Protein 2VSO (pdb70)

Nearest PDB structures (foldseek):
  2vsx-assembly1_E  TM=1.003E+00  e=1.632E-29  Saccharomyces cerevisiae
  2vsx-assembly3_F  TM=9.986E-01  e=3.187E-28  Saccharomyces cerevisiae
  6zmw-assembly1_g  TM=9.032E-01  e=1.345E-10  Homo sapiens
  4iul-assembly3_B  TM=8.311E-01  e=1.842E-09  Homo sapiens
  6ylh-assembly1_t  TM=2.673E-01  e=1.119E+00  Saccharomyces cerevisiae

Organism: Saccharomyces cerevisiae (strain ATCC 204508 / S288c) (NCBI:txid559292)

Solvent-accessible surface area: 54974 Å² total; per-residue (Å²): 120,13,76,63,94,27,140,118,53,27,142,110,1,50,75,2,147,18,78,106,72,0,13,53,3,0,22,76,91,53,55,95,134,10,43,44,0,8,31,59,0,0,24,0,0,32,92,37,80,16,0,0,1,17,0,67,80,86,34,26,14,32,4,1,0,0,0,0,0,5,39,66,19,61,57,93,44,123,0,0,0,0,0,0,0,0,5,48,94,50,28,0,66,107,0,29,132,23,0,90,34,0,6,163,83,33,104,20,92,4,60,21,7,63,73,12,159,42,0,3,0,0,0,0,8,0,2,5,0,18,29,17,16,60,42,154,103,5,120,23,83,86,4,60,0,0,0,1,3,31,2,18,87,0,15,79,20,0,2,68,64,25,1,41,61,0,25,101,58,8,35,138,113,21,13,6,0,0,0,0,29,73,13,61,113,55,0,59,71,2,4,117,136,39,17,186,135,13,9,68,2,44,13,159,176,126,144,69,60,24,163,37,26,114,10,6,50,6,60,6,91,79,78,140,99,5,40,84,4,0,34,20,0,3,37,11,19,68,4,50,16,0,10,0,1,0,45,75,66,164,43,0,28,72,0,5,55,88,0,82,124,53,66,5,8,9,16,17,1,3,34,74,6,28,107,60,11,43,71,26,13,29,138,44,4,107,67,11,37,6,8,3,5,0,0,1,13,126,18,3,139,68,26,81,67,61,172,20,47,9,13,0,0,6,11,16,8,82,60,90,76,17,0,38,51,0,5,7,67,115,21,42,0,5,0,1,1,3,85,152,23,50,44,45,10,128,94,2,27,142,99,37,104,25,132,10,82,47,2,24,70,78,12,59,104,104,119,12,77,64,94,28,140,117,54,28,140,107,1,47,74,1,149,18,78,109,72,0,13,59,3,0,24,74,93,51,55,93,137,9,41,43,0,8,32,57,0,0,24,0,0,33,92,38,80,16,0,0,1,18,0,67,81,87,34,26,14,31,5,0,0,0,0,0,0,5,38,63,19,62,56,93,46,121,0,0,0,0,0,0,0,0,5,46,95,51,29,0,66,109,0,29,130,23,0,91,33,0,6,165,84,32,103,22,93,4,60,21,6,64,73,14,160,42,0,4,0,0,0,0,9,0,2,4,0,15,28,17,15,58,41,155,103,5,118,23,83,86,5,60,0,0,0,2,3,31,3,18,87,0,14,79,21,0,1,69,63,24,1,42,58,0,25,101,59,8,37,137,115,22,11,7,0,0,0,0,27,73,13,62,112,55,1,58,74,2,3,118,138,41,18,184,136,13,10,69,2,44,14,158,174,125,144,69,57,24,163,37,27,112,10,6,49,7,60,6,91,80,78,139,99,5,41,85,5,0,35,15,0,4,35,13,20,69,5,51,17,0,10,0,1,0,45,76,68,165,42,0,30,71,1,6,55,88,0,86,124,53,66,7,10,9,16,18,0,4,34,75,8,28,107,60,11,44,72,28,14,30,138,43,3,105,68,13,42,7,8,3,4,0,0,1,14,127,16,3,139,68,25,81,64,61,172,19,48,10,13,0,0,6,11,15,8,82,59,89,77,17,0,38,51,0,5,6,66,117,20,41,0,5,0,1,1,3,85,151,22,49,44,43,11,126,92,2,27,142,100,39,104,24,133,9,82,55,2,20,75,78,12,62,104,106,162,108,22,109,44,116,179,118,144,19,79,167,85,75,4,72,76,80,0,51,13,16,3,4,26,0,1,125,45,37,22,87,30,0,0,49,66,0,18,63,13,0,37,23,0,51,190,43,94,60,0,88,10,0,75,29,0,2,60,21,0,0,82,15,0,11,44,7,42,125,20,0,42,24,0,0,88,0,0,19,33,0,14,167,84,5,39,90,114,0,75,20,82,120,143,67,0,54,150,5,0,56,82,14,0,25,49,55,0,50,42,19,21,107,152,32,26,94,12,149,63,125,151,76,99,78,77,63,73,50,47,33,41,14,94,122,9,19,4,3,1,80,0,1,0,18,0,5,116,66,113,14,13,84,4,130,2,0,37,53,0,0,166,67,3,26,124,14,3,89,75,78,26,32,72,103,1,0,38,13,0,8,73,6,0,84,38,1,0,104,62,0,36,117,49,109,71,2,40,122,26,0,81,64,0,8,42,31,1,38,84,9,35,134,105,41,209,34,33,19,44,0,64,13,60,0,67,61,3,54,75,48,43,121,94,121,108,34,115,127,98,24,116,40,119,81,147,107,143,19,80,167,85,74,4,71,76,80,0,49,14,17,4,5,24,0,2,130,47,41,23,89,32,0,0,49,64,0,18,63,13,0,38,14,0,52,174,41,92,59,0,91,11,0,74,28,0,1,60,21,0,0,83,14,0,12,38,5,40,127,18,0,41,24,0,0,88,0,0,18,33,0,14,168,86,5,39,90,115,0,77,19,82,120,143,66,0,55,148,5,0,56,80,14,0,25,48,54,0,49,41,20,22,110,151,31,26,95,13,149,62,128,131,98,79,100,64,72,50,48,32,40,15,95,121,9,18,4,4,1,81,0,1,0,17,0,5,116,67,111,15,13,84,4,129,2,0,48,54,0,0,166,66,3,26,124,12,3,89,74,76,26,31,73,102,1,0,37,12,0,8,73,6,0,83,38,1,0,105,62,0,36,118,48,127,23,41,144,30,0,81,66,0,8,43,31,0,39,93,10,37,145,74,42,208,34,30,18,44,0,66,16,61,0,67,60,3,52,74,56,42,121,94,144,112,60

CATH classification: 3.40.50.300 (+1 more: 3.40.50.300)

Secondary structure (DSSP, 8-state):
-PPP--------GGGTT--HHHHHHHHTTT--S--HHHHHHHHHHHTT--EEEE--TTSSHHHHHHHHHHHH--TT--S--EEEE-SSHHHHHHHHHHHHHHTTTS---EEEE---SS-SEEEE-HHHHHHHHHTT-S--TT--EEEEETHHHHHHTT-HHHHHHHHHHS-TT-EEEEEES---HHHHHHHHHH-SSPEEEE-PPPPP-SSSSEEEEEEEESGGGHHHHHHHHHHHS--S-EEEE-SSHHHHHHHHHHHHHTT--EEEE-TTS-HHHHHHHHHHHHTTS-SEEEE-STTSSS----S--EEEESS--SSGGGHHHHS----EEEEEEEGGGHHHHHHHHHHTT---EE--S--S--/-PPP--------GGGTT--HHHHHHHHTTT--S--HHHHHHHHHHHTT--EEEE--TTSSHHHHHHHHHHHH--TT--S--EEEE-SSHHHHHHHHHHHHHHTTTS---EEEE---SS-SEEEE-HHHHHHHHHTT-S--TT--EEEEETHHHHHHTT-HHHHHHHHHHS-TT-EEEEEES---HHHHHHHHHH-SSPEEEE-PPPPP-SSSSEEEEEEEESGGGHHHHHHHHHHHS--S-EEEE-SSHHHHHHHHHHHHHTT--EEEE-TTS-HHHHHHHHHHHHTTS-SEEEE-STTSSS----S--EEEESS--SSGGGHHHHS----EEEEEEEGGGHHHHHHHHHHTT---EEPPS--S--/-----------HHHHHHHHHHHHHS--STTHHHHHHHHHHHHHGGGG-SB-HHHHHHHHHHHHHHHH-GGGHHHHHHHHHHHHHHS-TT--B----THHHHHHHHHHHHHHHHHH---SS----TTHHHHHHHHHHHHHHHHHHHHHHHTTSS-HHHHHHHHHHHHHHHHS---HHHHHHHHHHHHHHHHHHTS---HHHHHHHHHHHHHHHHTTS---HHHHHHHHHHHHHHHTSTT-/------------HHHHHHHHHHHHHS--STTHHHHHHHHHHHHHGGGG-SB-HHHHHHHHHHHHHHHH-GGGHHHHHHHHHHHHHHS-TT--B----THHHHHHHHHHHHHHHHHH---SS----THHHHHHHHHHHHHHHHHHHHHHHTTSS-HHHHHHHHHHHHHHHHS---HHHHHHHHHHHHHHHHHHTS---HHHHHHHHHHHHHHHTSS---HHHHHHHHHHHHHHHTS--

B-factor: mean 67.29, std 26.86, range [16.99, 410.44]

Radius of gyration: 37.69 Å; Cα contacts (8 Å, |Δi|>4): 1996; chains: 4; bounding box: 72×95×113 Å

Foldseek 3Di:
DDDFDDDFFAWFPVPQPADPLLVCLCVVVPDGTQFDCLRGQLNCLLVQFAAEEQDDPPRCPLVSVLRSLVRNFDLVDQFAAEEEEDADQVVQVVSQVSSCSSNVRPPAAEEEFCVHQRHHYYTYYLVRVLVCVVVVVYDQANHQEYEYEALVSNVVNPRLVSVVSVLVSHPLNRHHYYYHNDDDPSNVVCVVPRHDPHRYHYDDDDDWDQVQEAAAEAALQDLVRLVVVVVVVVVQADFQAEEEEDADLVVQVVVCVVVVVVVAFEAEDEDVDDPVVVVVSLVCVVVRPGRYYYYYQVPLAVDDPPPGQEYEHSDQDPDLVRVRSRRTDHHYYYYYAHPVCVVVVVCNCPVNVDDHYHDDSPDNPD/DDDFDAPFFAWFPVPQPADPLLVCLCVVVPDGTQFDCLRGQLNCLLVQFAAEEQDDPPRCPLVSVLRSLVRNFDLVDQFAAEEEEDADQVVQVVSQVSSCSSNVRPPAAEEEFVVHQRHHYYTYYLVRVLVCVVVVVYDQANHQEYEYEALVSNVVSPRVVSVVSVLVSHPLNRHHYYYHNDDDPSNVVCVVPRHDPHRYYYDDDDDWDQVQEAAAEAALQDLVRLLVVVVVVVVQADFQAEEEEDADLVVQVVSQVVVVVVVAFEAEDEDVDDPVVVVVSLVCVVVRPGRYYYYHQVPLQVDDPPPGQEYEHSDQDPDLVRVRSRRTDHHYYYYYAHPVCVVVVVCNCVVNVDDHYHDDSPDNPD/DDDDDDVDDDDPVRLLVVLVVLLVPPDPVCPVVSLVVLLVQQQNQLPDAASVRVLSSLLVLLQSQLQPLVCLLSSLVSLVCNLQPHDQSGDHPVQGRNRVSLVSNVVNLCVLVVVDADQDADVPDCRVVRVSRVSSNLSSLSSVLSNVLVVSHACVVVLVSLVNLLVCLQVQGDLSSLVSVLSSCLSCVLVQCDHDVRVVSVVVVLVSLVCCLVDPDDDPVSNVSSVVSNCCCPPVVVD/DDDDDDLPDDDDPVRLLVVLVVLLVPPDPVCPVVSLVVLLSQQQNQLPDAASVRVLSSLLNLLQSQLQPLVCLLSSLVSLVCNLQPHDQSGDHPVQGRNRNSLVSNVVNLCVLVVVDADQDADVDCRVVRVSRVSSNLSSLSSVLSNVLVVSHACVVVCVSLVNLLVCLQVQGDLSSLVSVLSSCVSCVLVQCDHPHVVSVVVVLVSLVCCLVPPDDDPVSNVSSVVSNCVCPPVVD

Sequence (1208 aa):
QIQTNYDKVVYKFDDMELDENLLRGVFGYGFEEPSAIQQRAIMPIIEGHDVLAQAQSGTGKTGTFSIAALQRIDTSVKAPQALMLAPTRELALQIQKVVMALAFHMDIKVHACIGLRDAQIVVGTPGRVFDNIQRRRFRTDKIKMFILDEADEMLSSGFKEQIYQIFTLLPPTTQVVLLSATMPNDVLEVTTKFMRNPVRILVKKDELTLEGIKQFYVNVEEEEYKYECLTDLYDSISVTQAVIFCNTRRKVEELTTKLRNDKFTVSAIYSDLPQQERDTIMKEFRSGSSRILISTDLLARGIDVQQVSLVINYDLPANKENYIHRIGRKGVAINFVTNEDVGAMRELEKFYSTQIEELPSDIATLQIQTNYDKVVYKFDDMELDENLLRGVFGYGFEEPSAIQQRAIMPIIEGHDVLAQAQSGTGKTGTFSIAALQRIDTSVKAPQALMLAPTRELALQIQKVVMALAFHMDIKVHACIGLRDAQIVVGTPGRVFDNIQRRRFRTDKIKMFILDEADEMLSSGFKEQIYQIFTLLPPTTQVVLLSATMPNDVLEVTTKFMRNPVRILVKKDELTLEGIKQFYVNVEEEEYKYECLTDLYDSISVTQAVIFCNTRRKVEELTTKLRNDKFTVSAIYSDLPQQERDTIMKEFRSGSSRILISTDLLARGIDVQQVSLVINYDLPANKENYIHRIGRKGVAINFVTNEDVGAMRELEKFYSTQIEELPSDIATLNRWVPKTELLDKDEVERKMKSLLNKLTLEMFDAISSEILAIANISVWETNGETLKAVIEQIFLKACDEPHWSSMYAQLCGKVVKELNPDITDETKTGPKLVLHYLVARCHAEFDKGWTDKLPMSEEYYAAASAKRRGLGLVRFIGFLYRLNLLTGKMMFECFRRLMKDLTDSPSEETLESVVELLNTVGEQFETDSEGSQLLDSLFGILDNIIQTAKISSRIKFKLIDIKELRHDKNWNNRWVPKKTELLDKDEVERKMKSLLNKLTLEMFDAISSEILAIANISVWETNGETLKAVIEQIFLKACDEPHWSSMYAQLCGKVVKELNPDITDETKTGPKLVLHYLVARCHAEFDKGWTDKLPSEEYYAAASAKRRGLGLVRFIGFLYRLNLLTGKMMFECFRRLMKDLTDSPSEETLESVVELLNTVGEQFETDSGSQLLDSLFGILDNIIQTAKISSRIKFKLIDIKELRHDKNW

GO terms:
  GO:0008186 ATP-dependent activity, acting on RNA (F, IDA)
  GO:0003724 RNA helicase activity (F, IDA)
  GO:0003743 translation initiation factor activity (F, IDA)
  GO:1901195 positive regulation of formation of translation preinitiation complex (P, IDA)
  GO:0006413 translational initiation (P, IDA)
  GO:0005737 cytoplasm (C, HDA)
  GO:0005886 plasma membrane (C, HDA)
  GO:0010494 cytoplasmic stress granule (C, HDA)
  GO:0003724 RNA helicase activity (F, IMP)
  GO:0003743 translation initiation factor activity (F, IMP)
  GO:0016281 eukaryotic translation initiation factor 4F complex (C, IMP)
  GO:0006413 translational initiation (P, IMP)
  GO:0016887 ATP hydrolysis activity (F, EXP)
  GO:0005515 protein binding (F, IPI)

Structure (mmCIF, N/CA/C/O backbone):
data_2VSO
#
_entry.id   2VSO
#
_cell.length_a   69.260
_cell.length_b   69.800
_cell.length_c   101.970
_cell.angle_alpha   91.70
_cell.angle_beta   102.01
_cell.angle_gamma   115.30
#
_symmetry.space_group_name_H-M   'P 1'
#
loop_
_entity.id
_entity.type
_entity.pdbx_description
1 polymer 'ATP-DEPENDENT RNA HELICASE EIF4A'
2 polymer 'EUKARYOTIC INITIATION FACTOR 4F SUBUNIT P150'
3 non-polymer 'ADENOSINE MONOPHOSPHATE'
4 water water
#
loop_
_atom_site.group_PDB
_atom_site.id
_atom_site.type_symbol
_atom_site.label_atom_id
_atom_site.label_alt_id
_atom_site.label_comp_id
_atom_site.label_asym_id
_atom_site.label_entity_id
_atom_site.label_seq_id
_atom_site.pdbx_PDB_ins_code
_atom_site.Cartn_x
_atom_site.Cartn_y
_atom_site.Cartn_z
_atom_site.occupancy
_atom_site.B_iso_or_equiv
_atom_site.auth_seq_id
_atom_site.auth_comp_id
_atom_site.auth_asym_id
_atom_site.auth_atom_id
_atom_site.pdbx_PDB_model_num
ATOM 1 N N . GLN A 1 12 ? 22.552 14.533 -17.560 1.00 70.71 12 GLN A N 1
ATOM 2 C CA . GLN A 1 12 ? 23.000 13.470 -18.461 1.00 87.23 12 GLN A CA 1
ATOM 3 C C . GLN A 1 12 ? 24.452 13.071 -18.207 1.00 94.32 12 GLN A C 1
ATOM 4 O O . GLN A 1 12 ? 25.383 13.852 -18.442 1.00 98.22 12 GLN A O 1
ATOM 6 N N . ILE A 1 13 ? 24.625 11.843 -17.724 1.00 78.33 13 ILE A N 1
ATOM 7 C CA . ILE A 1 13 ? 25.931 11.314 -17.354 1.00 74.11 13 ILE A CA 1
ATOM 8 C C . ILE A 1 13 ? 26.474 10.380 -18.436 1.00 84.18 13 ILE A C 1
ATOM 9 O O . ILE A 1 13 ? 25.709 9.752 -19.161 1.00 93.22 13 ILE A O 1
ATOM 14 N N . GLN A 1 14 ? 27.797 10.281 -18.533 1.00 84.33 14 GLN A N 1
ATOM 15 C CA . GLN A 1 14 ? 28.417 9.451 -19.559 1.00 89.46 14 GLN A CA 1
ATOM 16 C C . GLN A 1 14 ? 28.855 8.085 -19.026 1.00 79.76 14 GLN A C 1
ATOM 17 O O . GLN A 1 14 ? 29.344 7.976 -17.905 1.00 97.51 14 GLN A O 1
ATOM 19 N N . THR A 1 15 ? 28.676 7.051 -19.844 1.00 78.50 15 THR A N 1
ATOM 20 C CA . THR A 1 15 ? 29.110 5.686 -19.518 1.00 85.63 15 THR A CA 1
ATOM 21 C C . THR A 1 15 ? 30.647 5.573 -19.457 1.00 92.55 15 THR A C 1
ATOM 22 O O . THR A 1 15 ? 31.364 6.276 -20.179 1.00 85.47 15 THR A O 1
ATOM 26 N N . ASN A 1 16 ? 31.150 4.700 -18.581 1.00 81.04 16 ASN A N 1
ATOM 27 C CA . ASN A 1 16 ? 32.592 4.464 -18.461 1.00 53.87 16 ASN A CA 1
ATOM 28 C C . ASN A 1 16 ? 32.923 3.001 -18.174 1.00 61.58 16 ASN A C 1
ATOM 29 O O . ASN A 1 16 ? 34.049 2.665 -17.814 1.00 75.14 16 ASN A O 1
ATOM 34 N N . TYR A 1 17 ? 31.933 2.134 -18.338 1.00 59.63 17 TYR A N 1
ATOM 35 C CA . TYR A 1 17 ? 32.119 0.701 -18.149 1.00 57.27 17 TYR A CA 1
ATOM 36 C C . TYR A 1 17 ? 31.702 0.002 -19.446 1.00 81.90 17 TYR A C 1
ATOM 37 O O . TYR A 1 17 ? 30.628 0.276 -19.985 1.00 66.07 17 TYR A O 1
ATOM 46 N N . ASP A 1 18 ? 32.568 -0.870 -19.960 1.00 98.71 18 ASP A N 1
ATOM 47 C CA . ASP A 1 18 ? 32.326 -1.535 -21.245 1.00 117.86 18 ASP A CA 1
ATOM 48 C C . ASP A 1 18 ? 32.284 -3.053 -21.119 1.00 103.28 18 ASP A C 1
ATOM 49 O O . ASP A 1 18 ? 33.199 -3.751 -21.559 1.00 100.91 18 ASP A O 1
ATOM 54 N N . LYS A 1 19 ? 31.217 -3.559 -20.516 1.00 74.32 19 LYS A N 1
ATOM 55 C CA . LYS A 1 19 ? 31.061 -4.981 -20.297 1.00 60.12 19 LYS A CA 1
ATOM 56 C C . LYS A 1 19 ? 29.581 -5.270 -20.233 1.00 65.20 19 LYS A C 1
ATOM 57 O O . LYS A 1 19 ? 28.890 -4.785 -19.340 1.00 54.60 19 LYS A O 1
ATOM 63 N N . VAL A 1 20 ? 29.100 -6.033 -21.214 1.00 65.59 20 VAL A N 1
ATOM 64 C CA . VAL A 1 20 ? 27.708 -6.453 -21.268 1.00 59.26 20 VAL A CA 1
ATOM 65 C C . VAL A 1 20 ? 27.609 -7.970 -21.120 1.00 55.83 20 VAL A C 1
ATOM 66 O O . VAL A 1 20 ? 28.400 -8.711 -21.690 1.00 63.20 20 VAL A O 1
ATOM 70 N N . VAL A 1 21 ? 26.657 -8.433 -20.324 1.00 49.09 21 VAL A N 1
ATOM 71 C CA . VAL A 1 21 ? 26.401 -9.861 -20.215 1.00 50.31 21 VAL A CA 1
ATOM 72 C C . VAL A 1 21 ? 24.950 -10.109 -20.614 1.00 53.49 21 VAL A C 1
ATOM 73 O O . VAL A 1 21 ? 24.032 -9.570 -20.008 1.00 62.60 21 VAL A O 1
ATOM 77 N N . TYR A 1 22 ? 24.755 -10.924 -21.646 1.00 72.87 22 TYR A N 1
ATOM 78 C CA . TYR A 1 22 ? 23.451 -11.049 -22.300 1.00 70.26 22 TYR A CA 1
ATOM 79 C C . TYR A 1 22 ? 22.514 -12.049 -21.650 1.00 67.37 22 TYR A C 1
ATOM 80 O O . TYR A 1 22 ? 21.308 -11.841 -21.629 1.00 73.64 22 TYR A O 1
ATOM 89 N N . LYS A 1 23 ? 23.066 -13.126 -21.111 1.00 64.34 23 LYS A N 1
ATOM 90 C CA . LYS A 1 23 ? 22.234 -14.158 -20.506 1.00 55.83 23 LYS A CA 1
ATOM 91 C C . LYS A 1 23 ? 22.429 -14.258 -18.997 1.00 54.01 23 LYS A C 1
ATOM 92 O O . LYS A 1 23 ? 23.536 -14.111 -18.500 1.00 66.39 23 LYS A O 1
ATOM 98 N N . PHE A 1 24 ? 21.346 -14.500 -18.271 1.00 53.43 24 PHE A N 1
ATOM 99 C CA . PHE A 1 24 ? 21.432 -14.726 -16.842 1.00 45.20 24 PHE A CA 1
ATOM 100 C C . PHE A 1 24 ? 22.378 -15.875 -16.529 1.00 57.31 24 PHE A C 1
ATOM 101 O O . PHE A 1 24 ? 22.992 -15.915 -15.461 1.00 74.41 24 PHE A O 1
ATOM 109 N N . ASP A 1 25 ? 22.497 -16.812 -17.459 1.00 64.98 25 ASP A N 1
ATOM 110 C CA . ASP A 1 25 ? 23.342 -17.990 -17.255 1.00 72.36 25 ASP A CA 1
ATOM 111 C C . ASP A 1 25 ? 24.808 -17.588 -17.157 1.00 66.68 25 ASP A C 1
ATOM 112 O O . ASP A 1 25 ? 25.629 -18.337 -16.642 1.00 77.42 25 ASP A O 1
ATOM 117 N N . ASP A 1 26 ? 25.131 -16.414 -17.687 1.00 40.54 26 ASP A N 1
ATOM 118 C CA . ASP A 1 26 ? 26.505 -15.948 -17.785 1.00 61.09 26 ASP A CA 1
ATOM 119 C C . ASP A 1 26 ? 26.884 -15.049 -16.618 1.00 63.73 26 ASP A C 1
ATOM 120 O O . ASP A 1 26 ? 27.924 -14.404 -16.651 1.00 72.23 26 ASP A O 1
ATOM 125 N N . MET A 1 27 ? 26.034 -14.992 -15.602 1.00 62.22 27 MET A N 1
ATOM 126 C CA . MET A 1 27 ? 26.229 -14.047 -14.516 1.00 55.38 27 MET A CA 1
ATOM 127 C C . MET A 1 27 ? 26.654 -14.733 -13.227 1.00 61.61 27 MET A C 1
ATOM 128 O O . MET A 1 27 ? 26.582 -14.139 -12.162 1.00 54.13 27 MET A O 1
ATOM 133 N N . GLU A 1 28 ? 27.076 -15.989 -13.336 1.00 63.00 28 GLU A N 1
ATOM 134 C CA . GLU A 1 28 ? 27.532 -16.767 -12.181 1.00 56.16 28 GLU A CA 1
ATOM 135 C C . GLU A 1 28 ? 26.640 -16.669 -10.940 1.00 55.30 28 GLU A C 1
ATOM 136 O O . GLU A 1 28 ? 27.120 -16.726 -9.817 1.00 75.92 28 GLU A O 1
ATOM 142 N N . LEU A 1 29 ? 25.341 -16.523 -11.151 1.00 53.49 29 LEU A N 1
ATOM 143 C CA . LEU A 1 29 ? 24.388 -16.435 -10.054 1.00 54.07 29 LEU A CA 1
ATOM 144 C C . LEU A 1 29 ? 24.222 -17.779 -9.356 1.00 62.90 29 LEU A C 1
ATOM 145 O O . LEU A 1 29 ? 24.501 -18.833 -9.930 1.00 62.11 29 LEU A O 1
ATOM 150 N N . ASP A 1 30 ? 23.751 -17.739 -8.117 1.00 68.15 30 ASP A N 1
ATOM 151 C CA . ASP A 1 30 ? 23.445 -18.959 -7.383 1.00 75.69 30 ASP A CA 1
ATOM 152 C C . ASP A 1 30 ? 22.160 -19.583 -7.886 1.00 67.68 30 ASP A C 1
ATOM 153 O O . ASP A 1 30 ? 21.167 -18.890 -8.091 1.00 66.10 30 ASP A O 1
ATOM 158 N N . GLU A 1 31 ? 22.183 -20.899 -8.055 1.00 65.67 31 GLU A N 1
ATOM 159 C CA . GLU A 1 31 ? 21.014 -21.638 -8.521 1.00 64.65 31 GLU A CA 1
ATOM 160 C C . GLU A 1 31 ? 19.722 -21.178 -7.859 1.00 64.89 31 GLU A C 1
ATOM 161 O O . GLU A 1 31 ? 18.755 -20.835 -8.539 1.00 63.46 31 GLU A O 1
ATOM 167 N N . ASN A 1 32 ? 19.699 -21.178 -6.533 1.00 43.03 32 ASN A N 1
ATOM 168 C CA . ASN A 1 32 ? 18.489 -20.771 -5.839 1.00 57.20 32 ASN A CA 1
ATOM 169 C C . ASN A 1 32 ? 17.972 -19.431 -6.324 1.00 57.91 32 ASN A C 1
ATOM 170 O O . ASN A 1 32 ? 16.766 -19.197 -6.361 1.00 66.10 32 ASN A O 1
ATOM 175 N N . LEU A 1 33 ? 18.897 -18.546 -6.685 1.00 61.24 33 LEU A N 1
ATOM 176 C CA . LEU A 1 33 ? 18.542 -17.206 -7.151 1.00 54.57 33 LEU A CA 1
ATOM 177 C C . LEU A 1 33 ? 18.134 -17.252 -8.618 1.00 49.89 33 LEU A C 1
ATOM 178 O O . LEU A 1 33 ? 17.197 -16.584 -9.035 1.00 45.37 33 LEU A O 1
ATOM 183 N N . LEU A 1 34 ? 18.864 -18.039 -9.397 1.00 59.58 34 LEU A N 1
ATOM 184 C CA . LEU A 1 34 ? 18.582 -18.203 -10.811 1.00 46.14 34 LEU A CA 1
ATOM 185 C C . LEU A 1 34 ? 17.162 -18.766 -10.990 1.00 56.02 34 LEU A C 1
ATOM 186 O O . LEU A 1 34 ? 16.377 -18.233 -11.771 1.00 59.61 34 LEU A O 1
ATOM 191 N N . ARG A 1 35 ? 16.830 -19.811 -10.236 1.00 48.38 35 ARG A N 1
ATOM 192 C CA . ARG A 1 35 ? 15.465 -20.331 -10.186 1.00 53.55 35 ARG A CA 1
ATOM 193 C C . ARG A 1 35 ? 14.468 -19.240 -9.836 1.00 61.38 35 ARG A C 1
ATOM 194 O O . ARG A 1 35 ? 13.347 -19.217 -10.346 1.00 66.58 35 ARG A O 1
ATOM 202 N N . GLY A 1 36 ? 14.872 -18.352 -8.933 1.00 60.51 36 GLY A N 1
ATOM 203 C CA . GLY A 1 36 ? 14.021 -17.248 -8.541 1.00 45.95 36 GLY A CA 1
ATOM 204 C C . GLY A 1 36 ? 13.715 -16.330 -9.712 1.00 65.61 36 GLY A C 1
ATOM 205 O O . GLY A 1 36 ? 12.556 -15.967 -9.929 1.00 75.96 36 GLY A O 1
ATOM 206 N N . VAL A 1 37 ? 14.752 -15.953 -10.466 1.00 55.59 37 VAL A N 1
ATOM 207 C CA . VAL A 1 37 ? 14.597 -14.971 -11.534 1.00 46.07 37 VAL A CA 1
ATOM 208 C C . VAL A 1 37 ? 13.749 -15.509 -12.681 1.00 44.04 37 VAL A C 1
ATOM 209 O O . VAL A 1 37 ? 12.867 -14.811 -13.166 1.00 50.49 37 VAL A O 1
ATOM 213 N N . PHE A 1 38 ? 14.018 -16.747 -13.087 1.00 39.81 38 PHE A N 1
ATOM 214 C CA . PHE A 1 38 ? 13.241 -17.443 -14.125 1.00 66.10 38 PHE A CA 1
ATOM 215 C C . PHE A 1 38 ? 11.780 -17.661 -13.726 1.00 62.88 38 PHE A C 1
ATOM 216 O O . PHE A 1 38 ? 10.865 -17.320 -14.475 1.00 52.22 38 PHE A O 1
ATOM 224 N N . GLY A 1 39 ? 11.577 -18.224 -12.542 1.00 54.56 39 GLY A N 1
ATOM 225 C CA . GLY A 1 39 ? 10.243 -18.518 -12.043 1.00 68.16 39 GLY A CA 1
ATOM 226 C C . GLY A 1 39 ? 9.448 -17.285 -11.654 1.00 63.51 39 GLY A C 1
ATOM 227 O O . GLY A 1 39 ? 8.423 -17.369 -10.975 1.00 65.23 39 GLY A O 1
ATOM 228 N N . TYR A 1 40 ? 9.927 -16.130 -12.096 1.00 62.05 40 TYR A N 1
ATOM 229 C CA . TYR A 1 40 ? 9.292 -14.862 -11.783 1.00 54.86 40 TYR A CA 1
ATOM 230 C C . TYR A 1 40 ? 8.871 -14.216 -13.087 1.00 57.00 40 TYR A C 1
ATOM 231 O O . TYR A 1 40 ? 8.048 -13.306 -13.106 1.00 63.84 40 TYR A O 1
ATOM 240 N N . GLY A 1 41 ? 9.443 -14.697 -14.186 1.00 51.98 41 GLY A N 1
ATOM 241 C CA . GLY A 1 41 ? 9.154 -14.123 -15.480 1.00 44.60 41 GLY A CA 1
ATOM 242 C C . GLY A 1 41 ? 10.345 -13.632 -16.286 1.00 49.70 41 GLY A C 1
ATOM 243 O O . GLY A 1 41 ? 10.276 -13.534 -17.513 1.00 63.32 41 GLY A O 1
ATOM 244 N N . PHE A 1 42 ? 11.444 -13.318 -15.621 1.00 45.42 42 PHE A N 1
ATOM 245 C CA . PHE A 1 42 ? 12.606 -12.838 -16.353 1.00 50.46 42 PHE A CA 1
ATOM 246 C C . PHE A 1 42 ? 13.209 -14.012 -17.078 1.00 60.46 42 PHE A C 1
ATOM 247 O O . PHE A 1 42 ? 13.263 -15.112 -16.538 1.00 85.83 42 PHE A O 1
ATOM 255 N N . GLU A 1 43 ? 13.645 -13.791 -18.306 1.00 46.00 43 GLU A N 1
ATOM 256 C CA . GLU A 1 43 ? 14.255 -14.861 -19.073 1.00 47.18 43 GLU A CA 1
ATOM 257 C C . GLU A 1 43 ? 15.564 -14.360 -19.617 1.00 68.05 43 GLU A C 1
ATOM 258 O O . GLU A 1 43 ? 16.584 -15.043 -19.563 1.00 62.67 43 GLU A O 1
ATOM 264 N N . GLU A 1 44 ? 15.521 -13.143 -20.140 1.00 84.68 44 GLU A N 1
ATOM 265 C CA . GLU A 1 44 ? 16.718 -12.467 -20.600 1.00 71.96 44 GLU A CA 1
ATOM 266 C C . GLU A 1 44 ? 16.791 -11.093 -19.954 1.00 63.90 44 GLU A C 1
ATOM 267 O O . GLU A 1 44 ? 15.775 -10.414 -19.818 1.00 72.16 44 GLU A O 1
ATOM 273 N N . PRO A 1 45 ? 17.998 -10.692 -19.534 1.00 64.85 45 PRO A N 1
ATOM 274 C CA . PRO A 1 45 ? 18.252 -9.414 -18.859 1.00 61.82 45 PRO A CA 1
ATOM 275 C C . PRO A 1 45 ? 17.923 -8.252 -19.781 1.00 52.05 45 PRO A C 1
ATOM 276 O O . PRO A 1 45 ? 18.232 -8.332 -20.966 1.00 43.43 45 PRO A O 1
ATOM 280 N N . SER A 1 46 ? 17.312 -7.195 -19.255 1.00 42.91 46 SER A N 1
ATOM 281 C CA . SER A 1 46 ? 17.063 -6.015 -20.066 1.00 42.44 46 SER A CA 1
ATOM 282 C C . SER A 1 46 ? 18.376 -5.279 -20.215 1.00 34.57 46 SER A C 1
ATOM 283 O O . SER A 1 46 ? 19.388 -5.744 -19.724 1.00 52.38 46 SER A O 1
ATOM 286 N N . ALA A 1 47 ? 18.357 -4.142 -20.906 1.00 51.71 47 ALA A N 1
ATOM 287 C CA . ALA A 1 47 ? 19.552 -3.326 -21.080 1.00 57.13 47 ALA A CA 1
ATOM 288 C C . ALA A 1 47 ? 20.353 -3.109 -19.769 1.00 54.05 47 ALA A C 1
ATOM 289 O O . ALA A 1 47 ? 21.434 -3.677 -19.628 1.00 54.24 47 ALA A O 1
ATOM 291 N N . ILE A 1 48 ? 19.829 -2.322 -18.820 1.00 44.03 48 ILE A N 1
ATOM 292 C CA . ILE A 1 48 ? 20.533 -2.079 -17.549 1.00 49.48 48 ILE A CA 1
ATOM 293 C C . ILE A 1 48 ? 21.051 -3.370 -16.944 1.00 53.98 48 ILE A C 1
ATOM 294 O O . ILE A 1 48 ? 22.220 -3.450 -16.558 1.00 48.45 48 ILE A O 1
ATOM 299 N N . GLN A 1 49 ? 20.166 -4.358 -16.822 1.00 35.01 49 GLN A N 1
ATOM 300 C CA . GLN A 1 49 ? 20.533 -5.631 -16.194 1.00 52.14 49 GLN A CA 1
ATOM 301 C C . GLN A 1 49 ? 21.724 -6.285 -16.881 1.00 48.45 49 GLN A C 1
ATOM 302 O O . GLN A 1 49 ? 22.531 -6.943 -16.241 1.00 54.30 49 GLN A O 1
ATOM 308 N N . GLN A 1 50 ? 21.831 -6.113 -18.191 1.00 39.97 50 GLN A N 1
ATOM 309 C CA . GLN A 1 50 ? 22.961 -6.684 -18.910 1.00 59.17 50 GLN A CA 1
ATOM 310 C C . GLN A 1 50 ? 24.238 -6.013 -18.459 1.00 47.36 50 GLN A C 1
ATOM 311 O O . GLN A 1 50 ? 25.277 -6.645 -18.332 1.00 65.22 50 GLN A O 1
ATOM 317 N N . ARG A 1 51 ? 24.136 -4.723 -18.198 1.00 38.17 51 ARG A N 1
ATOM 318 C CA . ARG A 1 51 ? 25.299 -3.901 -17.960 1.00 48.03 51 ARG A CA 1
ATOM 319 C C . ARG A 1 51 ? 25.664 -3.710 -16.481 1.00 58.05 51 ARG A C 1
ATOM 320 O O . ARG A 1 51 ? 26.839 -3.638 -16.152 1.00 66.62 51 ARG A O 1
ATOM 328 N N . ALA A 1 52 ? 24.660 -3.653 -15.604 1.00 51.35 52 ALA A N 1
ATOM 329 C CA . ALA A 1 52 ? 24.856 -3.256 -14.206 1.00 30.87 52 ALA A CA 1
ATOM 330 C C . ALA A 1 52 ? 24.730 -4.357 -13.138 1.00 38.86 52 ALA A C 1
ATOM 331 O O . ALA A 1 52 ? 25.069 -4.127 -11.996 1.00 42.11 52 ALA A O 1
ATOM 333 N N . ILE A 1 53 ? 24.236 -5.536 -13.469 1.00 49.14 53 ILE A N 1
ATOM 334 C CA . ILE A 1 53 ? 24.178 -6.552 -12.427 1.00 43.05 53 ILE A CA 1
ATOM 335 C C . ILE A 1 53 ? 25.585 -6.953 -12.001 1.00 43.61 53 ILE A C 1
ATOM 336 O O . ILE A 1 53 ? 25.862 -7.076 -10.817 1.00 53.83 53 ILE A O 1
ATOM 341 N N . MET A 1 54 ? 26.467 -7.148 -12.973 1.00 43.90 54 MET A N 1
ATOM 342 C CA . MET A 1 54 ? 27.788 -7.715 -12.717 1.00 40.22 54 MET A CA 1
ATOM 343 C C . MET A 1 54 ? 28.739 -6.762 -11.983 1.00 48.44 54 MET A C 1
ATOM 344 O O . MET A 1 54 ? 29.456 -7.191 -11.094 1.00 46.92 54 MET A O 1
ATOM 349 N N . PRO A 1 55 ? 28.743 -5.468 -12.350 1.00 49.48 55 PRO A N 1
ATOM 350 C CA . PRO A 1 55 ? 29.532 -4.481 -11.598 1.00 42.16 55 PRO A CA 1
ATOM 351 C C . PRO A 1 55 ? 29.116 -4.403 -10.130 1.00 49.25 55 PRO A C 1
ATOM 352 O O . PRO A 1 55 ? 29.980 -4.236 -9.264 1.00 58.40 55 PRO A O 1
ATOM 356 N N . ILE A 1 56 ? 27.813 -4.507 -9.861 1.00 33.04 56 ILE A N 1
ATOM 357 C CA . ILE A 1 56 ? 27.309 -4.398 -8.501 1.00 29.58 56 ILE A CA 1
ATOM 358 C C . ILE A 1 56 ? 27.749 -5.608 -7.702 1.00 30.05 56 ILE A C 1
ATOM 359 O O . ILE A 1 56 ? 28.122 -5.505 -6.542 1.00 46.98 56 ILE A O 1
ATOM 364 N N . ILE A 1 57 ? 27.723 -6.759 -8.338 1.00 39.49 57 ILE A N 1
ATOM 365 C CA . ILE A 1 57 ? 28.114 -7.979 -7.668 1.00 45.16 57 ILE A CA 1
ATOM 366 C C . ILE A 1 57 ? 29.619 -7.979 -7.391 1.00 48.13 57 ILE A C 1
ATOM 367 O O . ILE A 1 57 ? 30.064 -8.517 -6.384 1.00 58.50 57 ILE A O 1
ATOM 372 N N . GLU A 1 58 ? 30.391 -7.374 -8.292 1.00 49.16 58 GLU A N 1
ATOM 373 C CA . GLU A 1 58 ? 31.855 -7.395 -8.216 1.00 50.82 58 GLU A CA 1
ATOM 374 C C . GLU A 1 58 ? 32.406 -6.383 -7.185 1.00 42.42 58 GLU A C 1
ATOM 375 O O . GLU A 1 58 ? 33.599 -6.328 -6.931 1.00 38.95 58 GLU A O 1
ATOM 381 N N . GLY A 1 59 ? 31.511 -5.580 -6.624 1.00 40.81 59 GLY A N 1
ATOM 382 C CA . GLY A 1 59 ? 31.837 -4.652 -5.574 1.00 29.63 59 GLY A CA 1
ATOM 383 C C . GLY A 1 59 ? 31.847 -3.167 -5.890 1.00 40.19 59 GLY A C 1
ATOM 384 O O . GLY A 1 59 ? 32.036 -2.361 -4.973 1.00 50.86 59 GLY A O 1
ATOM 385 N N . HIS A 1 60 ? 31.668 -2.795 -7.161 1.00 43.31 60 HIS A N 1
ATOM 386 C CA . HIS A 1 60 ? 31.800 -1.386 -7.568 1.00 24.67 60 HIS A CA 1
ATOM 387 C C . HIS A 1 60 ? 30.603 -0.557 -7.153 1.00 25.21 60 HIS A C 1
ATOM 388 O O . HIS A 1 60 ? 29.500 -1.054 -6.979 1.00 42.73 60 HIS A O 1
ATOM 395 N N . ASP A 1 61 ? 30.851 0.717 -6.951 1.00 30.92 61 ASP A N 1
ATOM 396 C CA . ASP A 1 61 ? 29.791 1.678 -6.768 1.00 30.93 61 ASP A CA 1
ATOM 397 C C . ASP A 1 61 ? 29.231 1.862 -8.166 1.00 36.11 61 ASP A C 1
ATOM 398 O O . ASP A 1 61 ? 29.979 2.092 -9.128 1.00 25.42 61 ASP A O 1
ATOM 403 N N . VAL A 1 62 ? 27.922 1.731 -8.295 1.00 38.03 62 VAL A N 1
ATOM 404 C CA . VAL A 1 62 ? 27.291 1.910 -9.586 1.00 23.53 62 VAL A CA 1
ATOM 405 C C . VAL A 1 62 ? 26.359 3.104 -9.603 1.00 24.51 62 VAL A C 1
ATOM 406 O O . VAL A 1 62 ? 25.496 3.253 -8.733 1.00 33.05 62 VAL A O 1
ATOM 410 N N . LEU A 1 63 ? 26.578 3.984 -10.578 1.00 24.11 63 LEU A N 1
ATOM 411 C CA . LEU A 1 63 ? 25.720 5.142 -10.788 1.00 26.94 63 LEU A CA 1
ATOM 412 C C . LEU A 1 63 ? 24.900 4.930 -12.090 1.00 41.57 63 LEU A C 1
ATOM 413 O O . LEU A 1 63 ? 25.417 5.113 -13.195 1.00 47.69 63 LEU A O 1
ATOM 418 N N . ALA A 1 64 ? 23.634 4.535 -11.951 1.00 36.18 64 ALA A N 1
ATOM 419 C CA . ALA A 1 64 ? 22.756 4.245 -13.109 1.00 38.12 64 ALA A CA 1
ATOM 420 C C . ALA A 1 64 ? 21.734 5.327 -13.418 1.00 34.42 64 ALA A C 1
ATOM 421 O O . ALA A 1 64 ? 20.847 5.581 -12.618 1.00 48.04 64 ALA A O 1
ATOM 423 N N . GLN A 1 65 ? 21.843 5.962 -14.576 1.00 26.15 65 GLN A N 1
ATOM 424 C CA . GLN A 1 65 ? 20.769 6.841 -15.030 1.00 37.68 65 GLN A CA 1
ATOM 425 C C . GLN A 1 65 ? 19.783 6.087 -15.953 1.00 36.73 65 GLN A C 1
ATOM 426 O O . GLN A 1 65 ? 20.051 5.853 -17.131 1.00 46.45 65 GLN A O 1
ATOM 432 N N . ALA A 1 66 ? 18.646 5.695 -15.400 1.00 42.83 66 ALA A N 1
ATOM 433 C CA . ALA A 1 66 ? 17.709 4.835 -16.116 1.00 45.91 66 ALA A CA 1
ATOM 434 C C . ALA A 1 66 ? 16.266 5.213 -15.804 1.00 41.92 66 ALA A C 1
ATOM 435 O O . ALA A 1 66 ? 15.930 5.517 -14.664 1.00 53.63 66 ALA A O 1
ATOM 437 N N . GLN A 1 67 ? 15.414 5.211 -16.823 1.00 54.63 67 GLN A N 1
ATOM 438 C CA . GLN A 1 67 ? 13.996 5.482 -16.605 1.00 53.74 67 GLN A CA 1
ATOM 439 C C . GLN A 1 67 ? 13.340 4.278 -15.929 1.00 59.06 67 GLN A C 1
ATOM 440 O O . GLN A 1 67 ? 13.942 3.206 -15.824 1.00 53.71 67 GLN A O 1
ATOM 446 N N . SER A 1 68 ? 12.124 4.472 -15.431 1.00 70.12 68 SER A N 1
ATOM 447 C CA . SER A 1 68 ? 11.373 3.380 -14.837 1.00 73.81 68 SER A CA 1
ATOM 448 C C . SER A 1 68 ? 10.921 2.448 -15.952 1.00 68.16 68 SER A C 1
ATOM 449 O O . SER A 1 68 ? 10.808 2.853 -17.112 1.00 65.31 68 SER A O 1
ATOM 452 N N . GLY A 1 69 ? 10.682 1.193 -15.605 1.00 61.82 69 GLY A N 1
ATOM 453 C CA . GLY A 1 69 ? 10.261 0.211 -16.584 1.00 61.09 69 GLY A CA 1
ATOM 454 C C . GLY A 1 69 ? 11.375 -0.217 -17.519 1.00 68.04 69 GLY A C 1
ATOM 455 O O . GLY A 1 69 ? 11.113 -0.576 -18.669 1.00 90.76 69 GLY A O 1
ATOM 456 N N . THR A 1 70 ? 12.612 -0.176 -17.032 1.00 52.99 70 THR A N 1
ATOM 457 C CA . THR A 1 70 ? 13.770 -0.652 -17.781 1.00 38.66 70 THR A CA 1
ATOM 458 C C . THR A 1 70 ? 14.343 -1.925 -17.162 1.00 40.18 70 THR A C 1
ATOM 459 O O . THR A 1 70 ? 15.243 -2.549 -17.732 1.00 38.58 70 THR A O 1
ATOM 463 N N . GLY A 1 71 ? 13.809 -2.308 -16.003 1.00 30.33 71 GLY A N 1
ATOM 464 C CA . GLY A 1 71 ? 14.364 -3.387 -15.200 1.00 40.57 71 GLY A CA 1
ATOM 465 C C . GLY A 1 71 ? 15.291 -2.911 -14.065 1.00 60.66 71 GLY A C 1
ATOM 466 O O . GLY A 1 71 ? 16.250 -3.611 -13.704 1.00 62.40 71 GLY A O 1
ATOM 467 N N . LYS A 1 72 ? 15.026 -1.728 -13.501 1.00 38.81 72 LYS A N 1
ATOM 468 C CA . LYS A 1 72 ? 15.883 -1.182 -12.424 1.00 53.74 72 LYS A CA 1
ATOM 469 C C . LYS A 1 72 ? 15.843 -2.030 -11.170 1.00 43.17 72 LYS A C 1
ATOM 470 O O . LYS A 1 72 ? 16.873 -2.521 -10.713 1.00 60.79 72 LYS A O 1
ATOM 476 N N . THR A 1 73 ? 14.644 -2.189 -10.621 1.00 42.80 73 THR A N 1
ATOM 477 C CA . THR A 1 73 ? 14.431 -3.013 -9.436 1.00 43.24 73 THR A CA 1
ATOM 478 C C . THR A 1 73 ? 15.039 -4.409 -9.544 1.00 49.84 73 THR A C 1
ATOM 479 O O . THR A 1 73 ? 15.553 -4.935 -8.562 1.00 58.61 73 THR A O 1
ATOM 483 N N . GLY A 1 74 ? 14.990 -5.003 -10.730 1.00 48.11 74 GLY A N 1
ATOM 484 C CA . GLY A 1 74 ? 15.548 -6.330 -10.947 1.00 28.19 74 GLY A CA 1
ATOM 485 C C . GLY A 1 74 ? 17.073 -6.367 -11.013 1.00 45.29 74 GLY A C 1
ATOM 486 O O . GLY A 1 74 ? 17.677 -7.325 -10.563 1.00 50.31 74 GLY A O 1
ATOM 487 N N . THR A 1 75 ? 17.689 -5.347 -11.607 1.00 36.91 75 THR A N 1
ATOM 488 C CA . THR A 1 75 ? 19.134 -5.112 -11.476 1.00 47.73 75 THR A CA 1
ATOM 489 C C . THR A 1 75 ? 19.702 -5.141 -10.032 1.00 37.53 75 THR A C 1
ATOM 490 O O . THR A 1 75 ? 20.630 -5.894 -9.756 1.00 37.59 75 THR A O 1
ATOM 494 N N . PHE A 1 76 ? 19.171 -4.330 -9.118 1.00 34.79 76 PHE A N 1
ATOM 495 C CA . PHE A 1 76 ? 19.756 -4.298 -7.774 1.00 33.82 76 PHE A CA 1
ATOM 496 C C . PHE A 1 76 ? 19.254 -5.387 -6.830 1.00 36.72 76 PHE A C 1
ATOM 497 O O . PHE A 1 76 ? 19.975 -5.810 -5.930 1.00 65.29 76 PHE A O 1
ATOM 505 N N . SER A 1 77 ? 18.039 -5.868 -7.056 1.00 40.91 77 SER A N 1
ATOM 506 C CA . SER A 1 77 ? 17.513 -6.983 -6.270 1.00 45.92 77 SER A CA 1
ATOM 507 C C . SER A 1 77 ? 18.291 -8.281 -6.519 1.00 49.38 77 SER A C 1
ATOM 508 O O . SER A 1 77 ? 18.555 -9.042 -5.590 1.00 53.27 77 SER A O 1
ATOM 511 N N . ILE A 1 78 ? 18.667 -8.519 -7.774 1.00 34.95 78 ILE A N 1
ATOM 512 C CA . ILE A 1 78 ? 19.449 -9.703 -8.123 1.00 43.75 78 ILE A CA 1
ATOM 513 C C . ILE A 1 78 ? 20.896 -9.611 -7.636 1.00 46.17 78 ILE A C 1
ATOM 514 O O . ILE A 1 78 ? 21.401 -10.531 -7.003 1.00 57.57 78 ILE A O 1
ATOM 519 N N . ALA A 1 79 ? 21.554 -8.501 -7.937 1.00 50.32 79 ALA A N 1
ATOM 520 C CA . ALA A 1 79 ? 22.895 -8.233 -7.423 1.00 38.56 79 ALA A CA 1
ATOM 521 C C . ALA A 1 79 ? 22.983 -8.381 -5.908 1.00 36.67 79 ALA A C 1
ATOM 522 O O . ALA A 1 79 ? 23.937 -8.965 -5.389 1.00 49.51 79 ALA A O 1
ATOM 524 N N . ALA A 1 80 ? 21.983 -7.866 -5.198 1.00 37.06 80 ALA A N 1
ATOM 525 C CA . ALA A 1 80 ? 21.995 -7.893 -3.732 1.00 37.98 80 ALA A CA 1
ATOM 526 C C . ALA A 1 80 ? 21.816 -9.294 -3.135 1.00 40.07 80 ALA A C 1
ATOM 527 O O . ALA A 1 80 ? 22.499 -9.667 -2.188 1.00 66.53 80 ALA A O 1
ATOM 529 N N . LEU A 1 81 ? 20.871 -10.053 -3.679 1.00 48.67 81 LEU A N 1
ATOM 530 C CA . LEU A 1 81 ? 20.603 -11.395 -3.197 1.00 53.91 81 LEU A CA 1
ATOM 531 C C . LEU A 1 81 ? 21.849 -12.251 -3.348 1.00 43.49 81 LEU A C 1
ATOM 532 O O . LEU A 1 81 ? 22.242 -12.965 -2.434 1.00 57.08 81 LEU A O 1
ATOM 537 N N . GLN A 1 82 ? 22.472 -12.145 -4.513 1.00 45.19 82 GLN A N 1
ATOM 538 C CA . GLN A 1 82 ? 23.701 -12.865 -4.813 1.00 56.26 82 GLN A CA 1
ATOM 539 C C . GLN A 1 82 ? 24.781 -12.566 -3.781 1.00 63.65 82 GLN A C 1
ATOM 540 O O . GLN A 1 82 ? 25.558 -13.443 -3.411 1.00 77.18 82 GLN A O 1
ATOM 546 N N . ARG A 1 83 ? 24.821 -11.319 -3.319 1.00 63.68 83 ARG A N 1
ATOM 547 C CA . ARG A 1 83 ? 25.867 -10.863 -2.408 1.00 40.96 83 ARG A CA 1
ATOM 548 C C . ARG A 1 83 ? 25.594 -11.225 -0.950 1.00 46.35 83 ARG A C 1
ATOM 549 O O . ARG A 1 83 ? 26.500 -11.208 -0.109 1.00 65.13 83 ARG A O 1
ATOM 557 N N . ILE A 1 84 ? 24.339 -11.523 -0.647 1.00 46.60 84 ILE A N 1
ATOM 558 C CA . ILE A 1 84 ? 23.931 -11.860 0.711 1.00 49.20 84 ILE A CA 1
ATOM 559 C C . ILE A 1 84 ? 24.643 -13.107 1.238 1.00 54.38 84 ILE A C 1
ATOM 560 O O . ILE A 1 84 ? 24.944 -14.034 0.490 1.00 60.14 84 ILE A O 1
ATOM 565 N N . ASP A 1 85 ? 24.929 -13.102 2.534 1.00 62.11 85 ASP A N 1
ATOM 566 C CA . ASP A 1 85 ? 25.518 -14.243 3.215 1.00 60.74 85 ASP A CA 1
ATOM 567 C C . ASP A 1 85 ? 24.446 -14.805 4.134 1.00 62.31 85 ASP A C 1
ATOM 568 O O . ASP A 1 85 ? 24.102 -14.194 5.142 1.00 64.57 85 ASP A O 1
ATOM 573 N N . THR A 1 86 ? 23.897 -15.956 3.762 1.00 74.97 86 THR A N 1
ATOM 574 C CA . THR A 1 86 ? 22.802 -16.565 4.518 1.00 79.69 86 THR A CA 1
ATOM 575 C C . THR A 1 86 ? 23.223 -16.980 5.925 1.00 96.55 86 THR A C 1
ATOM 576 O O . THR A 1 86 ? 22.388 -17.132 6.815 1.00 118.32 86 THR A O 1
ATOM 580 N N . SER A 1 87 ? 24.524 -17.154 6.119 1.00 91.98 87 SER A N 1
ATOM 581 C CA . SER A 1 87 ? 25.079 -17.409 7.438 1.00 75.11 87 SER A CA 1
ATOM 582 C C . SER A 1 87 ? 24.827 -16.215 8.361 1.00 77.73 87 SER A C 1
ATOM 583 O O . SER A 1 87 ? 24.416 -16.380 9.504 1.00 92.41 87 SER A O 1
ATOM 586 N N . VAL A 1 88 ? 25.066 -15.007 7.865 1.00 77.68 88 VAL A N 1
ATOM 587 C CA . VAL A 1 88 ? 24.868 -13.814 8.684 1.00 77.73 88 VAL A CA 1
ATOM 588 C C . VAL A 1 88 ? 23.396 -13.422 8.731 1.00 79.37 88 VAL A C 1
ATOM 589 O O . VAL A 1 88 ? 22.801 -13.090 7.705 1.00 80.14 88 VAL A O 1
ATOM 593 N N . LYS A 1 89 ? 22.813 -13.459 9.925 1.00 76.64 89 LYS A N 1
ATOM 594 C CA . LYS A 1 89 ? 21.399 -13.151 10.103 1.00 78.11 89 LYS A CA 1
ATOM 595 C C . LYS A 1 89 ? 21.179 -11.702 10.532 1.00 69.41 89 LYS A C 1
ATOM 596 O O . LYS A 1 89 ? 20.551 -11.441 11.549 1.00 74.95 89 LYS A O 1
ATOM 602 N N . ALA A 1 90 ? 21.696 -10.766 9.745 1.00 70.93 90 ALA A N 1
ATOM 603 C CA . ALA A 1 90 ? 21.577 -9.339 10.044 1.00 59.32 90 ALA A CA 1
ATOM 604 C C . ALA A 1 90 ? 21.391 -8.540 8.742 1.00 55.26 90 ALA A C 1
ATOM 605 O O . ALA A 1 90 ? 21.609 -9.081 7.655 1.00 56.86 90 ALA A O 1
ATOM 607 N N . PRO A 1 91 ? 20.978 -7.260 8.848 1.00 42.88 91 PRO A N 1
ATOM 608 C CA . PRO A 1 91 ? 20.927 -6.440 7.631 1.00 43.33 91 PRO A CA 1
ATOM 609 C C . PRO A 1 91 ? 22.277 -6.397 6.918 1.00 55.00 91 PRO A C 1
ATOM 610 O O . PRO A 1 91 ? 23.262 -5.947 7.505 1.00 68.09 91 PRO A O 1
ATOM 614 N N . GLN A 1 92 ? 22.316 -6.875 5.674 1.00 48.27 92 GLN A N 1
ATOM 615 C CA . GLN A 1 92 ? 23.523 -6.795 4.867 1.00 35.92 92 GLN A CA 1
ATOM 616 C C . GLN A 1 92 ? 23.359 -5.890 3.644 1.00 39.54 92 GLN A C 1
ATOM 617 O O . GLN A 1 92 ? 24.339 -5.601 2.946 1.00 38.74 92 GLN A O 1
ATOM 623 N N . ALA A 1 93 ? 22.125 -5.462 3.379 1.00 33.64 93 ALA A N 1
ATOM 624 C CA . ALA A 1 93 ? 21.861 -4.498 2.309 1.00 37.92 93 ALA A CA 1
ATOM 625 C C . ALA A 1 93 ? 20.660 -3.659 2.676 1.00 38.13 93 ALA A C 1
ATOM 626 O O . ALA A 1 93 ? 19.705 -4.156 3.263 1.00 38.59 93 ALA A O 1
ATOM 628 N N . LEU A 1 94 ? 20.732 -2.376 2.353 1.00 33.99 94 LEU A N 1
ATOM 629 C CA . LEU A 1 94 ? 19.650 -1.446 2.607 1.00 29.44 94 LEU A CA 1
ATOM 630 C C . LEU A 1 94 ? 19.173 -0.874 1.291 1.00 38.43 94 LEU A C 1
ATOM 631 O O . LEU A 1 94 ? 19.952 -0.272 0.553 1.00 45.86 94 LEU A O 1
ATOM 636 N N . MET A 1 95 ? 17.893 -1.058 0.996 1.00 34.24 95 MET A N 1
ATOM 637 C CA . MET A 1 95 ? 17.327 -0.444 -0.182 1.00 41.03 95 MET A CA 1
ATOM 638 C C . MET A 1 95 ? 16.429 0.689 0.223 1.00 46.56 95 MET A C 1
ATOM 639 O O . MET A 1 95 ? 15.569 0.533 1.084 1.00 48.95 95 MET A O 1
ATOM 644 N N . LEU A 1 96 ? 16.632 1.829 -0.423 1.00 36.64 96 LEU A N 1
ATOM 645 C CA . LEU A 1 96 ? 15.920 3.048 -0.095 1.00 31.85 96 LEU A CA 1
ATOM 646 C C . LEU A 1 96 ? 15.052 3.530 -1.279 1.00 44.33 96 LEU A C 1
ATOM 647 O O . LEU A 1 96 ? 15.478 3.480 -2.436 1.00 49.68 96 LEU A O 1
ATOM 652 N N . ALA A 1 97 ? 13.846 4.007 -0.981 1.00 45.87 97 ALA A N 1
ATOM 653 C CA . ALA A 1 97 ? 12.917 4.505 -2.000 1.00 43.02 97 ALA A CA 1
ATOM 654 C C . ALA A 1 97 ? 12.177 5.726 -1.465 1.00 45.18 97 ALA A C 1
ATOM 655 O O . ALA A 1 97 ? 12.087 5.897 -0.250 1.00 51.18 97 ALA A O 1
ATOM 657 N N . PRO A 1 98 ? 11.648 6.581 -2.368 1.00 46.71 98 PRO A N 1
ATOM 658 C CA . PRO A 1 98 ? 10.942 7.805 -1.961 1.00 38.41 98 PRO A CA 1
ATOM 659 C C . PRO A 1 98 ? 9.590 7.562 -1.271 1.00 47.79 98 PRO A C 1
ATOM 660 O O . PRO A 1 98 ? 9.174 8.396 -0.465 1.00 45.91 98 PRO A O 1
ATOM 664 N N . THR A 1 99 ? 8.917 6.457 -1.581 1.00 48.47 99 THR A N 1
ATOM 665 C CA . THR A 1 99 ? 7.549 6.255 -1.107 1.00 46.74 99 THR A CA 1
ATOM 666 C C . THR A 1 99 ? 7.365 4.852 -0.566 1.00 47.87 99 THR A C 1
ATOM 667 O O . THR A 1 99 ? 8.064 3.927 -0.977 1.00 57.59 99 THR A O 1
ATOM 671 N N . ARG A 1 100 ? 6.416 4.675 0.342 1.00 44.08 100 ARG A N 1
ATOM 672 C CA . ARG A 1 100 ? 6.166 3.336 0.849 1.00 49.24 100 ARG A CA 1
ATOM 673 C C . ARG A 1 100 ? 5.620 2.435 -0.254 1.00 59.56 100 ARG A C 1
ATOM 674 O O . ARG A 1 100 ? 5.991 1.263 -0.336 1.00 70.62 100 ARG A O 1
ATOM 682 N N . GLU A 1 101 ? 4.741 2.980 -1.098 1.00 54.10 101 GLU A N 1
ATOM 683 C CA . GLU A 1 101 ? 4.276 2.253 -2.280 1.00 75.08 101 GLU A CA 1
ATOM 684 C C . GLU A 1 101 ? 5.465 1.641 -3.012 1.00 67.35 101 GLU A C 1
ATOM 685 O O . GLU A 1 101 ? 5.504 0.429 -3.264 1.00 57.61 101 GLU A O 1
ATOM 691 N N . LEU A 1 102 ? 6.444 2.487 -3.331 1.00 44.65 102 LEU A N 1
ATOM 692 C CA . LEU A 1 102 ? 7.608 2.042 -4.082 1.00 37.86 102 LEU A CA 1
ATOM 693 C C . LEU A 1 102 ? 8.479 1.049 -3.287 1.00 52.52 102 LEU A C 1
ATOM 694 O O . LEU A 1 102 ? 9.067 0.128 -3.864 1.00 65.01 102 LEU A O 1
ATOM 699 N N . ALA A 1 103 ? 8.553 1.208 -1.971 1.00 44.79 103 ALA A N 1
ATOM 700 C CA . ALA A 1 103 ? 9.370 0.292 -1.183 1.00 51.01 103 ALA A CA 1
ATOM 701 C C . ALA A 1 103 ? 8.647 -1.032 -0.977 1.00 51.48 103 ALA A C 1
ATOM 702 O O . ALA A 1 103 ? 9.276 -2.070 -0.796 1.00 55.78 103 ALA A O 1
ATOM 704 N N . LEU A 1 104 ? 7.321 -0.993 -0.990 1.00 56.18 104 LEU A N 1
ATOM 705 C CA . LEU A 1 104 ? 6.530 -2.223 -0.948 1.00 59.23 104 LEU A CA 1
ATOM 706 C C . LEU A 1 104 ? 6.650 -3.021 -2.251 1.00 57.78 104 LEU A C 1
ATOM 707 O O . LEU A 1 104 ? 6.783 -4.241 -2.220 1.00 59.73 104 LEU A O 1
ATOM 712 N N . GLN A 1 105 ? 6.608 -2.329 -3.387 1.00 41.74 105 GLN A N 1
ATOM 713 C CA . GLN A 1 105 ? 6.950 -2.961 -4.655 1.00 51.33 105 GLN A CA 1
ATOM 714 C C . GLN A 1 105 ? 8.302 -3.655 -4.577 1.00 43.38 105 GLN A C 1
ATOM 715 O O . GLN A 1 105 ? 8.392 -4.860 -4.794 1.00 46.67 105 GLN A O 1
ATOM 721 N N . ILE A 1 106 ? 9.350 -2.895 -4.253 1.00 48.64 106 ILE A N 1
ATOM 722 C CA . ILE A 1 106 ? 10.706 -3.443 -4.230 1.00 37.02 106 ILE A CA 1
ATOM 723 C C . ILE A 1 106 ? 10.786 -4.674 -3.339 1.00 41.20 106 ILE A C 1
ATOM 724 O O . ILE A 1 106 ? 11.440 -5.664 -3.676 1.00 51.12 106 ILE A O 1
ATOM 729 N N . GLN A 1 107 ? 10.083 -4.626 -2.217 1.00 38.96 107 GLN A N 1
ATOM 730 C CA . GLN A 1 107 ? 10.023 -5.770 -1.312 1.00 44.43 107 GLN A CA 1
ATOM 731 C C . GLN A 1 107 ? 9.363 -6.993 -1.952 1.00 50.30 107 GLN A C 1
ATOM 732 O O . GLN A 1 107 ? 9.864 -8.115 -1.819 1.00 45.79 107 GLN A O 1
ATOM 738 N N . LYS A 1 108 ? 8.238 -6.774 -2.634 1.00 64.19 108 LYS A N 1
ATOM 739 C CA . LYS A 1 108 ? 7.530 -7.853 -3.318 1.00 58.86 108 LYS A CA 1
ATOM 740 C C . LYS A 1 108 ? 8.485 -8.555 -4.264 1.00 34.44 108 LYS A C 1
ATOM 741 O O . LYS A 1 108 ? 8.667 -9.765 -4.210 1.00 35.30 108 LYS A O 1
ATOM 747 N N . VAL A 1 109 ? 9.118 -7.765 -5.113 1.00 38.41 109 VAL A N 1
ATOM 748 C CA . VAL A 1 109 ? 10.115 -8.269 -6.039 1.00 32.54 109 VAL A CA 1
ATOM 749 C C . VAL A 1 109 ? 11.263 -8.995 -5.357 1.00 59.99 109 VAL A C 1
ATOM 750 O O . VAL A 1 109 ? 11.529 -10.138 -5.720 1.00 60.59 109 VAL A O 1
ATOM 754 N N . VAL A 1 110 ? 11.947 -8.345 -4.395 1.00 46.12 110 VAL A N 1
ATOM 755 C CA . VAL A 1 110 ? 13.094 -8.960 -3.715 1.00 41.66 110 VAL A CA 1
ATOM 756 C C . VAL A 1 110 ? 12.708 -10.314 -3.135 1.00 51.53 110 VAL A C 1
ATOM 757 O O . VAL A 1 110 ? 13.428 -11.302 -3.291 1.00 64.64 110 VAL A O 1
ATOM 761 N N . MET A 1 111 ? 11.569 -10.350 -2.460 1.00 45.78 111 MET A N 1
ATOM 762 C CA . MET A 1 111 ? 11.024 -11.606 -1.957 1.00 51.10 111 MET A CA 1
ATOM 763 C C . MET A 1 111 ? 10.766 -12.652 -3.050 1.00 53.93 111 MET A C 1
ATOM 764 O O . MET A 1 111 ? 11.107 -13.827 -2.893 1.00 62.18 111 MET A O 1
ATOM 769 N N . ALA A 1 112 ? 10.170 -12.235 -4.159 1.00 60.10 112 ALA A N 1
ATOM 770 C CA . ALA A 1 112 ? 9.846 -13.187 -5.219 1.00 53.00 112 ALA A CA 1
ATOM 771 C C . ALA A 1 112 ? 11.100 -13.837 -5.819 1.00 61.12 112 ALA A C 1
ATOM 772 O O . ALA A 1 112 ? 11.132 -15.050 -6.009 1.00 62.97 112 ALA A O 1
ATOM 774 N N . LEU A 1 113 ? 12.128 -13.038 -6.113 1.00 53.41 113 LEU A N 1
ATOM 775 C CA . LEU A 1 113 ? 13.394 -13.564 -6.634 1.00 33.92 113 LEU A CA 1
ATOM 776 C C . LEU A 1 113 ? 14.057 -14.458 -5.599 1.00 60.21 113 LEU A C 1
ATOM 777 O O . LEU A 1 113 ? 14.867 -15.315 -5.945 1.00 64.99 113 LEU A O 1
ATOM 782 N N . ALA A 1 114 ? 13.700 -14.261 -4.329 1.00 69.21 114 ALA A N 1
ATOM 783 C CA . ALA A 1 114 ? 14.369 -14.949 -3.224 1.00 74.54 114 ALA A CA 1
ATOM 784 C C . ALA A 1 114 ? 13.655 -16.210 -2.744 1.00 73.77 114 ALA A C 1
ATOM 785 O O . ALA A 1 114 ? 14.087 -16.819 -1.758 1.00 74.47 114 ALA A O 1
ATOM 787 N N . PHE A 1 115 ? 12.585 -16.594 -3.442 1.00 60.62 115 PHE A N 1
ATOM 788 C CA . PHE A 1 115 ? 11.716 -17.711 -3.034 1.00 64.99 115 PHE A CA 1
ATOM 789 C C . PHE A 1 115 ? 12.475 -18.967 -2.578 1.00 69.89 115 PHE A C 1
ATOM 790 O O . PHE A 1 115 ? 12.089 -19.624 -1.607 1.00 68.59 115 PHE A O 1
ATOM 798 N N . HIS A 1 116 ? 13.565 -19.276 -3.276 1.00 82.24 116 HIS A N 1
ATOM 799 C CA . HIS A 1 116 ? 14.310 -20.516 -3.069 1.00 63.83 116 HIS A CA 1
ATOM 800 C C . HIS A 1 116 ? 15.569 -20.354 -2.209 1.00 58.67 116 HIS A C 1
ATOM 801 O O . HIS A 1 116 ? 16.393 -21.261 -2.141 1.00 68.87 116 HIS A O 1
ATOM 808 N N . MET A 1 117 ? 15.727 -19.194 -1.579 1.00 65.82 117 MET A N 1
ATOM 809 C CA . MET A 1 117 ? 16.874 -18.931 -0.710 1.00 70.51 117 MET A CA 1
ATOM 810 C C . MET A 1 117 ? 16.357 -18.603 0.676 1.00 58.02 117 MET A C 1
ATOM 811 O O . MET A 1 117 ? 15.178 -18.279 0.836 1.00 67.28 117 MET A O 1
ATOM 816 N N . ASP A 1 118 ? 17.221 -18.677 1.681 1.00 62.69 118 ASP A N 1
ATOM 817 C CA . ASP A 1 118 ? 16.774 -18.356 3.035 1.00 74.79 118 ASP A CA 1
ATOM 818 C C . ASP A 1 118 ? 17.187 -16.947 3.388 1.00 69.44 118 ASP A C 1
ATOM 819 O O . ASP A 1 118 ? 18.194 -16.736 4.060 1.00 89.14 118 ASP A O 1
ATOM 824 N N . ILE A 1 119 ? 16.406 -15.982 2.917 1.00 63.35 119 ILE A N 1
ATOM 825 C CA . ILE A 1 119 ? 16.727 -14.578 3.121 1.00 52.94 119 ILE A CA 1
ATOM 826 C C . ILE A 1 119 ? 15.507 -13.773 3.538 1.00 58.13 119 ILE A C 1
ATOM 827 O O . ILE A 1 119 ? 14.519 -13.690 2.820 1.00 65.53 119 ILE A O 1
ATOM 832 N N . LYS A 1 120 ? 15.577 -13.189 4.721 1.00 72.60 120 LYS A N 1
ATOM 833 C CA . LYS A 1 120 ? 14.472 -12.395 5.222 1.00 68.39 120 LYS A CA 1
ATOM 834 C C . LYS A 1 120 ? 14.611 -10.987 4.677 1.00 53.82 120 LYS A C 1
ATOM 835 O O . LYS A 1 120 ? 15.705 -10.457 4.621 1.00 64.06 120 LYS A O 1
ATOM 841 N N . VAL A 1 121 ? 13.496 -10.407 4.255 1.00 49.53 121 VAL A N 1
ATOM 842 C CA . VAL A 1 121 ? 13.460 -9.047 3.758 1.00 45.08 121 VAL A CA 1
ATOM 843 C C . VAL A 1 121 ? 12.472 -8.251 4.593 1.00 61.98 121 VAL A C 1
ATOM 844 O O . VAL A 1 121 ? 11.299 -8.580 4.621 1.00 67.79 121 VAL A O 1
ATOM 848 N N . HIS A 1 122 ? 12.933 -7.205 5.275 1.00 61.87 122 HIS A N 1
ATOM 849 C CA . HIS A 1 122 ? 12.012 -6.390 6.062 1.00 59.67 122 HIS A CA 1
ATOM 850 C C . HIS A 1 122 ? 11.778 -5.007 5.468 1.00 59.81 122 HIS A C 1
ATOM 851 O O . HIS A 1 122 ? 12.679 -4.419 4.872 1.00 59.89 122 HIS A O 1
ATOM 858 N N . ALA A 1 123 ? 10.564 -4.491 5.639 1.00 55.97 123 ALA A N 1
ATOM 859 C CA . ALA A 1 123 ? 10.226 -3.171 5.127 1.00 53.42 123 ALA A CA 1
ATOM 860 C C . ALA A 1 123 ? 10.104 -2.167 6.261 1.00 54.69 123 ALA A C 1
ATOM 861 O O . ALA A 1 123 ? 9.562 -2.480 7.317 1.00 67.51 123 ALA A O 1
ATOM 863 N N . CYS A 1 124 ? 10.608 -0.957 6.030 1.00 64.26 124 CYS A N 1
ATOM 864 C CA . CYS A 1 124 ? 10.712 0.067 7.069 1.00 49.41 124 CYS A CA 1
ATOM 865 C C . CYS A 1 124 ? 9.931 1.319 6.672 1.00 61.05 124 CYS A C 1
ATOM 866 O O . CYS A 1 124 ? 10.466 2.207 6.002 1.00 61.64 124 CYS A O 1
ATOM 869 N N . ILE A 1 125 ? 8.659 1.373 7.077 1.00 76.04 125 ILE A N 1
ATOM 870 C CA . ILE A 1 125 ? 7.811 2.546 6.840 1.00 79.73 125 ILE A CA 1
ATOM 871 C C . ILE A 1 125 ? 7.091 3.044 8.094 1.00 72.34 125 ILE A C 1
ATOM 872 O O . ILE A 1 125 ? 7.122 2.401 9.143 1.00 83.41 125 ILE A O 1
ATOM 877 N N . GLY A 1 136 ? 11.558 -6.281 14.985 1.00 83.14 136 GLY A N 1
ATOM 878 C CA . GLY A 1 136 ? 11.773 -7.505 14.237 1.00 102.02 136 GLY A CA 1
ATOM 879 C C . GLY A 1 136 ? 12.546 -7.263 12.954 1.00 115.46 136 GLY A C 1
ATOM 880 O O . GLY A 1 136 ? 12.379 -7.983 11.968 1.00 117.75 136 GLY A O 1
ATOM 881 N N . LEU A 1 137 ? 13.392 -6.237 12.964 1.00 107.81 137 LEU A N 1
ATOM 882 C CA . LEU A 1 137 ? 14.235 -5.918 11.813 1.00 89.06 137 LEU A CA 1
ATOM 883 C C . LEU A 1 137 ? 15.703 -5.781 12.227 1.00 95.45 137 LEU A C 1
ATOM 884 O O . LEU A 1 137 ? 16.465 -5.005 11.647 1.00 84.64 137 LEU A O 1
ATOM 889 N N . ARG A 1 138 ? 16.090 -6.536 13.251 1.00 106.26 138 ARG A N 1
ATOM 890 C CA . ARG A 1 138 ? 17.494 -6.674 13.615 1.00 91.28 138 ARG A CA 1
ATOM 891 C C . ARG A 1 138 ? 18.002 -8.004 13.087 1.00 84.86 138 ARG A C 1
ATOM 892 O O . ARG A 1 138 ? 19.188 -8.306 13.201 1.00 68.34 138 ARG A O 1
ATOM 900 N N . ASP A 1 139 ? 17.085 -8.781 12.502 1.00 93.81 139 ASP A N 1
ATOM 901 C CA . ASP A 1 139 ? 17.387 -10.102 11.941 1.00 87.71 139 ASP A CA 1
ATOM 902 C C . ASP A 1 139 ? 17.065 -10.239 10.447 1.00 84.77 139 ASP A C 1
ATOM 903 O O . ASP A 1 139 ? 17.267 -11.305 9.859 1.00 84.79 139 ASP A O 1
ATOM 908 N N . ALA A 1 140 ? 16.558 -9.170 9.838 1.00 68.97 140 ALA A N 1
ATOM 909 C CA . ALA A 1 140 ? 16.319 -9.177 8.404 1.00 69.89 140 ALA A CA 1
ATOM 910 C C . ALA A 1 140 ? 17.662 -9.069 7.676 1.00 68.83 140 ALA A C 1
ATOM 911 O O . ALA A 1 140 ? 18.557 -8.387 8.156 1.00 73.00 140 ALA A O 1
ATOM 913 N N . GLN A 1 141 ? 17.814 -9.737 6.535 1.00 52.88 141 GLN A N 1
ATOM 914 C CA . GLN A 1 141 ? 19.085 -9.705 5.813 1.00 32.60 141 GLN A CA 1
ATOM 915 C C . GLN A 1 141 ? 19.127 -8.618 4.752 1.00 30.97 141 GLN A C 1
ATOM 916 O O . GLN A 1 141 ? 20.196 -8.170 4.364 1.00 46.10 141 GLN A O 1
ATOM 922 N N . ILE A 1 142 ? 17.959 -8.190 4.298 1.00 42.34 142 ILE A N 1
ATOM 923 C CA . ILE A 1 142 ? 17.837 -7.103 3.337 1.00 40.49 142 ILE A CA 1
ATOM 924 C C . ILE A 1 142 ? 16.763 -6.210 3.921 1.00 45.60 142 ILE A C 1
ATOM 925 O O . ILE A 1 142 ? 15.740 -6.701 4.393 1.00 40.29 142 ILE A O 1
ATOM 930 N N . VAL A 1 143 ? 16.995 -4.905 3.911 1.00 45.23 143 VAL A N 1
ATOM 931 C CA . VAL A 1 143 ? 16.052 -3.976 4.512 1.00 38.16 143 VAL A CA 1
ATOM 932 C C . VAL A 1 143 ? 15.654 -2.974 3.457 1.00 40.43 143 VAL A C 1
ATOM 933 O O . VAL A 1 143 ? 16.494 -2.498 2.692 1.00 49.47 143 VAL A O 1
ATOM 937 N N . VAL A 1 144 ? 14.370 -2.650 3.429 1.00 37.58 144 VAL A N 1
ATOM 938 C CA . VAL A 1 144 ? 13.819 -1.794 2.404 1.00 53.13 144 VAL A CA 1
ATOM 939 C C . VAL A 1 144 ? 12.967 -0.781 3.101 1.00 45.30 144 VAL A C 1
ATOM 940 O O . VAL A 1 144 ? 12.140 -1.148 3.921 1.00 55.23 144 VAL A O 1
ATOM 944 N N . GLY A 1 145 ? 13.142 0.494 2.775 1.00 28.57 145 GLY A N 1
ATOM 945 C CA . GLY A 1 145 ? 12.257 1.486 3.335 1.00 31.61 145 GLY A CA 1
ATOM 946 C C . GLY A 1 145 ? 12.441 2.849 2.740 1.00 39.85 145 GLY A C 1
ATOM 947 O O . GLY A 1 145 ? 13.176 3.017 1.779 1.00 41.02 145 GLY A O 1
ATOM 948 N N . THR A 1 146 ? 11.750 3.816 3.326 1.00 39.57 146 THR A N 1
ATOM 949 C CA . THR A 1 146 ? 11.871 5.215 2.955 1.00 46.85 146 THR A CA 1
ATOM 950 C C . THR A 1 146 ? 12.871 5.910 3.899 1.00 49.77 146 THR A C 1
ATOM 951 O O . THR A 1 146 ? 13.085 5.447 5.012 1.00 58.66 146 THR A O 1
ATOM 955 N N . PRO A 1 147 ? 13.490 7.017 3.453 1.00 38.22 147 PRO A N 1
ATOM 956 C CA . PRO A 1 147 ? 14.679 7.566 4.132 1.00 38.16 147 PRO A CA 1
ATOM 957 C C . PRO A 1 147 ? 14.421 8.057 5.568 1.00 47.69 147 PRO A C 1
ATOM 958 O O . PRO A 1 147 ? 15.230 7.809 6.463 1.00 54.80 147 PRO A O 1
ATOM 962 N N . GLY A 1 148 ? 13.301 8.733 5.786 1.00 49.61 148 GLY A N 1
ATOM 963 C CA . GLY A 1 148 ? 12.888 9.122 7.128 1.00 39.41 148 GLY A CA 1
ATOM 964 C C . GLY A 1 148 ? 12.700 7.964 8.102 1.00 40.93 148 GLY A C 1
ATOM 965 O O . GLY A 1 148 ? 13.331 7.927 9.145 1.00 55.83 148 GLY A O 1
ATOM 966 N N . ARG A 1 149 ? 11.844 7.009 7.762 1.00 42.91 149 ARG A N 1
ATOM 967 C CA . ARG A 1 149 ? 11.559 5.905 8.664 1.00 33.00 149 ARG A CA 1
ATOM 968 C C . ARG A 1 149 ? 12.830 5.131 8.941 1.00 51.63 149 ARG A C 1
ATOM 969 O O . ARG A 1 149 ? 13.036 4.635 10.058 1.00 61.82 149 ARG A O 1
ATOM 977 N N . VAL A 1 150 ? 13.682 5.020 7.923 1.00 47.05 150 VAL A N 1
ATOM 978 C CA . VAL A 1 150 ? 14.893 4.216 8.053 1.00 55.46 150 VAL A CA 1
ATOM 979 C C . VAL A 1 150 ? 15.932 4.946 8.918 1.00 58.27 150 VAL A C 1
ATOM 980 O O . VAL A 1 150 ? 16.659 4.331 9.701 1.00 50.19 150 VAL A O 1
ATOM 984 N N . PHE A 1 151 ? 15.965 6.267 8.802 1.00 58.96 151 PHE A N 1
ATOM 985 C CA . PHE A 1 151 ? 16.808 7.077 9.670 1.00 50.30 151 PHE A CA 1
ATOM 986 C C . PHE A 1 151 ? 16.352 6.948 11.123 1.00 50.88 151 PHE A C 1
ATOM 987 O O . PHE A 1 151 ? 17.145 6.590 12.004 1.00 65.44 151 PHE A O 1
ATOM 995 N N . ASP A 1 152 ? 15.074 7.233 11.372 1.00 59.73 152 ASP A N 1
ATOM 996 C CA . ASP A 1 152 ? 14.519 7.151 12.725 1.00 47.87 152 ASP A CA 1
ATOM 997 C C . ASP A 1 152 ? 14.870 5.805 13.362 1.00 49.01 152 ASP A C 1
ATOM 998 O O . ASP A 1 152 ? 15.193 5.737 14.547 1.00 62.61 152 ASP A O 1
ATOM 1003 N N . ASN A 1 153 ? 14.815 4.735 12.568 1.00 49.44 153 ASN A N 1
ATOM 1004 C CA . ASN A 1 153 ? 15.010 3.387 13.108 1.00 52.66 153 ASN A CA 1
ATOM 1005 C C . ASN A 1 153 ? 16.445 3.040 13.431 1.00 50.27 153 ASN A C 1
ATOM 1006 O O . ASN A 1 153 ? 16.709 2.218 14.302 1.00 56.83 153 ASN A O 1
ATOM 1011 N N . ILE A 1 154 ? 17.362 3.637 12.692 1.00 43.21 154 ILE A N 1
ATOM 1012 C CA . ILE A 1 154 ? 18.770 3.524 12.989 1.00 54.32 154 ILE A CA 1
ATOM 1013 C C . ILE A 1 154 ? 19.055 4.282 14.283 1.00 60.39 154 ILE A C 1
ATOM 1014 O O . ILE A 1 154 ? 19.692 3.754 15.201 1.00 52.26 154 ILE A O 1
ATOM 1019 N N . GLN A 1 155 ? 18.559 5.513 14.355 1.00 58.00 155 GLN A N 1
ATOM 1020 C CA . GLN A 1 155 ? 18.738 6.358 15.534 1.00 51.42 155 GLN A CA 1
ATOM 1021 C C . GLN A 1 155 ? 18.213 5.722 16.821 1.00 64.58 155 GLN A C 1
ATOM 1022 O O . GLN A 1 155 ? 18.832 5.864 17.886 1.00 65.56 155 GLN A O 1
ATOM 1028 N N . ARG A 1 156 ? 17.072 5.038 16.723 1.00 56.52 156 ARG A N 1
ATOM 1029 C CA . ARG A 1 156 ? 16.474 4.349 17.872 1.00 54.85 156 ARG A CA 1
ATOM 1030 C C . ARG A 1 156 ? 17.124 2.993 18.097 1.00 57.37 156 ARG A C 1
ATOM 1031 O O . ARG A 1 156 ? 16.601 2.160 18.837 1.00 69.56 156 ARG A O 1
ATOM 1039 N N . ARG A 1 157 ? 18.264 2.776 17.448 1.00 58.96 157 ARG A N 1
ATOM 1040 C CA . ARG A 1 157 ? 18.988 1.513 17.552 1.00 56.96 157 ARG A CA 1
ATOM 1041 C C . ARG A 1 157 ? 18.075 0.325 17.329 1.00 63.31 157 ARG A C 1
ATOM 1042 O O . ARG A 1 157 ? 18.289 -0.724 17.921 1.00 66.22 157 ARG A O 1
ATOM 1050 N N . ARG A 1 158 ? 17.059 0.497 16.482 1.00 67.24 158 ARG A N 1
ATOM 1051 C CA . ARG A 1 158 ? 16.133 -0.580 16.172 1.00 60.07 158 ARG A CA 1
ATOM 1052 C C . ARG A 1 158 ? 16.653 -1.543 15.113 1.00 66.41 158 ARG A C 1
ATOM 1053 O O . ARG A 1 158 ? 16.206 -2.681 15.050 1.00 71.26 158 ARG A O 1
ATOM 1061 N N . PHE A 1 159 ? 17.585 -1.112 14.270 1.00 70.86 159 PHE A N 1
ATOM 1062 C CA . PHE A 1 159 ? 18.214 -2.100 13.401 1.00 79.64 159 PHE A CA 1
ATOM 1063 C C . PHE A 1 159 ? 19.726 -2.020 13.229 1.00 60.01 159 PHE A C 1
ATOM 1064 O O . PHE A 1 159 ? 20.282 -0.994 12.855 1.00 41.09 159 PHE A O 1
ATOM 1072 N N . ARG A 1 160 ? 20.357 -3.146 13.538 1.00 51.08 160 ARG A N 1
ATOM 1073 C CA . ARG A 1 160 ? 21.773 -3.367 13.346 1.00 55.02 160 ARG A CA 1
ATOM 1074 C C . ARG A 1 160 ? 22.280 -2.924 11.950 1.00 46.33 160 ARG A C 1
ATOM 1075 O O . ARG A 1 160 ? 21.878 -3.474 10.932 1.00 48.39 160 ARG A O 1
ATOM 1083 N N . THR A 1 161 ? 23.176 -1.936 11.923 1.00 53.29 161 THR A N 1
ATOM 1084 C CA . THR A 1 161 ? 23.785 -1.466 10.677 1.00 47.51 161 THR A CA 1
ATOM 1085 C C . THR A 1 161 ? 25.256 -1.848 10.488 1.00 49.75 161 THR A C 1
ATOM 1086 O O . THR A 1 161 ? 25.869 -1.479 9.496 1.00 49.09 161 THR A O 1
ATOM 1090 N N . ASP A 1 162 ? 25.826 -2.601 11.414 1.00 51.61 162 ASP A N 1
ATOM 1091 C CA . ASP A 1 162 ? 27.250 -2.908 11.327 1.00 51.19 162 ASP A CA 1
ATOM 1092 C C . ASP A 1 162 ? 27.583 -4.022 10.335 1.00 50.97 162 ASP A C 1
ATOM 1093 O O . ASP A 1 162 ? 28.750 -4.236 10.020 1.00 67.18 162 ASP A O 1
ATOM 1098 N N . LYS A 1 163 ? 26.573 -4.739 9.855 1.00 55.26 163 LYS A N 1
ATOM 1099 C CA . LYS A 1 163 ? 26.801 -5.770 8.840 1.00 60.61 163 LYS A CA 1
ATOM 1100 C C . LYS A 1 163 ? 26.427 -5.275 7.438 1.00 49.39 163 LYS A C 1
ATOM 1101 O O . LYS A 1 163 ? 26.654 -5.963 6.455 1.00 47.60 163 LYS A O 1
ATOM 1107 N N . ILE A 1 164 ? 25.854 -4.079 7.364 1.00 40.94 164 ILE A N 1
ATOM 1108 C CA . ILE A 1 164 ? 25.468 -3.483 6.093 1.00 47.67 164 ILE A CA 1
ATOM 1109 C C . ILE A 1 164 ? 26.672 -3.373 5.157 1.00 51.15 164 ILE A C 1
ATOM 1110 O O . ILE A 1 164 ? 27.660 -2.688 5.480 1.00 48.51 164 ILE A O 1
ATOM 1115 N N . LYS A 1 165 ? 26.584 -4.045 4.005 1.00 49.03 165 LYS A N 1
ATOM 1116 C CA . LYS A 1 165 ? 27.627 -3.971 2.978 1.00 33.54 165 LYS A CA 1
ATOM 1117 C C . LYS A 1 165 ? 27.188 -3.350 1.661 1.00 31.00 165 LYS A C 1
ATOM 1118 O O . LYS A 1 165 ? 27.982 -3.244 0.739 1.00 47.14 165 LYS A O 1
ATOM 1124 N N . MET A 1 166 ? 25.936 -2.919 1.574 1.00 49.69 166 MET A N 1
ATOM 1125 C CA . MET A 1 166 ? 25.400 -2.427 0.306 1.00 41.13 166 MET A CA 1
ATOM 1126 C C . MET A 1 166 ? 24.230 -1.475 0.537 1.00 32.44 166 MET A C 1
ATOM 1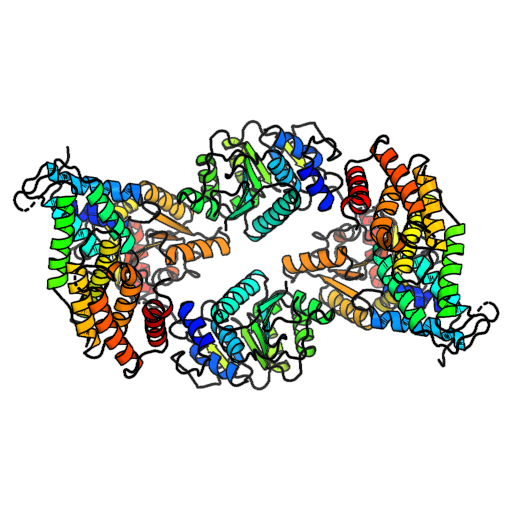127 O O . MET A 1 166 ? 23.303 -1.771 1.292 1.00 36.65 166 MET A O 1
ATOM 1132 N N . PHE A 1 167 ? 24.304 -0.314 -0.091 1.00 25.30 167 PHE A N 1
ATOM 1133 C CA . PHE A 1 167 ? 23.344 0.758 0.135 1.00 26.57 167 PHE A CA 1
ATOM 1134 C C . PHE A 1 167 ? 22.837 1.172 -1.236 1.00 35.93 167 PHE A C 1
ATOM 1135 O O . PHE A 1 167 ? 23.598 1.693 -2.063 1.00 35.02 167 PHE A O 1
ATOM 1143 N N . ILE A 1 168 ? 21.557 0.903 -1.479 1.00 36.68 168 ILE A N 1
ATOM 1144 C CA . ILE A 1 168 ? 20.947 1.148 -2.785 1.00 33.68 168 ILE A CA 1
ATOM 1145 C C . ILE A 1 168 ? 19.922 2.247 -2.676 1.00 38.87 168 ILE A C 1
ATOM 1146 O O . ILE A 1 168 ? 18.964 2.133 -1.908 1.00 38.50 168 ILE A O 1
ATOM 1151 N N . LEU A 1 169 ? 20.149 3.327 -3.422 1.00 30.96 169 LEU A N 1
ATOM 1152 C CA . LEU A 1 169 ? 19.253 4.474 -3.414 1.00 22.87 169 LEU A CA 1
ATOM 1153 C C . LEU A 1 169 ? 18.536 4.542 -4.733 1.00 37.88 169 LEU A C 1
ATOM 1154 O O . LEU A 1 169 ? 19.120 4.981 -5.714 1.00 37.77 169 LEU A O 1
ATOM 1159 N N . ASP A 1 170 ? 17.276 4.099 -4.746 1.00 46.22 170 ASP A N 1
ATOM 1160 C CA . ASP A 1 170 ? 16.446 4.060 -5.947 1.00 29.28 170 ASP A CA 1
ATOM 1161 C C . ASP A 1 170 ? 15.734 5.393 -6.156 1.00 31.66 170 ASP A C 1
ATOM 1162 O O . ASP A 1 170 ? 15.100 5.915 -5.256 1.00 38.85 170 ASP A O 1
ATOM 1167 N N . GLU A 1 171 ? 15.843 5.956 -7.350 1.00 34.20 171 GLU A N 1
ATOM 1168 C CA . GLU A 1 171 ? 15.150 7.201 -7.648 1.00 34.00 171 GLU A CA 1
ATOM 1169 C C . GLU A 1 171 ? 15.620 8.303 -6.724 1.00 29.99 171 GLU A C 1
ATOM 1170 O O . GLU A 1 171 ? 14.824 8.997 -6.091 1.00 43.87 171 GLU A O 1
ATOM 1176 N N . ALA A 1 172 ? 16.934 8.458 -6.675 1.00 52.60 172 ALA A N 1
ATOM 1177 C CA . ALA A 1 172 ? 17.593 9.505 -5.912 1.00 32.28 172 ALA A CA 1
ATOM 1178 C C . ALA A 1 172 ? 16.994 10.890 -6.180 1.00 43.08 172 ALA A C 1
ATOM 1179 O O . ALA A 1 172 ? 16.863 11.687 -5.246 1.00 53.48 172 ALA A O 1
ATOM 1181 N N . ASP A 1 173 ? 16.624 11.183 -7.431 1.00 40.43 173 ASP A N 1
ATOM 1182 C CA . ASP A 1 173 ? 16.059 12.500 -7.748 1.00 28.78 173 ASP A CA 1
ATOM 1183 C C . ASP A 1 173 ? 14.766 12.747 -6.992 1.00 35.76 173 ASP A C 1
ATOM 1184 O O . ASP A 1 173 ? 14.570 13.824 -6.419 1.00 51.22 173 ASP A O 1
ATOM 1189 N N . GLU A 1 174 ? 13.901 11.736 -6.960 1.00 40.03 174 GLU A N 1
ATOM 1190 C CA . GLU A 1 174 ? 12.609 11.849 -6.290 1.00 37.28 174 GLU A CA 1
ATOM 1191 C C . GLU A 1 174 ? 12.790 11.926 -4.773 1.00 60.11 174 GLU A C 1
ATOM 1192 O O . GLU A 1 174 ? 12.045 12.628 -4.070 1.00 46.74 174 GLU A O 1
ATOM 1198 N N . MET A 1 175 ? 13.792 11.214 -4.265 1.00 53.07 175 MET A N 1
ATOM 1199 C CA . MET A 1 175 ? 14.076 11.267 -2.837 1.00 34.03 175 MET A CA 1
ATOM 1200 C C . MET A 1 175 ? 14.560 12.652 -2.427 1.00 38.74 175 MET A C 1
ATOM 1201 O O . MET A 1 175 ? 14.083 13.212 -1.445 1.00 39.20 175 MET A O 1
ATOM 1206 N N . LEU A 1 176 ? 15.472 13.232 -3.199 1.00 34.52 176 LEU A N 1
ATOM 1207 C CA . LEU A 1 176 ? 15.916 14.586 -2.883 1.00 36.71 176 LEU A CA 1
ATOM 1208 C C . LEU A 1 176 ? 14.793 15.606 -3.061 1.00 48.23 176 LEU A C 1
ATOM 1209 O O . LEU A 1 176 ? 14.701 16.573 -2.300 1.00 51.08 176 LEU A O 1
ATOM 1214 N N . SER A 1 177 ? 13.912 15.370 -4.034 1.00 52.73 177 SER A N 1
ATOM 1215 C CA . SER A 1 177 ? 12.829 16.323 -4.297 1.00 50.95 177 SER A CA 1
ATOM 1216 C C . SER A 1 177 ? 11.607 16.133 -3.388 1.00 42.52 177 SER A C 1
ATOM 1217 O O . SER A 1 177 ? 10.701 16.962 -3.391 1.00 46.72 177 SER A O 1
ATOM 1220 N N . SER A 1 178 ? 11.588 15.050 -2.616 1.00 48.03 178 SER A N 1
ATOM 1221 C CA . SER A 1 178 ? 10.621 14.908 -1.514 1.00 50.50 178 SER A CA 1
ATOM 1222 C C . SER A 1 178 ? 11.229 15.151 -0.100 1.00 45.92 178 SER A C 1
ATOM 1223 O O . SER A 1 178 ? 10.808 14.533 0.866 1.00 48.63 178 SER A O 1
ATOM 1226 N N . GLY A 1 179 ? 12.225 16.023 0.000 1.00 44.76 179 GLY A N 1
ATOM 1227 C CA . GLY A 1 179 ? 12.717 16.488 1.290 1.00 50.05 179 GLY A CA 1
ATOM 1228 C C . GLY A 1 179 ? 13.468 15.461 2.117 1.00 42.66 179 GLY A C 1
ATOM 1229 O O . GLY A 1 179 ? 13.287 15.399 3.323 1.00 58.04 179 GLY A O 1
ATOM 1230 N N . PHE A 1 180 ? 14.320 14.667 1.476 1.00 42.01 180 PHE A N 1
ATOM 1231 C CA . PHE A 1 180 ? 15.008 13.566 2.147 1.00 43.08 180 PHE A CA 1
ATOM 1232 C C . PHE A 1 180 ? 16.537 13.719 2.139 1.00 43.64 180 PHE A C 1
ATOM 1233 O O . PHE A 1 180 ? 17.260 12.771 2.447 1.00 49.80 180 PHE A O 1
ATOM 1241 N N . LYS A 1 181 ? 17.020 14.907 1.790 1.00 31.31 181 LYS A N 1
ATOM 1242 C CA . LYS A 1 181 ? 18.455 15.163 1.722 1.00 31.66 181 LYS A CA 1
ATOM 1243 C C . LYS A 1 181 ? 19.199 14.844 3.015 1.00 45.80 181 LYS A C 1
ATOM 1244 O O . LYS A 1 181 ? 20.182 14.109 3.002 1.00 45.65 181 LYS A O 1
ATOM 1250 N N . GLU A 1 182 ? 18.741 15.424 4.124 1.00 41.08 182 GLU A N 1
ATOM 1251 C CA . GLU A 1 182 ? 19.442 15.300 5.396 1.00 36.64 182 GLU A CA 1
ATOM 1252 C C . GLU A 1 182 ? 19.368 13.884 5.944 1.00 44.82 182 GLU A C 1
ATOM 1253 O O . GLU A 1 182 ? 20.343 13.365 6.481 1.00 64.03 182 GLU A O 1
ATOM 1259 N N . GLN A 1 183 ? 18.210 13.260 5.816 1.00 40.26 183 GLN A N 1
ATOM 1260 C CA . GLN A 1 183 ? 18.055 11.883 6.245 1.00 33.09 183 GLN A CA 1
ATOM 1261 C C . GLN A 1 183 ? 19.050 11.001 5.505 1.00 40.92 183 GLN A C 1
ATOM 1262 O O . GLN A 1 183 ? 19.632 10.080 6.074 1.00 45.32 183 GLN A O 1
ATOM 1268 N N . ILE A 1 184 ? 19.242 11.275 4.224 1.00 36.84 184 ILE A N 1
ATOM 1269 C CA . ILE A 1 184 ? 20.111 10.428 3.416 1.00 46.40 184 ILE A CA 1
ATOM 1270 C C . ILE A 1 184 ? 21.565 10.670 3.783 1.00 38.51 184 ILE A C 1
ATOM 1271 O O . ILE A 1 184 ? 22.330 9.728 3.955 1.00 50.09 184 ILE A O 1
ATOM 1276 N N . TYR A 1 185 ? 21.932 11.944 3.889 1.00 31.78 185 TYR A N 1
ATOM 1277 C CA . TYR A 1 185 ? 23.273 12.335 4.309 1.00 32.05 185 TYR A CA 1
ATOM 1278 C C . TYR A 1 185 ? 23.639 11.683 5.641 1.00 31.34 185 TYR A C 1
ATOM 1279 O O . TYR A 1 185 ? 24.687 11.050 5.754 1.00 47.17 185 TYR A O 1
ATOM 1288 N N . GLN A 1 186 ? 22.754 11.813 6.629 1.00 33.37 186 GLN A N 1
ATOM 1289 C CA . GLN A 1 186 ? 22.865 11.078 7.892 1.00 35.24 186 GLN A CA 1
ATOM 1290 C C . GLN A 1 186 ? 23.121 9.581 7.685 1.00 46.73 186 GLN A C 1
ATOM 1291 O O . GLN A 1 186 ? 24.111 9.035 8.182 1.00 70.45 186 GLN A O 1
ATOM 1297 N N . ILE A 1 187 ? 22.216 8.916 6.973 1.00 52.94 187 ILE A N 1
ATOM 1298 C CA . ILE A 1 187 ? 22.316 7.474 6.737 1.00 43.11 187 ILE A CA 1
ATOM 1299 C C . ILE A 1 187 ? 23.686 7.109 6.177 1.00 35.20 187 ILE A C 1
ATOM 1300 O O . ILE A 1 187 ? 24.316 6.163 6.637 1.00 46.45 187 ILE A O 1
ATOM 1305 N N . PHE A 1 188 ? 24.155 7.862 5.188 1.00 34.69 188 PHE A N 1
ATOM 1306 C CA . PHE A 1 188 ? 25.488 7.618 4.637 1.00 41.16 188 PHE A CA 1
ATOM 1307 C C . PHE A 1 188 ? 26.556 7.503 5.725 1.00 45.35 188 PHE A C 1
ATOM 1308 O O . PHE A 1 188 ? 27.468 6.663 5.638 1.00 43.50 188 PHE A O 1
ATOM 1316 N N . THR A 1 189 ? 26.441 8.361 6.736 1.00 40.65 189 THR A N 1
ATOM 1317 C CA . THR A 1 189 ? 27.469 8.486 7.772 1.00 47.10 189 THR A CA 1
ATOM 1318 C C . THR A 1 189 ? 27.278 7.486 8.921 1.00 56.77 189 THR A C 1
ATOM 1319 O O . THR A 1 189 ? 28.182 7.307 9.738 1.00 61.93 189 THR A O 1
ATOM 1323 N N . LEU A 1 190 ? 26.112 6.835 8.968 1.00 50.06 190 LEU A N 1
ATOM 1324 C CA . LEU A 1 190 ? 25.811 5.837 9.998 1.00 31.58 190 LEU A CA 1
ATOM 1325 C C . LEU A 1 190 ? 26.093 4.414 9.563 1.00 39.43 190 LEU A C 1
ATOM 1326 O O . LEU A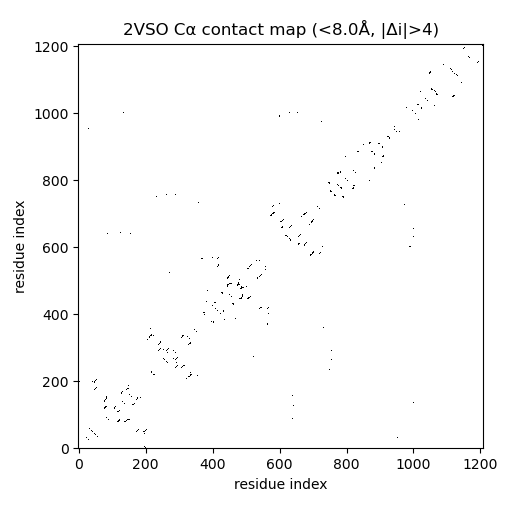 1 190 ? 25.896 3.484 10.346 1.00 51.35 190 LEU A O 1
ATOM 1331 N N . LEU A 1 191 ? 26.518 4.223 8.318 1.00 44.22 191 LEU A N 1
ATOM 1332 C CA . LEU A 1 191 ? 26.794 2.875 7.818 1.00 49.15 191 LEU A CA 1
ATOM 1333 C C . LEU A 1 191 ? 28.290 2.641 7.775 1.00 46.55 191 LEU A C 1
ATOM 1334 O O . LEU A 1 191 ? 29.067 3.599 7.729 1.00 52.48 191 LEU A O 1
ATOM 1339 N N . PRO A 1 192 ? 28.710 1.366 7.775 1.00 31.29 192 PRO A N 1
ATOM 1340 C CA . PRO A 1 192 ? 30.157 1.140 7.732 1.00 28.84 192 PRO A CA 1
ATOM 1341 C C . PRO A 1 192 ? 30.817 1.891 6.572 1.00 36.94 192 PRO A C 1
ATOM 1342 O O . PRO A 1 192 ? 30.357 1.816 5.443 1.00 36.67 192 PRO A O 1
ATOM 1346 N N . PRO A 1 193 ? 31.874 2.651 6.867 1.00 54.95 193 PRO A N 1
ATOM 1347 C CA . PRO A 1 193 ? 32.546 3.493 5.872 1.00 55.62 193 PRO A CA 1
ATOM 1348 C C . PRO A 1 193 ? 32.997 2.750 4.607 1.00 55.66 193 PRO A C 1
ATOM 1349 O O . PRO A 1 193 ? 33.449 3.415 3.676 1.00 66.79 193 PRO A O 1
ATOM 1353 N N . THR A 1 194 ? 32.888 1.423 4.562 1.00 39.36 194 THR A N 1
ATOM 1354 C CA . THR A 1 194 ? 33.176 0.707 3.315 1.00 46.70 194 THR A CA 1
ATOM 1355 C C . THR A 1 194 ? 31.954 0.153 2.584 1.00 41.87 194 THR A C 1
ATOM 1356 O O . THR A 1 194 ? 32.084 -0.627 1.646 1.00 40.62 194 THR A O 1
ATOM 1360 N N . THR A 1 195 ? 30.779 0.544 3.047 1.00 30.05 195 THR A N 1
ATOM 1361 C CA . THR A 1 195 ? 29.526 0.212 2.399 1.00 36.84 195 THR A CA 1
ATOM 1362 C C . THR A 1 195 ? 29.580 0.554 0.905 1.00 46.74 195 THR A C 1
ATOM 1363 O O . THR A 1 195 ? 29.977 1.654 0.536 1.00 42.64 195 THR A O 1
ATOM 1367 N N . GLN A 1 196 ? 29.211 -0.402 0.048 1.00 44.10 196 GLN A N 1
ATOM 1368 C CA . GLN A 1 196 ? 29.147 -0.159 -1.397 1.00 35.06 196 GLN A CA 1
ATOM 1369 C C . GLN A 1 196 ? 27.880 0.627 -1.773 1.00 40.21 196 GLN A C 1
ATOM 1370 O O . GLN A 1 196 ? 26.806 0.353 -1.246 1.00 34.53 196 GLN A O 1
ATOM 1376 N N . VAL A 1 197 ? 28.007 1.623 -2.650 1.00 33.84 197 VAL A N 1
ATOM 1377 C CA . VAL A 1 197 ? 26.858 2.474 -2.992 1.00 45.64 197 VAL A CA 1
ATOM 1378 C C . VAL A 1 197 ? 26.340 2.311 -4.431 1.00 46.47 197 VAL A C 1
ATOM 1379 O O . VAL A 1 197 ? 27.098 2.445 -5.394 1.00 47.41 197 VAL A O 1
ATOM 1383 N N . VAL A 1 198 ? 25.050 2.023 -4.565 1.00 42.38 198 VAL A N 1
ATOM 1384 C CA . VAL A 1 198 ? 24.382 1.960 -5.874 1.00 37.32 198 VAL A CA 1
ATOM 1385 C C . VAL A 1 198 ? 23.327 3.048 -5.927 1.00 40.34 198 VAL A C 1
ATOM 1386 O O . VAL A 1 198 ? 22.377 3.053 -5.120 1.00 38.08 198 VAL A O 1
ATOM 1390 N N . LEU A 1 199 ? 23.478 3.983 -6.858 1.00 28.79 199 LEU A N 1
ATOM 1391 C CA . LEU A 1 199 ? 22.481 5.042 -6.954 1.00 26.48 199 LEU A CA 1
ATOM 1392 C C . LEU A 1 199 ? 21.844 5.047 -8.326 1.00 39.24 199 LEU A C 1
ATOM 1393 O O . LEU A 1 199 ? 22.545 5.043 -9.327 1.00 47.21 199 LEU A O 1
ATOM 1398 N N . LEU A 1 200 ? 20.511 5.007 -8.358 1.00 52.74 200 LEU A N 1
ATOM 1399 C CA . LEU A 1 200 ? 19.750 4.991 -9.610 1.00 41.65 200 LEU A CA 1
ATOM 1400 C C . LEU A 1 200 ? 18.843 6.201 -9.708 1.00 40.84 200 LEU A C 1
ATOM 1401 O O . LEU A 1 200 ? 18.107 6.517 -8.781 1.00 36.27 200 LEU A O 1
ATOM 1406 N N . SER A 1 201 ? 18.888 6.884 -10.843 1.00 32.30 201 SER A N 1
ATOM 1407 C CA . SER A 1 201 ? 18.082 8.075 -11.002 1.00 30.79 201 SER A CA 1
ATOM 1408 C C . SER A 1 201 ? 17.715 8.263 -12.473 1.00 48.75 201 SER A C 1
ATOM 1409 O O . SER A 1 201 ? 18.556 8.066 -13.344 1.00 69.83 201 SER A O 1
ATOM 1412 N N . ALA A 1 202 ? 16.458 8.617 -12.742 1.00 35.22 202 ALA A N 1
ATOM 1413 C CA . ALA A 1 202 ? 16.021 8.940 -14.102 1.00 34.93 202 ALA A CA 1
ATOM 1414 C C . ALA A 1 202 ? 16.637 10.246 -14.584 1.00 39.98 202 ALA A C 1
ATOM 1415 O O . ALA A 1 202 ? 17.013 10.350 -15.752 1.00 39.72 202 ALA A O 1
ATOM 1417 N N . THR A 1 203 ? 16.732 11.227 -13.678 1.00 41.79 203 THR A N 1
ATOM 1418 C CA . THR A 1 203 ? 17.452 12.490 -13.919 1.00 51.50 203 THR A CA 1
ATOM 1419 C C . THR A 1 203 ? 18.708 12.600 -13.046 1.00 47.24 203 THR A C 1
ATOM 1420 O O . THR A 1 203 ? 18.752 12.033 -11.953 1.00 37.53 203 THR A O 1
ATOM 1424 N N . MET A 1 204 ? 19.713 13.332 -13.534 1.00 51.93 204 MET A N 1
ATOM 1425 C CA . MET A 1 204 ? 20.969 13.589 -12.810 1.00 40.37 204 MET A CA 1
ATOM 1426 C C . MET A 1 204 ? 21.226 15.080 -12.616 1.00 50.26 204 MET A C 1
ATOM 1427 O O . MET A 1 204 ? 22.203 15.622 -13.128 1.00 48.89 204 MET A O 1
ATOM 1432 N N . PRO A 1 205 ? 20.352 15.746 -11.861 1.00 45.13 205 PRO A N 1
ATOM 1433 C CA . PRO A 1 205 ? 20.526 17.178 -11.582 1.00 41.72 205 PRO A CA 1
ATOM 1434 C C . PRO A 1 205 ? 21.622 17.437 -10.525 1.00 49.27 205 PRO A C 1
ATOM 1435 O O . PRO A 1 205 ? 22.031 16.520 -9.820 1.00 58.55 205 PRO A O 1
ATOM 1439 N N . ASN A 1 206 ? 22.071 18.683 -10.412 1.00 44.62 206 ASN A N 1
ATOM 1440 C CA . ASN A 1 206 ? 23.160 19.058 -9.508 1.00 61.94 206 ASN A CA 1
ATOM 1441 C C . ASN A 1 206 ? 23.058 18.423 -8.120 1.00 54.83 206 ASN A C 1
ATOM 1442 O O . ASN A 1 206 ? 24.019 17.864 -7.606 1.00 61.26 206 ASN A O 1
ATOM 1447 N N . ASP A 1 207 ? 21.884 18.537 -7.520 1.00 49.32 207 ASP A N 1
ATOM 1448 C CA . ASP A 1 207 ? 21.544 17.903 -6.237 1.00 33.82 207 ASP A CA 1
ATOM 1449 C C . ASP A 1 207 ? 21.917 16.419 -6.129 1.00 44.76 207 ASP A C 1
ATOM 1450 O O . ASP A 1 207 ? 22.411 15.981 -5.089 1.00 50.85 207 ASP A O 1
ATOM 1455 N N . VAL A 1 208 ? 21.651 15.645 -7.189 1.00 46.80 208 VAL A N 1
ATOM 1456 C CA . VAL A 1 208 ? 21.916 14.203 -7.199 1.00 29.21 208 VAL A CA 1
ATOM 1457 C C . VAL A 1 208 ? 23.389 13.942 -7.486 1.00 38.62 208 VAL A C 1
ATOM 1458 O O . VAL A 1 208 ? 23.964 12.979 -6.974 1.00 41.88 208 VAL A O 1
ATOM 1462 N N . LEU A 1 209 ? 24.003 14.794 -8.307 1.00 30.87 209 LEU A N 1
ATOM 1463 C CA . LEU A 1 209 ? 25.455 14.705 -8.534 1.00 51.88 209 LEU A CA 1
ATOM 1464 C C . LEU A 1 209 ? 26.263 15.063 -7.278 1.00 56.35 209 LEU A C 1
ATOM 1465 O O . LEU A 1 209 ? 27.358 14.541 -7.066 1.00 68.58 209 LEU A O 1
ATOM 1470 N N . GLU A 1 210 ? 25.723 15.953 -6.453 1.00 39.48 210 GLU A N 1
ATOM 1471 C CA . GLU A 1 210 ? 26.314 16.237 -5.151 1.00 46.51 210 GLU A CA 1
ATOM 1472 C C . GLU A 1 210 ? 26.429 14.976 -4.286 1.00 57.14 210 GLU A C 1
ATOM 1473 O O . GLU A 1 210 ? 27.470 14.754 -3.644 1.00 50.34 210 GLU A O 1
ATOM 1479 N N . VAL A 1 211 ? 25.371 14.158 -4.262 1.00 29.56 211 VAL A N 1
ATOM 1480 C CA . VAL A 1 211 ? 25.398 12.941 -3.453 1.00 28.62 211 VAL A CA 1
ATOM 1481 C C . VAL A 1 211 ? 26.502 12.058 -3.998 1.00 33.11 211 VAL A C 1
ATOM 1482 O O . VAL A 1 211 ? 27.188 11.345 -3.271 1.00 61.50 211 VAL A O 1
ATOM 1486 N N . THR A 1 212 ? 26.675 12.156 -5.297 1.00 31.63 212 THR A N 1
ATOM 1487 C CA . THR A 1 212 ? 27.514 11.268 -6.079 1.00 32.59 212 THR A CA 1
ATOM 1488 C C . THR A 1 212 ? 28.981 11.569 -5.870 1.00 38.86 212 THR A C 1
ATOM 1489 O O . THR A 1 212 ? 29.757 10.666 -5.591 1.00 46.61 212 THR A O 1
ATOM 1493 N N . THR A 1 213 ? 29.355 12.843 -6.005 1.00 33.81 213 THR A N 1
ATOM 1494 C CA . THR A 1 213 ? 30.747 13.262 -5.868 1.00 37.37 213 THR A CA 1
ATOM 1495 C C . THR A 1 213 ? 31.225 13.006 -4.444 1.00 44.86 213 THR A C 1
ATOM 1496 O O . THR A 1 213 ? 32.365 12.594 -4.217 1.00 35.26 213 THR A O 1
ATOM 1500 N N . LYS A 1 214 ? 30.329 13.251 -3.493 1.00 40.01 214 LYS A N 1
ATOM 1501 C CA . LYS A 1 214 ? 30.632 13.135 -2.080 1.00 24.92 214 LYS A CA 1
ATOM 1502 C C . LYS A 1 214 ? 30.635 11.710 -1.549 1.00 38.60 214 LYS A C 1
ATOM 1503 O O . LYS A 1 214 ? 31.548 11.322 -0.835 1.00 54.36 214 LYS A O 1
ATOM 1509 N N . PHE A 1 215 ? 29.607 10.931 -1.870 1.00 51.61 215 PHE A N 1
ATOM 1510 C CA . PHE A 1 215 ? 29.462 9.624 -1.224 1.00 37.11 215 PHE A CA 1
ATOM 1511 C C . PHE A 1 215 ? 29.849 8.408 -2.053 1.00 34.29 215 PHE A C 1
ATOM 1512 O O . PHE A 1 215 ? 29.824 7.280 -1.552 1.00 44.11 215 PHE A O 1
ATOM 1520 N N . MET A 1 216 ? 30.234 8.615 -3.302 1.00 28.23 216 MET A N 1
ATOM 1521 C CA . MET A 1 216 ? 30.593 7.465 -4.123 1.00 35.60 216 MET A CA 1
ATOM 1522 C C . MET A 1 216 ? 32.069 7.459 -4.489 1.00 36.30 216 MET A C 1
ATOM 1523 O O . MET A 1 216 ? 32.675 8.509 -4.595 1.00 51.82 216 MET A O 1
ATOM 1528 N N . ARG A 1 217 ? 32.632 6.269 -4.683 1.00 38.88 217 ARG A N 1
ATOM 1529 C CA . ARG A 1 217 ? 34.044 6.104 -5.019 1.00 36.87 217 ARG A CA 1
ATOM 1530 C C . ARG A 1 217 ? 34.232 5.574 -6.437 1.00 36.24 217 ARG A C 1
ATOM 1531 O O . ARG A 1 217 ? 33.969 4.404 -6.700 1.00 46.28 217 ARG A O 1
ATOM 1539 N N . ASN A 1 218 ? 34.693 6.425 -7.346 1.00 39.71 218 ASN A N 1
ATOM 1540 C CA . ASN A 1 218 ? 35.012 5.987 -8.706 1.00 47.53 218 ASN A CA 1
ATOM 1541 C C . ASN A 1 218 ? 33.912 5.113 -9.352 1.00 52.04 218 ASN A C 1
ATOM 1542 O O . ASN A 1 218 ? 34.198 4.025 -9.868 1.00 45.33 218 ASN A O 1
ATOM 1547 N N . PRO A 1 219 ? 32.655 5.589 -9.334 1.00 41.48 219 PRO A N 1
ATOM 1548 C CA . PRO A 1 219 ? 31.536 4.708 -9.705 1.00 30.71 219 PRO A CA 1
ATOM 1549 C C . PRO A 1 219 ? 31.571 4.286 -11.165 1.00 36.28 219 PRO A C 1
ATOM 1550 O O . PRO A 1 219 ? 31.945 5.062 -12.052 1.00 36.17 219 PRO A O 1
ATOM 1554 N N . VAL A 1 220 ? 31.199 3.038 -11.406 1.00 30.77 220 VAL A N 1
ATOM 1555 C CA . VAL A 1 220 ? 30.778 2.624 -12.733 1.00 26.67 220 VAL A CA 1
ATOM 1556 C C . VAL A 1 220 ? 29.555 3.482 -13.122 1.00 35.72 220 VAL A C 1
ATOM 1557 O O . VAL A 1 220 ? 28.536 3.478 -12.439 1.00 46.62 220 VAL A O 1
ATOM 1561 N N . ARG A 1 221 ? 29.683 4.269 -14.178 1.00 34.19 221 ARG A N 1
ATOM 1562 C CA . ARG A 1 221 ? 28.593 5.128 -14.619 1.00 43.56 221 ARG A CA 1
ATOM 1563 C C . ARG A 1 221 ? 27.913 4.506 -15.855 1.00 50.29 221 ARG A C 1
ATOM 1564 O O . ARG A 1 221 ? 28.532 4.357 -16.906 1.00 41.96 221 ARG A O 1
ATOM 1572 N N . ILE A 1 222 ? 26.640 4.150 -15.710 1.00 52.56 222 ILE A N 1
ATOM 1573 C CA . ILE A 1 222 ? 25.844 3.552 -16.785 1.00 35.71 222 ILE A CA 1
ATOM 1574 C C . ILE A 1 222 ? 24.673 4.459 -17.162 1.00 37.56 222 ILE A C 1
ATOM 1575 O O . ILE A 1 222 ? 23.894 4.886 -16.309 1.00 39.40 222 ILE A O 1
ATOM 1580 N N . LEU A 1 223 ? 24.567 4.770 -18.448 1.00 38.32 223 LEU A N 1
ATOM 1581 C CA . LEU A 1 223 ? 23.437 5.535 -18.939 1.00 33.16 223 LEU A CA 1
ATOM 1582 C C . LEU A 1 223 ? 22.630 4.671 -19.930 1.00 49.35 223 LEU A C 1
ATOM 1583 O O . LEU A 1 223 ? 23.156 4.257 -20.971 1.00 47.58 223 LEU A O 1
ATOM 1588 N N . VAL A 1 224 ? 21.373 4.370 -19.596 1.00 42.80 224 VAL A N 1
ATOM 1589 C CA . VAL A 1 224 ? 20.466 3.737 -20.553 1.00 57.32 224 VAL A CA 1
ATOM 1590 C C . VAL A 1 224 ? 19.433 4.742 -21.072 1.00 55.94 224 VAL A C 1
ATOM 1591 O O . VAL A 1 224 ? 18.577 5.231 -20.332 1.00 63.33 224 VAL A O 1
ATOM 1595 N N . LYS A 1 225 ? 19.532 5.061 -22.353 1.00 75.46 225 LYS A N 1
ATOM 1596 C CA . LYS A 1 225 ? 18.594 5.978 -22.975 1.00 78.80 225 LYS A CA 1
ATOM 1597 C C . LYS A 1 225 ? 17.438 5.210 -23.609 1.00 68.15 225 LYS A C 1
ATOM 1598 O O . LYS A 1 225 ? 17.656 4.236 -24.331 1.00 81.28 225 LYS A O 1
ATOM 1604 N N . LYS A 1 226 ? 16.218 5.645 -23.325 1.00 65.17 226 LYS A N 1
ATOM 1605 C CA . LYS A 1 226 ? 15.024 5.025 -23.905 1.00 99.43 226 LYS A CA 1
ATOM 1606 C C . LYS A 1 226 ? 15.146 4.939 -25.424 1.00 87.53 226 LYS A C 1
ATOM 1607 O O . LYS A 1 226 ? 15.629 5.871 -26.076 1.00 76.63 226 LYS A O 1
ATOM 1613 N N . ASP A 1 227 ? 14.721 3.812 -25.989 1.00 97.79 227 ASP A N 1
ATOM 1614 C CA . ASP A 1 227 ? 14.834 3.607 -27.433 1.00 100.10 227 ASP A CA 1
ATOM 1615 C C . ASP A 1 227 ? 13.753 4.381 -28.174 1.00 81.50 227 ASP A C 1
ATOM 1616 O O . ASP A 1 227 ? 12.571 4.346 -27.805 1.00 74.56 227 ASP A O 1
ATOM 1621 N N . GLU A 1 228 ? 14.178 5.094 -29.209 1.00 78.74 228 GLU A N 1
ATOM 1622 C CA . GLU A 1 228 ? 13.279 5.893 -30.026 1.00 95.79 228 GLU A CA 1
ATOM 1623 C C . GLU A 1 228 ? 12.259 5.004 -30.750 1.00 83.07 228 GLU A C 1
ATOM 1624 O O . GLU A 1 228 ? 12.600 3.925 -31.244 1.00 61.76 228 GLU A O 1
ATOM 1630 N N . LEU A 1 229 ? 11.007 5.458 -30.795 1.00 81.91 229 LEU A N 1
ATOM 1631 C CA . LEU A 1 229 ? 9.945 4.733 -31.503 1.00 80.27 229 LEU A CA 1
ATOM 1632 C C . LEU A 1 229 ? 10.084 4.847 -33.024 1.00 80.77 229 LEU A C 1
ATOM 1633 O O . LEU A 1 229 ? 10.560 5.861 -33.541 1.00 76.05 229 LEU A O 1
ATOM 1638 N N . THR A 1 230 ? 9.667 3.802 -33.733 1.00 84.93 230 THR A N 1
ATOM 1639 C CA . THR A 1 230 ? 9.660 3.817 -35.194 1.00 86.29 230 THR A CA 1
ATOM 1640 C C . THR A 1 230 ? 8.311 3.326 -35.700 1.00 92.60 230 THR A C 1
ATOM 1641 O O . THR A 1 230 ? 7.526 2.774 -34.932 1.00 91.61 230 THR A O 1
ATOM 1645 N N . LEU A 1 231 ? 8.045 3.537 -36.987 1.00 85.34 231 LEU A N 1
ATOM 1646 C CA . LEU A 1 231 ? 6.843 3.017 -37.630 1.00 71.88 231 LEU A CA 1
ATOM 1647 C C . LEU A 1 231 ? 7.198 1.861 -38.551 1.00 78.36 231 LEU A C 1
ATOM 1648 O O . LEU A 1 231 ? 6.327 1.130 -39.011 1.00 86.21 231 LEU A O 1
ATOM 1653 N N . GLU A 1 232 ? 8.483 1.706 -38.832 1.00 82.51 232 GLU A N 1
ATOM 1654 C CA . GLU A 1 232 ? 8.924 0.656 -39.731 1.00 97.08 232 GLU A CA 1
ATOM 1655 C C . GLU A 1 232 ? 8.315 -0.690 -39.349 1.00 99.31 232 GLU A C 1
ATOM 1656 O O . GLU A 1 232 ? 7.691 -1.350 -40.181 1.00 119.80 232 GLU A O 1
ATOM 1662 N N . GLY A 1 233 ? 8.477 -1.083 -38.093 1.00 89.58 233 GLY A N 1
ATOM 1663 C CA . GLY A 1 233 ? 7.870 -2.307 -37.599 1.00 100.10 233 GLY A CA 1
ATOM 1664 C C . GLY A 1 233 ? 6.460 -2.591 -38.105 1.00 100.29 233 GLY A C 1
ATOM 1665 O O . GLY A 1 233 ? 6.209 -3.648 -38.683 1.00 101.45 233 GLY A O 1
ATOM 1666 N N . ILE A 1 234 ? 5.539 -1.648 -37.908 1.00 98.19 234 ILE A N 1
ATOM 1667 C CA . ILE A 1 234 ? 4.113 -1.916 -38.139 1.00 88.96 234 ILE A CA 1
ATOM 1668 C C . ILE A 1 234 ? 3.546 -1.555 -39.508 1.00 96.76 234 ILE A C 1
ATOM 1669 O O . ILE A 1 234 ? 3.929 -0.556 -40.125 1.00 106.60 234 ILE A O 1
ATOM 1674 N N . LYS A 1 235 ? 2.607 -2.384 -39.957 1.00 80.92 235 LYS A N 1
ATOM 1675 C CA . LYS A 1 235 ? 1.875 -2.138 -41.183 1.00 62.33 235 LYS A CA 1
ATOM 1676 C C . LYS A 1 235 ? 0.620 -1.341 -40.845 1.00 72.92 235 LYS A C 1
ATOM 1677 O O . LYS A 1 235 ? -0.246 -1.812 -40.101 1.00 76.67 235 LYS A O 1
ATOM 1683 N N . GLN A 1 236 ? 0.535 -0.125 -41.380 1.00 77.39 236 GLN A N 1
ATOM 1684 C CA . GLN A 1 236 ? -0.602 0.757 -41.123 1.00 73.38 236 GLN A CA 1
ATOM 1685 C C . GLN A 1 236 ? -1.602 0.810 -42.294 1.00 84.42 236 GLN A C 1
ATOM 1686 O O . GLN A 1 236 ? -1.219 0.822 -43.468 1.00 94.55 236 GLN A O 1
ATOM 1692 N N . PHE A 1 237 ? -2.888 0.835 -41.957 1.00 80.35 237 PHE A N 1
ATOM 1693 C CA . PHE A 1 237 ? -3.962 0.903 -42.942 1.00 66.02 237 PHE A CA 1
ATOM 1694 C C . PHE A 1 237 ? -4.968 1.962 -42.517 1.00 64.69 237 PHE A C 1
ATOM 1695 O O . PHE A 1 237 ? -4.899 2.491 -41.408 1.00 74.43 237 PHE A O 1
ATOM 1703 N N . TYR A 1 238 ? -5.912 2.266 -43.397 1.00 53.89 238 TYR A N 1
ATOM 1704 C CA . TYR A 1 238 ? -7.011 3.151 -43.037 1.00 63.96 238 TYR A CA 1
ATOM 1705 C C . TYR A 1 238 ? -8.324 2.617 -43.593 1.00 64.30 238 TYR A C 1
ATOM 1706 O O . TYR A 1 238 ? -8.337 1.764 -44.478 1.00 55.15 238 TYR A O 1
ATOM 1715 N N . VAL A 1 239 ? -9.425 3.112 -43.044 1.00 57.24 239 VAL A N 1
ATOM 1716 C CA . VAL A 1 239 ? -10.746 2.763 -43.517 1.00 57.55 239 VAL A CA 1
ATOM 1717 C C . VAL A 1 239 ? -11.574 4.039 -43.595 1.00 69.03 239 VAL A C 1
ATOM 1718 O O . VAL A 1 239 ? -11.791 4.700 -42.578 1.00 63.83 239 VAL A O 1
ATOM 1722 N N . ASN A 1 240 ? -12.012 4.409 -44.796 1.00 73.37 240 ASN A N 1
ATOM 1723 C CA . ASN A 1 240 ? -12.862 5.585 -44.922 1.00 67.02 240 ASN A CA 1
ATOM 1724 C C . ASN A 1 240 ? -14.276 5.255 -44.489 1.00 59.29 240 ASN A C 1
ATOM 1725 O O . ASN A 1 240 ? -15.029 4.625 -45.225 1.00 72.13 240 ASN A O 1
ATOM 1730 N N . VAL A 1 241 ? -14.618 5.667 -43.274 1.00 60.64 241 VAL A N 1
ATOM 1731 C CA . VAL A 1 241 ? -15.938 5.426 -42.734 1.00 53.12 241 VAL A CA 1
ATOM 1732 C C . VAL A 1 241 ? -16.855 6.550 -43.201 1.00 71.46 241 VAL A C 1
ATOM 1733 O O . VAL A 1 241 ? -18.051 6.542 -42.911 1.00 84.03 241 VAL A O 1
ATOM 1737 N N . GLU A 1 242 ? -16.281 7.508 -43.932 1.00 71.52 242 GLU A N 1
ATOM 1738 C CA . GLU A 1 242 ? -17.019 8.656 -44.474 1.00 75.33 242 GLU A CA 1
ATOM 1739 C C . GLU A 1 242 ? -17.581 9.567 -43.394 1.00 67.15 242 GLU A C 1
ATOM 1740 O O . GLU A 1 242 ? -17.245 10.743 -43.319 1.00 70.11 242 GLU A O 1
ATOM 1746 N N . GLU A 1 243 ? -18.461 9.010 -42.574 1.00 73.29 243 GLU A N 1
ATOM 1747 C CA . GLU A 1 243 ? -19.123 9.761 -41.528 1.00 68.50 243 GLU A CA 1
ATOM 1748 C C . GLU A 1 243 ? -18.819 9.156 -40.178 1.00 85.17 243 GLU A C 1
ATOM 1749 O O . GLU A 1 243 ? -18.386 8.008 -40.074 1.00 91.44 243 GLU A O 1
ATOM 1755 N N . GLU A 1 244 ? -19.053 9.950 -39.143 1.00 85.15 244 GLU A N 1
ATOM 1756 C CA . GLU A 1 244 ? -18.750 9.565 -37.780 1.00 63.16 244 GLU A CA 1
ATOM 1757 C C . GLU A 1 244 ? -19.737 8.506 -37.284 1.00 60.91 244 GLU A C 1
ATOM 1758 O O . GLU A 1 244 ? -19.355 7.536 -36.628 1.00 62.49 244 GLU A O 1
ATOM 1764 N N . GLU A 1 245 ? -21.006 8.684 -37.625 1.00 73.29 245 GLU A N 1
ATOM 1765 C CA . GLU A 1 245 ? -22.040 7.745 -37.215 1.00 71.40 245 GLU A CA 1
ATOM 1766 C C . GLU A 1 245 ? -21.754 6.327 -37.713 1.00 70.55 245 GLU A C 1
ATOM 1767 O O . GLU A 1 245 ? -22.371 5.361 -37.266 1.00 57.40 245 GLU A O 1
ATOM 1773 N N . TYR A 1 246 ? -20.796 6.203 -38.626 1.00 67.87 246 TYR A N 1
ATOM 1774 C CA . TYR A 1 246 ? -20.481 4.911 -39.219 1.00 51.88 246 TYR A CA 1
ATOM 1775 C C . TYR A 1 246 ? -19.308 4.166 -38.561 1.00 63.34 246 TYR A C 1
ATOM 1776 O O . TYR A 1 246 ? -19.118 2.971 -38.816 1.00 53.42 246 TYR A O 1
ATOM 1785 N N . LYS A 1 247 ? -18.527 4.872 -37.737 1.00 52.45 247 LYS A N 1
ATOM 1786 C CA . LYS A 1 247 ? -17.335 4.303 -37.100 1.00 48.45 247 LYS A CA 1
ATOM 1787 C C . LYS A 1 247 ? -17.605 2.991 -36.366 1.00 39.89 247 LYS A C 1
ATOM 1788 O O . LYS A 1 247 ? -16.921 1.998 -36.597 1.00 49.01 247 LYS A O 1
ATOM 1794 N N . TYR A 1 248 ? -18.601 2.979 -35.488 1.00 48.71 248 TYR A N 1
ATOM 1795 C CA . TYR A 1 248 ? -18.910 1.758 -34.751 1.00 60.13 248 TYR A CA 1
ATOM 1796 C C . TYR A 1 248 ? -19.187 0.545 -35.656 1.00 62.31 248 TYR A C 1
ATOM 1797 O O . TYR A 1 248 ? -18.586 -0.511 -35.492 1.00 71.64 248 TYR A O 1
ATOM 1806 N N . GLU A 1 249 ? -20.095 0.707 -36.610 1.00 58.69 249 GLU A N 1
ATOM 1807 C CA . GLU A 1 249 ? -20.458 -0.364 -37.539 1.00 65.65 249 GLU A CA 1
ATOM 1808 C C . GLU A 1 249 ? -19.245 -0.958 -38.274 1.00 64.98 249 GLU A C 1
ATOM 1809 O O . GLU A 1 249 ? -19.213 -2.154 -38.578 1.00 58.38 249 GLU A O 1
ATOM 1815 N N . CYS A 1 250 ? -18.247 -0.128 -38.557 1.00 52.78 250 CYS A N 1
ATOM 1816 C CA . CYS A 1 250 ? -17.032 -0.607 -39.214 1.00 59.80 250 CYS A CA 1
ATOM 1817 C C . CYS A 1 250 ? -16.170 -1.444 -38.272 1.00 61.03 250 CYS A C 1
ATOM 1818 O O . CYS A 1 250 ? -15.489 -2.371 -38.709 1.00 57.05 250 CYS A O 1
ATOM 1821 N N . LEU A 1 251 ? -16.204 -1.107 -36.983 1.00 60.32 251 LEU A N 1
ATOM 1822 C CA . LEU A 1 251 ? -15.437 -1.824 -35.964 1.00 53.61 251 LEU A CA 1
ATOM 1823 C C . LEU A 1 251 ? -15.997 -3.225 -35.732 1.00 45.49 251 LEU A C 1
ATOM 1824 O O . LEU A 1 251 ? -15.262 -4.210 -35.759 1.00 49.86 251 LEU A O 1
ATOM 1829 N N . THR A 1 252 ? -17.299 -3.324 -35.515 1.00 44.14 252 THR A N 1
ATOM 1830 C CA . THR A 1 252 ? -17.935 -4.638 -35.430 1.00 52.75 252 THR A CA 1
ATOM 1831 C C . THR A 1 252 ? -17.725 -5.537 -36.670 1.00 66.17 252 THR A C 1
ATOM 1832 O O . THR A 1 252 ? -17.569 -6.760 -36.525 1.00 74.62 252 THR A O 1
ATOM 1836 N N . ASP A 1 253 ? -17.712 -4.958 -37.876 1.00 57.62 253 ASP A N 1
ATOM 1837 C CA . ASP A 1 253 ? -17.489 -5.774 -39.089 1.00 61.07 253 ASP A CA 1
ATOM 1838 C C . ASP A 1 253 ? -16.031 -6.182 -39.197 1.00 55.42 253 ASP A C 1
ATOM 1839 O O . ASP A 1 253 ? -15.702 -7.230 -39.763 1.00 54.11 253 ASP A O 1
ATOM 1844 N N . LEU A 1 254 ? -15.153 -5.340 -38.666 1.00 63.70 254 LEU A N 1
ATOM 1845 C CA . LEU A 1 254 ? -13.742 -5.679 -38.597 1.00 67.00 254 LEU A CA 1
ATOM 1846 C C . LEU A 1 254 ? -13.586 -6.986 -37.823 1.00 63.54 254 LEU A C 1
ATOM 1847 O O . LEU A 1 254 ? -12.858 -7.882 -38.244 1.00 58.15 254 LEU A O 1
ATOM 1852 N N . TYR A 1 255 ? -14.308 -7.101 -36.710 1.00 47.65 255 TYR A N 1
ATOM 1853 C CA . TYR A 1 255 ? -14.297 -8.329 -35.917 1.00 61.89 255 TYR A CA 1
ATOM 1854 C C . TYR A 1 255 ? -15.062 -9.528 -36.536 1.00 69.51 255 TYR A C 1
ATOM 1855 O O . TYR A 1 255 ? -15.068 -10.626 -35.964 1.00 66.79 255 TYR A O 1
ATOM 1864 N N . ASP A 1 256 ? -15.697 -9.330 -37.692 1.00 48.18 256 ASP A N 1
ATOM 1865 C CA . ASP A 1 256 ? -16.262 -10.454 -38.444 1.00 56.11 256 ASP A CA 1
ATOM 1866 C C . ASP A 1 256 ? -15.261 -10.923 -39.482 1.00 69.50 256 ASP A C 1
ATOM 1867 O O . ASP A 1 256 ? -15.423 -11.985 -40.083 1.00 78.11 256 ASP A O 1
ATOM 1872 N N . SER A 1 257 ? -14.230 -10.117 -39.704 1.00 62.98 257 SER A N 1
ATOM 1873 C CA . SER A 1 257 ? -13.393 -10.278 -40.886 1.00 67.64 257 SER A CA 1
ATOM 1874 C C . SER A 1 257 ? -12.012 -10.809 -40.548 1.00 70.67 257 SER A C 1
ATOM 1875 O O . SER A 1 257 ? -11.461 -11.659 -41.263 1.00 73.18 257 SER A O 1
ATOM 1878 N N . ILE A 1 258 ? -11.444 -10.301 -39.465 1.00 71.31 258 ILE A N 1
ATOM 1879 C CA . ILE A 1 258 ? -10.114 -10.730 -39.079 1.00 59.23 258 ILE A CA 1
ATOM 1880 C C . ILE A 1 258 ? -10.082 -11.302 -37.671 1.00 55.83 258 ILE A C 1
ATOM 1881 O O . ILE A 1 258 ? -10.942 -10.992 -36.853 1.00 58.72 258 ILE A O 1
ATOM 1886 N N . SER A 1 259 ? -9.090 -12.159 -37.433 1.00 71.20 259 SER A N 1
ATOM 1887 C CA . SER A 1 259 ? -8.913 -12.922 -36.198 1.00 70.76 259 SER A CA 1
ATOM 1888 C C . SER A 1 259 ? -7.986 -12.179 -35.221 1.00 67.94 259 SER A C 1
ATOM 1889 O O . SER A 1 259 ? -6.791 -12.009 -35.496 1.00 68.06 259 SER A O 1
ATOM 1892 N N . VAL A 1 260 ? -8.534 -11.753 -34.082 1.00 68.00 260 VAL A N 1
ATOM 1893 C CA . VAL A 1 260 ? -7.796 -10.917 -33.113 1.00 79.73 260 VAL A CA 1
ATOM 1894 C C . VAL A 1 260 ? -7.482 -11.592 -31.775 1.00 68.00 260 VAL A C 1
ATOM 1895 O O . VAL A 1 260 ? -8.354 -12.221 -31.186 1.00 73.48 260 VAL A O 1
ATOM 1899 N N . THR A 1 261 ? -6.256 -11.441 -31.279 1.00 66.38 261 THR A N 1
ATOM 1900 C CA . THR A 1 261 ? -5.952 -11.873 -29.906 1.00 60.34 261 THR A CA 1
ATOM 1901 C C . THR A 1 261 ? -6.417 -10.819 -28.901 1.00 44.52 261 THR A C 1
ATOM 1902 O O . THR A 1 261 ? -7.329 -11.046 -28.113 1.00 49.86 261 THR A O 1
ATOM 1906 N N . GLN A 1 262 ? -5.774 -9.662 -28.937 1.00 46.86 262 GLN A N 1
ATOM 1907 C CA . GLN A 1 262 ? -6.228 -8.510 -28.170 1.00 51.48 262 GLN A CA 1
ATOM 1908 C C . GLN A 1 262 ? -5.974 -7.278 -29.012 1.00 57.70 262 GLN A C 1
ATOM 1909 O O . GLN A 1 262 ? -5.109 -7.297 -29.897 1.00 63.96 262 GLN A O 1
ATOM 1915 N N . ALA A 1 263 ? -6.690 -6.201 -28.719 1.00 42.50 263 ALA A N 1
ATOM 1916 C CA . ALA A 1 263 ? -6.483 -4.954 -29.445 1.00 50.12 263 ALA A CA 1
ATOM 1917 C C . ALA A 1 263 ? -6.435 -3.769 -28.508 1.00 49.89 263 ALA A C 1
ATOM 1918 O O . ALA A 1 263 ? -7.003 -3.819 -27.417 1.00 62.92 263 ALA A O 1
ATOM 1920 N N . VAL A 1 264 ? -5.773 -2.698 -28.945 1.00 40.12 264 VAL A N 1
ATOM 1921 C CA . VAL A 1 264 ? -5.916 -1.404 -28.286 1.00 37.28 264 VAL A CA 1
ATOM 1922 C C . VAL A 1 264 ? -6.682 -0.442 -29.188 1.00 45.49 264 VAL A C 1
ATOM 1923 O O . VAL A 1 264 ? -6.391 -0.334 -30.368 1.00 62.35 264 VAL A O 1
ATOM 1927 N N . ILE A 1 265 ? -7.665 0.253 -28.635 1.00 47.11 265 ILE A N 1
ATOM 1928 C CA . ILE A 1 265 ? -8.374 1.291 -29.379 1.00 43.43 265 ILE A CA 1
ATOM 1929 C C . ILE A 1 265 ? -8.178 2.672 -28.737 1.00 52.55 265 ILE A C 1
ATOM 1930 O O . ILE A 1 265 ? -8.383 2.851 -27.543 1.00 55.89 265 ILE A O 1
ATOM 1935 N N . PHE A 1 266 ? -7.791 3.644 -29.552 1.00 58.13 266 PHE A N 1
ATOM 1936 C CA . PHE A 1 266 ? -7.548 4.997 -29.090 1.00 41.58 266 PHE A CA 1
ATOM 1937 C C . PHE A 1 266 ? -8.627 5.975 -29.554 1.00 53.10 266 PHE A C 1
ATOM 1938 O O . PHE A 1 266 ? -8.928 6.070 -30.744 1.00 65.14 266 PHE A O 1
ATOM 1946 N N . CYS A 1 267 ? -9.211 6.697 -28.605 1.00 48.51 267 CYS A N 1
ATOM 1947 C CA . CYS A 1 267 ? -10.099 7.804 -28.931 1.00 57.12 267 CYS A CA 1
ATOM 1948 C C . CYS A 1 267 ? -9.472 9.067 -28.375 1.00 61.01 267 CYS A C 1
ATOM 1949 O O . CYS A 1 267 ? -8.562 8.999 -27.557 1.00 62.76 267 CYS A O 1
ATOM 1952 N N . ASN A 1 268 ? -9.960 10.220 -28.809 1.00 57.13 268 ASN A N 1
ATOM 1953 C CA . ASN A 1 268 ? -9.378 11.484 -28.371 1.00 65.47 268 ASN A CA 1
ATOM 1954 C C . ASN A 1 268 ? -9.853 11.968 -27.005 1.00 67.75 268 ASN A C 1
ATOM 1955 O O . ASN A 1 268 ? -9.053 12.467 -26.204 1.00 65.63 268 ASN A O 1
ATOM 1960 N N . THR A 1 269 ? -11.152 11.810 -26.755 1.00 58.70 269 THR A N 1
ATOM 1961 C CA . THR A 1 269 ? -11.777 12.240 -25.512 1.00 49.06 269 THR A CA 1
ATOM 1962 C C . THR A 1 269 ? -12.106 11.085 -24.568 1.00 47.00 269 THR A C 1
ATOM 1963 O O . THR A 1 269 ? -12.147 9.930 -24.969 1.00 61.74 269 THR A O 1
ATOM 1967 N N . ARG A 1 270 ? -12.319 11.421 -23.300 1.00 66.08 270 ARG A N 1
ATOM 1968 C CA . ARG A 1 270 ? -12.686 10.448 -22.283 1.00 62.02 270 ARG A CA 1
ATOM 1969 C C . ARG A 1 270 ? -14.120 10.000 -22.533 1.00 52.99 270 ARG A C 1
ATOM 1970 O O . ARG A 1 270 ? -14.447 8.827 -22.377 1.00 50.19 270 ARG A O 1
ATOM 1978 N N . ARG A 1 271 ? -14.963 10.952 -22.923 1.00 47.33 271 ARG A N 1
ATOM 1979 C CA . ARG A 1 271 ? -16.361 10.680 -23.257 1.00 50.85 271 ARG A CA 1
ATOM 1980 C C . ARG A 1 271 ? -16.516 9.573 -24.298 1.00 55.02 271 ARG A C 1
ATOM 1981 O O . ARG A 1 271 ? -17.300 8.642 -24.112 1.00 51.98 271 ARG A O 1
ATOM 1989 N N . LYS A 1 272 ? -15.762 9.656 -25.389 1.00 35.69 272 LYS A N 1
ATOM 1990 C CA . LYS A 1 272 ? -15.908 8.644 -26.415 1.00 56.49 272 LYS A CA 1
ATOM 1991 C C . LYS A 1 272 ? -15.350 7.307 -25.972 1.00 62.57 272 LYS A C 1
ATOM 1992 O O . LYS A 1 272 ? -15.897 6.261 -26.327 1.00 65.25 272 LYS A O 1
ATOM 1998 N N . VAL A 1 273 ? -14.254 7.346 -25.219 1.00 54.55 273 VAL A N 1
ATOM 1999 C CA . VAL A 1 273 ? -13.668 6.139 -24.656 1.00 48.84 273 VAL A CA 1
ATOM 2000 C C . VAL A 1 273 ? -14.756 5.389 -23.903 1.00 58.21 273 VAL A C 1
ATOM 2001 O O . VAL A 1 273 ? -14.982 4.200 -24.120 1.00 50.67 273 VAL A O 1
ATOM 2005 N N . GLU A 1 274 ? -15.450 6.118 -23.039 1.00 54.54 274 GLU A N 1
ATOM 2006 C CA . GLU A 1 274 ? -16.466 5.538 -22.184 1.00 50.41 274 GLU A CA 1
ATOM 2007 C C . GLU A 1 274 ? -17.734 5.143 -22.927 1.00 49.27 274 GLU A C 1
ATOM 2008 O O . GLU A 1 274 ? -18.335 4.107 -22.632 1.00 67.14 274 GLU A O 1
ATOM 2014 N N . GLU A 1 275 ? -18.144 5.958 -23.892 1.00 51.31 275 GLU A N 1
ATOM 2015 C CA . GLU A 1 275 ? -19.295 5.601 -24.728 1.00 42.87 275 GLU A CA 1
ATOM 2016 C C . GLU A 1 275 ? -19.011 4.372 -25.580 1.00 38.80 275 GLU A C 1
ATOM 2017 O O . GLU A 1 275 ? -19.849 3.478 -25.709 1.00 62.57 275 GLU A O 1
ATOM 2023 N N . LEU A 1 276 ? -17.822 4.332 -26.164 1.00 38.94 276 LEU A N 1
ATOM 2024 C CA . LEU A 1 276 ? -17.418 3.184 -26.954 1.00 42.22 276 LEU A CA 1
ATOM 2025 C C . LEU A 1 276 ? -17.274 1.927 -26.106 1.00 43.23 276 LEU A C 1
ATOM 2026 O O . LEU A 1 276 ? -17.666 0.841 -26.528 1.00 62.65 276 LEU A O 1
ATOM 2031 N N . THR A 1 277 ? -16.709 2.088 -24.910 1.00 57.26 277 THR A N 1
ATOM 2032 C CA . THR A 1 277 ? -16.527 0.983 -23.977 1.00 58.96 277 THR A CA 1
ATOM 2033 C C . THR A 1 277 ? -17.850 0.270 -23.720 1.00 58.24 277 THR A C 1
ATOM 2034 O O . THR A 1 277 ? -17.923 -0.949 -23.846 1.00 61.14 277 THR A O 1
ATOM 2038 N N . THR A 1 278 ? -18.893 1.024 -23.372 1.00 42.89 278 THR A N 1
ATOM 2039 C CA . THR A 1 278 ? -20.169 0.396 -23.024 1.00 69.03 278 THR A CA 1
ATOM 2040 C C . THR A 1 278 ? -20.943 -0.085 -24.254 1.00 64.32 278 THR A C 1
ATOM 2041 O O . THR A 1 278 ? -21.695 -1.051 -24.174 1.00 65.95 278 THR A O 1
ATOM 2045 N N . LYS A 1 279 ? -20.752 0.575 -25.392 1.00 62.51 279 LYS A N 1
ATOM 2046 C CA . LYS A 1 279 ? -21.334 0.080 -26.635 1.00 46.99 279 LYS A CA 1
ATOM 2047 C C . LYS A 1 279 ? -20.791 -1.312 -26.978 1.00 59.62 279 LYS A C 1
ATOM 2048 O O . LYS A 1 279 ? -21.548 -2.195 -27.374 1.00 76.28 279 LYS A O 1
ATOM 2054 N N . LEU A 1 280 ? -19.482 -1.503 -26.824 1.00 39.08 280 LEU A N 1
ATOM 2055 C CA . LEU A 1 280 ? -18.849 -2.797 -27.075 1.00 50.14 280 LEU A CA 1
ATOM 2056 C C . LEU A 1 280 ? -19.271 -3.896 -26.083 1.00 68.70 280 LEU A C 1
ATOM 2057 O O . LEU A 1 280 ? -19.379 -5.066 -26.460 1.00 65.88 280 LEU A O 1
ATOM 2062 N N . ARG A 1 281 ? -19.493 -3.532 -24.819 1.00 58.82 281 ARG A N 1
ATOM 2063 C CA . ARG A 1 281 ? -19.945 -4.500 -23.822 1.00 48.46 281 ARG A CA 1
ATOM 2064 C C . ARG A 1 281 ? -21.355 -5.012 -24.150 1.00 60.21 281 ARG A C 1
ATOM 2065 O O . ARG A 1 281 ? -21.673 -6.173 -23.881 1.00 66.18 281 ARG A O 1
ATOM 2073 N N . ASN A 1 282 ? -22.197 -4.150 -24.720 1.00 47.05 282 ASN A N 1
ATOM 2074 C CA . ASN A 1 282 ? -23.545 -4.550 -25.114 1.00 56.42 282 ASN A CA 1
ATOM 2075 C C . ASN A 1 282 ? -23.493 -5.623 -26.187 1.00 59.21 282 ASN A C 1
ATOM 2076 O O . ASN A 1 282 ? -24.376 -6.479 -26.276 1.00 72.66 282 ASN A O 1
ATOM 2081 N N . ASP A 1 283 ? -22.455 -5.557 -27.012 1.00 42.58 283 ASP A N 1
ATOM 2082 C CA . ASP A 1 283 ? -22.247 -6.543 -28.064 1.00 38.38 283 ASP A CA 1
ATOM 2083 C C . ASP A 1 283 ? -21.381 -7.676 -27.562 1.00 61.18 283 ASP A C 1
ATOM 2084 O O . ASP A 1 283 ? -20.748 -8.382 -28.339 1.00 62.24 283 ASP A O 1
ATOM 2089 N N . LYS A 1 284 ? -21.365 -7.825 -26.240 1.00 59.41 284 LYS A N 1
ATOM 2090 C CA . LYS A 1 284 ? -20.687 -8.918 -25.550 1.00 49.57 284 LYS A CA 1
ATOM 2091 C C . LYS A 1 284 ? -19.156 -8.943 -25.656 1.00 42.12 284 LYS A C 1
ATOM 2092 O O . LYS A 1 284 ? -18.550 -9.969 -25.385 1.00 55.47 284 LYS A O 1
ATOM 2098 N N . PHE A 1 285 ? -18.529 -7.822 -26.015 1.00 48.10 285 PHE A N 1
ATOM 2099 C CA . PHE A 1 285 ? -17.063 -7.700 -25.886 1.00 50.56 285 PHE A CA 1
ATOM 2100 C C . PHE A 1 285 ? -16.674 -7.567 -24.412 1.00 54.94 285 PHE A C 1
ATOM 2101 O O . PHE A 1 285 ? -17.473 -7.126 -23.586 1.00 57.32 285 PHE A O 1
ATOM 2109 N N . THR A 1 286 ? -15.443 -7.956 -24.095 1.00 64.95 286 THR A N 1
ATOM 2110 C CA . THR A 1 286 ? -14.871 -7.753 -22.773 1.00 48.30 286 THR A CA 1
ATOM 2111 C C . THR A 1 286 ? -13.832 -6.655 -22.966 1.00 51.54 286 THR A C 1
ATOM 2112 O O . THR A 1 286 ? -12.827 -6.875 -23.645 1.00 59.71 286 THR A O 1
ATOM 2116 N N . VAL A 1 287 ? -14.073 -5.470 -22.408 1.00 53.54 287 VAL A N 1
ATOM 2117 C CA . VAL A 1 287 ? -13.189 -4.332 -22.692 1.00 65.14 287 VAL A CA 1
ATOM 2118 C C . VAL A 1 287 ? -12.700 -3.572 -21.451 1.00 54.51 287 VAL A C 1
ATOM 2119 O O . VAL A 1 287 ? -13.381 -3.512 -20.433 1.00 56.08 287 VAL A O 1
ATOM 2123 N N . SER A 1 288 ? -11.509 -2.993 -21.558 1.00 47.25 288 SER A N 1
ATOM 2124 C CA . SER A 1 288 ? -10.934 -2.160 -20.498 1.00 53.05 288 SER A CA 1
ATOM 2125 C C . SER A 1 288 ? -10.760 -0.740 -21.013 1.00 57.23 288 SER A C 1
ATOM 2126 O O . SER A 1 288 ? -10.339 -0.544 -22.147 1.00 73.15 288 SER A O 1
ATOM 2129 N N . ALA A 1 289 ? -11.090 0.247 -20.184 1.00 50.77 289 ALA A N 1
ATOM 2130 C CA . ALA A 1 289 ? -10.952 1.648 -20.568 1.00 32.65 289 ALA A CA 1
ATOM 2131 C C . ALA A 1 289 ? -9.942 2.361 -19.674 1.00 44.07 289 ALA A C 1
ATOM 2132 O O . ALA A 1 289 ? -9.898 2.117 -18.466 1.00 46.96 289 ALA A O 1
ATOM 2134 N N . ILE A 1 290 ? -9.109 3.209 -20.268 1.00 41.25 290 ILE A N 1
ATOM 2135 C CA . ILE A 1 290 ? -8.307 4.139 -19.482 1.00 49.64 290 ILE A CA 1
ATOM 2136 C C . ILE A 1 290 ? -8.367 5.538 -20.056 1.00 58.81 290 ILE A C 1
ATOM 2137 O O . ILE A 1 290 ? -8.527 5.725 -21.254 1.00 69.48 290 ILE A O 1
ATOM 2142 N N . TYR A 1 291 ? -8.278 6.513 -19.165 1.00 64.95 291 TYR A N 1
ATOM 2143 C CA . TYR A 1 291 ? -8.266 7.914 -19.523 1.00 65.08 291 TYR A CA 1
ATOM 2144 C C . TYR A 1 291 ? -7.536 8.636 -18.386 1.00 56.16 291 TYR A C 1
ATOM 2145 O O . TYR A 1 291 ? -7.170 8.014 -17.403 1.00 54.01 291 TYR A O 1
ATOM 2154 N N . SER A 1 292 ? -7.327 9.940 -18.519 1.00 60.63 292 SER A N 1
ATOM 2155 C CA . SER A 1 292 ? -6.442 10.680 -17.621 1.00 51.25 292 SER A CA 1
ATOM 2156 C C . SER A 1 292 ? -6.880 10.788 -16.152 1.00 62.52 292 SER A C 1
ATOM 2157 O O . SER A 1 292 ? -6.065 10.594 -15.251 1.00 70.75 292 SER A O 1
ATOM 2160 N N . ASP A 1 293 ? -8.146 11.102 -15.905 1.00 54.24 293 ASP A N 1
ATOM 2161 C CA . ASP A 1 293 ? -8.590 11.389 -14.546 1.00 43.19 293 ASP A CA 1
ATOM 2162 C C . ASP A 1 293 ? -8.424 10.230 -13.569 1.00 39.30 293 ASP A C 1
ATOM 2163 O O . ASP A 1 293 ? -8.575 10.421 -12.376 1.00 50.99 293 ASP A O 1
ATOM 2168 N N . LEU A 1 294 ? -8.132 9.033 -14.065 1.00 41.57 294 LEU A N 1
ATOM 2169 C CA . LEU A 1 294 ? -7.973 7.873 -13.188 1.00 41.51 294 LEU A CA 1
ATOM 2170 C C . LEU A 1 294 ? -6.689 7.970 -12.368 1.00 52.01 294 LEU A C 1
ATOM 2171 O O . LEU A 1 294 ? -5.691 8.546 -12.813 1.00 67.51 294 LEU A O 1
ATOM 2176 N N . PRO A 1 295 ? -6.713 7.418 -11.150 1.00 47.82 295 PRO A N 1
ATOM 2177 C CA . PRO A 1 295 ? -5.487 7.310 -10.367 1.00 47.59 295 PRO A CA 1
ATOM 2178 C C . PRO A 1 295 ? -4.444 6.471 -11.103 1.00 52.95 295 PRO A C 1
ATOM 2179 O O . PRO A 1 295 ? -4.785 5.464 -11.717 1.00 47.37 295 PRO A O 1
ATOM 2183 N N . GLN A 1 296 ? -3.185 6.883 -11.035 1.00 60.05 296 GLN A N 1
ATOM 2184 C CA . GLN A 1 296 ? -2.114 6.141 -11.684 1.00 60.65 296 GLN A CA 1
ATOM 2185 C C . GLN A 1 296 ? -2.093 4.677 -11.252 1.00 55.83 296 GLN A C 1
ATOM 2186 O O . GLN A 1 296 ? -1.648 3.814 -11.997 1.00 66.40 296 GLN A O 1
ATOM 2192 N N . GLN A 1 297 ? -2.577 4.400 -10.050 1.00 39.68 297 GLN A N 1
ATOM 2193 C CA . GLN A 1 297 ? -2.675 3.029 -9.574 1.00 55.03 297 GLN A CA 1
ATOM 2194 C C . GLN A 1 297 ? -3.800 2.302 -10.292 1.00 58.06 297 GLN A C 1
ATOM 2195 O O . GLN A 1 297 ? -3.695 1.110 -10.574 1.00 56.44 297 GLN A O 1
ATOM 2201 N N . GLU A 1 298 ? -4.885 3.018 -10.574 1.00 35.86 298 GLU A N 1
ATOM 2202 C CA . GLU A 1 298 ? -6.005 2.397 -11.251 1.00 43.11 298 GLU A CA 1
ATOM 2203 C C . GLU A 1 298 ? -5.608 1.999 -12.662 1.00 39.96 298 GLU A C 1
ATOM 2204 O O . GLU A 1 298 ? -5.846 0.867 -13.062 1.00 46.06 298 GLU A O 1
ATOM 2210 N N . ARG A 1 299 ? -4.969 2.903 -13.400 1.00 38.68 299 ARG A N 1
ATOM 2211 C CA . ARG A 1 299 ? -4.516 2.561 -14.746 1.00 41.02 299 ARG A CA 1
ATOM 2212 C C . ARG A 1 299 ? -3.598 1.363 -14.709 1.00 44.13 299 ARG A C 1
ATOM 2213 O O . ARG A 1 299 ? -3.770 0.423 -15.477 1.00 62.28 299 ARG A O 1
ATOM 2221 N N . ASP A 1 300 ? -2.631 1.393 -13.800 1.00 56.23 300 ASP A N 1
ATOM 2222 C CA . ASP A 1 300 ? -1.650 0.322 -13.685 1.00 50.36 300 ASP A CA 1
ATOM 2223 C C . ASP A 1 300 ? -2.302 -1.045 -13.564 1.00 53.56 300 ASP A C 1
ATOM 2224 O O . ASP A 1 300 ? -1.824 -2.014 -14.134 1.00 61.59 300 ASP A O 1
ATOM 2229 N N . THR A 1 301 ? -3.385 -1.122 -12.801 1.00 55.46 301 THR A N 1
ATOM 2230 C CA . THR A 1 301 ? -4.090 -2.379 -12.620 1.00 44.22 301 THR A CA 1
ATOM 2231 C C . THR A 1 301 ? -4.817 -2.778 -13.897 1.00 64.06 301 THR A C 1
ATOM 2232 O O . THR A 1 301 ? -4.758 -3.941 -14.308 1.00 58.36 301 THR A O 1
ATOM 2236 N N . ILE A 1 302 ? -5.505 -1.815 -14.518 1.00 67.64 302 ILE A N 1
ATOM 2237 C CA . ILE A 1 302 ? -6.230 -2.067 -15.762 1.00 53.58 302 ILE A CA 1
ATOM 2238 C C . ILE A 1 302 ? -5.313 -2.644 -16.839 1.00 58.21 302 ILE A C 1
ATOM 2239 O O . ILE A 1 302 ? -5.660 -3.625 -17.495 1.00 69.17 302 ILE A O 1
ATOM 2244 N N . MET A 1 303 ? -4.152 -2.019 -17.016 1.00 52.27 303 MET A N 1
ATOM 2245 C CA . MET A 1 303 ? -3.159 -2.444 -18.002 1.00 59.07 303 MET A CA 1
ATOM 2246 C C . MET A 1 303 ? -2.584 -3.826 -17.705 1.00 64.87 303 MET A C 1
ATOM 2247 O O . MET A 1 303 ? -2.421 -4.660 -18.614 1.00 57.22 303 MET A O 1
ATOM 2252 N N . LYS A 1 304 ? -2.266 -4.058 -16.434 1.00 38.66 304 LYS A N 1
ATOM 2253 C CA . LYS A 1 304 ? -1.720 -5.339 -16.000 1.00 46.77 304 LYS A CA 1
ATOM 2254 C C . LYS A 1 304 ? -2.709 -6.483 -16.219 1.00 53.83 304 LYS A C 1
ATOM 2255 O O . LYS A 1 304 ? -2.343 -7.531 -16.753 1.00 62.35 304 LYS A O 1
ATOM 2261 N N . GLU A 1 305 ? -3.959 -6.275 -15.804 1.00 63.15 305 GLU A N 1
ATOM 2262 C CA . GLU A 1 305 ? -5.014 -7.279 -15.976 1.00 68.34 305 GLU A CA 1
ATOM 2263 C C . GLU A 1 305 ? -5.362 -7.555 -17.451 1.00 81.84 305 GLU A C 1
ATOM 2264 O O . GLU A 1 305 ? -5.741 -8.672 -17.819 1.00 86.12 305 GLU A O 1
ATOM 2270 N N . PHE A 1 306 ? -5.246 -6.528 -18.285 1.00 67.27 306 PHE A N 1
ATOM 2271 C CA . PHE A 1 306 ? -5.450 -6.671 -19.723 1.00 56.00 306 PHE A CA 1
ATOM 2272 C C . PHE A 1 306 ? -4.271 -7.409 -20.373 1.00 66.00 306 PHE A C 1
ATOM 2273 O O . PHE A 1 306 ? -4.456 -8.312 -21.205 1.00 49.11 306 PHE A O 1
ATOM 2281 N N . ARG A 1 307 ? -3.055 -7.032 -19.984 1.00 56.78 307 ARG A N 1
ATOM 2282 C CA . ARG A 1 307 ? -1.866 -7.673 -20.538 1.00 63.66 307 ARG A CA 1
ATOM 2283 C C . ARG A 1 307 ? -1.766 -9.131 -20.097 1.00 58.21 307 ARG A C 1
ATOM 2284 O O . ARG A 1 307 ? -0.954 -9.887 -20.626 1.00 65.79 307 ARG A O 1
ATOM 2292 N N . SER A 1 308 ? -2.610 -9.522 -19.143 1.00 59.07 308 SER A N 1
ATOM 2293 C CA . SER A 1 308 ? -2.642 -10.899 -18.646 1.00 58.43 308 SER A CA 1
ATOM 2294 C C . SER A 1 308 ? -3.820 -11.697 -19.226 1.00 64.63 308 SER A C 1
ATOM 2295 O O . SER A 1 308 ? -3.978 -12.879 -18.919 1.00 58.09 308 SER A O 1
ATOM 2298 N N . GLY A 1 309 ? -4.648 -11.049 -20.047 1.00 56.25 309 GLY A N 1
ATOM 2299 C CA . GLY A 1 309 ? -5.681 -11.755 -20.789 1.00 48.97 309 GLY A CA 1
ATOM 2300 C C . GLY A 1 309 ? -7.108 -11.734 -20.254 1.00 56.62 309 GLY A C 1
ATOM 2301 O O . GLY A 1 309 ? -7.972 -12.435 -20.789 1.00 71.60 309 GLY A O 1
ATOM 2302 N N . SER A 1 310 ? -7.372 -10.942 -19.216 1.00 57.95 310 SER A N 1
ATOM 2303 C CA . SER A 1 310 ? -8.715 -10.876 -18.636 1.00 61.72 310 SER A CA 1
ATOM 2304 C C . SER A 1 310 ? -9.696 -10.283 -19.650 1.00 66.33 310 SER A C 1
ATOM 2305 O O . SER A 1 310 ? -10.705 -10.902 -19.983 1.00 70.43 310 SER A O 1
ATOM 2308 N N . SER A 1 311 ? -9.383 -9.086 -20.138 1.00 53.71 311 SER A N 1
ATOM 2309 C CA . SER A 1 311 ? -10.115 -8.482 -21.243 1.00 47.52 311 SER A CA 1
ATOM 2310 C C . SER A 1 311 ? -9.373 -8.734 -22.558 1.00 62.13 311 SER A C 1
ATOM 2311 O O . SER A 1 311 ? -8.218 -9.175 -22.548 1.00 53.80 311 SER A O 1
ATOM 2314 N N . ARG A 1 312 ? -10.041 -8.469 -23.683 1.00 49.73 312 ARG A N 1
ATOM 2315 C CA . ARG A 1 312 ? -9.422 -8.647 -24.991 1.00 47.56 312 ARG A CA 1
ATOM 2316 C C . ARG A 1 312 ? -9.392 -7.352 -25.809 1.00 43.97 312 ARG A C 1
ATOM 2317 O O . ARG A 1 312 ? -8.816 -7.306 -26.895 1.00 54.83 312 ARG A O 1
ATOM 2325 N N . ILE A 1 313 ? -10.000 -6.301 -25.278 1.00 38.50 313 ILE A N 1
ATOM 2326 C CA . ILE A 1 313 ? -9.876 -4.969 -25.863 1.00 46.74 313 ILE A CA 1
ATOM 2327 C C . ILE A 1 313 ? -9.562 -3.918 -24.811 1.00 50.83 313 ILE A C 1
ATOM 2328 O O . ILE A 1 313 ? -10.211 -3.844 -23.761 1.00 45.29 313 ILE A O 1
ATOM 2333 N N . LEU A 1 314 ? -8.580 -3.084 -25.108 1.00 41.88 314 LEU A N 1
ATOM 2334 C CA . LEU A 1 314 ? -8.310 -1.951 -24.252 1.00 41.66 314 LEU A CA 1
ATOM 2335 C C . LEU A 1 314 ? -8.549 -0.679 -25.026 1.00 42.87 314 LEU A C 1
ATOM 2336 O O . LEU A 1 314 ? -7.924 -0.460 -26.057 1.00 57.28 314 LEU A O 1
ATOM 2341 N N . ILE A 1 315 ? -9.449 0.155 -24.525 1.00 44.03 315 ILE A N 1
ATOM 2342 C CA . ILE A 1 315 ? -9.700 1.478 -25.084 1.00 34.89 315 ILE A CA 1
ATOM 2343 C C . ILE A 1 315 ? -9.015 2.564 -24.242 1.00 35.52 315 ILE A C 1
ATOM 2344 O O . ILE A 1 315 ? -9.086 2.541 -23.020 1.00 47.98 315 ILE A O 1
ATOM 2349 N N . SER A 1 316 ? -8.348 3.508 -24.898 1.00 45.24 316 SER A N 1
ATOM 2350 C CA . SER A 1 316 ? -7.585 4.527 -24.188 1.00 41.47 316 SER A CA 1
ATOM 2351 C C . SER A 1 316 ? -7.609 5.884 -24.868 1.00 43.02 316 SER A C 1
ATOM 2352 O O . SER A 1 316 ? -7.658 5.974 -26.087 1.00 59.53 316 SER A O 1
ATOM 2355 N N . THR A 1 317 ? -7.553 6.946 -24.076 1.00 49.97 317 THR A N 1
ATOM 2356 C CA . THR A 1 317 ? -7.313 8.270 -24.626 1.00 52.02 317 THR A CA 1
ATOM 2357 C C . THR A 1 317 ? -5.840 8.444 -24.858 1.00 65.35 317 THR A C 1
ATOM 2358 O O . THR A 1 317 ? -5.028 7.546 -24.604 1.00 59.85 317 THR A O 1
ATOM 2362 N N . ASP A 1 318 ? -5.512 9.656 -25.276 1.00 71.69 318 ASP A N 1
ATOM 2363 C CA . ASP A 1 318 ? -4.210 9.969 -25.813 1.00 72.53 318 ASP A CA 1
ATOM 2364 C C . ASP A 1 318 ? -3.272 10.555 -24.766 1.00 83.99 318 ASP A C 1
ATOM 2365 O O . ASP A 1 318 ? -2.094 10.216 -24.734 1.00 92.37 318 ASP A O 1
ATOM 2370 N N . LEU A 1 319 ? -3.791 11.441 -23.921 1.00 98.45 319 LEU A N 1
ATOM 2371 C CA . LEU A 1 319 ? -2.970 12.085 -22.899 1.00 121.62 319 LEU A CA 1
ATOM 2372 C C . LEU A 1 319 ? -2.027 11.062 -22.271 1.00 132.51 319 LEU A C 1
ATOM 2373 O O . LEU A 1 319 ? -0.915 11.392 -21.850 1.00 143.80 319 LEU A O 1
ATOM 2378 N N . LEU A 1 320 ? -2.484 9.813 -22.223 1.00 134.58 320 LEU A N 1
ATOM 2379 C CA . LEU A 1 320 ? -1.673 8.707 -21.734 1.00 114.25 320 LEU A CA 1
ATOM 2380 C C . LEU A 1 320 ? -1.447 7.655 -22.813 1.00 127.21 320 LEU A C 1
ATOM 2381 O O . LEU A 1 320 ? -1.588 6.456 -22.572 1.00 139.87 320 LEU A O 1
ATOM 2386 N N . ALA A 1 321 ? -1.117 8.120 -24.010 1.00 119.27 321 ALA A N 1
ATOM 2387 C CA . ALA A 1 321 ? -0.547 7.265 -25.033 1.00 123.00 321 ALA A CA 1
ATOM 2388 C C . ALA A 1 321 ? 0.953 7.198 -24.766 1.00 146.73 321 ALA A C 1
ATOM 2389 O O . ALA A 1 321 ? 1.688 6.479 -25.446 1.00 148.74 321 ALA A O 1
ATOM 2391 N N . ARG A 1 322 ? 1.393 7.965 -23.766 1.00 160.60 322 ARG A N 1
ATOM 2392 C CA . ARG A 1 322 ? 2.812 8.129 -23.448 1.00 167.02 322 ARG A CA 1
ATOM 2393 C C . ARG A 1 322 ? 3.322 7.150 -22.392 1.00 156.16 322 ARG A C 1
ATOM 2394 O O . ARG A 1 322 ? 4.424 6.612 -22.514 1.00 152.78 322 ARG A O 1
ATOM 2402 N N . GLY A 1 323 ? 2.530 6.939 -21.348 1.00 146.41 323 GLY A N 1
ATOM 2403 C CA . GLY A 1 323 ? 2.908 6.014 -20.296 1.00 147.20 323 GLY A CA 1
ATOM 2404 C C . GLY A 1 323 ? 2.524 4.588 -20.640 1.00 145.26 323 GLY A C 1
ATOM 2405 O O . GLY A 1 323 ? 2.814 3.655 -19.888 1.00 143.21 323 GLY A O 1
ATOM 2406 N N . ILE A 1 324 ? 1.877 4.419 -21.790 1.00 145.61 324 ILE A N 1
ATOM 2407 C CA . ILE A 1 324 ? 1.326 3.126 -22.183 1.00 151.68 324 ILE A CA 1
ATOM 2408 C C . ILE A 1 324 ? 2.393 2.174 -22.718 1.00 156.28 324 ILE A C 1
ATOM 2409 O O . ILE A 1 324 ? 3.415 2.605 -23.248 1.00 160.29 324 ILE A O 1
ATOM 2414 N N . ASP A 1 325 ? 2.140 0.877 -22.575 1.00 158.56 325 ASP A N 1
ATOM 2415 C CA . ASP A 1 325 ? 3.105 -0.150 -22.954 1.00 160.52 325 ASP A CA 1
ATOM 2416 C C . ASP A 1 325 ? 2.613 -0.982 -24.139 1.00 159.36 325 ASP A C 1
ATOM 2417 O O . ASP A 1 325 ? 1.770 -1.867 -23.979 1.00 152.58 325 ASP A O 1
ATOM 2422 N N . VAL A 1 326 ? 3.148 -0.696 -25.325 1.00 161.47 326 VAL A N 1
ATOM 2423 C CA . VAL A 1 326 ? 2.754 -1.402 -26.544 1.00 153.32 326 VAL A CA 1
ATOM 2424 C C . VAL A 1 326 ? 3.384 -2.792 -26.621 1.00 147.45 326 VAL A C 1
ATOM 2425 O O . VAL A 1 326 ? 4.341 -3.015 -27.365 1.00 135.68 326 VAL A O 1
ATOM 2429 N N . GLN A 1 327 ? 2.834 -3.724 -25.849 1.00 152.82 327 GLN A N 1
ATOM 2430 C CA . GLN A 1 327 ? 3.332 -5.094 -25.822 1.00 156.42 327 GLN A CA 1
ATOM 2431 C C . GLN A 1 327 ? 3.146 -5.790 -27.166 1.00 149.74 327 GLN A C 1
ATOM 2432 O O . GLN A 1 327 ? 3.133 -5.150 -28.216 1.00 144.27 327 GLN A O 1
ATOM 2438 N N . GLN A 1 328 ? 2.996 -7.109 -27.121 1.00 149.88 328 GLN A N 1
ATOM 2439 C CA . GLN A 1 328 ? 2.839 -7.900 -28.332 1.00 150.18 328 GLN A CA 1
ATOM 2440 C C . GLN A 1 328 ? 1.454 -7.729 -28.932 1.00 141.82 328 GLN A C 1
ATOM 2441 O O . GLN A 1 328 ? 1.041 -8.530 -29.769 1.00 158.61 328 GLN A O 1
ATOM 2447 N N . VAL A 1 329 ? 0.728 -6.698 -28.505 1.00 113.56 329 VAL A N 1
ATOM 2448 C CA . VAL A 1 329 ? -0.589 -6.455 -29.082 1.00 102.29 329 VAL A CA 1
ATOM 2449 C C . VAL A 1 329 ? -0.446 -6.288 -30.591 1.00 97.63 329 VAL A C 1
ATOM 2450 O O . VAL A 1 329 ? 0.161 -5.323 -31.071 1.00 93.38 329 VAL A O 1
ATOM 2454 N N . SER A 1 330 ? -0.993 -7.253 -31.324 1.00 85.14 330 SER A N 1
ATOM 2455 C CA . SER A 1 330 ? -0.945 -7.266 -32.778 1.00 83.28 330 SER A CA 1
ATOM 2456 C C . SER A 1 330 ? -1.624 -6.044 -33.380 1.00 71.98 330 SER A C 1
ATOM 2457 O O . SER A 1 330 ? -1.072 -5.407 -34.277 1.00 69.90 330 SER A O 1
ATOM 2460 N N . LEU A 1 331 ? -2.811 -5.716 -32.866 1.00 53.98 331 LEU A N 1
ATOM 2461 C CA . LEU A 1 331 ? -3.726 -4.793 -33.542 1.00 66.21 331 LEU A CA 1
ATOM 2462 C C . LEU A 1 331 ? -4.017 -3.507 -32.778 1.00 57.63 331 LEU A C 1
ATOM 2463 O O . LEU A 1 331 ? -4.415 -3.544 -31.608 1.00 53.96 331 LEU A O 1
ATOM 2468 N N . VAL A 1 332 ? -3.836 -2.376 -33.459 1.00 58.74 332 VAL A N 1
ATOM 2469 C CA . VAL A 1 332 ? -4.130 -1.063 -32.883 1.00 52.29 332 VAL A CA 1
ATOM 2470 C C . VAL A 1 332 ? -5.056 -0.265 -33.771 1.00 52.28 332 VAL A C 1
ATOM 2471 O O . VAL A 1 332 ? -4.752 -0.027 -34.933 1.00 72.43 332 VAL A O 1
ATOM 2475 N N . ILE A 1 333 ? -6.178 0.174 -33.218 1.00 50.94 333 ILE A N 1
ATOM 2476 C CA . ILE A 1 333 ? -7.175 0.892 -34.003 1.00 53.17 333 ILE A CA 1
ATOM 2477 C C . ILE A 1 333 ? -7.352 2.330 -33.536 1.00 61.46 333 ILE A C 1
ATOM 2478 O O . ILE A 1 333 ? -7.840 2.585 -32.439 1.00 80.02 333 ILE A O 1
ATOM 2483 N N . ASN A 1 334 ? -6.954 3.271 -34.375 1.00 52.72 334 ASN A N 1
ATOM 2484 C CA . ASN A 1 334 ? -7.233 4.669 -34.112 1.00 53.19 334 ASN A CA 1
ATOM 2485 C C . ASN A 1 334 ? -8.679 5.003 -34.488 1.00 74.22 334 ASN A C 1
ATOM 2486 O O . ASN A 1 334 ? -8.963 5.464 -35.597 1.00 85.31 334 ASN A O 1
ATOM 2491 N N . TYR A 1 335 ? -9.589 4.756 -33.554 1.00 51.14 335 TYR A N 1
ATOM 2492 C CA . TYR A 1 335 ? -11.002 5.022 -33.760 1.00 50.76 335 TYR A CA 1
ATOM 2493 C C . TYR A 1 335 ? -11.237 6.510 -33.978 1.00 52.13 335 TYR A C 1
ATOM 2494 O O . TYR A 1 335 ? -12.072 6.914 -34.784 1.00 60.22 335 TYR A O 1
ATOM 2503 N N . ASP A 1 336 ? -10.503 7.333 -33.245 1.00 59.78 336 ASP A N 1
ATOM 2504 C CA . ASP A 1 336 ? -10.487 8.756 -33.520 1.00 54.35 336 ASP A CA 1
ATOM 2505 C C . ASP A 1 336 ? -9.134 8.990 -34.120 1.00 55.96 336 ASP A C 1
ATOM 2506 O O . ASP A 1 336 ? -8.208 8.236 -33.838 1.00 65.65 336 ASP A O 1
ATOM 2511 N N . LEU A 1 337 ? -9.009 10.015 -34.952 1.00 59.83 337 LEU A N 1
ATOM 2512 C CA . LEU A 1 337 ? -7.707 10.389 -35.494 1.00 78.30 337 LEU A CA 1
ATOM 2513 C C . LEU A 1 337 ? -7.111 11.467 -34.586 1.00 85.12 337 LEU A C 1
ATOM 2514 O O . LEU A 1 337 ? -7.801 12.417 -34.213 1.00 74.54 337 LEU A O 1
ATOM 2519 N N . PRO A 1 338 ? -5.825 11.315 -34.227 1.00 87.15 338 PRO A N 1
ATOM 2520 C CA . PRO A 1 338 ? -5.114 12.171 -33.266 1.00 86.24 338 PRO A CA 1
ATOM 2521 C C . PRO A 1 338 ? -5.196 13.664 -33.598 1.00 86.94 338 PRO A C 1
ATOM 2522 O O . PRO A 1 338 ? -4.617 14.097 -34.595 1.00 94.05 338 PRO A O 1
ATOM 2526 N N . ALA A 1 339 ? -5.888 14.439 -32.767 1.00 76.73 339 ALA A N 1
ATOM 2527 C CA . ALA A 1 339 ? -5.961 15.887 -32.956 1.00 86.36 339 ALA A CA 1
ATOM 2528 C C . ALA A 1 339 ? -4.570 16.511 -33.059 1.00 105.10 339 ALA A C 1
ATOM 2529 O O . ALA A 1 339 ? -4.349 17.444 -33.836 1.00 111.60 339 ALA A O 1
ATOM 2531 N N . ASN A 1 340 ? -3.640 16.003 -32.254 1.00 111.90 340 ASN A N 1
ATOM 2532 C CA . ASN A 1 340 ? -2.245 16.418 -32.337 1.00 112.25 340 ASN A CA 1
ATOM 2533 C C . ASN A 1 340 ? -1.415 15.414 -33.128 1.00 101.57 340 ASN A C 1
ATOM 2534 O O . ASN A 1 340 ? -1.324 14.239 -32.763 1.00 77.67 340 ASN A O 1
ATOM 2539 N N . LYS A 1 341 ? -0.817 15.898 -34.213 1.00 111.74 341 LYS A N 1
ATOM 2540 C CA . LYS A 1 341 ? 0.002 15.086 -35.107 1.00 106.65 341 LYS A CA 1
ATOM 2541 C C . LYS A 1 341 ? 1.029 14.280 -34.315 1.00 90.42 341 LYS A C 1
ATOM 2542 O O . LYS A 1 341 ? 1.313 13.127 -34.633 1.00 71.60 341 LYS A O 1
ATOM 2548 N N . GLU A 1 342 ? 1.561 14.895 -33.264 1.00 100.40 342 GLU A N 1
ATOM 2549 C CA . GLU A 1 342 ? 2.670 14.337 -32.497 1.00 106.47 342 GLU A CA 1
ATOM 2550 C C . GLU A 1 342 ? 2.417 12.973 -31.838 1.00 105.80 342 GLU A C 1
ATOM 2551 O O . GLU A 1 342 ? 3.366 12.223 -31.601 1.00 111.02 342 GLU A O 1
ATOM 2557 N N . ASN A 1 343 ? 1.154 12.655 -31.548 1.00 84.17 343 ASN A N 1
ATOM 2558 C CA . ASN A 1 343 ? 0.807 11.457 -30.769 1.00 76.76 343 ASN A CA 1
ATOM 2559 C C . ASN A 1 343 ? 0.460 10.199 -31.580 1.00 80.06 343 ASN A C 1
ATOM 2560 O O . ASN A 1 343 ? 0.047 9.172 -31.023 1.00 67.07 343 ASN A O 1
ATOM 2565 N N . TYR A 1 344 ? 0.615 10.277 -32.895 1.00 64.70 344 TYR A N 1
ATOM 2566 C CA . TYR A 1 344 ? 0.398 9.121 -33.728 1.00 64.12 344 TYR A CA 1
ATOM 2567 C C . TYR A 1 344 ? 1.537 8.108 -33.541 1.00 70.61 344 TYR A C 1
ATOM 2568 O O . TYR A 1 344 ? 1.311 6.899 -33.572 1.00 80.23 344 TYR A O 1
ATOM 2577 N N . ILE A 1 345 ? 2.751 8.602 -33.315 1.00 73.82 345 ILE A N 1
ATOM 2578 C CA . ILE A 1 345 ? 3.890 7.729 -33.024 1.00 84.20 345 ILE A CA 1
ATOM 2579 C C . ILE A 1 345 ? 3.746 7.045 -31.676 1.00 76.80 345 ILE A C 1
ATOM 2580 O O . ILE A 1 345 ? 4.236 5.934 -31.485 1.00 68.15 345 ILE A O 1
ATOM 2585 N N . HIS A 1 346 ? 3.100 7.725 -30.738 1.00 63.17 346 HIS A N 1
ATOM 2586 C CA . HIS A 1 346 ? 3.017 7.233 -29.372 1.00 61.47 346 HIS A CA 1
ATOM 2587 C C . HIS A 1 346 ? 1.943 6.186 -29.267 1.00 68.02 346 HIS A C 1
ATOM 2588 O O . HIS A 1 346 ? 1.931 5.382 -28.336 1.00 65.02 346 HIS A O 1
ATOM 2595 N N . ARG A 1 347 ? 1.030 6.208 -30.231 1.00 67.62 347 ARG A N 1
ATOM 2596 C CA . ARG A 1 347 ? -0.042 5.238 -30.254 1.00 57.03 347 ARG A CA 1
ATOM 2597 C C . ARG A 1 347 ? 0.424 3.952 -30.933 1.00 71.17 347 ARG A C 1
ATOM 2598 O O . ARG A 1 347 ? 0.142 2.853 -30.451 1.00 73.53 347 ARG A O 1
ATOM 2606 N N . ILE A 1 348 ? 1.140 4.089 -32.050 1.00 76.80 348 ILE A N 1
ATOM 2607 C CA . ILE A 1 348 ? 1.475 2.929 -32.890 1.00 86.69 348 ILE A CA 1
ATOM 2608 C C . ILE A 1 348 ? 2.962 2.836 -33.282 1.00 73.94 348 ILE A C 1
ATOM 2609 O O . ILE A 1 348 ? 3.295 2.668 -34.457 1.00 86.38 348 ILE A O 1
ATOM 2614 N N . GLY A 1 349 ? 3.847 2.934 -32.294 1.00 62.71 349 GLY A N 1
ATOM 2615 C CA . GLY A 1 349 ? 5.280 2.898 -32.537 1.00 65.07 349 GLY A CA 1
ATOM 2616 C C . GLY A 1 349 ? 5.946 1.684 -31.918 1.00 72.77 349 GLY A C 1
ATOM 2617 O O . GLY A 1 349 ? 5.468 1.153 -30.916 1.00 77.20 349 GLY A O 1
ATOM 2618 N N . ARG A 1 350 ? 7.051 1.248 -32.516 1.00 77.34 350 ARG A N 1
ATOM 2619 C CA . ARG A 1 350 ? 7.843 0.139 -31.989 1.00 77.53 350 ARG A CA 1
ATOM 2620 C C . ARG A 1 350 ? 9.074 0.652 -31.238 1.00 78.84 350 ARG A C 1
ATOM 2621 O O . ARG A 1 350 ? 9.900 -0.131 -30.755 1.00 81.99 350 ARG A O 1
ATOM 2623 N N . LYS A 1 357 ? 6.622 -5.278 -34.710 1.00 68.84 357 LYS A N 1
ATOM 2624 C CA . LYS A 1 357 ? 5.718 -5.574 -35.821 1.00 103.43 357 LYS A CA 1
ATOM 2625 C C . LYS A 1 357 ? 4.281 -5.800 -35.354 1.00 103.03 357 LYS A C 1
ATOM 2626 O O . LYS A 1 357 ? 4.043 -6.374 -34.290 1.00 104.05 357 LYS A O 1
ATOM 2628 N N . GLY A 1 358 ? 3.329 -5.353 -36.168 1.00 90.12 358 GLY A N 1
ATOM 2629 C CA . GLY A 1 358 ? 1.921 -5.473 -35.846 1.00 80.64 358 GLY A CA 1
ATOM 2630 C C . GLY A 1 358 ? 1.053 -4.847 -36.921 1.00 84.04 358 GLY A C 1
ATOM 2631 O O . GLY A 1 358 ? 1.381 -4.912 -38.102 1.00 108.70 358 GLY A O 1
ATOM 2632 N N . VAL A 1 359 ? -0.057 -4.237 -36.517 1.00 63.05 359 VAL A N 1
ATOM 2633 C CA . VAL A 1 359 ? -0.985 -3.630 -37.466 1.00 60.37 359 VAL A CA 1
ATOM 2634 C C . VAL A 1 359 ? -1.700 -2.417 -36.875 1.00 68.84 359 VAL A C 1
ATOM 2635 O O . VAL A 1 359 ? -2.248 -2.479 -35.779 1.00 70.74 359 VAL A O 1
ATOM 2639 N N . ALA A 1 360 ? -1.682 -1.315 -37.615 1.00 70.49 360 ALA A N 1
ATOM 2640 C CA . ALA A 1 360 ? -2.375 -0.102 -37.218 1.00 74.40 360 ALA A CA 1
ATOM 2641 C C . ALA A 1 360 ? -3.469 0.199 -38.252 1.00 61.05 360 ALA A C 1
ATOM 2642 O O . ALA A 1 360 ? -3.180 0.313 -39.440 1.00 60.30 360 ALA A O 1
ATOM 2644 N N . ILE A 1 361 ? -4.716 0.310 -37.798 1.00 56.76 361 ILE A N 1
ATOM 2645 C CA . ILE A 1 361 ? -5.857 0.602 -38.674 1.00 56.79 361 ILE A CA 1
ATOM 2646 C C . ILE A 1 361 ? -6.562 1.883 -38.239 1.00 64.39 361 ILE A C 1
ATOM 2647 O O . ILE A 1 361 ? -7.133 1.938 -37.153 1.00 71.57 361 ILE A O 1
ATOM 2652 N N . ASN A 1 362 ? -6.535 2.908 -39.083 1.00 64.48 362 ASN A N 1
ATOM 2653 C CA . ASN A 1 362 ? -7.117 4.193 -38.708 1.00 71.16 362 ASN A CA 1
ATOM 2654 C C . ASN A 1 362 ? -8.523 4.383 -39.281 1.00 85.74 362 ASN A C 1
ATOM 2655 O O . ASN A 1 362 ? -8.803 3.981 -40.417 1.00 81.67 362 ASN A O 1
ATOM 2660 N N . PHE A 1 363 ? -9.399 4.993 -38.485 1.00 70.29 363 PHE A N 1
ATOM 2661 C CA . PHE A 1 363 ? -10.717 5.387 -38.959 1.00 56.89 363 PHE A CA 1
ATOM 2662 C C . PHE A 1 363 ? -10.695 6.843 -39.396 1.00 73.99 363 PHE A C 1
ATOM 2663 O O . PHE A 1 363 ? -10.375 7.742 -38.608 1.00 59.11 363 PHE A O 1
ATOM 2671 N N . VAL A 1 364 ? -11.018 7.054 -40.669 1.00 83.00 364 VAL A N 1
ATOM 2672 C CA . VAL A 1 364 ? -11.014 8.375 -41.284 1.00 93.51 364 VAL A CA 1
ATOM 2673 C C . VAL A 1 364 ? -12.395 8.707 -41.851 1.00 86.57 364 VAL A C 1
ATOM 2674 O O . VAL A 1 364 ? -12.981 7.919 -42.592 1.00 67.96 364 VAL A O 1
ATOM 2678 N N . THR A 1 365 ? -12.921 9.869 -41.483 1.00 77.58 365 THR A N 1
ATOM 2679 C CA . THR A 1 365 ? -14.156 10.348 -42.078 1.00 69.15 365 THR A CA 1
ATOM 2680 C C . THR A 1 365 ? -13.800 11.358 -43.151 1.00 83.73 365 THR A C 1
ATOM 2681 O O . THR A 1 365 ? -12.627 11.672 -43.352 1.00 88.96 365 THR A O 1
ATOM 2685 N N . ASN A 1 366 ? -14.815 11.870 -43.839 1.00 88.69 366 ASN A N 1
ATOM 2686 C CA . ASN A 1 366 ? -14.595 12.839 -44.903 1.00 89.60 366 ASN A CA 1
ATOM 2687 C C . ASN A 1 366 ? -13.799 14.054 -44.443 1.00 82.34 366 ASN A C 1
ATOM 2688 O O . ASN A 1 366 ? -12.946 14.551 -45.169 1.00 89.33 366 ASN A O 1
ATOM 2693 N N . GLU A 1 367 ? -14.067 14.527 -43.234 1.00 86.76 367 GLU A N 1
ATOM 2694 C CA . GLU A 1 367 ? -13.314 15.657 -42.701 1.00 110.84 367 GLU A CA 1
ATOM 2695 C C . GLU A 1 367 ? -11.920 15.256 -42.197 1.00 116.68 367 GLU A C 1
ATOM 2696 O O . GLU A 1 367 ? -11.028 16.096 -42.081 1.00 115.00 367 GLU A O 1
ATOM 2702 N N . ASP A 1 368 ? -11.737 13.969 -41.914 1.00 116.39 368 ASP A N 1
ATOM 2703 C CA . ASP A 1 368 ? -10.464 13.461 -41.400 1.00 104.07 368 ASP A CA 1
ATOM 2704 C C . ASP A 1 368 ? -9.387 13.360 -42.479 1.00 104.58 368 ASP A C 1
ATOM 2705 O O . ASP A 1 368 ? -8.205 13.196 -42.170 1.00 103.80 368 ASP A O 1
ATOM 2710 N N . VAL A 1 369 ? -9.800 13.455 -43.738 1.00 75.68 369 VAL A N 1
ATOM 2711 C CA . VAL A 1 369 ? -8.909 13.197 -44.868 1.00 88.01 369 VAL A CA 1
ATOM 2712 C C . VAL A 1 369 ? -7.704 14.143 -44.919 1.00 99.18 369 VAL A C 1
ATOM 2713 O O . VAL A 1 369 ? -6.572 13.705 -45.124 1.00 95.79 369 VAL A O 1
ATOM 2717 N N . GLY A 1 370 ? -7.948 15.436 -44.732 1.00 108.56 370 GLY A N 1
ATOM 2718 C CA . GLY A 1 370 ? -6.875 16.414 -44.724 1.00 111.74 370 GLY A CA 1
ATOM 2719 C C . GLY A 1 370 ? -5.996 16.218 -43.508 1.00 119.33 370 GLY A C 1
ATOM 2720 O O . GLY A 1 370 ? -4.795 16.492 -43.535 1.00 114.28 370 GLY A O 1
ATOM 2721 N N . ALA A 1 371 ? -6.608 15.734 -42.434 1.00 126.14 371 ALA A N 1
ATOM 2722 C CA . ALA A 1 371 ? -5.890 15.434 -41.205 1.00 120.20 371 ALA A CA 1
ATOM 2723 C C . ALA A 1 371 ? -4.996 14.219 -41.401 1.00 104.74 371 ALA A C 1
ATOM 2724 O O . ALA A 1 371 ? -3.900 14.145 -40.848 1.00 108.60 371 ALA A O 1
ATOM 2726 N N . MET A 1 372 ? -5.473 13.265 -42.192 1.00 85.73 372 MET A N 1
ATOM 2727 C CA . MET A 1 372 ? -4.711 12.055 -42.458 1.00 79.36 372 MET A CA 1
ATOM 2728 C C . MET A 1 372 ? -3.635 12.291 -43.508 1.00 89.35 372 MET A C 1
ATOM 2729 O O . MET A 1 372 ? -2.765 11.443 -43.714 1.00 88.05 372 MET A O 1
ATOM 2734 N N . ARG A 1 373 ? -3.705 13.435 -44.183 1.00 98.80 373 ARG A N 1
ATOM 2735 C CA . ARG A 1 373 ? -2.641 13.849 -45.087 1.00 109.64 373 ARG A CA 1
ATOM 2736 C C . ARG A 1 373 ? -1.492 14.438 -44.268 1.00 110.60 373 ARG A C 1
ATOM 2737 O O . ARG A 1 373 ? -0.322 14.339 -44.651 1.00 107.79 373 ARG A O 1
ATOM 2745 N N . GLU A 1 374 ? -1.834 15.053 -43.139 1.00 95.14 374 GLU A N 1
ATOM 2746 C CA . GLU A 1 374 ? -0.832 15.572 -42.220 1.00 103.00 374 GLU A CA 1
ATOM 2747 C C . GLU A 1 374 ? 0.063 14.450 -41.719 1.00 105.50 374 GLU A C 1
ATOM 2748 O O . GLU A 1 374 ? 1.289 14.543 -41.793 1.00 107.04 374 GLU A O 1
ATOM 2754 N N . LEU A 1 375 ? -0.559 13.393 -41.204 1.00 109.66 375 LEU A N 1
ATOM 2755 C CA . LEU A 1 375 ? 0.176 12.232 -40.720 1.00 109.62 375 LEU A CA 1
ATOM 2756 C C . LEU A 1 375 ? 0.972 11.637 -41.869 1.00 108.12 375 LEU A C 1
ATOM 2757 O O . LEU A 1 375 ? 2.105 11.185 -41.698 1.00 111.07 375 LEU A O 1
ATOM 2762 N N . GLU A 1 376 ? 0.358 11.649 -43.043 1.00 118.21 376 GLU A N 1
ATOM 2763 C CA . GLU A 1 376 ? 0.978 11.151 -44.261 1.00 125.12 376 GLU A CA 1
ATOM 2764 C C . GLU A 1 376 ? 2.379 11.719 -44.435 1.00 108.39 376 GLU A C 1
ATOM 2765 O O . GLU A 1 376 ? 3.331 10.985 -44.697 1.00 113.26 376 GLU A O 1
ATOM 2771 N N . LYS A 1 377 ? 2.494 13.031 -44.266 1.00 95.07 377 LYS A N 1
ATOM 2772 C CA . LYS A 1 377 ? 3.721 13.749 -44.580 1.00 92.27 377 LYS A CA 1
ATOM 2773 C C . LYS A 1 377 ? 4.570 14.089 -43.347 1.00 100.88 377 LYS A C 1
ATOM 2774 O O . LYS A 1 377 ? 5.758 14.428 -43.468 1.00 93.64 377 LYS A O 1
ATOM 2780 N N . PHE A 1 378 ? 3.967 14.005 -42.162 1.00 90.12 378 PHE A N 1
ATOM 2781 C CA . PHE A 1 378 ? 4.698 14.299 -40.934 1.00 87.15 378 PHE A CA 1
ATOM 2782 C C . PHE A 1 378 ? 5.746 13.226 -40.651 1.00 92.89 378 PHE A C 1
ATOM 2783 O O . PHE A 1 378 ? 6.854 13.535 -40.203 1.00 93.97 378 PHE A O 1
ATOM 2791 N N . TYR A 1 379 ? 5.387 11.971 -40.919 1.00 100.65 379 TYR A N 1
ATOM 2792 C CA . TYR A 1 379 ? 6.297 10.834 -40.754 1.00 101.33 379 TYR A CA 1
ATOM 2793 C C . TYR A 1 379 ? 6.872 10.364 -42.082 1.00 107.54 379 TYR A C 1
ATOM 2794 O O . TYR A 1 379 ? 7.678 9.435 -42.113 1.00 110.42 379 TYR A O 1
ATOM 2803 N N . SER A 1 380 ? 6.456 11.002 -43.174 1.00 108.47 380 SER A N 1
ATOM 2804 C CA . SER A 1 380 ? 6.800 10.508 -44.498 1.00 121.00 380 SER A CA 1
ATOM 2805 C C . SER A 1 380 ? 6.593 9.003 -44.481 1.00 112.11 380 SER A C 1
ATOM 2806 O O . SER A 1 380 ? 7.509 8.230 -44.757 1.00 114.65 380 SER A O 1
ATOM 2809 N N . THR A 1 381 ? 5.380 8.600 -44.122 1.00 105.13 381 THR A N 1
ATOM 2810 C CA . THR A 1 381 ? 5.027 7.193 -44.017 1.00 106.09 381 THR A CA 1
ATOM 2811 C C . THR A 1 381 ? 3.846 6.903 -44.947 1.00 114.35 381 THR A C 1
ATOM 2812 O O . THR A 1 381 ? 3.130 7.819 -45.366 1.00 104.68 381 THR A O 1
ATOM 2816 N N . GLN A 1 382 ? 3.657 5.630 -45.280 1.00 119.31 382 GLN A N 1
ATOM 2817 C CA . GLN A 1 382 ? 2.595 5.224 -46.195 1.00 127.24 382 GLN A CA 1
ATOM 2818 C C . GLN A 1 382 ? 1.523 4.388 -45.483 1.00 118.02 382 GLN A C 1
ATOM 2819 O O . GLN A 1 382 ? 1.836 3.460 -44.729 1.00 114.29 382 GLN A O 1
ATOM 2825 N N . ILE A 1 383 ? 0.260 4.729 -45.730 1.00 105.72 383 ILE A N 1
ATOM 2826 C CA . ILE A 1 383 ? -0.870 4.083 -45.063 1.00 92.80 383 ILE A CA 1
ATOM 2827 C C . ILE A 1 383 ? -1.914 3.621 -46.082 1.00 89.28 383 ILE A C 1
ATOM 2828 O O . ILE A 1 383 ? -2.901 4.311 -46.324 1.00 89.43 383 ILE A O 1
ATOM 2833 N N . GLU A 1 384 ? -1.683 2.459 -46.687 1.00 85.40 384 GLU A N 1
ATOM 2834 C CA . GLU A 1 384 ? -2.573 1.963 -47.731 1.00 87.39 384 GLU A CA 1
ATOM 2835 C C . GLU A 1 384 ? -3.954 1.650 -47.183 1.00 80.68 384 GLU A C 1
ATOM 2836 O O . GLU A 1 384 ? -4.106 1.313 -46.007 1.00 83.91 384 GLU A O 1
ATOM 2842 N N . GLU A 1 385 ? -4.962 1.787 -48.033 1.00 74.39 385 GLU A N 1
ATOM 2843 C CA . GLU A 1 385 ? -6.325 1.468 -47.634 1.00 74.57 385 GLU A CA 1
ATOM 2844 C C . GLU A 1 385 ? -6.476 -0.018 -47.325 1.00 73.89 385 GLU A C 1
ATOM 2845 O O . GLU A 1 385 ? -5.873 -0.872 -47.981 1.00 69.47 385 GLU A O 1
ATOM 2851 N N . LEU A 1 386 ? -7.279 -0.312 -46.311 1.00 65.64 386 LEU A N 1
ATOM 2852 C CA . LEU A 1 386 ? -7.460 -1.677 -45.847 1.00 71.12 386 LEU A CA 1
ATOM 2853 C C . LEU A 1 386 ? -7.944 -2.593 -46.984 1.00 73.99 386 LEU A C 1
ATOM 2854 O O . LEU A 1 386 ? -9.029 -2.391 -47.530 1.00 70.29 386 LEU A O 1
ATOM 2859 N N . PRO A 1 387 ? -7.114 -3.587 -47.358 1.00 70.74 387 PRO A N 1
ATOM 2860 C C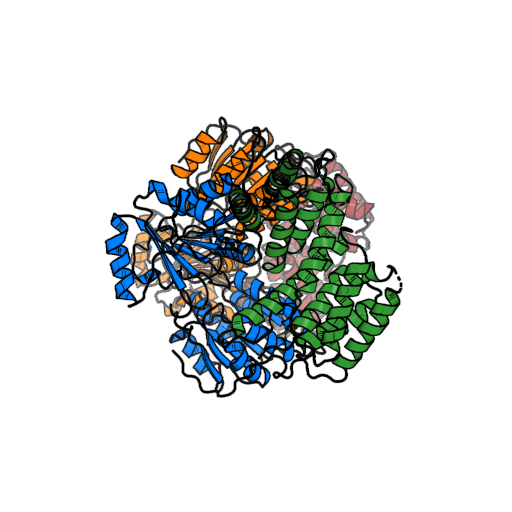A . PRO A 1 387 ? -7.400 -4.574 -48.411 1.00 67.16 387 PRO A CA 1
ATOM 2861 C C . PRO A 1 387 ? -8.416 -5.608 -47.948 1.00 82.83 387 PRO A C 1
ATOM 2862 O O . PRO A 1 387 ? -8.408 -5.974 -46.770 1.00 86.22 387 PRO A O 1
ATOM 2866 N N . SER A 1 388 ? -9.270 -6.074 -48.855 1.00 81.58 388 SER A N 1
ATOM 2867 C CA . SER A 1 388 ? -10.198 -7.151 -48.535 1.00 90.11 388 SER A CA 1
ATOM 2868 C C . SER A 1 388 ? -9.416 -8.393 -48.090 1.00 97.90 388 SER A C 1
ATOM 2869 O O . SER A 1 388 ? -9.943 -9.256 -47.379 1.00 88.09 388 SER A O 1
ATOM 2872 N N . ASP A 1 389 ? -8.153 -8.474 -48.504 1.00 106.45 389 ASP A N 1
ATOM 2873 C CA . ASP A 1 389 ? -7.283 -9.559 -48.069 1.00 117.40 389 ASP A CA 1
ATOM 2874 C C . ASP A 1 389 ? -6.464 -9.132 -46.857 1.00 121.55 389 ASP A C 1
ATOM 2875 O O . ASP A 1 389 ? -5.408 -8.509 -46.991 1.00 130.71 389 ASP A O 1
ATOM 2880 N N . ILE A 1 390 ? -6.962 -9.466 -45.672 1.00 116.58 390 ILE A N 1
ATOM 2881 C CA . ILE A 1 390 ? -6.291 -9.115 -44.428 1.00 112.77 390 ILE A CA 1
ATOM 2882 C C . ILE A 1 390 ? -6.320 -10.273 -43.445 1.00 106.88 390 ILE A C 1
ATOM 2883 O O . ILE A 1 390 ? -5.354 -10.494 -42.716 1.00 107.27 390 ILE A O 1
ATOM 2888 N N . ALA A 1 391 ? -7.439 -11.000 -43.426 1.00 101.23 391 ALA A N 1
ATOM 2889 C CA . ALA A 1 391 ? -7.586 -12.179 -42.575 1.00 101.45 391 ALA A CA 1
ATOM 2890 C C . ALA A 1 391 ? -6.326 -13.029 -42.656 1.00 117.15 391 ALA A C 1
ATOM 2891 O O . ALA A 1 391 ? -6.008 -13.792 -41.743 1.00 115.35 391 ALA A O 1
ATOM 2893 N N . THR A 1 392 ? -5.612 -12.881 -43.764 1.00 70.75 392 THR A N 1
ATOM 2894 C CA . THR A 1 392 ? -4.317 -13.516 -43.941 1.00 93.96 392 THR A CA 1
ATOM 2895 C C . THR A 1 392 ? -3.185 -12.691 -43.299 1.00 114.67 392 THR A C 1
ATOM 2896 O O . THR A 1 392 ? -2.511 -13.159 -42.374 1.00 120.80 392 THR A O 1
ATOM 2900 N N . LEU A 1 393 ? -2.982 -11.468 -43.786 1.00 108.33 393 LEU A N 1
ATOM 2901 C CA . LEU A 1 393 ? -1.946 -10.588 -43.248 1.00 98.50 393 LEU A CA 1
ATOM 2902 C C . LEU A 1 393 ? -2.150 -10.383 -41.743 1.00 109.54 393 LEU A C 1
ATOM 2903 O O . LEU A 1 393 ? -3.225 -10.668 -41.200 1.00 104.87 393 LEU A O 1
ATOM 2908 N N . GLN B 1 12 ? -22.672 23.311 0.008 1.00 68.77 12 GLN B N 1
ATOM 2909 C CA . GLN B 1 12 ? -23.114 23.389 1.402 1.00 89.81 12 GLN B CA 1
ATOM 2910 C C . GLN B 1 12 ? -24.564 22.938 1.564 1.00 94.91 12 GLN B C 1
ATOM 2911 O O . GLN B 1 12 ? -25.490 23.591 1.087 1.00 95.99 12 GLN B O 1
ATOM 2913 N N . ILE B 1 13 ? -24.738 21.811 2.248 1.00 84.34 13 ILE B N 1
ATOM 2914 C CA . ILE B 1 13 ? -26.042 21.199 2.446 1.00 72.74 13 ILE B CA 1
ATOM 2915 C C . ILE B 1 13 ? -26.574 21.502 3.842 1.00 85.82 13 ILE B C 1
ATOM 2916 O O . ILE B 1 13 ? -25.799 21.707 4.777 1.00 96.71 13 ILE B O 1
ATOM 2921 N N . GLN B 1 14 ? -27.896 21.515 3.988 1.00 84.33 14 GLN B N 1
ATOM 2922 C CA . GLN B 1 14 ? -28.516 21.822 5.277 1.00 90.41 14 GLN B CA 1
ATOM 2923 C C . GLN B 1 14 ? -28.958 20.572 6.046 1.00 80.76 14 GLN B C 1
ATOM 2924 O O . GLN B 1 14 ? -29.462 19.616 5.456 1.00 96.15 14 GLN B O 1
ATOM 2926 N N . THR B 1 15 ? -28.761 20.595 7.363 1.00 79.08 15 THR B N 1
ATOM 2927 C CA . THR B 1 15 ? -29.196 19.519 8.261 1.00 85.83 15 THR B CA 1
ATOM 2928 C C . THR B 1 15 ? -30.734 19.405 8.311 1.00 91.15 15 THR B C 1
ATOM 2929 O O . THR B 1 15 ? -31.449 20.407 8.189 1.00 81.46 15 THR B O 1
ATOM 2933 N N . ASN B 1 16 ? -31.236 18.180 8.476 1.00 80.16 16 ASN B N 1
ATOM 2934 C CA . ASN B 1 16 ? -32.673 17.941 8.598 1.00 52.29 16 ASN B CA 1
ATOM 2935 C C . ASN B 1 16 ? -32.997 16.832 9.593 1.00 64.12 16 ASN B C 1
ATOM 2936 O O . ASN B 1 16 ? -34.129 16.341 9.654 1.00 79.93 16 ASN B O 1
ATOM 2941 N N . TYR B 1 17 ? -31.996 16.440 10.372 1.00 59.60 17 TYR B N 1
ATOM 2942 C CA . TYR B 1 17 ? -32.171 15.418 11.391 1.00 60.42 17 TYR B CA 1
ATOM 2943 C C . TYR B 1 17 ? -31.775 16.038 12.734 1.00 85.01 17 TYR B C 1
ATOM 2944 O O . TYR B 1 17 ? -30.700 16.633 12.851 1.00 72.81 17 TYR B O 1
ATOM 2953 N N . ASP B 1 18 ? -32.657 15.932 13.730 1.00 101.57 18 ASP B N 1
ATOM 2954 C CA . ASP B 1 18 ? -32.423 16.545 15.042 1.00 118.51 18 ASP B CA 1
ATOM 2955 C C . ASP B 1 18 ? -32.384 15.521 16.169 1.00 103.22 18 ASP B C 1
ATOM 2956 O O . ASP B 1 18 ? -33.301 15.448 16.987 1.00 100.24 18 ASP B O 1
ATOM 2961 N N . LYS B 1 19 ? -31.318 14.733 16.201 1.00 74.82 19 LYS B N 1
ATOM 2962 C CA . LYS B 1 19 ? -31.147 13.710 17.218 1.00 67.93 19 LYS B CA 1
ATOM 2963 C C . LYS B 1 19 ? -29.662 13.487 17.420 1.00 67.63 19 LYS B C 1
ATOM 2964 O O . LYS B 1 19 ? -28.962 13.045 16.506 1.00 60.27 19 LYS B O 1
ATOM 2970 N N . VAL B 1 20 ? -29.183 13.819 18.615 1.00 69.04 20 VAL B N 1
ATOM 2971 C CA . VAL B 1 20 ? -27.788 13.610 18.973 1.00 59.68 20 VAL B CA 1
ATOM 2972 C C . VAL B 1 20 ? -27.708 12.582 20.082 1.00 53.76 20 VAL B C 1
ATOM 2973 O O . VAL B 1 20 ? -28.504 12.607 21.010 1.00 66.98 20 VAL B O 1
ATOM 2977 N N . VAL B 1 21 ? -26.761 11.661 19.979 1.00 51.97 21 VAL B N 1
ATOM 2978 C CA . VAL B 1 21 ? -26.493 10.733 21.080 1.00 53.69 21 VAL B CA 1
ATOM 2979 C C . VAL B 1 21 ? -25.043 10.887 21.525 1.00 55.52 21 VAL B C 1
ATOM 2980 O O . VAL B 1 21 ? -24.120 10.702 20.734 1.00 68.36 21 VAL B O 1
ATOM 2984 N N . TYR B 1 22 ? -24.852 11.237 22.790 1.00 72.10 22 TYR B N 1
ATOM 2985 C CA . TYR B 1 22 ? -23.545 11.663 23.297 1.00 71.65 22 TYR B CA 1
ATOM 2986 C C . TYR B 1 22 ? -22.610 10.538 23.720 1.00 71.57 22 TYR B C 1
ATOM 2987 O O . TYR B 1 22 ? -21.405 10.655 23.561 1.00 80.61 22 TYR B O 1
ATOM 2996 N N . LYS B 1 23 ? -23.157 9.453 24.249 1.00 65.57 23 LYS B N 1
ATOM 2997 C CA . LYS B 1 23 ? -22.319 8.357 24.702 1.00 56.44 23 LYS B CA 1
ATOM 2998 C C . LYS B 1 23 ? -22.515 7.099 23.868 1.00 57.53 23 LYS B C 1
ATOM 2999 O O . LYS B 1 23 ? -23.628 6.787 23.456 1.00 66.91 23 LYS B O 1
ATOM 3005 N N . PHE B 1 24 ? -21.426 6.377 23.622 1.00 57.81 24 PHE B N 1
ATOM 3006 C CA . PHE B 1 24 ? -21.510 5.098 22.933 1.00 50.84 24 PHE B CA 1
ATOM 3007 C C . PHE B 1 24 ? -22.457 4.149 23.672 1.00 62.91 24 PHE B C 1
ATOM 3008 O O . PHE B 1 24 ? -23.069 3.264 23.061 1.00 77.03 24 PHE B O 1
ATOM 3016 N N . ASP B 1 25 ? -22.572 4.329 24.986 1.00 68.74 25 ASP B N 1
ATOM 3017 C CA . ASP B 1 25 ? -23.424 3.466 25.808 1.00 75.31 25 ASP B CA 1
ATOM 3018 C C . ASP B 1 25 ? -24.883 3.629 25.429 1.00 71.80 25 ASP B C 1
ATOM 3019 O O . ASP B 1 25 ? -25.704 2.756 25.713 1.00 79.53 25 ASP B O 1
ATOM 3024 N N . ASP B 1 26 ? -25.197 4.769 24.819 1.00 53.18 26 ASP B N 1
ATOM 3025 C CA . ASP B 1 26 ? -26.568 5.116 24.474 1.00 63.84 26 ASP B CA 1
ATOM 3026 C C . ASP B 1 26 ? -26.949 4.708 23.071 1.00 63.10 26 ASP B C 1
ATOM 3027 O O . ASP B 1 26 ? -28.004 5.112 22.584 1.00 76.45 26 ASP B O 1
ATOM 3032 N N . MET B 1 27 ? -26.097 3.924 22.417 1.00 63.31 27 MET B N 1
ATOM 3033 C CA . MET B 1 27 ? -26.281 3.626 20.996 1.00 62.10 27 MET B CA 1
ATOM 3034 C C . MET B 1 27 ? -26.711 2.184 20.754 1.00 68.30 27 MET B C 1
ATOM 3035 O O . MET B 1 27 ? -26.664 1.703 19.622 1.00 58.86 27 MET B O 1
ATOM 3040 N N . GLU B 1 28 ? -27.101 1.501 21.831 1.00 60.72 28 GLU B N 1
ATOM 3041 C CA . GLU B 1 28 ? -27.592 0.131 21.759 1.00 54.48 28 GLU B CA 1
ATOM 3042 C C . GLU B 1 28 ? -26.706 -0.787 20.917 1.00 58.73 28 GLU B C 1
ATOM 3043 O O . GLU B 1 28 ? -27.190 -1.700 20.253 1.00 80.23 28 GLU B O 1
ATOM 3049 N N . LEU B 1 29 ? -25.408 -0.542 20.955 1.00 51.38 29 LEU B N 1
ATOM 3050 C CA . LEU B 1 29 ? -24.442 -1.352 20.233 1.00 55.91 29 LEU B CA 1
ATOM 3051 C C . LEU B 1 29 ? -24.277 -2.722 20.879 1.00 65.59 29 LEU B C 1
ATOM 3052 O O . LEU B 1 29 ? -24.537 -2.895 22.069 1.00 59.09 29 LEU B O 1
ATOM 3057 N N . ASP B 1 30 ? -23.830 -3.693 20.090 1.00 69.49 30 ASP B N 1
ATOM 3058 C CA . ASP B 1 30 ? -23.501 -5.009 20.615 1.00 74.06 30 ASP B CA 1
ATOM 3059 C C . ASP B 1 30 ? -22.217 -4.960 21.423 1.00 68.79 30 ASP B C 1
ATOM 3060 O O . ASP B 1 30 ? -21.229 -4.357 21.001 1.00 67.67 30 ASP B O 1
ATOM 3065 N N . GLU B 1 31 ? -22.237 -5.615 22.580 1.00 69.19 31 GLU B N 1
ATOM 3066 C CA . GLU B 1 31 ? -21.072 -5.699 23.451 1.00 62.46 31 GLU B CA 1
ATOM 3067 C C . GLU B 1 31 ? -19.778 -5.955 22.693 1.00 68.28 31 GLU B C 1
ATOM 3068 O O . GLU B 1 31 ? -18.817 -5.196 22.827 1.00 69.49 31 GLU B O 1
ATOM 3074 N N . ASN B 1 32 ? -19.736 -7.035 21.919 1.00 54.49 32 ASN B N 1
ATOM 3075 C CA . ASN B 1 32 ? -18.542 -7.332 21.139 1.00 58.02 32 ASN B CA 1
ATOM 3076 C C . ASN B 1 32 ? -18.039 -6.118 20.362 1.00 63.54 32 ASN B C 1
ATOM 3077 O O . ASN B 1 32 ? -16.828 -5.919 20.210 1.00 72.60 32 ASN B O 1
ATOM 3082 N N . LEU B 1 33 ? -18.968 -5.305 19.868 1.00 62.81 33 LEU B N 1
ATOM 3083 C CA . LEU B 1 33 ? -18.599 -4.125 19.096 1.00 53.00 33 LEU B CA 1
ATOM 3084 C C . LEU B 1 33 ? -18.169 -2.996 20.033 1.00 57.62 33 LEU B C 1
ATOM 3085 O O . LEU B 1 33 ? -17.229 -2.257 19.756 1.00 49.82 33 LEU B O 1
ATOM 3090 N N . LEU B 1 34 ? -18.882 -2.861 21.139 1.00 64.67 34 LEU B N 1
ATOM 3091 C CA . LEU B 1 34 ? -18.621 -1.790 22.087 1.00 48.74 34 LEU B CA 1
ATOM 3092 C C . LEU B 1 34 ? -17.215 -1.990 22.660 1.00 65.19 34 LEU B C 1
ATOM 3093 O O . LEU B 1 34 ? -16.430 -1.050 22.739 1.00 65.06 34 LEU B O 1
ATOM 3098 N N . ARG B 1 35 ? -16.900 -3.225 23.049 1.00 59.42 35 ARG B N 1
ATOM 3099 C CA . ARG B 1 35 ? -15.543 -3.594 23.415 1.00 54.91 35 ARG B CA 1
ATOM 3100 C C . ARG B 1 35 ? -14.543 -3.203 22.346 1.00 60.27 35 ARG B C 1
ATOM 3101 O O . ARG B 1 35 ? -13.437 -2.763 22.652 1.00 71.91 35 ARG B O 1
ATOM 3109 N N . GLY B 1 36 ? -14.919 -3.393 21.088 1.00 57.21 36 GLY B N 1
ATOM 3110 C CA . GLY B 1 36 ? -14.048 -3.031 19.994 1.00 46.16 36 GLY B CA 1
ATOM 3111 C C . GLY B 1 36 ? -13.764 -1.537 19.947 1.00 61.38 36 GLY B C 1
ATOM 3112 O O . GLY B 1 36 ? -12.629 -1.135 19.732 1.00 70.90 36 GLY B O 1
ATOM 3113 N N . VAL B 1 37 ? -14.791 -0.713 20.142 1.00 55.19 37 VAL B N 1
ATOM 3114 C CA . VAL B 1 37 ? -14.646 0.729 19.965 1.00 51.04 37 VAL B CA 1
ATOM 3115 C C . VAL B 1 37 ? -13.812 1.354 21.093 1.00 52.82 37 VAL B C 1
ATOM 3116 O O . VAL B 1 37 ? -12.967 2.208 20.841 1.00 45.93 37 VAL B O 1
ATOM 3120 N N . PHE B 1 38 ? -14.060 0.914 22.323 1.00 46.86 38 PHE B N 1
ATOM 3121 C CA . PHE B 1 38 ? -13.293 1.326 23.495 1.00 64.63 38 PHE B CA 1
ATOM 3122 C C . PHE B 1 38 ? -11.841 0.863 23.422 1.00 64.95 38 PHE B C 1
ATOM 3123 O O . PHE B 1 38 ? -10.915 1.659 23.637 1.00 51.96 38 PHE B O 1
ATOM 3131 N N . GLY B 1 39 ? -11.652 -0.421 23.118 1.00 57.69 39 GLY B N 1
ATOM 3132 C CA . GLY B 1 39 ? -10.328 -1.018 23.073 1.00 68.85 39 GLY B CA 1
ATOM 3133 C C . GLY B 1 39 ? -9.512 -0.556 21.884 1.00 63.08 39 GLY B C 1
ATOM 3134 O O . GLY B 1 39 ? -8.475 -1.124 21.552 1.00 68.52 39 GLY B O 1
ATOM 3135 N N . TYR B 1 40 ? -9.988 0.491 21.235 1.00 61.55 40 TYR B N 1
ATOM 3136 C CA . TYR B 1 40 ? -9.346 0.986 20.035 1.00 62.36 40 TYR B CA 1
ATOM 3137 C C . TYR B 1 40 ? -8.936 2.417 20.297 1.00 62.03 40 TYR B C 1
ATOM 3138 O O . TYR B 1 40 ? -8.133 2.991 19.561 1.00 64.10 40 TYR B O 1
ATOM 3147 N N . GLY B 1 41 ? -9.516 2.998 21.344 1.00 53.96 41 GLY B N 1
ATOM 3148 C CA . GLY B 1 41 ? -9.249 4.387 21.651 1.00 45.02 41 GLY B CA 1
ATOM 3149 C C . GLY B 1 41 ? -10.432 5.324 21.760 1.00 48.21 41 GLY B C 1
ATOM 3150 O O . GLY B 1 41 ? -10.353 6.344 22.454 1.00 63.15 41 GLY B O 1
ATOM 3151 N N . PHE B 1 42 ? -11.522 5.015 21.079 1.00 42.48 42 PHE B N 1
ATOM 3152 C CA . PHE B 1 42 ? -12.690 5.874 21.149 1.00 50.17 42 PHE B CA 1
ATOM 3153 C C . PHE B 1 42 ? -13.292 5.732 22.529 1.00 64.57 42 PHE B C 1
ATOM 3154 O O . PHE B 1 42 ? -13.341 4.635 23.075 1.00 85.76 42 PHE B O 1
ATOM 3162 N N . GLU B 1 43 ? -13.727 6.847 23.104 1.00 50.20 43 GLU B N 1
ATOM 3163 C CA . GLU B 1 43 ? -14.342 6.816 24.409 1.00 48.29 43 GLU B CA 1
ATOM 3164 C C . GLU B 1 43 ? -15.657 7.547 24.322 1.00 73.57 43 GLU B C 1
ATOM 3165 O O . GLU B 1 43 ? -16.683 7.090 24.830 1.00 64.52 43 GLU B O 1
ATOM 3171 N N . GLU B 1 44 ? -15.616 8.696 23.658 1.00 86.94 44 GLU B N 1
ATOM 3172 C CA . GLU B 1 44 ? -16.815 9.477 23.408 1.00 72.01 44 GLU B CA 1
ATOM 3173 C C . GLU B 1 44 ? -16.880 9.805 21.933 1.00 67.18 44 GLU B C 1
ATOM 3174 O O . GLU B 1 44 ? -15.860 10.137 21.329 1.00 78.26 44 GLU B O 1
ATOM 3180 N N . PRO B 1 45 ? -18.084 9.689 21.345 1.00 69.07 45 PRO B N 1
ATOM 3181 C CA . PRO B 1 45 ? -18.352 9.926 19.923 1.00 62.29 45 PRO B CA 1
ATOM 3182 C C . PRO B 1 45 ? -18.024 11.364 19.547 1.00 56.08 45 PRO B C 1
ATOM 3183 O O . PRO B 1 45 ? -18.326 12.273 20.324 1.00 43.61 45 PRO B O 1
ATOM 3187 N N . SER B 1 46 ? -17.417 11.578 18.382 1.00 46.27 46 SER B N 1
ATOM 3188 C CA . SER B 1 46 ? -17.172 12.943 17.939 1.00 40.53 46 SER B CA 1
ATOM 3189 C C . SER B 1 46 ? -18.482 13.515 17.443 1.00 39.43 46 SER B C 1
ATOM 3190 O O . SER B 1 46 ? -19.506 12.852 17.517 1.00 61.21 46 SER B O 1
ATOM 3193 N N . ALA B 1 47 ? -18.458 14.741 16.943 1.00 50.98 47 ALA B N 1
ATOM 3194 C CA . ALA B 1 47 ? -19.653 15.361 16.377 1.00 56.59 47 ALA B CA 1
ATOM 3195 C C . ALA B 1 47 ? -20.443 14.433 15.420 1.00 57.34 47 ALA B C 1
ATOM 3196 O O . ALA B 1 47 ? -21.517 13.961 15.789 1.00 56.50 47 ALA B O 1
ATOM 3198 N N . ILE B 1 48 ? -19.920 14.160 14.217 1.00 49.43 48 ILE B N 1
ATOM 3199 C CA . ILE B 1 48 ? -20.614 13.276 13.270 1.00 46.82 48 ILE B CA 1
ATOM 3200 C C . ILE B 1 48 ? -21.130 12.025 13.945 1.00 53.14 48 ILE B C 1
ATOM 3201 O O . ILE B 1 48 ? -22.299 11.685 13.801 1.00 49.47 48 ILE B O 1
ATOM 3206 N N . GLN B 1 49 ? -20.244 11.330 14.662 1.00 43.92 49 GLN B N 1
ATOM 3207 C CA . GLN B 1 49 ? -20.603 10.064 15.300 1.00 47.52 49 GLN B CA 1
ATOM 3208 C C . GLN B 1 49 ? -21.801 10.211 16.218 1.00 42.06 49 GLN B C 1
ATOM 3209 O O . GLN B 1 49 ? -22.629 9.327 16.297 1.00 55.21 49 GLN B O 1
ATOM 3215 N N . GLN B 1 50 ? -21.897 11.338 16.908 1.00 39.46 50 GLN B N 1
ATOM 3216 C CA . GLN B 1 50 ? -23.047 11.587 17.765 1.00 58.80 50 GLN B CA 1
ATOM 3217 C C . GLN B 1 50 ? -24.327 11.610 16.934 1.00 49.75 50 GLN B C 1
ATOM 3218 O O . GLN B 1 50 ? -25.362 11.087 17.335 1.00 65.08 50 GLN B O 1
ATOM 3224 N N . ARG B 1 51 ? -24.230 12.203 15.757 1.00 45.67 51 ARG B N 1
ATOM 3225 C CA . ARG B 1 51 ? -25.397 12.502 14.940 1.00 54.75 51 ARG B CA 1
ATOM 3226 C C . ARG B 1 51 ? -25.742 11.434 13.899 1.00 58.13 51 ARG B C 1
ATOM 3227 O O . ARG B 1 51 ? -26.911 11.214 13.603 1.00 71.11 51 ARG B O 1
ATOM 3235 N N . ALA B 1 52 ? -24.728 10.759 13.368 1.00 47.11 52 ALA B N 1
ATOM 3236 C CA . ALA B 1 52 ? -24.896 9.897 12.207 1.00 26.43 52 ALA B CA 1
ATOM 3237 C C . ALA B 1 52 ? -24.788 8.389 12.427 1.00 35.89 52 ALA B C 1
ATOM 3238 O O . ALA B 1 52 ? -25.125 7.627 11.543 1.00 45.94 52 ALA B O 1
ATOM 3240 N N . ILE B 1 53 ? -24.316 7.929 13.571 1.00 50.08 53 ILE B N 1
ATOM 3241 C CA . ILE B 1 53 ? -24.257 6.488 13.755 1.00 42.45 53 ILE B CA 1
ATOM 3242 C C . ILE B 1 53 ? -25.668 5.916 13.819 1.00 46.08 53 ILE B C 1
ATOM 3243 O O . ILE B 1 53 ? -25.967 4.913 13.173 1.00 55.28 53 ILE B O 1
ATOM 3248 N N . MET B 1 54 ? -26.537 6.567 14.584 1.00 41.85 54 MET B N 1
ATOM 3249 C CA . MET B 1 54 ? -27.865 6.023 14.856 1.00 42.20 54 MET B CA 1
ATOM 3250 C C . MET B 1 54 ? -28.820 6.019 13.648 1.00 50.22 54 MET B C 1
ATOM 3251 O O . MET B 1 54 ? -29.541 5.051 13.446 1.00 53.21 54 MET B O 1
ATOM 3256 N N . PRO B 1 55 ? -28.821 7.090 12.838 1.00 45.39 55 PRO B N 1
ATOM 3257 C CA . PRO B 1 55 ? -29.603 7.077 11.591 1.00 40.49 55 PRO B CA 1
ATOM 3258 C C . PRO B 1 55 ? -29.175 5.956 10.649 1.00 44.65 55 PRO B C 1
ATOM 3259 O O . PRO B 1 55 ? -30.031 5.334 10.016 1.00 58.12 55 PRO B O 1
ATOM 3263 N N . ILE B 1 56 ? -27.872 5.705 10.558 1.00 30.51 56 ILE B N 1
ATOM 3264 C CA . ILE B 1 56 ? -27.359 4.663 9.684 1.00 25.63 56 ILE B CA 1
ATOM 3265 C C . ILE B 1 56 ? -27.819 3.302 10.163 1.00 32.61 56 ILE B C 1
ATOM 3266 O O . ILE B 1 56 ? -28.190 2.447 9.371 1.00 52.57 56 ILE B O 1
ATOM 3271 N N . ILE B 1 57 ? -27.801 3.106 11.469 1.00 37.71 57 ILE B N 1
ATOM 3272 C CA . ILE B 1 57 ? -28.180 1.825 12.030 1.00 44.13 57 ILE B CA 1
ATOM 3273 C C . ILE B 1 57 ? -29.680 1.597 11.871 1.00 48.81 57 ILE B C 1
ATOM 3274 O O . ILE B 1 57 ? -30.127 0.469 11.683 1.00 59.23 57 ILE B O 1
ATOM 3279 N N . GLU B 1 58 ? -30.450 2.677 11.951 1.00 52.59 58 GLU B N 1
ATOM 3280 C CA . GLU B 1 58 ? -31.911 2.607 11.894 1.00 53.88 58 GLU B CA 1
ATOM 3281 C C . GLU B 1 58 ? -32.450 2.398 10.459 1.00 42.00 58 GLU B C 1
ATOM 3282 O O . GLU B 1 58 ? -33.642 2.236 10.264 1.00 46.47 58 GLU B O 1
ATOM 3288 N N . GLY B 1 59 ? -31.556 2.418 9.478 1.00 39.45 59 GLY B N 1
ATOM 3289 C CA . GLY B 1 59 ? -31.891 2.133 8.097 1.00 34.04 59 GLY B CA 1
ATOM 3290 C C . GLY B 1 59 ? -31.912 3.285 7.102 1.00 38.36 59 GLY B C 1
ATOM 3291 O O . GLY B 1 59 ? -32.084 3.042 5.911 1.00 52.59 59 GLY B O 1
ATOM 3292 N N . HIS B 1 60 ? -31.764 4.524 7.571 1.00 39.02 60 HIS B N 1
ATOM 3293 C CA . HIS B 1 60 ? -31.883 5.695 6.698 1.00 24.48 60 HIS B CA 1
ATOM 3294 C C . HIS B 1 60 ? -30.674 5.869 5.783 1.00 29.84 60 HIS B C 1
ATOM 3295 O O . HIS B 1 60 ? -29.565 5.461 6.105 1.00 44.82 60 HIS B O 1
ATOM 3302 N N . ASP B 1 61 ? -30.917 6.470 4.631 1.00 35.95 61 ASP B N 1
ATOM 3303 C CA . ASP B 1 61 ? -29.857 6.918 3.758 1.00 29.11 61 ASP B CA 1
ATOM 3304 C C . ASP B 1 61 ? -29.307 8.146 4.447 1.00 27.97 61 ASP B C 1
ATOM 3305 O O . ASP B 1 61 ? -30.070 9.034 4.841 1.00 32.64 61 ASP B O 1
ATOM 3310 N N . VAL B 1 62 ? -27.999 8.194 4.623 1.00 34.66 62 VAL B N 1
ATOM 3311 C CA . VAL B 1 62 ? -27.363 9.339 5.272 1.00 23.17 62 VAL B CA 1
ATOM 3312 C C . VAL B 1 62 ? -26.415 10.059 4.331 1.00 22.01 62 VAL B C 1
ATOM 3313 O O . VAL B 1 62 ? -25.551 9.447 3.688 1.00 26.40 62 VAL B O 1
ATOM 3317 N N . LEU B 1 63 ? -26.649 11.355 4.193 1.00 23.51 63 LEU B N 1
ATOM 3318 C CA . LEU B 1 63 ? -25.790 12.221 3.409 1.00 31.02 63 LEU B CA 1
ATOM 3319 C C . LEU B 1 63 ? -24.969 13.149 4.361 1.00 40.21 63 LEU B C 1
ATOM 3320 O O . LEU B 1 63 ? -25.499 14.118 4.909 1.00 36.13 63 LEU B O 1
ATOM 3325 N N . ALA B 1 64 ? -23.695 12.823 4.572 1.00 33.16 64 ALA B N 1
ATOM 3326 C CA . ALA B 1 64 ? -22.840 13.548 5.537 1.00 42.04 64 ALA B CA 1
ATOM 3327 C C . ALA B 1 64 ? -21.807 14.444 4.879 1.00 34.62 64 ALA B C 1
ATOM 3328 O O . ALA B 1 64 ? -20.907 13.955 4.191 1.00 40.10 64 ALA B O 1
ATOM 3330 N N . GLN B 1 65 ? -21.937 15.752 5.081 1.00 26.27 65 GLN B N 1
ATOM 3331 C CA . GLN B 1 65 ? -20.874 16.671 4.665 1.00 39.54 65 GLN B CA 1
ATOM 3332 C C . GLN B 1 65 ? -19.866 16.934 5.825 1.00 31.34 65 GLN B C 1
ATOM 3333 O O . GLN B 1 65 ? -20.126 17.705 6.746 1.00 38.79 65 GLN B O 1
ATOM 3339 N N . ALA B 1 66 ? -18.728 16.262 5.788 1.00 42.64 66 ALA B N 1
ATOM 3340 C CA . ALA B 1 66 ? -17.795 16.332 6.903 1.00 45.69 66 ALA B CA 1
ATOM 3341 C C . ALA B 1 66 ? -16.354 16.315 6.409 1.00 40.81 66 ALA B C 1
ATOM 3342 O O . ALA B 1 66 ? -16.025 15.585 5.475 1.00 50.78 66 ALA B O 1
ATOM 3344 N N . GLN B 1 67 ? -15.494 17.111 7.038 1.00 51.08 67 GLN B N 1
ATOM 3345 C CA . GLN B 1 67 ? -14.075 17.099 6.688 1.00 50.48 67 GLN B CA 1
ATOM 3346 C C . GLN B 1 67 ? -13.405 15.848 7.249 1.00 58.17 67 GLN B C 1
ATOM 3347 O O . GLN B 1 67 ? -13.987 15.132 8.063 1.00 56.36 67 GLN B O 1
ATOM 3353 N N . SER B 1 68 ? -12.196 15.565 6.784 1.00 68.85 68 SER B N 1
ATOM 3354 C CA . SER B 1 68 ? -11.447 14.429 7.298 1.00 76.26 68 SER B CA 1
ATOM 3355 C C . SER B 1 68 ? -10.995 14.760 8.709 1.00 67.73 68 SER B C 1
ATOM 3356 O O . SER B 1 68 ? -10.889 15.930 9.076 1.00 60.54 68 SER B O 1
ATOM 3359 N N . GLY B 1 69 ? -10.746 13.728 9.503 1.00 66.72 69 GLY B N 1
ATOM 3360 C CA . GLY B 1 69 ? -10.339 13.920 10.881 1.00 63.28 69 GLY B CA 1
ATOM 3361 C C . GLY B 1 69 ? -11.462 14.401 11.778 1.00 69.18 69 GLY B C 1
ATOM 3362 O O . GLY B 1 69 ? -11.209 15.125 12.741 1.00 86.12 69 GLY B O 1
ATOM 3363 N N . THR B 1 70 ? -12.697 14.004 11.465 1.00 57.90 70 THR B N 1
ATOM 3364 C CA . THR B 1 70 ? -13.859 14.343 12.286 1.00 44.10 70 THR B CA 1
ATOM 3365 C C . THR B 1 70 ? -14.418 13.076 12.937 1.00 43.42 70 THR B C 1
ATOM 3366 O O . THR B 1 70 ? -15.275 13.139 13.814 1.00 42.49 70 THR B O 1
ATOM 3370 N N . GLY B 1 71 ? -13.890 11.933 12.522 1.00 26.19 71 GLY B N 1
ATOM 3371 C CA . GLY B 1 71 ? -14.421 10.634 12.903 1.00 42.39 71 GLY B CA 1
ATOM 3372 C C . GLY B 1 71 ? -15.356 10.027 11.851 1.00 61.11 71 GLY B C 1
ATOM 3373 O O . GLY B 1 71 ? -16.318 9.342 12.209 1.00 69.98 71 GLY B O 1
ATOM 3374 N N . LYS B 1 72 ? -15.098 10.278 10.562 1.00 45.44 72 LYS B N 1
ATOM 3375 C CA . LYS B 1 72 ? -15.958 9.743 9.482 1.00 49.84 72 LYS B CA 1
ATOM 3376 C C . LYS B 1 72 ? -15.916 8.232 9.416 1.00 35.38 72 LYS B C 1
ATOM 3377 O O . LYS B 1 72 ? -16.935 7.571 9.556 1.00 62.34 72 LYS B O 1
ATOM 3383 N N . THR B 1 73 ? -14.726 7.698 9.191 1.00 32.86 73 THR B N 1
ATOM 3384 C CA . THR B 1 73 ? -14.514 6.261 9.124 1.00 43.28 73 THR B CA 1
ATOM 3385 C C . THR B 1 73 ? -15.107 5.507 10.320 1.00 54.36 73 THR B C 1
ATOM 3386 O O . THR B 1 73 ? -15.566 4.371 10.174 1.00 58.29 73 THR B O 1
ATOM 3390 N N . GLY B 1 74 ? -15.090 6.134 11.495 1.00 44.22 74 GLY B N 1
ATOM 3391 C CA . GLY B 1 74 ? -15.619 5.515 12.698 1.00 26.52 74 GLY B CA 1
ATOM 3392 C C . GLY B 1 74 ? -17.143 5.488 12.736 1.00 53.10 74 GLY B C 1
ATOM 3393 O O . GLY B 1 74 ? -17.734 4.521 13.218 1.00 54.59 74 GLY B O 1
ATOM 3394 N N . THR B 1 75 ? -17.770 6.565 12.260 1.00 32.42 75 THR B N 1
ATOM 3395 C CA . THR B 1 75 ? -19.211 6.610 12.020 1.00 45.67 75 THR B CA 1
ATOM 3396 C C . THR B 1 75 ? -19.773 5.423 11.191 1.00 37.58 75 THR B C 1
ATOM 3397 O O . THR B 1 75 ? -20.672 4.713 11.634 1.00 37.27 75 THR B O 1
ATOM 3401 N N . PHE B 1 76 ? -19.254 5.205 9.990 1.00 39.69 76 PHE B N 1
ATOM 3402 C CA . PHE B 1 76 ? -19.809 4.140 9.161 1.00 35.42 76 PHE B CA 1
ATOM 3403 C C . PHE B 1 76 ? -19.312 2.734 9.463 1.00 34.13 76 PHE B C 1
ATOM 3404 O O . PHE B 1 76 ? -20.033 1.765 9.261 1.00 67.12 76 PHE B O 1
ATOM 3412 N N . SER B 1 77 ? -18.100 2.616 9.975 1.00 37.61 77 SER B N 1
ATOM 3413 C CA . SER B 1 77 ? -17.576 1.319 10.386 1.00 36.89 77 SER B CA 1
ATOM 3414 C C . SER B 1 77 ? -18.349 0.736 11.568 1.00 44.44 77 SER B C 1
ATOM 3415 O O . SER B 1 77 ? -18.598 -0.464 11.619 1.00 53.35 77 SER B O 1
ATOM 3418 N N . ILE B 1 78 ? -18.752 1.590 12.501 1.00 34.05 78 ILE B N 1
ATOM 3419 C CA . ILE B 1 78 ? -19.519 1.152 13.666 1.00 40.28 78 ILE B CA 1
ATOM 3420 C C . ILE B 1 78 ? -20.960 0.828 13.314 1.00 44.51 78 ILE B C 1
ATOM 3421 O O . ILE B 1 78 ? -21.468 -0.218 13.688 1.00 59.21 78 ILE B O 1
ATOM 3426 N N . ALA B 1 79 ? -21.617 1.736 12.605 1.00 49.30 79 ALA B N 1
ATOM 3427 C CA . ALA B 1 79 ? -22.957 1.484 12.076 1.00 45.50 79 ALA B CA 1
ATOM 3428 C C . ALA B 1 79 ? -23.045 0.179 11.271 1.00 38.78 79 ALA B C 1
ATOM 3429 O O . ALA B 1 79 ? -24.008 -0.581 11.405 1.00 44.07 79 ALA B O 1
ATOM 3431 N N . ALA B 1 80 ? -22.036 -0.086 10.447 1.00 36.36 80 ALA B N 1
ATOM 3432 C CA . ALA B 1 80 ? -22.065 -1.268 9.583 1.00 37.69 80 ALA B CA 1
ATOM 3433 C C . ALA B 1 80 ? -21.887 -2.580 10.343 1.00 36.58 80 ALA B C 1
ATOM 3434 O O . ALA B 1 80 ? -22.554 -3.565 10.064 1.00 70.25 80 ALA B O 1
ATOM 3436 N N . LEU B 1 81 ? -20.954 -2.600 11.277 1.00 45.93 81 LEU B N 1
ATOM 3437 C CA . LEU B 1 81 ? -20.679 -3.802 12.043 1.00 53.89 81 LEU B CA 1
ATOM 3438 C C . LEU B 1 81 ? -21.922 -4.200 12.831 1.00 46.75 81 LEU B C 1
ATOM 3439 O O . LEU B 1 81 ? -22.315 -5.364 12.858 1.00 57.19 81 LEU B O 1
ATOM 3444 N N . GLN B 1 82 ? -22.537 -3.205 13.458 1.00 47.75 82 GLN B N 1
ATOM 3445 C CA . GLN B 1 82 ? -23.756 -3.393 14.221 1.00 55.62 82 GLN B CA 1
ATOM 3446 C C . GLN B 1 82 ? -24.829 -4.043 13.354 1.00 64.08 82 GLN B C 1
ATOM 3447 O O . GLN B 1 82 ? -25.589 -4.886 13.828 1.00 79.19 82 GLN B O 1
ATOM 3453 N N . ARG B 1 83 ? -24.873 -3.656 12.078 1.00 63.45 83 ARG B N 1
ATOM 3454 C CA . ARG B 1 83 ? -25.920 -4.100 11.151 1.00 43.13 83 ARG B CA 1
ATOM 3455 C C . ARG B 1 83 ? -25.640 -5.472 10.551 1.00 42.44 83 ARG B C 1
ATOM 3456 O O . ARG B 1 83 ? -26.540 -6.123 10.026 1.00 65.16 83 ARG B O 1
ATOM 3464 N N . ILE B 1 84 ? -24.383 -5.894 10.612 1.00 45.26 84 ILE B N 1
ATOM 3465 C CA . ILE B 1 84 ? -23.970 -7.189 10.087 1.00 47.16 84 ILE B CA 1
ATOM 3466 C C . ILE B 1 84 ? -24.678 -8.368 10.769 1.00 55.43 84 ILE B C 1
ATOM 3467 O O . ILE B 1 84 ? -24.971 -8.338 11.965 1.00 57.06 84 ILE B O 1
ATOM 3472 N N . ASP B 1 85 ? -24.972 -9.394 9.976 1.00 65.96 85 ASP B N 1
ATOM 3473 C CA . ASP B 1 85 ? -25.567 -10.624 10.466 1.00 59.09 85 ASP B CA 1
ATOM 3474 C C . ASP B 1 85 ? -24.486 -11.683 10.353 1.00 63.61 85 ASP B C 1
ATOM 3475 O O . ASP B 1 85 ? -24.125 -12.086 9.247 1.00 68.14 85 ASP B O 1
ATOM 3480 N N . THR B 1 86 ? -23.953 -12.110 11.497 1.00 71.97 86 THR B N 1
ATOM 3481 C CA . THR B 1 86 ? -22.847 -13.064 11.526 1.00 75.80 86 THR B CA 1
ATOM 3482 C C . THR B 1 86 ? -23.267 -14.435 11.009 1.00 97.31 86 THR B C 1
ATOM 3483 O O . THR B 1 86 ? -22.430 -15.241 10.603 1.00 117.95 86 THR B O 1
ATOM 3487 N N . SER B 1 87 ? -24.571 -14.691 11.021 1.00 90.08 87 SER B N 1
ATOM 3488 C CA . SER B 1 87 ? -25.124 -15.902 10.434 1.00 73.56 87 SER B CA 1
ATOM 3489 C C . SER B 1 87 ? -24.883 -15.931 8.921 1.00 79.39 87 SER B C 1
ATOM 3490 O O . SER B 1 87 ? -24.491 -16.953 8.364 1.00 92.19 87 SER B O 1
ATOM 3493 N N . VAL B 1 88 ? -25.119 -14.805 8.254 1.00 80.13 88 VAL B N 1
ATOM 3494 C CA . VAL B 1 88 ? -24.906 -14.734 6.814 1.00 76.17 88 VAL B CA 1
ATOM 3495 C C . VAL B 1 88 ? -23.432 -14.528 6.487 1.00 76.67 88 VAL B C 1
ATOM 3496 O O . VAL B 1 88 ? -22.842 -13.510 6.848 1.00 75.18 88 VAL B O 1
ATOM 3500 N N . LYS B 1 89 ? -22.844 -15.503 5.801 1.00 73.91 89 LYS B N 1
ATOM 3501 C CA . LYS B 1 89 ? -21.429 -15.451 5.454 1.00 75.76 89 LYS B CA 1
ATOM 3502 C C . LYS B 1 89 ? -21.198 -14.922 4.043 1.00 69.92 89 LYS B C 1
ATOM 3503 O O . LYS B 1 89 ? -20.558 -15.583 3.232 1.00 75.78 89 LYS B O 1
ATOM 3509 N N . ALA B 1 90 ? -21.712 -13.728 3.762 1.00 71.31 90 ALA B N 1
ATOM 3510 C CA . ALA B 1 90 ? -21.595 -13.104 2.443 1.00 58.10 90 ALA B CA 1
ATOM 3511 C C . ALA B 1 90 ? -21.406 -11.585 2.590 1.00 59.78 90 ALA B C 1
ATOM 3512 O O . ALA B 1 90 ? -21.616 -11.037 3.683 1.00 60.30 90 ALA B O 1
ATOM 3514 N N . PRO B 1 91 ? -21.004 -10.897 1.501 1.00 48.06 91 PRO B N 1
ATOM 3515 C CA . PRO B 1 91 ? -20.966 -9.429 1.576 1.00 39.98 91 PRO B CA 1
ATOM 3516 C C . PRO B 1 91 ? -22.324 -8.839 1.964 1.00 50.99 91 PRO B C 1
ATOM 3517 O O . PRO B 1 91 ? -23.308 -9.038 1.254 1.00 68.13 91 PRO B O 1
ATOM 3521 N N . GLN B 1 92 ? -22.369 -8.128 3.090 1.00 51.07 92 GLN B N 1
ATOM 3522 C CA . GLN B 1 92 ? -23.570 -7.423 3.532 1.00 35.47 92 GLN B CA 1
ATOM 3523 C C . GLN B 1 92 ? -23.389 -5.900 3.549 1.00 40.96 92 GLN B C 1
ATOM 3524 O O . GLN B 1 92 ? -24.343 -5.148 3.770 1.00 41.25 92 GLN B O 1
ATOM 3530 N N . ALA B 1 93 ? -22.162 -5.446 3.337 1.00 31.94 93 ALA B N 1
ATOM 3531 C CA . ALA B 1 93 ? -21.897 -4.022 3.241 1.00 36.61 93 ALA B CA 1
ATOM 3532 C C . ALA B 1 93 ? -20.701 -3.810 2.344 1.00 40.94 93 ALA B C 1
ATOM 3533 O O . ALA B 1 93 ? -19.744 -4.578 2.397 1.00 36.16 93 ALA B O 1
ATOM 3535 N N . LEU B 1 94 ? -20.785 -2.785 1.499 1.00 30.48 94 LEU B N 1
ATOM 3536 C CA . LEU B 1 94 ? -19.699 -2.407 0.615 1.00 29.20 94 LEU B CA 1
ATOM 3537 C C . LEU B 1 94 ? -19.230 -1.005 0.945 1.00 38.96 94 LEU B C 1
ATOM 3538 O O . LEU B 1 94 ? -20.003 -0.065 0.895 1.00 45.08 94 LEU B O 1
ATOM 3543 N N . MET B 1 95 ? -17.960 -0.872 1.301 1.00 31.39 95 MET B N 1
ATOM 3544 C CA . MET B 1 95 ? -17.383 0.438 1.509 1.00 39.91 95 MET B CA 1
ATOM 3545 C C . MET B 1 95 ? -16.461 0.800 0.374 1.00 43.57 95 MET B C 1
ATOM 3546 O O . MET B 1 95 ? -15.584 0.021 -0.016 1.00 47.58 95 MET B O 1
ATOM 3551 N N . LEU B 1 96 ? -16.659 2.005 -0.133 1.00 35.64 96 LEU B N 1
ATOM 3552 C CA . LEU B 1 96 ? -15.966 2.475 -1.321 1.00 40.38 96 LEU B CA 1
ATOM 3553 C C . LEU B 1 96 ? -15.116 3.713 -1.007 1.00 46.01 96 LEU B C 1
ATOM 3554 O O . LEU B 1 96 ? -15.569 4.622 -0.301 1.00 45.40 96 LEU B O 1
ATOM 3559 N N . ALA B 1 97 ? -13.897 3.747 -1.543 1.00 43.66 97 ALA B N 1
ATOM 3560 C CA . ALA B 1 97 ? -12.964 4.858 -1.336 1.00 40.74 97 ALA B CA 1
ATOM 3561 C C . ALA B 1 97 ? -12.234 5.170 -2.638 1.00 40.67 97 ALA B C 1
ATOM 3562 O O . ALA B 1 97 ? -12.115 4.295 -3.485 1.00 54.78 97 ALA B O 1
ATOM 3564 N N . PRO B 1 98 ? -11.722 6.407 -2.792 1.00 44.53 98 PRO B N 1
ATOM 3565 C CA . PRO B 1 98 ? -10.999 6.816 -4.007 1.00 40.97 98 PRO B CA 1
ATOM 3566 C C . PRO B 1 98 ? -9.645 6.118 -4.221 1.00 47.89 98 PRO B C 1
ATOM 3567 O O . PRO B 1 98 ? -9.231 5.965 -5.369 1.00 47.55 98 PRO B O 1
ATOM 3571 N N . THR B 1 99 ? -8.958 5.718 -3.150 1.00 50.94 99 THR B N 1
ATOM 3572 C CA . THR B 1 99 ? -7.587 5.217 -3.281 1.00 39.76 99 THR B CA 1
ATOM 3573 C C . THR B 1 99 ? -7.409 3.958 -2.477 1.00 47.34 99 THR B C 1
ATOM 3574 O O . THR B 1 99 ? -8.100 3.760 -1.481 1.00 57.88 99 THR B O 1
ATOM 3578 N N . ARG B 1 100 ? -6.484 3.100 -2.896 1.00 46.84 100 ARG B N 1
ATOM 3579 C CA . ARG B 1 100 ? -6.215 1.893 -2.122 1.00 49.80 100 ARG B CA 1
ATOM 3580 C C . ARG B 1 100 ? -5.673 2.238 -0.739 1.00 56.10 100 ARG B C 1
ATOM 3581 O O . ARG B 1 100 ? -6.047 1.598 0.243 1.00 68.91 100 ARG B O 1
ATOM 3589 N N . GLU B 1 101 ? -4.814 3.254 -0.659 1.00 50.79 101 GLU B N 1
ATOM 3590 C CA . GLU B 1 101 ? -4.337 3.740 0.634 1.00 72.82 101 GLU B CA 1
ATOM 3591 C C . GLU B 1 101 ? -5.518 3.957 1.565 1.00 67.46 101 GLU B C 1
ATOM 3592 O O . GLU B 1 101 ? -5.555 3.436 2.694 1.00 56.75 101 GLU B O 1
ATOM 3598 N N . LEU B 1 102 ? -6.493 4.721 1.078 1.00 41.01 102 LEU B N 1
ATOM 3599 C CA . LEU B 1 102 ? -7.648 5.060 1.891 1.00 31.52 102 LEU B CA 1
ATOM 3600 C C . LEU B 1 102 ? -8.543 3.842 2.206 1.00 48.42 102 LEU B C 1
ATOM 3601 O O . LEU B 1 102 ? -9.151 3.785 3.269 1.00 59.39 102 LEU B O 1
ATOM 3606 N N . ALA B 1 103 ? -8.605 2.863 1.307 1.00 43.01 103 ALA B N 1
ATOM 3607 C CA . ALA B 1 103 ? -9.420 1.681 1.559 1.00 47.67 103 ALA B CA 1
ATOM 3608 C C . ALA B 1 103 ? -8.697 0.729 2.500 1.00 50.02 103 ALA B C 1
ATOM 3609 O O . ALA B 1 103 ? -9.320 -0.045 3.225 1.00 52.57 103 ALA B O 1
ATOM 3611 N N . LEU B 1 104 ? -7.373 0.774 2.478 1.00 57.61 104 LEU B N 1
ATOM 3612 C CA . LEU B 1 104 ? -6.584 -0.016 3.418 1.00 58.55 104 LEU B CA 1
ATOM 3613 C C . LEU B 1 104 ? -6.713 0.541 4.833 1.00 58.31 104 LEU B C 1
ATOM 3614 O O . LEU B 1 104 ? -6.814 -0.220 5.796 1.00 64.93 104 LEU B O 1
ATOM 3619 N N . GLN B 1 105 ? -6.721 1.866 4.958 1.00 41.05 105 GLN B N 1
ATOM 3620 C CA . GLN B 1 105 ? -7.017 2.484 6.245 1.00 47.04 105 GLN B CA 1
ATOM 3621 C C . GLN B 1 105 ? -8.358 2.020 6.767 1.00 40.26 105 GLN B C 1
ATOM 3622 O O . GLN B 1 105 ? -8.439 1.495 7.873 1.00 44.13 105 GLN B O 1
ATOM 3628 N N . ILE B 1 106 ? -9.404 2.198 5.957 1.00 47.98 106 ILE B N 1
ATOM 3629 C CA . ILE B 1 106 ? -10.754 1.838 6.355 1.00 32.46 106 ILE B CA 1
ATOM 3630 C C . ILE B 1 106 ? -10.822 0.396 6.805 1.00 37.30 106 ILE B C 1
ATOM 3631 O O . ILE B 1 106 ? -11.460 0.076 7.810 1.00 51.14 106 ILE B O 1
ATOM 3636 N N . GLN B 1 107 ? -10.115 -0.466 6.091 1.00 29.60 107 GLN B N 1
ATOM 3637 C CA . GLN B 1 107 ? -10.051 -1.875 6.454 1.00 45.66 107 GLN B CA 1
ATOM 3638 C C . GLN B 1 107 ? -9.398 -2.085 7.820 1.00 48.56 107 GLN B C 1
ATOM 3639 O O . GLN B 1 107 ? -9.892 -2.855 8.642 1.00 41.91 107 GLN B O 1
ATOM 3645 N N . LYS B 1 108 ? -8.286 -1.395 8.057 1.00 62.86 108 LYS B N 1
ATOM 3646 C CA . LYS B 1 108 ? -7.575 -1.510 9.319 1.00 55.12 108 LYS B CA 1
ATOM 3647 C C . LYS B 1 108 ? -8.501 -1.172 10.460 1.00 37.58 108 LYS B C 1
ATOM 3648 O O . LYS B 1 108 ? -8.608 -1.918 11.447 1.00 38.41 108 LYS B O 1
ATOM 3654 N N . VAL B 1 109 ? -9.172 -0.039 10.312 1.00 35.74 109 VAL B N 1
ATOM 3655 C CA . VAL B 1 109 ? -10.167 0.395 11.285 1.00 37.44 109 VAL B CA 1
ATOM 3656 C C . VAL B 1 109 ? -11.314 -0.611 11.455 1.00 61.86 109 VAL B C 1
ATOM 3657 O O . VAL B 1 109 ? -11.582 -1.021 12.587 1.00 60.71 109 VAL B O 1
ATOM 3661 N N . VAL B 1 110 ? -11.981 -1.000 10.352 1.00 39.28 110 VAL B N 1
ATOM 3662 C CA . VAL B 1 110 ? -13.137 -1.900 10.434 1.00 43.02 110 VAL B CA 1
ATOM 3663 C C . VAL B 1 110 ? -12.753 -3.170 11.170 1.00 52.95 110 VAL B C 1
ATOM 3664 O O . VAL B 1 110 ? -13.484 -3.654 12.035 1.00 66.00 110 VAL B O 1
ATOM 3668 N N . MET B 1 111 ? -11.594 -3.707 10.817 1.00 49.82 111 MET B N 1
ATOM 3669 C CA . MET B 1 111 ? -11.058 -4.877 11.495 1.00 49.24 111 MET B CA 1
ATOM 3670 C C . MET B 1 111 ? -10.801 -4.645 12.983 1.00 54.79 111 MET B C 1
ATOM 3671 O O . MET B 1 111 ? -11.135 -5.489 13.817 1.00 68.62 111 MET B O 1
ATOM 3676 N N . ALA B 1 112 ? -10.215 -3.505 13.322 1.00 58.97 112 ALA B N 1
ATOM 3677 C CA . ALA B 1 112 ? -9.908 -3.223 14.723 1.00 54.81 112 ALA B CA 1
ATOM 3678 C C . ALA B 1 112 ? -11.165 -3.129 15.597 1.00 62.36 112 ALA B C 1
ATOM 3679 O O . ALA B 1 112 ? -11.188 -3.669 16.702 1.00 65.58 112 ALA B O 1
ATOM 3681 N N . LEU B 1 113 ? -12.203 -2.447 15.108 1.00 53.09 113 LEU B N 1
ATOM 3682 C CA . LEU B 1 113 ? -13.462 -2.334 15.852 1.00 38.37 113 LEU B CA 1
ATOM 3683 C C . LEU B 1 113 ? -14.124 -3.708 15.959 1.00 60.25 113 LEU B C 1
ATOM 3684 O O . LEU B 1 113 ? -14.934 -3.952 16.856 1.00 62.29 113 LEU B O 1
ATOM 3689 N N . ALA B 1 114 ? -13.754 -4.605 15.045 1.00 68.72 114 ALA B N 1
ATOM 3690 C CA . ALA B 1 114 ? -14.409 -5.904 14.915 1.00 72.02 114 ALA B CA 1
ATOM 3691 C C . ALA B 1 114 ? -13.691 -7.046 15.634 1.00 76.29 114 ALA B C 1
ATOM 3692 O O . ALA B 1 114 ? -14.123 -8.202 15.547 1.00 76.76 114 ALA B O 1
ATOM 3694 N N . PHE B 1 115 ? -12.618 -6.715 16.349 1.00 60.30 115 PHE B N 1
ATOM 3695 C CA . PHE B 1 115 ? -11.763 -7.708 17.015 1.00 67.21 115 PHE B CA 1
ATOM 3696 C C . PHE B 1 115 ? -12.516 -8.818 17.759 1.00 73.73 115 PHE B C 1
ATOM 3697 O O . PHE B 1 115 ? -12.107 -9.981 17.733 1.00 74.96 115 PHE B O 1
ATOM 3705 N N . HIS B 1 116 ? -13.623 -8.450 18.402 1.00 81.12 116 HIS B N 1
ATOM 3706 C CA . HIS B 1 116 ? -14.373 -9.363 19.260 1.00 64.74 116 HIS B CA 1
ATOM 3707 C C . HIS B 1 116 ? -15.632 -9.949 18.617 1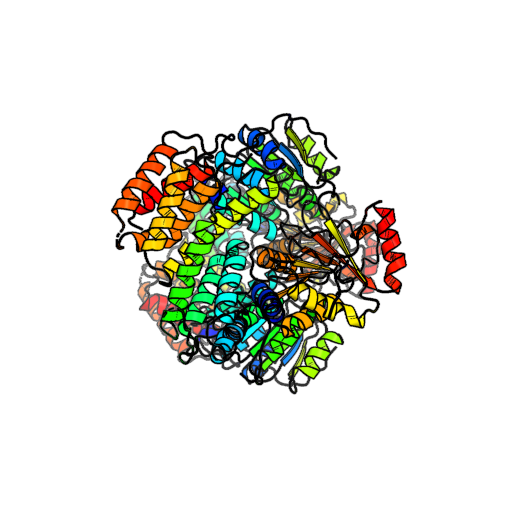.00 62.18 116 HIS B C 1
ATOM 3708 O O . HIS B 1 116 ? -16.451 -10.555 19.301 1.00 76.18 116 HIS B O 1
ATOM 3715 N N . MET B 1 117 ? -15.790 -9.762 17.311 1.00 66.12 117 MET B N 1
ATOM 3716 C CA . MET B 1 117 ? -16.933 -10.309 16.585 1.00 69.76 117 MET B CA 1
ATOM 3717 C C . MET B 1 117 ? -16.410 -11.224 15.499 1.00 59.59 117 MET B C 1
ATOM 3718 O O . MET B 1 117 ? -15.228 -11.174 15.166 1.00 74.36 117 MET B O 1
ATOM 3723 N N . ASP B 1 118 ? -17.270 -12.063 14.941 1.00 65.10 118 ASP B N 1
ATOM 3724 C CA . ASP B 1 118 ? -16.814 -12.947 13.874 1.00 76.24 118 ASP B CA 1
ATOM 3725 C C . ASP B 1 118 ? -17.221 -12.378 12.527 1.00 69.38 118 ASP B C 1
ATOM 3726 O O . ASP B 1 118 ? -18.218 -12.798 11.928 1.00 81.44 118 ASP B O 1
ATOM 3731 N N . ILE B 1 119 ? -16.441 -11.409 12.062 1.00 60.34 119 ILE B N 1
ATOM 3732 C CA . ILE B 1 119 ? -16.752 -10.716 10.816 1.00 57.71 119 ILE B CA 1
ATOM 3733 C C . ILE B 1 119 ? -15.536 -10.568 9.912 1.00 62.54 119 ILE B C 1
ATOM 3734 O O . ILE B 1 119 ? -14.545 -9.934 10.276 1.00 70.07 119 ILE B O 1
ATOM 3739 N N . LYS B 1 120 ? -15.608 -11.179 8.736 1.00 68.88 120 LYS B N 1
ATOM 3740 C CA . LYS B 1 120 ? -14.509 -11.095 7.799 1.00 62.48 120 LYS B CA 1
ATOM 3741 C C . LYS B 1 120 ? -14.645 -9.813 6.991 1.00 56.08 120 LYS B C 1
ATOM 3742 O O . LYS B 1 120 ? -15.738 -9.438 6.588 1.00 65.05 120 LYS B O 1
ATOM 3748 N N . VAL B 1 121 ? -13.526 -9.132 6.784 1.00 52.97 121 VAL B N 1
ATOM 3749 C CA . VAL B 1 121 ? -13.492 -7.912 5.998 1.00 46.82 121 VAL B CA 1
ATOM 3750 C C . VAL B 1 121 ? -12.497 -8.090 4.870 1.00 62.17 121 VAL B C 1
ATOM 3751 O O . VAL B 1 121 ? -11.324 -8.312 5.123 1.00 70.60 121 VAL B O 1
ATOM 3755 N N . HIS B 1 122 ? -12.947 -7.984 3.626 1.00 63.18 122 HIS B N 1
ATOM 3756 C CA . HIS B 1 122 ? -12.018 -8.125 2.511 1.00 60.13 122 HIS B CA 1
ATOM 3757 C C . HIS B 1 122 ? -11.784 -6.818 1.768 1.00 57.28 122 HIS B C 1
ATOM 3758 O O . HIS B 1 122 ? -12.681 -5.990 1.652 1.00 60.77 122 HIS B O 1
ATOM 3765 N N . ALA B 1 123 ? -10.574 -6.639 1.256 1.00 49.79 123 ALA B N 1
ATOM 3766 C CA . ALA B 1 123 ? -10.265 -5.436 0.494 1.00 49.10 123 ALA B CA 1
ATOM 3767 C C . ALA B 1 123 ? -10.135 -5.744 -0.989 1.00 61.32 123 ALA B C 1
ATOM 3768 O O . ALA B 1 123 ? -9.586 -6.778 -1.372 1.00 70.79 123 ALA B O 1
ATOM 3770 N N . CYS B 1 124 ? -10.634 -4.830 -1.817 1.00 64.06 124 CYS B N 1
ATOM 3771 C CA . CYS B 1 124 ? -10.736 -5.042 -3.256 1.00 49.09 124 CYS B CA 1
ATOM 3772 C C . CYS B 1 124 ? -9.954 -3.969 -4.008 1.00 58.33 124 CYS B C 1
ATOM 3773 O O . CYS B 1 124 ? -10.487 -2.900 -4.308 1.00 63.92 124 CYS B O 1
ATOM 3776 N N . ILE B 1 125 ? -8.688 -4.256 -4.305 1.00 73.66 125 ILE B N 1
ATOM 3777 C CA . ILE B 1 125 ? -7.853 -3.357 -5.100 1.00 77.09 125 ILE B CA 1
ATOM 3778 C C . ILE B 1 125 ? -7.143 -4.059 -6.254 1.00 68.55 125 ILE B C 1
ATOM 3779 O O . ILE B 1 125 ? -7.172 -5.283 -6.359 1.00 81.42 125 ILE B O 1
ATOM 3784 N N . GLY B 1 136 ? -11.581 -15.217 -2.968 1.00 81.59 136 GLY B N 1
ATOM 3785 C CA . GLY B 1 136 ? -11.796 -15.344 -1.539 1.00 101.95 136 GLY B CA 1
ATOM 3786 C C . GLY B 1 136 ? -12.571 -14.171 -0.965 1.00 114.03 136 GLY B C 1
ATOM 3787 O O . GLY B 1 136 ? -12.413 -13.816 0.204 1.00 117.76 136 GLY B O 1
ATOM 3788 N N . LEU B 1 137 ? -13.412 -13.563 -1.793 1.00 106.28 137 LEU B N 1
ATOM 3789 C CA . LEU B 1 137 ? -14.258 -12.460 -1.349 1.00 89.20 137 LEU B CA 1
ATOM 3790 C C . LEU B 1 137 ? -15.726 -12.711 -1.704 1.00 93.37 137 LEU B C 1
ATOM 3791 O O . LEU B 1 137 ? -16.488 -11.780 -1.973 1.00 85.92 137 LEU B O 1
ATOM 3796 N N . ARG B 1 138 ? -16.113 -13.982 -1.716 1.00 101.61 138 ARG B N 1
ATOM 3797 C CA . ARG B 1 138 ? -17.517 -14.349 -1.833 1.00 90.82 138 ARG B CA 1
ATOM 3798 C C . ARG B 1 138 ? -18.030 -14.724 -0.453 1.00 85.82 138 ARG B C 1
ATOM 3799 O O . ARG B 1 138 ? -19.222 -14.982 -0.276 1.00 68.84 138 ARG B O 1
ATOM 3807 N N . ASP B 1 139 ? -17.113 -14.733 0.518 1.00 93.53 139 ASP B N 1
ATOM 3808 C CA . ASP B 1 139 ? -17.415 -15.086 1.912 1.00 90.52 139 ASP B CA 1
ATOM 3809 C C . ASP B 1 139 ? -17.089 -13.981 2.925 1.00 86.06 139 ASP B C 1
ATOM 3810 O O . ASP B 1 139 ? -17.278 -14.162 4.128 1.00 85.38 139 ASP B O 1
ATOM 3815 N N . ALA B 1 140 ? -16.593 -12.845 2.441 1.00 75.09 140 ALA B N 1
ATOM 3816 C CA . ALA B 1 140 ? -16.346 -11.697 3.301 1.00 71.12 140 ALA B CA 1
ATOM 3817 C C . ALA B 1 140 ? -17.684 -11.058 3.665 1.00 69.52 140 ALA B C 1
ATOM 3818 O O . ALA B 1 140 ? -18.601 -11.045 2.838 1.00 74.37 140 ALA B O 1
ATOM 3820 N N . GLN B 1 141 ? -17.810 -10.542 4.890 1.00 51.28 141 GLN B N 1
ATOM 3821 C CA . GLN B 1 141 ? -19.074 -9.935 5.316 1.00 30.45 141 GLN B CA 1
ATOM 3822 C C . GLN B 1 141 ? -19.131 -8.439 5.082 1.00 33.15 141 GLN B C 1
ATOM 3823 O O . GLN B 1 141 ? -20.198 -7.857 4.962 1.00 53.70 141 GLN B O 1
ATOM 3829 N N . ILE B 1 142 ? -17.966 -7.823 5.002 1.00 45.56 142 ILE B N 1
ATOM 3830 C CA . ILE B 1 142 ? -17.853 -6.410 4.702 1.00 44.24 142 ILE B CA 1
ATOM 3831 C C . ILE B 1 142 ? -16.771 -6.327 3.649 1.00 44.00 142 ILE B C 1
ATOM 3832 O O . ILE B 1 142 ? -15.758 -6.999 3.750 1.00 44.60 142 ILE B O 1
ATOM 3837 N N . VAL B 1 143 ? -16.989 -5.517 2.627 1.00 48.00 143 VAL B N 1
ATOM 3838 C CA . VAL B 1 143 ? -16.063 -5.445 1.512 1.00 37.11 143 VAL B CA 1
ATOM 3839 C C . VAL B 1 143 ? -15.685 -3.993 1.349 1.00 39.08 143 VAL B C 1
ATOM 3840 O O . VAL B 1 143 ? -16.527 -3.095 1.430 1.00 41.25 143 VAL B O 1
ATOM 3844 N N . VAL B 1 144 ? -14.407 -3.775 1.105 1.00 46.05 144 VAL B N 1
ATOM 3845 C CA . VAL B 1 144 ? -13.856 -2.445 1.031 1.00 52.32 144 VAL B CA 1
ATOM 3846 C C . VAL B 1 144 ? -13.004 -2.394 -0.197 1.00 40.70 144 VAL B C 1
ATOM 3847 O O . VAL B 1 144 ? -12.153 -3.255 -0.390 1.00 50.61 144 VAL B O 1
ATOM 3851 N N . GLY B 1 145 ? -13.222 -1.397 -1.042 1.00 25.69 145 GLY B N 1
ATOM 3852 C CA . GLY B 1 145 ? -12.334 -1.248 -2.176 1.00 28.09 145 GLY B CA 1
ATOM 3853 C C . GLY B 1 145 ? -12.488 0.067 -2.881 1.00 36.86 145 GLY B C 1
ATOM 3854 O O . GLY B 1 145 ? -13.196 0.954 -2.417 1.00 38.80 145 GLY B O 1
ATOM 3855 N N . THR B 1 146 ? -11.815 0.180 -4.016 1.00 38.41 146 THR B N 1
ATOM 3856 C CA . THR B 1 146 ? -11.925 1.336 -4.891 1.00 42.81 146 THR B CA 1
ATOM 3857 C C . THR B 1 146 ? -12.919 1.003 -6.004 1.00 47.98 146 THR B C 1
ATOM 3858 O O . THR B 1 146 ? -13.121 -0.167 -6.306 1.00 58.85 146 THR B O 1
ATOM 3862 N N . PRO B 1 147 ? -13.540 2.027 -6.624 1.00 40.22 147 PRO B N 1
ATOM 3863 C CA . PRO B 1 147 ? -14.724 1.820 -7.474 1.00 31.83 147 PRO B CA 1
ATOM 3864 C C . PRO B 1 147 ? -14.477 0.980 -8.738 1.00 43.61 147 PRO B C 1
ATOM 3865 O O . PRO B 1 147 ? -15.284 0.109 -9.062 1.00 49.24 147 PRO B O 1
ATOM 3869 N N . GLY B 1 148 ? -13.375 1.230 -9.430 1.00 42.48 148 GLY B N 1
ATOM 3870 C CA . GLY B 1 148 ? -12.945 0.379 -10.523 1.00 31.06 148 GLY B CA 1
ATOM 3871 C C . GLY B 1 148 ? -12.759 -1.088 -10.178 1.00 41.25 148 GLY B C 1
ATOM 3872 O O . GLY B 1 148 ? -13.387 -1.945 -10.793 1.00 54.39 148 GLY B O 1
ATOM 3873 N N . ARG B 1 149 ? -11.899 -1.394 -9.207 1.00 38.42 149 ARG B N 1
ATOM 3874 C CA . ARG B 1 149 ? -11.611 -2.791 -8.886 1.00 28.09 149 ARG B CA 1
ATOM 3875 C C . ARG B 1 149 ? -12.868 -3.495 -8.436 1.00 36.65 149 ARG B C 1
ATOM 3876 O O . ARG B 1 149 ? -13.059 -4.675 -8.701 1.00 57.58 149 ARG B O 1
ATOM 3884 N N . VAL B 1 150 ? -13.727 -2.762 -7.745 1.00 41.83 150 VAL B N 1
ATOM 3885 C CA . VAL B 1 150 ? -14.923 -3.352 -7.167 1.00 50.31 150 VAL B CA 1
ATOM 3886 C C . VAL B 1 150 ? -15.968 -3.586 -8.263 1.00 56.18 150 VAL B C 1
ATOM 3887 O O . VAL B 1 150 ? -16.718 -4.561 -8.220 1.00 49.16 150 VAL B O 1
ATOM 3891 N N . PHE B 1 151 ? -15.998 -2.698 -9.255 1.00 55.58 151 PHE B N 1
ATOM 3892 C CA . PHE B 1 151 ? -16.836 -2.905 -10.430 1.00 50.32 151 PHE B CA 1
ATOM 3893 C C . PHE B 1 151 ? -16.380 -4.140 -11.210 1.00 51.56 151 PHE B C 1
ATOM 3894 O O . PHE B 1 151 ? -17.176 -5.047 -11.471 1.00 64.19 151 PHE B O 1
ATOM 3902 N N . ASP B 1 152 ? -15.097 -4.176 -11.573 1.00 58.13 152 ASP B N 1
ATOM 3903 C CA . ASP B 1 152 ? -14.535 -5.308 -12.311 1.00 45.71 152 ASP B CA 1
ATOM 3904 C C . ASP B 1 152 ? -14.878 -6.628 -11.623 1.00 49.62 152 ASP B C 1
ATOM 3905 O O . ASP B 1 152 ? -15.160 -7.621 -12.282 1.00 66.71 152 ASP B O 1
ATOM 3910 N N . ASN B 1 153 ? -14.858 -6.638 -10.296 1.00 47.72 153 ASN B N 1
ATOM 3911 C CA . ASN B 1 153 ? -15.025 -7.887 -9.558 1.00 50.01 153 ASN B CA 1
ATOM 3912 C C . ASN B 1 153 ? -16.454 -8.347 -9.455 1.00 52.09 153 ASN B C 1
ATOM 3913 O O . ASN B 1 153 ? -16.711 -9.535 -9.304 1.00 53.45 153 ASN B O 1
ATOM 3918 N N . ILE B 1 154 ? -17.374 -7.394 -9.490 1.00 46.27 154 ILE B N 1
ATOM 3919 C CA . ILE B 1 154 ? -18.789 -7.698 -9.589 1.00 54.77 154 ILE B CA 1
ATOM 3920 C C . ILE B 1 154 ? -19.068 -8.285 -10.972 1.00 63.22 154 ILE B C 1
ATOM 3921 O O . ILE B 1 154 ? -19.671 -9.353 -11.095 1.00 49.51 154 ILE B O 1
ATOM 3926 N N . GLN B 1 155 ? -18.589 -7.596 -12.004 1.00 62.76 155 GLN B N 1
ATOM 3927 C CA . GLN B 1 155 ? -18.762 -8.038 -13.386 1.00 49.77 155 GLN B CA 1
ATOM 3928 C C . GLN B 1 155 ? -18.233 -9.446 -13.641 1.00 61.95 155 GLN B C 1
ATOM 3929 O O . GLN B 1 155 ? -18.854 -10.222 -14.379 1.00 64.39 155 GLN B O 1
ATOM 3935 N N . ARG B 1 156 ? -17.087 -9.768 -13.041 1.00 55.70 156 ARG B N 1
ATOM 3936 C CA . ARG B 1 156 ? -16.483 -11.096 -13.172 1.00 52.30 156 ARG B CA 1
ATOM 3937 C C . ARG B 1 156 ? -17.123 -12.088 -12.220 1.00 54.97 156 ARG B C 1
ATOM 3938 O O . ARG B 1 156 ? -16.589 -13.165 -11.993 1.00 69.09 156 ARG B O 1
ATOM 3946 N N . ARG B 1 157 ? -18.272 -11.711 -11.669 1.00 58.79 157 ARG B N 1
ATOM 3947 C CA . ARG B 1 157 ? -19.002 -12.551 -10.721 1.00 55.15 157 ARG B CA 1
ATOM 3948 C C . ARG B 1 157 ? -18.088 -13.088 -9.647 1.00 63.82 157 ARG B C 1
ATOM 3949 O O . ARG B 1 157 ? -18.300 -14.193 -9.161 1.00 70.58 157 ARG B O 1
ATOM 3957 N N . ARG B 1 158 ? -17.065 -12.314 -9.292 1.00 68.73 158 ARG B N 1
ATOM 3958 C CA . ARG B 1 158 ? -16.140 -12.707 -8.231 1.00 68.35 158 ARG B CA 1
ATOM 3959 C C . ARG B 1 158 ? -16.662 -12.438 -6.822 1.00 71.14 158 ARG B C 1
ATOM 3960 O O . ARG B 1 158 ? -16.206 -13.069 -5.870 1.00 71.37 158 ARG B O 1
ATOM 3968 N N . PHE B 1 159 ? -17.607 -11.517 -6.664 1.00 73.43 159 PHE B N 1
ATOM 3969 C CA . PHE B 1 159 ? -18.234 -11.423 -5.353 1.00 79.27 159 PHE B CA 1
ATOM 3970 C C . PHE B 1 159 ? -19.738 -11.232 -5.305 1.00 53.48 159 PHE B C 1
ATOM 3971 O O . PHE B 1 159 ? -20.289 -10.343 -5.924 1.00 39.97 159 PHE B O 1
ATOM 3979 N N . ARG B 1 160 ? -20.365 -12.119 -4.545 1.00 46.90 160 ARG B N 1
ATOM 3980 C CA . ARG B 1 160 ? -21.792 -12.134 -4.295 1.00 55.67 160 ARG B CA 1
ATOM 3981 C C . ARG B 1 160 ? -22.301 -10.765 -3.813 1.00 52.07 160 ARG B C 1
ATOM 3982 O O . ARG B 1 160 ? -21.890 -10.277 -2.759 1.00 49.69 160 ARG B O 1
ATOM 3990 N N . THR B 1 161 ? -23.199 -10.154 -4.589 1.00 52.70 161 THR B N 1
ATOM 3991 C CA . THR B 1 161 ? -23.799 -8.871 -4.220 1.00 45.90 161 THR B CA 1
ATOM 3992 C C . THR B 1 161 ? -25.261 -8.958 -3.768 1.00 52.49 161 THR B C 1
ATOM 3993 O O . THR B 1 161 ? -25.860 -7.949 -3.403 1.00 44.43 161 THR B O 1
ATOM 3997 N N . ASP B 1 162 ? -25.837 -10.153 -3.777 1.00 50.62 162 ASP B N 1
ATOM 3998 C CA . ASP B 1 162 ? -27.257 -10.285 -3.462 1.00 53.80 162 ASP B CA 1
ATOM 3999 C C . ASP B 1 162 ? -27.594 -10.152 -1.972 1.00 54.71 162 ASP B C 1
ATOM 4000 O O . ASP B 1 162 ? -28.762 -10.014 -1.611 1.00 71.14 162 ASP B O 1
ATOM 4005 N N . LYS B 1 163 ? -26.583 -10.185 -1.109 1.00 58.73 163 LYS B N 1
ATOM 4006 C CA . LYS B 1 163 ? -26.822 -9.998 0.321 1.00 61.14 163 LYS B CA 1
ATOM 4007 C C . LYS B 1 163 ? -26.451 -8.589 0.784 1.00 56.14 163 LYS B C 1
ATOM 4008 O O . LYS B 1 163 ? -26.679 -8.226 1.933 1.00 55.20 163 LYS B O 1
ATOM 4014 N N . ILE B 1 164 ? -25.885 -7.801 -0.126 1.00 56.07 164 ILE B N 1
ATOM 4015 C CA . ILE B 1 164 ? -25.505 -6.423 0.157 1.00 43.93 164 ILE B CA 1
ATOM 4016 C C . ILE B 1 164 ? -26.706 -5.619 0.636 1.00 49.42 164 ILE B C 1
ATOM 4017 O O . ILE B 1 164 ? -27.694 -5.465 -0.088 1.00 49.77 164 ILE B O 1
ATOM 4022 N N . LYS B 1 165 ? -26.612 -5.096 1.857 1.00 50.19 165 LYS B N 1
ATOM 4023 C CA . LYS B 1 165 ? -27.658 -4.237 2.409 1.00 38.67 165 LYS B CA 1
ATOM 4024 C C . LYS B 1 165 ? -27.206 -2.815 2.697 1.00 34.48 165 LYS B C 1
ATOM 4025 O O . LYS B 1 165 ? -27.995 -1.989 3.150 1.00 51.38 165 LYS B O 1
ATOM 4031 N N . MET B 1 166 ? -25.953 -2.503 2.405 1.00 47.47 166 MET B N 1
ATOM 4032 C CA . MET B 1 166 ? -25.428 -1.190 2.777 1.00 40.67 166 MET B CA 1
ATOM 4033 C C . MET B 1 166 ? -24.278 -0.781 1.872 1.00 34.56 166 MET B C 1
ATOM 4034 O O . MET B 1 166 ? -23.346 -1.547 1.638 1.00 31.10 166 MET B O 1
ATOM 4039 N N . PHE B 1 167 ? -24.380 0.424 1.323 1.00 26.63 167 PHE B N 1
ATOM 4040 C CA . PHE B 1 167 ? -23.416 0.900 0.338 1.00 23.82 167 PHE B CA 1
ATOM 4041 C C . PHE B 1 167 ? -22.886 2.247 0.835 1.00 38.14 167 PHE B C 1
ATOM 4042 O O . PHE B 1 167 ? -23.629 3.237 0.914 1.00 36.49 167 PHE B O 1
ATOM 4050 N N . ILE B 1 168 ? -21.612 2.263 1.214 1.00 31.99 168 ILE B N 1
ATOM 4051 C CA . ILE B 1 168 ? -21.005 3.451 1.791 1.00 34.85 168 ILE B CA 1
ATOM 4052 C C . ILE B 1 168 ? -19.998 4.031 0.824 1.00 36.77 168 ILE B C 1
ATOM 4053 O O . ILE B 1 168 ? -19.054 3.350 0.412 1.00 37.64 168 ILE B O 1
ATOM 4058 N N . LEU B 1 169 ? -20.218 5.287 0.443 1.00 27.01 169 LEU B N 1
ATOM 4059 C CA . LEU B 1 169 ? -19.311 5.964 -0.471 1.00 20.51 169 LEU B CA 1
ATOM 4060 C C . LEU B 1 169 ? -18.596 7.060 0.275 1.00 37.41 169 LEU B C 1
ATOM 4061 O O . LEU B 1 169 ? -19.184 8.106 0.517 1.00 40.35 169 LEU B O 1
ATOM 4066 N N . ASP B 1 170 ? -17.339 6.806 0.642 1.00 42.79 170 ASP B N 1
ATOM 4067 C CA . ASP B 1 170 ? -16.511 7.741 1.404 1.00 28.28 170 ASP B CA 1
ATOM 4068 C C . ASP B 1 170 ? -15.782 8.712 0.472 1.00 27.65 170 ASP B C 1
ATOM 4069 O O . ASP B 1 170 ? -15.125 8.307 -0.465 1.00 37.08 170 ASP B O 1
ATOM 4074 N N . GLU B 1 171 ? -15.908 10.000 0.724 1.00 26.36 171 GLU B N 1
ATOM 4075 C CA . GLU B 1 171 ? -15.213 10.988 -0.087 1.00 36.69 171 GLU B CA 1
ATOM 4076 C C . GLU B 1 171 ? -15.680 10.944 -1.530 1.00 26.97 171 GLU B C 1
ATOM 4077 O O . GLU B 1 171 ? -14.887 10.851 -2.460 1.00 41.19 171 GLU B O 1
ATOM 4083 N N . ALA B 1 172 ? -16.987 11.007 -1.687 1.00 50.06 172 ALA B N 1
ATOM 4084 C CA . ALA B 1 172 ? -17.653 11.011 -2.978 1.00 32.39 172 ALA B CA 1
ATOM 4085 C C . ALA B 1 172 ? -17.073 12.075 -3.944 1.00 38.84 172 ALA B C 1
ATOM 4086 O O . ALA B 1 172 ? -16.913 11.820 -5.135 1.00 45.87 172 ALA B O 1
ATOM 4088 N N . ASP B 1 173 ? -16.733 13.254 -3.439 1.00 36.94 173 ASP B N 1
ATOM 4089 C CA . ASP B 1 173 ? -16.115 14.286 -4.290 1.00 28.77 173 ASP B CA 1
ATOM 4090 C C . ASP B 1 173 ? -14.798 13.836 -4.917 1.00 37.91 173 ASP B C 1
ATOM 4091 O O . ASP B 1 173 ? -14.576 14.033 -6.107 1.00 51.22 173 ASP B O 1
ATOM 4096 N N . GLU B 1 174 ? -13.929 13.224 -4.119 1.00 37.10 174 GLU B N 1
ATOM 4097 C CA . GLU B 1 174 ? -12.664 12.722 -4.620 1.00 25.64 174 GLU B CA 1
ATOM 4098 C C . GLU B 1 174 ? -12.850 11.554 -5.592 1.00 55.52 174 GLU B C 1
ATOM 4099 O O . GLU B 1 174 ? -12.089 11.395 -6.550 1.00 40.90 174 GLU B O 1
ATOM 4105 N N . MET B 1 175 ? -13.858 10.722 -5.347 1.00 51.59 175 MET B N 1
ATOM 4106 C CA . MET B 1 175 ? -14.113 9.608 -6.246 1.00 32.98 175 MET B CA 1
ATOM 4107 C C . MET B 1 175 ? -14.613 10.120 -7.606 1.00 42.15 175 MET B C 1
ATOM 4108 O O . MET B 1 175 ? -14.162 9.664 -8.642 1.00 42.82 175 MET B O 1
ATOM 4113 N N . LEU B 1 176 ? -15.516 11.090 -7.611 1.00 30.58 176 LEU B N 1
ATOM 4114 C CA . LEU B 1 176 ? -15.962 11.636 -8.871 1.00 34.09 176 LEU B CA 1
ATOM 4115 C C . LEU B 1 176 ? -14.846 12.398 -9.581 1.00 50.03 176 LEU B C 1
ATOM 4116 O O . LEU B 1 176 ? -14.779 12.407 -10.813 1.00 48.23 176 LEU B O 1
ATOM 4121 N N . SER B 1 177 ? -13.956 13.019 -8.811 1.00 51.57 177 SER B N 1
ATOM 4122 C CA . SER B 1 177 ? -12.889 13.816 -9.414 1.00 43.94 177 SER B CA 1
ATOM 4123 C C . SER B 1 177 ? -11.673 12.974 -9.814 1.00 40.60 177 SER B C 1
ATOM 4124 O O . SER B 1 177 ? -10.758 13.477 -10.451 1.00 48.41 177 SER B O 1
ATOM 4127 N N . SER B 1 178 ? -11.666 11.695 -9.447 1.00 47.53 178 SER B N 1
ATOM 4128 C CA . SER B 1 178 ? -10.669 10.756 -9.963 1.00 38.90 178 SER B CA 1
ATOM 4129 C C . SER B 1 178 ? -11.282 9.774 -10.994 1.00 44.26 178 SER B C 1
ATOM 4130 O O . SER B 1 178 ? -10.845 8.626 -11.103 1.00 34.81 178 SER B O 1
ATOM 4133 N N . GLY B 1 179 ? -12.293 10.237 -11.737 1.00 45.59 179 GLY B N 1
ATOM 4134 C CA . GLY B 1 179 ? -12.820 9.521 -12.891 1.00 43.17 179 GLY B CA 1
ATOM 4135 C C . GLY B 1 179 ? -13.541 8.227 -12.573 1.00 35.14 179 GLY B C 1
ATOM 4136 O O . GLY B 1 179 ? -13.342 7.236 -13.254 1.00 53.29 179 GLY B O 1
ATOM 4137 N N . PHE B 1 180 ? -14.386 8.242 -11.543 1.00 32.59 180 PHE B N 1
ATOM 4138 C CA . PHE B 1 180 ? -15.047 7.036 -11.067 1.00 38.09 180 PHE B CA 1
ATOM 4139 C C . PHE B 1 180 ? -16.563 7.135 -11.174 1.00 36.13 180 PHE B C 1
ATOM 4140 O O . PHE B 1 180 ? -17.284 6.297 -10.625 1.00 47.14 180 PHE B O 1
ATOM 4148 N N . LYS B 1 181 ? -17.044 8.141 -11.897 1.00 29.61 181 LYS B N 1
ATOM 4149 C CA . LYS B 1 181 ? -18.492 8.319 -12.111 1.00 34.12 181 LYS B CA 1
ATOM 4150 C C . LYS B 1 181 ? -19.250 7.101 -12.653 1.00 42.06 181 LYS B C 1
ATOM 4151 O O . LYS B 1 181 ? -20.257 6.690 -12.082 1.00 45.58 181 LYS B O 1
ATOM 4157 N N . GLU B 1 182 ? -18.775 6.542 -13.765 1.00 36.74 182 GLU B N 1
ATOM 4158 C CA . GLU B 1 182 ? -19.469 5.440 -14.427 1.00 36.62 182 GLU B CA 1
ATOM 4159 C C . GLU B 1 182 ? -19.394 4.161 -13.631 1.00 40.54 182 GLU B C 1
ATOM 4160 O O . GLU B 1 182 ? -20.366 3.417 -13.562 1.00 57.84 182 GLU B O 1
ATOM 4166 N N . GLN B 1 183 ? -18.233 3.897 -13.042 1.00 38.99 183 GLN B N 1
ATOM 4167 C CA . GLN B 1 183 ? -18.070 2.734 -12.184 1.00 22.53 183 GLN B CA 1
ATOM 4168 C C . GLN B 1 183 ? -19.071 2.802 -11.039 1.00 34.55 183 GLN B C 1
ATOM 4169 O O . GLN B 1 183 ? -19.658 1.801 -10.650 1.00 42.26 183 GLN B O 1
ATOM 4175 N N . ILE B 1 184 ? -19.272 3.995 -10.496 1.00 29.04 184 ILE B N 1
ATOM 4176 C CA . ILE B 1 184 ? -20.154 4.118 -9.351 1.00 40.62 184 ILE B CA 1
ATOM 4177 C C . ILE B 1 184 ? -21.605 3.961 -9.764 1.00 34.94 184 ILE B C 1
ATOM 4178 O O . ILE B 1 184 ? -22.362 3.243 -9.125 1.00 51.32 184 ILE B O 1
ATOM 4183 N N . TYR B 1 185 ? -21.988 4.656 -10.829 1.00 36.89 185 TYR B N 1
ATOM 4184 C CA . TYR B 1 185 ? -23.329 4.524 -11.407 1.00 34.77 185 TYR B CA 1
ATOM 4185 C C . TYR B 1 185 ? -23.687 3.057 -11.686 1.00 29.47 185 TYR B C 1
ATOM 4186 O O . TYR B 1 185 ? -24.719 2.577 -11.240 1.00 47.43 185 TYR B O 1
ATOM 4195 N N . GLN B 1 186 ? -22.811 2.347 -12.389 1.00 31.29 186 GLN B N 1
ATOM 4196 C CA . GLN B 1 186 ? -22.927 0.895 -12.562 1.00 36.50 186 GLN B CA 1
ATOM 4197 C C . GLN B 1 186 ? -23.165 0.158 -11.235 1.00 49.06 186 GLN B C 1
ATOM 4198 O O . GLN B 1 186 ? -24.146 -0.559 -11.092 1.00 73.69 186 GLN B O 1
ATOM 4204 N N . ILE B 1 187 ? -22.250 0.318 -10.281 1.00 53.24 187 ILE B N 1
ATOM 4205 C CA . ILE B 1 187 ? -22.346 -0.344 -8.982 1.00 42.90 187 ILE B CA 1
ATOM 4206 C C . ILE B 1 187 ? -23.714 -0.107 -8.347 1.00 30.44 187 ILE B C 1
ATOM 4207 O O . ILE B 1 187 ? -24.331 -1.033 -7.849 1.00 45.16 187 ILE B O 1
ATOM 4212 N N . PHE B 1 188 ? -24.196 1.128 -8.366 1.00 32.03 188 PHE B N 1
ATOM 4213 C CA . PHE B 1 188 ? -25.524 1.417 -7.830 1.00 36.07 188 PHE B CA 1
ATOM 4214 C C . PHE B 1 188 ? -26.593 0.488 -8.419 1.00 45.39 188 PHE B C 1
ATOM 4215 O O . PHE B 1 188 ? -27.543 0.088 -7.729 1.00 45.72 188 PHE B O 1
ATOM 4223 N N . THR B 1 189 ? -26.447 0.161 -9.702 1.00 43.03 189 THR B N 1
ATOM 4224 C CA . THR B 1 189 ? -27.486 -0.570 -10.419 1.00 43.38 189 THR B CA 1
ATOM 4225 C C . THR B 1 189 ? -27.299 -2.077 -10.328 1.00 52.89 189 THR B C 1
ATOM 4226 O O . THR B 1 189 ? -28.201 -2.827 -10.684 1.00 58.73 189 THR B O 1
ATOM 4230 N N . LEU B 1 190 ? -26.139 -2.509 -9.829 1.00 48.65 190 LEU B N 1
ATOM 4231 C CA . LEU B 1 190 ? -25.829 -3.932 -9.649 1.00 31.02 190 LEU B CA 1
ATOM 4232 C C . LEU B 1 190 ? -26.121 -4.453 -8.248 1.00 39.12 190 LEU B C 1
ATOM 4233 O O . LEU B 1 190 ? -25.938 -5.630 -7.979 1.00 51.77 190 LEU B O 1
ATOM 4238 N N . LEU B 1 191 ? -26.541 -3.577 -7.346 1.00 44.95 191 LEU B N 1
ATOM 4239 C CA . LEU B 1 191 ? -26.834 -3.985 -5.975 1.00 46.89 191 LEU B CA 1
ATOM 4240 C C . LEU B 1 191 ? -28.340 -4.092 -5.760 1.00 44.58 191 LEU B C 1
ATOM 4241 O O . LEU B 1 191 ? -29.119 -3.448 -6.460 1.00 49.43 191 LEU B O 1
ATOM 4246 N N . PRO B 1 192 ? -28.762 -4.888 -4.773 1.00 31.57 192 PRO B N 1
ATOM 4247 C CA . PRO B 1 192 ? -30.209 -4.978 -4.562 1.00 33.81 192 PRO B CA 1
ATOM 4248 C C . PRO B 1 192 ? -30.845 -3.591 -4.462 1.00 37.83 192 PRO B C 1
ATOM 4249 O O . PRO B 1 192 ? -30.387 -2.757 -3.707 1.00 42.10 192 PRO B O 1
ATOM 4253 N N . PRO B 1 193 ? -31.888 -3.346 -5.254 1.00 56.05 193 PRO B N 1
ATOM 4254 C CA . PRO B 1 193 ? -32.571 -2.051 -5.306 1.00 49.24 193 PRO B CA 1
ATOM 4255 C C . PRO B 1 193 ? -33.027 -1.486 -3.945 1.00 52.28 193 PRO B C 1
ATOM 4256 O O . PRO B 1 193 ? -33.513 -0.356 -3.919 1.00 60.53 193 PRO B O 1
ATOM 4260 N N . THR B 1 194 ? -32.904 -2.235 -2.849 1.00 42.08 194 THR B N 1
ATOM 4261 C CA . THR B 1 194 ? -33.213 -1.673 -1.526 1.00 43.87 194 THR B CA 1
ATOM 4262 C C . THR B 1 194 ? -31.985 -1.426 -0.642 1.00 43.69 194 THR B C 1
ATOM 4263 O O . THR B 1 194 ? -32.105 -1.115 0.546 1.00 42.74 194 THR B O 1
ATOM 4267 N N . THR B 1 195 ? -30.812 -1.593 -1.231 1.00 28.09 195 THR B N 1
ATOM 4268 C CA . THR B 1 195 ? -29.562 -1.264 -0.590 1.00 36.08 195 THR B CA 1
ATOM 4269 C C . THR B 1 195 ? -29.628 0.129 0.043 1.00 43.84 195 THR B C 1
ATOM 4270 O O . THR B 1 195 ? -30.069 1.073 -0.597 1.00 48.54 195 THR B O 1
ATOM 4274 N N . GLN B 1 196 ? -29.227 0.244 1.311 1.00 45.38 196 GLN B N 1
ATOM 4275 C CA . GLN B 1 196 ? -29.169 1.544 1.996 1.00 37.31 196 GLN B CA 1
ATOM 4276 C C . GLN B 1 196 ? -27.899 2.314 1.608 1.00 40.99 196 GLN B C 1
ATOM 4277 O O . GLN B 1 196 ? -26.802 1.741 1.540 1.00 33.08 196 GLN B O 1
ATOM 4283 N N . VAL B 1 197 ? -28.039 3.606 1.334 1.00 33.64 197 VAL B N 1
ATOM 4284 C CA . VAL B 1 197 ? -26.888 4.379 0.855 1.00 43.14 197 VAL B CA 1
ATOM 4285 C C . VAL B 1 197 ? -26.398 5.442 1.837 1.00 43.59 197 VAL B C 1
ATOM 4286 O O . VAL B 1 197 ? -27.174 6.297 2.288 1.00 43.09 197 VAL B O 1
ATOM 4290 N N . VAL B 1 198 ? -25.106 5.383 2.152 1.00 45.31 198 VAL B N 1
ATOM 4291 C CA . VAL B 1 198 ? -24.446 6.389 2.999 1.00 40.04 198 VAL B CA 1
ATOM 4292 C C . VAL B 1 198 ? -23.382 7.087 2.177 1.00 38.89 198 VAL B C 1
ATOM 4293 O O . VAL B 1 198 ? -22.429 6.456 1.674 1.00 35.16 198 VAL B O 1
ATOM 4297 N N . LEU B 1 199 ? -23.530 8.390 2.016 1.00 30.34 199 LEU B N 1
ATOM 4298 C CA . LEU B 1 199 ? -22.539 9.111 1.224 1.00 27.59 199 LEU B CA 1
ATOM 4299 C C . LEU B 1 199 ? -21.906 10.209 2.058 1.00 33.83 199 LEU B C 1
ATOM 4300 O O . LEU B 1 199 ? -22.603 11.019 2.658 1.00 43.71 199 LEU B O 1
ATOM 4305 N N . LEU B 1 200 ? -20.579 10.209 2.110 1.00 47.45 200 LEU B N 1
ATOM 4306 C CA . LEU B 1 200 ? -19.822 11.217 2.863 1.00 45.49 200 LEU B CA 1
ATOM 4307 C C . LEU B 1 200 ? -18.934 12.023 1.942 1.00 31.85 200 LEU B C 1
ATOM 4308 O O . LEU B 1 200 ? -18.176 11.482 1.145 1.00 28.92 200 LEU B O 1
ATOM 4313 N N . SER B 1 201 ? -19.015 13.328 2.060 1.00 25.97 201 SER B N 1
ATOM 4314 C CA . SER B 1 201 ? -18.177 14.181 1.230 1.00 36.49 201 SER B CA 1
ATOM 4315 C C . SER B 1 201 ? -17.795 15.473 1.965 1.00 47.06 201 SER B C 1
ATOM 4316 O O . SER B 1 201 ? -18.633 16.074 2.631 1.00 66.44 201 SER B O 1
ATOM 4319 N N . ALA B 1 202 ? -16.538 15.895 1.840 1.00 30.06 202 ALA B N 1
ATOM 4320 C CA . ALA B 1 202 ? -16.099 17.178 2.403 1.00 29.42 202 ALA B CA 1
ATOM 4321 C C . ALA B 1 202 ? -16.735 18.345 1.646 1.00 38.92 202 ALA B C 1
ATOM 4322 O O . ALA B 1 202 ? -17.156 19.332 2.253 1.00 39.84 202 ALA B O 1
ATOM 4324 N N . THR B 1 203 ? -16.813 18.216 0.319 1.00 40.96 203 THR B N 1
ATOM 4325 C CA . THR B 1 203 ? -17.543 19.164 -0.537 1.00 53.43 203 THR B CA 1
ATOM 4326 C C . THR B 1 203 ? -18.811 18.529 -1.143 1.00 44.86 203 THR B C 1
ATOM 4327 O O . THR B 1 203 ? -18.871 17.319 -1.338 1.00 25.43 203 THR B O 1
ATOM 4331 N N . MET B 1 204 ? -19.810 19.358 -1.441 1.00 52.39 204 MET B N 1
ATOM 4332 C CA . MET B 1 204 ? -21.051 18.920 -2.084 1.00 40.81 204 MET B CA 1
ATOM 4333 C C . MET B 1 204 ? -21.310 19.696 -3.380 1.00 50.44 204 MET B C 1
ATOM 4334 O O . MET B 1 204 ? -22.283 20.457 -3.483 1.00 41.49 204 MET B O 1
ATOM 4339 N N . PRO B 1 205 ? -20.439 19.507 -4.377 1.00 38.75 205 PRO B N 1
ATOM 4340 C CA . PRO B 1 205 ? -20.609 20.156 -5.682 1.00 38.01 205 PRO B CA 1
ATOM 4341 C C . PRO B 1 205 ? -21.712 19.462 -6.526 1.00 46.80 205 PRO B C 1
ATOM 4342 O O . PRO B 1 205 ? -22.118 18.350 -6.210 1.00 51.75 205 PRO B O 1
ATOM 4346 N N . ASN B 1 206 ? -22.178 20.123 -7.580 1.00 37.84 206 ASN B N 1
ATOM 4347 C CA . ASN B 1 206 ? -23.239 19.613 -8.441 1.00 57.20 206 ASN B CA 1
ATOM 4348 C C . ASN B 1 206 ? -23.124 18.117 -8.778 1.00 58.10 206 ASN B C 1
ATOM 4349 O O . ASN B 1 206 ? -24.095 17.364 -8.701 1.00 55.47 206 ASN B O 1
ATOM 4354 N N . ASP B 1 207 ? -21.926 17.714 -9.173 1.00 43.50 207 ASP B N 1
ATOM 4355 C CA . ASP B 1 207 ? -21.594 16.336 -9.485 1.00 34.28 207 ASP B CA 1
ATOM 4356 C C . ASP B 1 207 ? -21.972 15.332 -8.374 1.00 46.95 207 ASP B C 1
ATOM 4357 O O . ASP B 1 207 ? -22.452 14.233 -8.667 1.00 48.99 207 ASP B O 1
ATOM 4362 N N . VAL B 1 208 ? -21.733 15.708 -7.113 1.00 38.84 208 VAL B N 1
ATOM 4363 C CA . VAL B 1 208 ? -21.984 14.837 -5.966 1.00 29.40 208 VAL B CA 1
ATOM 4364 C C . VAL B 1 208 ? -23.463 14.875 -5.595 1.00 32.65 208 VAL B C 1
ATOM 4365 O O . VAL B 1 208 ? -24.035 13.867 -5.219 1.00 35.34 208 VAL B O 1
ATOM 4369 N N . LEU B 1 209 ? -24.079 16.042 -5.708 1.00 27.08 209 LEU B N 1
ATOM 4370 C CA . LEU B 1 209 ? -25.527 16.172 -5.528 1.00 50.12 209 LEU B CA 1
ATOM 4371 C C . LEU B 1 209 ? -26.326 15.404 -6.585 1.00 51.50 209 LEU B C 1
ATOM 4372 O O . LEU B 1 209 ? -27.439 14.967 -6.319 1.00 64.50 209 LEU B O 1
ATOM 4377 N N . GLU B 1 210 ? -25.755 15.240 -7.775 1.00 39.26 210 GLU B N 1
ATOM 4378 C CA . GLU B 1 210 ? -26.356 14.401 -8.800 1.00 37.55 210 GLU B CA 1
ATOM 4379 C C . GLU B 1 210 ? -26.478 12.951 -8.328 1.00 50.17 210 GLU B C 1
ATOM 4380 O O . GLU B 1 210 ? -27.533 12.323 -8.493 1.00 42.86 210 GLU B O 1
ATOM 4386 N N . VAL B 1 211 ? -25.404 12.412 -7.751 1.00 30.34 211 VAL B N 1
ATOM 4387 C CA . VAL B 1 211 ? -25.456 11.051 -7.213 1.00 22.88 211 VAL B CA 1
ATOM 4388 C C . VAL B 1 211 ? -26.545 10.950 -6.160 1.00 35.89 211 VAL B C 1
ATOM 4389 O O . VAL B 1 211 ? -27.235 9.946 -6.034 1.00 57.99 211 VAL B O 1
ATOM 4393 N N . THR B 1 212 ? -26.707 12.041 -5.442 1.00 33.80 212 THR B N 1
ATOM 4394 C CA . THR B 1 212 ? -27.575 12.153 -4.288 1.00 32.46 212 THR B CA 1
ATOM 4395 C C . THR B 1 212 ? -29.050 12.154 -4.662 1.00 32.60 212 THR B C 1
ATOM 4396 O O . THR B 1 212 ? -29.815 11.378 -4.120 1.00 38.26 212 THR B O 1
ATOM 4400 N N . THR B 1 213 ? -29.440 13.046 -5.571 1.00 28.91 213 THR B N 1
ATOM 4401 C CA . THR B 1 213 ? -30.827 13.181 -5.997 1.00 31.25 213 THR B CA 1
ATOM 4402 C C . THR B 1 213 ? -31.292 11.896 -6.673 1.00 42.69 213 THR B C 1
ATOM 4403 O O . THR B 1 213 ? -32.437 11.476 -6.529 1.00 33.05 213 THR B O 1
ATOM 4407 N N . LYS B 1 214 ? -30.381 11.276 -7.414 1.00 36.85 214 LYS B N 1
ATOM 4408 C CA . LYS B 1 214 ? -30.687 10.102 -8.202 1.00 21.17 214 LYS B CA 1
ATOM 4409 C C . LYS B 1 214 ? -30.695 8.811 -7.392 1.00 43.53 214 LYS B C 1
ATOM 4410 O O . LYS B 1 214 ? -31.623 8.011 -7.510 1.00 49.04 214 LYS B O 1
ATOM 4416 N N . PHE B 1 215 ? -29.668 8.600 -6.568 1.00 53.64 215 PHE B N 1
ATOM 4417 C CA . PHE B 1 215 ? -29.510 7.302 -5.921 1.00 30.13 215 PHE B CA 1
ATOM 4418 C C . PHE B 1 215 ? -29.901 7.205 -4.455 1.00 31.39 215 PHE B C 1
ATOM 4419 O O . PHE B 1 215 ? -29.839 6.129 -3.869 1.00 43.00 215 PHE B O 1
ATOM 4427 N N . MET B 1 216 ? -30.331 8.304 -3.859 1.00 31.45 216 MET B N 1
ATOM 4428 C CA . MET B 1 216 ? -30.651 8.257 -2.438 1.00 33.67 216 MET B CA 1
ATOM 4429 C C . MET B 1 216 ? -32.121 8.553 -2.217 1.00 39.08 216 MET B C 1
ATOM 4430 O O . MET B 1 216 ? -32.728 9.283 -3.007 1.00 48.78 216 MET B O 1
ATOM 4435 N N . ARG B 1 217 ? -32.680 7.993 -1.139 1.00 30.35 217 ARG B N 1
ATOM 4436 C CA . ARG B 1 217 ? -34.087 8.191 -0.808 1.00 32.01 217 ARG B CA 1
ATOM 4437 C C . ARG B 1 217 ? -34.295 9.010 0.461 1.00 37.25 217 ARG B C 1
ATOM 4438 O O . ARG B 1 217 ? -34.057 8.523 1.572 1.00 39.33 217 ARG B O 1
ATOM 4446 N N . ASN B 1 218 ? -34.761 10.245 0.310 1.00 39.57 218 ASN B N 1
ATOM 4447 C CA . ASN B 1 218 ? -35.075 11.070 1.478 1.00 49.54 218 ASN B CA 1
ATOM 4448 C C . ASN B 1 218 ? -33.967 11.029 2.555 1.00 51.39 218 ASN B C 1
ATOM 4449 O O . ASN B 1 218 ? -34.252 10.753 3.722 1.00 54.59 218 ASN B O 1
ATOM 4454 N N . PRO B 1 219 ? -32.706 11.305 2.169 1.00 36.70 219 PRO B N 1
ATOM 4455 C CA . PRO B 1 219 ? -31.598 11.072 3.105 1.00 36.07 219 PRO B CA 1
ATOM 4456 C C . PRO B 1 219 ? -31.663 11.987 4.322 1.00 40.99 219 PRO B C 1
ATOM 4457 O O . PRO B 1 219 ? -32.077 13.154 4.224 1.00 33.48 219 PRO B O 1
ATOM 4461 N N . VAL B 1 220 ? -31.284 11.435 5.470 1.00 35.99 220 VAL B N 1
ATOM 4462 C CA . VAL B 1 220 ? -30.871 12.256 6.606 1.00 30.58 220 VAL B CA 1
ATOM 4463 C C . VAL B 1 220 ? -29.664 13.084 6.151 1.00 37.17 220 VAL B C 1
ATOM 4464 O O . VAL B 1 220 ? -28.645 12.532 5.730 1.00 48.39 220 VAL B O 1
ATOM 4468 N N . ARG B 1 221 ? -29.797 14.404 6.173 1.00 32.51 221 ARG B N 1
ATOM 4469 C CA . ARG B 1 221 ? -28.699 15.275 5.753 1.00 40.43 221 ARG B CA 1
ATOM 4470 C C . ARG B 1 221 ? -28.004 15.888 6.979 1.00 45.15 221 ARG B C 1
ATOM 4471 O O . ARG B 1 221 ? -28.618 16.628 7.741 1.00 45.08 221 ARG B O 1
ATOM 4479 N N . ILE B 1 222 ? -26.729 15.561 7.158 1.00 50.96 222 ILE B N 1
ATOM 4480 C CA . ILE B 1 222 ? -25.926 16.043 8.279 1.00 35.82 222 ILE B CA 1
ATOM 4481 C C . ILE B 1 222 ? -24.773 16.899 7.787 1.00 31.85 222 ILE B C 1
ATOM 4482 O O . ILE B 1 222 ? -24.005 16.493 6.913 1.00 35.61 222 ILE B O 1
ATOM 4487 N N . LEU B 1 223 ? -24.654 18.095 8.341 1.00 39.06 223 LEU B N 1
ATOM 4488 C CA . LEU B 1 223 ? -23.526 18.963 8.024 1.00 36.27 223 LEU B CA 1
ATOM 4489 C C . LEU B 1 223 ? -22.732 19.260 9.292 1.00 42.88 223 LEU B C 1
ATOM 4490 O O . LEU B 1 223 ? -23.266 19.870 10.219 1.00 35.95 223 LEU B O 1
ATOM 4495 N N . VAL B 1 224 ? -21.479 18.802 9.342 1.00 45.89 224 VAL B N 1
ATOM 4496 C CA . VAL B 1 224 ? -20.565 19.191 10.440 1.00 64.38 224 VAL B CA 1
ATOM 4497 C C . VAL B 1 224 ? -19.516 20.198 9.974 1.00 55.25 224 VAL B C 1
ATOM 4498 O O . VAL B 1 224 ? -18.650 19.887 9.156 1.00 58.79 224 VAL B O 1
ATOM 4502 N N . LYS B 1 225 ? -19.616 21.413 10.494 1.00 69.11 225 LYS B N 1
ATOM 4503 C CA . LYS B 1 225 ? -18.681 22.464 10.139 1.00 72.93 225 LYS B CA 1
ATOM 4504 C C . LYS B 1 225 ? -17.528 22.488 11.124 1.00 64.08 225 LYS B C 1
ATOM 4505 O O . LYS B 1 225 ? -17.742 22.476 12.339 1.00 79.07 225 LYS B O 1
ATOM 4511 N N . LYS B 1 226 ? -16.307 22.503 10.600 1.00 69.06 226 LYS B N 1
ATOM 4512 C CA . LYS B 1 226 ? -15.115 22.621 11.445 1.00 97.27 226 LYS B CA 1
ATOM 4513 C C . LYS B 1 226 ? -15.250 23.781 12.433 1.00 80.23 226 LYS B C 1
ATOM 4514 O O . LYS B 1 226 ? -15.757 24.848 12.086 1.00 61.66 226 LYS B O 1
ATOM 4520 N N . ASP B 1 227 ? -14.810 23.560 13.667 1.00 92.11 227 ASP B N 1
ATOM 4521 C CA . ASP B 1 227 ? -14.927 24.586 14.699 1.00 100.55 227 ASP B CA 1
ATOM 4522 C C . ASP B 1 227 ? -13.852 25.653 14.533 1.00 84.46 227 ASP B C 1
ATOM 4523 O O . ASP B 1 227 ? -12.671 25.342 14.336 1.00 73.65 227 ASP B O 1
ATOM 4528 N N . GLU B 1 228 ? -14.280 26.910 14.603 1.00 82.75 228 GLU B N 1
ATOM 4529 C CA . GLU B 1 228 ? -13.388 28.050 14.456 1.00 95.14 228 GLU B CA 1
ATOM 4530 C C . GLU B 1 228 ? -12.368 28.083 15.597 1.00 83.60 228 GLU B C 1
ATOM 4531 O O . GLU B 1 228 ? -12.695 27.775 16.749 1.00 64.78 228 GLU B O 1
ATOM 4537 N N . LEU B 1 229 ? -11.128 28.436 15.270 1.00 80.38 229 LEU B N 1
ATOM 4538 C CA . LEU B 1 229 ? -10.075 28.530 16.272 1.00 76.47 229 LEU B CA 1
ATOM 4539 C C . LEU B 1 229 ? -10.228 29.808 17.097 1.00 82.60 229 LEU B C 1
ATOM 4540 O O . LEU B 1 229 ? -10.726 30.824 16.598 1.00 77.13 229 LEU B O 1
ATOM 4545 N N . THR B 1 230 ? -9.797 29.751 18.356 1.00 84.33 230 THR B N 1
ATOM 4546 C CA . THR B 1 230 ? -9.782 30.923 19.226 1.00 86.74 230 THR B CA 1
ATOM 4547 C C . THR B 1 230 ? -8.435 31.030 19.931 1.00 92.12 230 THR B C 1
ATOM 4548 O O . THR B 1 230 ? -7.646 30.088 19.902 1.00 89.55 230 THR B O 1
ATOM 4552 N N . LEU B 1 231 ? -8.177 32.181 20.549 1.00 80.70 231 LEU B N 1
ATOM 4553 C CA . LEU B 1 231 ? -6.967 32.388 21.339 1.00 70.50 231 LEU B CA 1
ATOM 4554 C C . LEU B 1 231 ? -7.319 32.421 22.820 1.00 76.58 231 LEU B C 1
ATOM 4555 O O . LEU B 1 231 ? -6.445 32.346 23.678 1.00 83.16 231 LEU B O 1
ATOM 4560 N N . GLU B 1 232 ? -8.606 32.545 23.116 1.00 82.64 232 GLU B N 1
ATOM 4561 C CA . GLU B 1 232 ? -9.053 32.641 24.496 1.00 95.95 232 GLU B CA 1
ATOM 4562 C C . GLU B 1 232 ? -8.453 31.525 25.344 1.00 99.40 232 GLU B C 1
ATOM 4563 O O . GLU B 1 232 ? -7.852 31.782 26.387 1.00 117.23 232 GLU B O 1
ATOM 4569 N N . GLY B 1 233 ? -8.596 30.290 24.886 1.00 91.96 233 GLY B N 1
ATOM 4570 C CA . GLY B 1 233 ? -7.993 29.162 25.570 1.00 100.36 233 GLY B CA 1
ATOM 4571 C C . GLY B 1 233 ? -6.587 29.404 26.101 1.00 98.39 233 GLY B C 1
ATOM 4572 O O . GLY B 1 233 ? -6.342 29.224 27.290 1.00 101.69 233 GLY B O 1
ATOM 4573 N N . ILE B 1 234 ? -5.667 29.824 25.232 1.00 96.12 234 ILE B N 1
ATOM 4574 C CA . ILE B 1 234 ? -4.241 29.844 25.581 1.00 87.63 234 ILE B CA 1
ATOM 4575 C C . ILE B 1 234 ? -3.679 31.150 26.127 1.00 95.85 234 ILE B C 1
ATOM 4576 O O . ILE B 1 234 ? -4.059 32.242 25.707 1.00 105.71 234 ILE B O 1
ATOM 4581 N N . LYS B 1 235 ? -2.746 31.008 27.063 1.00 78.88 235 LYS B N 1
ATOM 4582 C CA . LYS B 1 235 ? -2.008 32.131 27.599 1.00 60.17 235 LYS B CA 1
ATOM 4583 C C . LYS B 1 235 ? -0.761 32.346 26.751 1.00 67.01 235 LYS B C 1
ATOM 4584 O O . LYS B 1 235 ? 0.090 31.467 26.650 1.00 73.44 235 LYS B O 1
ATOM 4590 N N . GLN B 1 236 ? -0.666 33.512 26.123 1.00 72.96 236 GLN B N 1
ATOM 4591 C CA . GLN B 1 236 ? 0.465 33.831 25.257 1.00 71.98 236 GLN B CA 1
ATOM 4592 C C . GLN B 1 236 ? 1.463 34.801 25.905 1.00 80.42 236 GLN B C 1
ATOM 4593 O O . GLN B 1 236 ? 1.079 35.755 26.579 1.00 92.58 236 GLN B O 1
ATOM 4599 N N . PHE B 1 237 ? 2.748 34.537 25.694 1.00 76.11 237 PHE B N 1
ATOM 4600 C CA . PHE B 1 237 ? 3.824 35.353 26.237 1.00 63.45 237 PHE B CA 1
ATOM 4601 C C . PHE B 1 237 ? 4.829 35.661 25.141 1.00 63.46 237 PHE B C 1
ATOM 4602 O O . PHE B 1 237 ? 4.759 35.105 24.051 1.00 69.72 237 PHE B O 1
ATOM 4610 N N . TYR B 1 238 ? 5.770 36.550 25.434 1.00 57.27 238 TYR B N 1
ATOM 4611 C CA . TYR B 1 238 ? 6.873 36.799 24.513 1.00 62.23 238 TYR B CA 1
ATOM 4612 C C . TYR B 1 238 ? 8.183 36.905 25.283 1.00 60.13 238 TYR B C 1
ATOM 4613 O O . TYR B 1 238 ? 8.187 37.068 26.498 1.00 54.46 238 TYR B O 1
ATOM 4622 N N . VAL B 1 239 ? 9.286 36.785 24.557 1.00 54.30 239 VAL B N 1
ATOM 4623 C CA . VAL B 1 239 ? 10.610 36.962 25.107 1.00 57.71 239 VAL B CA 1
ATOM 4624 C C . VAL B 1 239 ? 11.436 37.794 24.131 1.00 69.95 239 VAL B C 1
ATOM 4625 O O . VAL B 1 239 ? 11.663 37.381 22.998 1.00 66.97 239 VAL B O 1
ATOM 4629 N N . ASN B 1 240 ? 11.870 38.978 24.559 1.00 77.81 240 ASN B N 1
ATOM 4630 C CA . ASN B 1 240 ? 12.725 39.782 23.706 1.00 63.23 240 ASN B CA 1
ATOM 4631 C C . ASN B 1 240 ? 14.129 39.227 23.723 1.00 56.07 240 ASN B C 1
ATOM 4632 O O . ASN B 1 240 ? 14.874 39.435 24.666 1.00 70.56 240 ASN B O 1
ATOM 4637 N N . VAL B 1 241 ? 14.466 38.491 22.675 1.00 64.51 241 VAL B N 1
ATOM 4638 C CA . VAL B 1 241 ? 15.793 37.935 22.520 1.00 56.00 241 VAL B CA 1
ATOM 4639 C C . VAL B 1 241 ? 16.714 38.996 21.915 1.00 69.52 241 VAL B C 1
ATOM 4640 O O . VAL B 1 241 ? 17.909 38.765 21.752 1.00 83.29 241 VAL B O 1
ATOM 4644 N N . GLU B 1 242 ? 16.140 40.156 21.591 1.00 69.16 242 GLU B N 1
ATOM 4645 C CA . GLU B 1 242 ? 16.874 41.282 21.009 1.00 77.03 242 GLU B CA 1
ATOM 4646 C C . GLU B 1 242 ? 17.439 40.966 19.642 1.00 66.87 242 GLU B C 1
ATOM 4647 O O . GLU B 1 242 ? 17.092 41.608 18.661 1.00 79.75 242 GLU B O 1
ATOM 4653 N N . GLU B 1 243 ? 18.340 39.992 19.598 1.00 73.86 243 GLU B N 1
ATOM 4654 C CA . GLU B 1 243 ? 18.999 39.597 18.364 1.00 72.64 243 GLU B CA 1
ATOM 4655 C C . GLU B 1 243 ? 18.678 38.150 18.015 1.00 87.01 243 GLU B C 1
ATOM 4656 O O . GLU B 1 243 ? 18.234 37.372 18.859 1.00 92.23 243 GLU B O 1
ATOM 4662 N N . GLU B 1 244 ? 18.901 37.805 16.753 1.00 87.88 244 GLU B N 1
ATOM 4663 C CA . GLU B 1 244 ? 18.591 36.479 16.235 1.00 62.78 244 GLU B CA 1
ATOM 4664 C C . GLU B 1 244 ? 19.582 35.447 16.781 1.00 61.75 244 GLU B C 1
ATOM 4665 O O . GLU B 1 244 ? 19.198 34.347 17.161 1.00 61.23 244 GLU B O 1
ATOM 4671 N N . GLU B 1 245 ? 20.858 35.823 16.840 1.00 78.75 245 GLU B N 1
ATOM 4672 C CA . GLU B 1 245 ? 21.910 34.938 17.337 1.00 74.42 245 GLU B CA 1
ATOM 4673 C C . GLU B 1 245 ? 21.626 34.471 18.766 1.00 70.57 245 GLU B C 1
ATOM 4674 O O . GLU B 1 245 ? 22.240 33.523 19.251 1.00 56.73 245 GLU B O 1
ATOM 4680 N N . TYR B 1 246 ? 20.675 35.128 19.426 1.00 72.25 246 TYR B N 1
ATOM 4681 C CA . TYR B 1 246 ? 20.358 34.822 20.818 1.00 52.91 246 TYR B CA 1
ATOM 4682 C C . TYR B 1 246 ? 19.184 33.851 21.009 1.00 62.36 246 TYR B C 1
ATOM 4683 O O . TYR B 1 246 ? 18.986 33.334 22.112 1.00 52.17 246 TYR B O 1
ATOM 4692 N N . LYS B 1 247 ? 18.414 33.610 19.944 1.00 51.65 247 LYS B N 1
ATOM 4693 C CA . LYS B 1 247 ? 17.216 32.772 20.022 1.00 50.42 247 LYS B CA 1
ATOM 4694 C C . LYS B 1 247 ? 17.478 31.393 20.620 1.00 47.40 247 LYS B C 1
ATOM 4695 O O . LYS B 1 247 ? 16.770 30.958 21.523 1.00 47.62 247 LYS B O 1
ATOM 4701 N N . TYR B 1 248 ? 18.489 30.700 20.116 1.00 49.10 248 TYR B N 1
ATOM 4702 C CA . TYR B 1 248 ? 18.789 29.369 20.629 1.00 60.16 248 TYR B CA 1
ATOM 4703 C C . TYR B 1 248 ? 19.057 29.360 22.147 1.00 63.39 248 TYR B C 1
ATOM 4704 O O . TYR B 1 248 ? 18.429 28.604 22.885 1.00 70.61 248 TYR B O 1
ATOM 4713 N N . GLU B 1 249 ? 19.975 30.211 22.599 1.00 54.10 249 GLU B N 1
ATOM 4714 C CA . GLU B 1 249 ? 20.331 30.321 24.016 1.00 66.98 249 GLU B CA 1
ATOM 4715 C C . GLU B 1 249 ? 19.120 30.552 24.941 1.00 68.81 249 GLU B C 1
ATOM 4716 O O . GLU B 1 249 ? 19.103 30.087 26.094 1.00 54.65 249 GLU B O 1
ATOM 4722 N N . CYS B 1 250 ? 18.113 31.271 24.443 1.00 59.69 250 CYS B N 1
ATOM 4723 C CA . CYS B 1 250 ? 16.896 31.515 25.223 1.00 59.13 250 CYS B CA 1
ATOM 4724 C C . CYS B 1 250 ? 16.047 30.247 25.326 1.00 62.55 250 CYS B C 1
ATOM 4725 O O . CYS B 1 250 ? 15.371 30.027 26.332 1.00 53.48 250 CYS B O 1
ATOM 4728 N N . LEU B 1 251 ? 16.093 29.416 24.282 1.00 60.79 251 LEU B N 1
ATOM 4729 C CA . LEU B 1 251 ? 15.312 28.179 24.237 1.00 51.65 251 LEU B CA 1
ATOM 4730 C C . LEU B 1 251 ? 15.866 27.144 25.203 1.00 45.85 251 LEU B C 1
ATOM 4731 O O . LEU B 1 251 ? 15.119 26.539 25.967 1.00 49.33 251 LEU B O 1
ATOM 4736 N N . THR B 1 252 ? 17.177 26.937 25.175 1.00 49.34 252 THR B N 1
ATOM 4737 C CA . THR B 1 252 ? 17.814 26.059 26.158 1.00 49.53 252 THR B CA 1
ATOM 4738 C C . THR B 1 252 ? 17.603 26.503 27.617 1.00 63.73 252 THR B C 1
ATOM 4739 O O . THR B 1 252 ? 17.449 25.656 28.503 1.00 67.36 252 THR B O 1
ATOM 4743 N N . ASP B 1 253 ? 17.572 27.812 27.876 1.00 55.81 253 ASP B N 1
ATOM 4744 C CA . ASP B 1 253 ? 17.363 28.290 29.250 1.00 60.61 253 ASP B CA 1
ATOM 4745 C C . ASP B 1 253 ? 15.917 28.119 29.648 1.00 52.27 253 ASP B C 1
ATOM 4746 O O . ASP B 1 253 ? 15.602 27.941 30.824 1.00 48.83 253 ASP B O 1
ATOM 4751 N N . LEU B 1 254 ? 15.035 28.192 28.659 1.00 63.95 254 LEU B N 1
ATOM 4752 C CA . LEU B 1 254 ? 13.624 27.957 28.895 1.00 59.38 254 LEU B CA 1
ATOM 4753 C C . LEU B 1 254 ? 13.473 26.556 29.461 1.00 60.90 254 LEU B C 1
ATOM 4754 O O . LEU B 1 254 ? 12.736 26.342 30.416 1.00 61.13 254 LEU B O 1
ATOM 4759 N N . TYR B 1 255 ? 14.203 25.605 28.885 1.00 49.99 255 TYR B N 1
ATOM 4760 C CA . TYR B 1 255 ? 14.177 24.227 29.375 1.00 64.01 255 TYR B CA 1
ATOM 4761 C C . TYR B 1 255 ? 14.947 23.994 30.706 1.00 62.97 255 TYR B C 1
ATOM 4762 O O . TYR B 1 255 ? 14.997 22.871 31.216 1.00 62.72 255 TYR B O 1
ATOM 4771 N N . ASP B 1 256 ? 15.544 25.045 31.263 1.00 51.85 256 ASP B N 1
ATOM 4772 C CA . ASP B 1 256 ? 16.137 24.965 32.608 1.00 55.71 256 ASP B CA 1
ATOM 4773 C C . ASP B 1 256 ? 15.137 25.504 33.605 1.00 69.90 256 ASP B C 1
ATOM 4774 O O . ASP B 1 256 ? 15.295 25.328 34.812 1.00 73.73 256 ASP B O 1
ATOM 4779 N N . SER B 1 257 ? 14.102 26.164 33.089 1.00 61.38 257 SER B N 1
ATOM 4780 C CA . SER B 1 257 ? 13.261 27.011 33.915 1.00 65.19 257 SER B CA 1
ATOM 4781 C C . SER B 1 257 ? 11.885 26.427 34.150 1.00 68.36 257 SER B C 1
ATOM 4782 O O . SER B 1 257 ? 11.341 26.505 35.257 1.00 68.88 257 SER B O 1
ATOM 4785 N N . ILE B 1 258 ? 11.314 25.851 33.099 1.00 73.03 258 ILE B N 1
ATOM 4786 C CA . ILE B 1 258 ? 9.983 25.281 33.204 1.00 55.51 258 ILE B CA 1
ATOM 4787 C C . ILE B 1 258 ? 9.960 23.816 32.817 1.00 52.68 258 ILE B C 1
ATOM 4788 O O . ILE B 1 258 ? 10.820 23.349 32.078 1.00 54.66 258 ILE B O 1
ATOM 4793 N N . SER B 1 259 ? 8.974 23.106 33.362 1.00 72.81 259 SER B N 1
ATOM 4794 C CA . SER B 1 259 ? 8.789 21.662 33.205 1.00 70.52 259 SER B CA 1
ATOM 4795 C C . SER B 1 259 ? 7.859 21.348 32.014 1.00 68.03 259 SER B C 1
ATOM 4796 O O . SER B 1 259 ? 6.682 21.709 32.028 1.00 65.57 259 SER B O 1
ATOM 4799 N N . VAL B 1 260 ? 8.392 20.663 31.000 1.00 62.88 260 VAL B N 1
ATOM 4800 C CA . VAL B 1 260 ? 7.665 20.411 29.754 1.00 75.45 260 VAL B CA 1
ATOM 4801 C C . VAL B 1 260 ? 7.362 18.930 29.502 1.00 68.01 260 VAL B C 1
ATOM 4802 O O . VAL B 1 260 ? 8.231 18.083 29.677 1.00 72.43 260 VAL B O 1
ATOM 4806 N N . THR B 1 261 ? 6.144 18.619 29.063 1.00 62.79 261 THR B N 1
ATOM 4807 C CA . THR B 1 261 ? 5.838 17.266 28.580 1.00 57.39 261 THR B CA 1
ATOM 4808 C C . THR B 1 261 ? 6.294 17.102 27.124 1.00 45.22 261 THR B C 1
ATOM 4809 O O . THR B 1 261 ? 7.192 16.320 26.818 1.00 50.17 261 THR B O 1
ATOM 4813 N N . GLN B 1 262 ? 5.656 17.840 26.227 1.00 41.17 262 GLN B N 1
ATOM 4814 C CA . GLN B 1 262 ? 6.097 17.913 24.846 1.00 47.99 262 GLN B CA 1
ATOM 4815 C C . GLN B 1 262 ? 5.836 19.320 24.365 1.00 54.86 262 GLN B C 1
ATOM 4816 O O . GLN B 1 262 ? 5.000 20.025 24.935 1.00 51.84 262 GLN B O 1
ATOM 4822 N N . ALA B 1 263 ? 6.533 19.724 23.307 1.00 43.38 263 ALA B N 1
ATOM 4823 C CA . ALA B 1 263 ? 6.354 21.059 22.761 1.00 47.11 263 ALA B CA 1
ATOM 4824 C C . ALA B 1 263 ? 6.307 21.019 21.253 1.00 42.24 263 ALA B C 1
ATOM 4825 O O . ALA B 1 263 ? 6.877 20.121 20.643 1.00 53.14 263 ALA B O 1
ATOM 4827 N N . VAL B 1 264 ? 5.633 22.002 20.657 1.00 37.65 264 VAL B N 1
ATOM 4828 C CA . VAL B 1 264 ? 5.795 22.283 19.234 1.00 37.69 264 VAL B CA 1
ATOM 4829 C C . VAL B 1 264 ? 6.564 23.592 19.029 1.00 50.15 264 VAL B C 1
ATOM 4830 O O . VAL B 1 264 ? 6.265 24.598 19.664 1.00 55.36 264 VAL B O 1
ATOM 4834 N N . ILE B 1 265 ? 7.564 23.576 18.154 1.00 48.63 265 ILE B N 1
ATOM 4835 C CA . ILE B 1 265 ? 8.258 24.801 17.779 1.00 41.60 265 ILE B CA 1
ATOM 4836 C C . ILE B 1 265 ? 8.048 25.112 16.297 1.00 54.45 265 ILE B C 1
ATOM 4837 O O . ILE B 1 265 ? 8.206 24.241 15.438 1.00 63.17 265 ILE B O 1
ATOM 4842 N N . PHE B 1 266 ? 7.707 26.362 16.005 1.00 58.32 266 PHE B N 1
ATOM 4843 C CA . PHE B 1 266 ? 7.460 26.802 14.638 1.00 42.42 266 PHE B CA 1
ATOM 4844 C C . PHE B 1 266 ? 8.526 27.751 14.133 1.00 49.20 266 PHE B C 1
ATOM 4845 O O . PHE B 1 266 ? 8.847 28.743 14.783 1.00 70.23 266 PHE B O 1
ATOM 4853 N N . CYS B 1 267 ? 9.095 27.428 12.980 1.00 45.48 267 CYS B N 1
ATOM 4854 C CA . CYS B 1 267 ? 9.996 28.337 12.283 1.00 55.88 267 CYS B CA 1
ATOM 4855 C C . CYS B 1 267 ? 9.374 28.647 10.928 1.00 63.12 267 CYS B C 1
ATOM 4856 O O . CYS B 1 267 ? 8.460 27.953 10.491 1.00 64.88 267 CYS B O 1
ATOM 4859 N N . ASN B 1 268 ? 9.864 29.681 10.259 1.00 59.21 268 ASN B N 1
ATOM 4860 C CA . ASN B 1 268 ? 9.261 30.113 9.010 1.00 59.68 268 ASN B CA 1
ATOM 4861 C C . ASN B 1 268 ? 9.757 29.312 7.808 1.00 67.11 268 ASN B C 1
ATOM 4862 O O . ASN B 1 268 ? 8.991 28.973 6.908 1.00 72.40 268 ASN B O 1
ATOM 4867 N N . THR B 1 269 ? 11.047 29.003 7.806 1.00 62.35 269 THR B N 1
ATOM 4868 C CA . THR B 1 269 ? 11.663 28.290 6.702 1.00 49.79 269 THR B CA 1
ATOM 4869 C C . THR B 1 269 ? 11.969 26.837 7.045 1.00 49.77 269 THR B C 1
ATOM 4870 O O . THR B 1 269 ? 11.983 26.448 8.208 1.00 62.40 269 THR B O 1
ATOM 4874 N N . ARG B 1 270 ? 12.207 26.033 6.013 1.00 65.12 270 ARG B N 1
ATOM 4875 C CA . ARG B 1 270 ? 12.581 24.642 6.194 1.00 58.71 270 ARG B CA 1
ATOM 4876 C C . ARG B 1 270 ? 14.018 24.567 6.686 1.00 54.40 270 ARG B C 1
ATOM 4877 O O . ARG B 1 270 ? 14.359 23.718 7.500 1.00 52.47 270 ARG B O 1
ATOM 4885 N N . ARG B 1 271 ? 14.856 25.463 6.172 1.00 55.48 271 ARG B N 1
ATOM 4886 C CA . ARG B 1 271 ? 16.255 25.563 6.584 1.00 52.86 271 ARG B CA 1
ATOM 4887 C C . ARG B 1 271 ? 16.382 25.721 8.095 1.00 59.29 271 ARG B C 1
ATOM 4888 O O . ARG B 1 271 ? 17.160 25.004 8.728 1.00 54.67 271 ARG B O 1
ATOM 4896 N N . LYS B 1 272 ? 15.613 26.635 8.685 1.00 46.89 272 LYS B N 1
ATOM 4897 C CA . LYS B 1 272 ? 15.785 26.863 10.106 1.00 57.57 272 LYS B CA 1
ATOM 4898 C C . LYS B 1 272 ? 15.247 25.708 10.916 1.00 64.02 272 LYS B C 1
ATOM 4899 O O . LYS B 1 272 ? 15.790 25.379 11.975 1.00 67.11 272 LYS B O 1
ATOM 4905 N N . VAL B 1 273 ? 14.165 25.112 10.424 1.00 59.62 273 VAL B N 1
ATOM 4906 C CA . VAL B 1 273 ? 13.563 23.943 11.061 1.00 46.23 273 VAL B CA 1
ATOM 4907 C C . VAL B 1 273 ? 14.646 22.892 11.193 1.00 57.70 273 VAL B C 1
ATOM 4908 O O . VAL B 1 273 ? 14.873 22.348 12.265 1.00 57.37 273 VAL B O 1
ATOM 4912 N N . GLU B 1 274 ? 15.342 22.640 10.090 1.00 60.75 274 GLU B N 1
ATOM 4913 C CA . GLU B 1 274 ? 16.376 21.620 10.049 1.00 52.26 274 GLU B CA 1
ATOM 4914 C C . GLU B 1 274 ? 17.633 21.975 10.820 1.00 49.56 274 GLU B C 1
ATOM 4915 O O . GLU B 1 274 ? 18.223 21.118 11.470 1.00 71.12 274 GLU B O 1
ATOM 4921 N N . GLU B 1 275 ? 18.046 23.234 10.750 1.00 53.88 275 GLU B N 1
ATOM 4922 C CA . GLU B 1 275 ? 19.203 23.685 11.523 1.00 47.12 275 GLU B CA 1
ATOM 4923 C C . GLU B 1 275 ? 18.910 23.616 13.010 1.00 46.58 275 GLU B C 1
ATOM 4924 O O . GLU B 1 275 ? 19.751 23.180 13.797 1.00 68.58 275 GLU B O 1
ATOM 4930 N N . LEU B 1 276 ? 17.714 24.048 13.393 1.00 47.53 276 LEU B N 1
ATOM 4931 C CA . LEU B 1 276 ? 17.311 24.002 14.791 1.00 47.01 276 LEU B CA 1
ATOM 4932 C C . LEU B 1 276 ? 17.169 22.564 15.274 1.00 43.60 276 LEU B C 1
ATOM 4933 O O . LEU B 1 276 ? 17.566 22.229 16.386 1.00 66.76 276 LEU B O 1
ATOM 4938 N N . THR B 1 277 ? 16.610 21.720 14.427 1.00 50.78 277 THR B N 1
ATOM 4939 C CA . THR B 1 277 ? 16.439 20.314 14.758 1.00 60.79 277 THR B CA 1
ATOM 4940 C C . THR B 1 277 ? 17.767 19.687 15.181 1.00 63.74 277 THR B C 1
ATOM 4941 O O . THR B 1 277 ? 17.851 19.066 16.240 1.00 62.36 277 THR B O 1
ATOM 4945 N N . THR B 1 278 ? 18.807 19.861 14.366 1.00 53.62 278 THR B N 1
ATOM 4946 C CA . THR B 1 278 ? 20.079 19.203 14.657 1.00 69.84 278 THR B CA 1
ATOM 4947 C C . THR B 1 278 ? 20.851 19.893 15.779 1.00 64.15 278 THR B C 1
ATOM 4948 O O . THR B 1 278 ? 21.624 19.253 16.478 1.00 65.06 278 THR B O 1
ATOM 4952 N N . LYS B 1 279 ? 20.635 21.192 15.958 1.00 62.92 279 LYS B N 1
ATOM 4953 C CA . LYS B 1 279 ? 21.234 21.895 17.089 1.00 49.73 279 LYS B CA 1
ATOM 4954 C C . LYS B 1 279 ? 20.694 21.352 18.404 1.00 63.52 279 LYS B C 1
ATOM 4955 O O . LYS B 1 279 ? 21.444 21.198 19.366 1.00 76.70 279 LYS B O 1
ATOM 4961 N N . LEU B 1 280 ? 19.393 21.058 18.438 1.00 44.47 280 LEU B N 1
ATOM 4962 C CA . LEU B 1 280 ? 18.750 20.496 19.627 1.00 51.86 280 LEU B CA 1
ATOM 4963 C C . LEU B 1 280 ? 19.184 19.049 19.915 1.00 67.81 280 LEU B C 1
ATOM 4964 O O . LEU B 1 280 ? 19.304 18.651 21.073 1.00 64.24 280 LEU B O 1
ATOM 4969 N N . ARG B 1 281 ? 19.399 18.259 18.864 1.00 57.86 281 ARG B N 1
ATOM 4970 C CA . ARG B 1 281 ? 19.859 16.884 19.040 1.00 48.92 281 ARG B CA 1
ATOM 4971 C C . ARG B 1 281 ? 21.263 16.836 19.664 1.00 59.18 281 ARG B C 1
ATOM 4972 O O . ARG B 1 281 ? 21.576 15.920 20.427 1.00 63.30 281 ARG B O 1
ATOM 4980 N N . ASN B 1 282 ? 22.109 17.810 19.323 1.00 46.62 282 ASN B N 1
ATOM 4981 C CA . ASN B 1 282 ? 23.455 17.893 19.878 1.00 57.26 282 ASN B CA 1
ATOM 4982 C C . ASN B 1 282 ? 23.406 18.110 21.385 1.00 63.52 282 ASN B C 1
ATOM 4983 O O . ASN B 1 282 ? 24.292 17.673 22.123 1.00 73.71 282 ASN B O 1
ATOM 4988 N N . ASP B 1 283 ? 22.370 18.809 21.829 1.00 46.77 283 ASP B N 1
ATOM 4989 C CA . ASP B 1 283 ? 22.149 19.049 23.232 1.00 46.75 283 ASP B CA 1
ATOM 4990 C C . ASP B 1 283 ? 21.286 17.953 23.836 1.00 62.50 283 ASP B C 1
ATOM 4991 O O . ASP B 1 283 ? 20.642 18.142 24.866 1.00 60.23 283 ASP B O 1
ATOM 4996 N N . LYS B 1 284 ? 21.293 16.803 23.170 1.00 52.66 284 LYS B N 1
ATOM 4997 C CA . LYS B 1 284 ? 20.599 15.596 23.623 1.00 51.68 284 LYS B CA 1
ATOM 4998 C C . LYS B 1 284 ? 19.064 15.650 23.704 1.00 44.06 284 LYS B C 1
ATOM 4999 O O . LYS B 1 284 ? 18.462 14.796 24.354 1.00 50.86 284 LYS B O 1
ATOM 5005 N N . PHE B 1 285 ? 18.434 16.614 23.022 1.00 50.64 285 PHE B N 1
ATOM 5006 C CA . PHE B 1 285 ? 16.974 16.592 22.849 1.00 49.25 285 PHE B CA 1
ATOM 5007 C C . PHE B 1 285 ? 16.588 15.497 21.858 1.00 51.53 285 PHE B C 1
ATOM 5008 O O . PHE B 1 285 ? 17.395 15.097 21.025 1.00 54.32 285 PHE B O 1
ATOM 5016 N N . THR B 1 286 ? 15.353 15.011 21.975 1.00 65.81 286 THR B N 1
ATOM 5017 C CA . THR B 1 286 ? 14.759 14.082 21.013 1.00 50.42 286 THR B CA 1
ATOM 5018 C C . THR B 1 286 ? 13.730 14.889 20.241 1.00 48.72 286 THR B C 1
ATOM 5019 O O . THR B 1 286 ? 12.713 15.275 20.804 1.00 61.50 286 THR B O 1
ATOM 5023 N N . VAL B 1 287 ? 13.982 15.168 18.966 1.00 54.08 287 VAL B N 1
ATOM 5024 C CA . VAL B 1 287 ? 13.098 16.076 18.224 1.00 64.16 287 VAL B CA 1
ATOM 5025 C C . VAL B 1 287 ? 12.620 15.537 16.863 1.00 59.40 287 VAL B C 1
ATOM 5026 O O . VAL B 1 287 ? 13.310 14.750 16.210 1.00 58.38 287 VAL B O 1
ATOM 5030 N N . SER B 1 288 ? 11.433 15.975 16.449 1.00 51.48 288 SER B N 1
ATOM 5031 C CA . SER B 1 288 ? 10.862 15.627 15.146 1.00 50.36 288 SER B CA 1
ATOM 5032 C C . SER B 1 288 ? 10.686 16.898 14.339 1.00 57.21 288 SER B C 1
ATOM 5033 O O . SER B 1 288 ? 10.264 17.920 14.875 1.00 75.98 288 SER B O 1
ATOM 5036 N N . ALA B 1 289 ? 11.003 16.835 13.052 1.00 50.55 289 ALA B N 1
ATOM 5037 C CA . ALA B 1 289 ? 10.860 17.988 12.170 1.00 39.88 289 ALA B CA 1
ATOM 5038 C C . ALA B 1 289 ? 9.855 17.695 11.057 1.00 43.50 289 ALA B C 1
ATOM 5039 O O . ALA B 1 289 ? 9.825 16.590 10.500 1.00 41.94 289 ALA B O 1
ATOM 5041 N N . ILE B 1 290 ? 9.019 18.677 10.743 1.00 44.34 290 ILE B N 1
ATOM 5042 C CA . ILE B 1 290 ? 8.227 18.605 9.525 1.00 50.09 290 ILE B CA 1
ATOM 5043 C C . ILE B 1 290 ? 8.289 19.910 8.757 1.00 56.29 290 ILE B C 1
ATOM 5044 O O . ILE B 1 290 ? 8.434 20.983 9.329 1.00 65.73 290 ILE B O 1
ATOM 5049 N N . TYR B 1 291 ? 8.190 19.787 7.444 1.00 67.00 291 TYR B N 1
ATOM 5050 C CA . TYR B 1 291 ? 8.175 20.914 6.539 1.00 65.55 291 TYR B CA 1
ATOM 5051 C C . TYR B 1 291 ? 7.448 20.441 5.275 1.00 61.49 291 TYR B C 1
ATOM 5052 O O . TYR B 1 291 ? 7.070 19.268 5.175 1.00 55.62 291 TYR B O 1
ATOM 5061 N N . SER B 1 292 ? 7.247 21.342 4.317 1.00 63.86 292 SER B N 1
ATOM 5062 C CA . SER B 1 292 ? 6.354 21.061 3.191 1.00 56.22 292 SER B CA 1
ATOM 5063 C C . SER B 1 292 ? 6.799 19.954 2.226 1.00 60.93 292 SER B C 1
ATOM 5064 O O . SER B 1 292 ? 5.991 19.116 1.837 1.00 70.16 292 SER B O 1
ATOM 5067 N N . ASP B 1 293 ? 8.069 19.947 1.835 1.00 58.20 293 ASP B N 1
ATOM 5068 C CA . ASP B 1 293 ? 8.517 19.037 0.777 1.00 53.48 293 ASP B CA 1
ATOM 5069 C C . ASP B 1 293 ? 8.356 17.557 1.116 1.00 45.06 293 ASP B C 1
ATOM 5070 O O . ASP B 1 293 ? 8.554 16.709 0.261 1.00 54.28 293 ASP B O 1
ATOM 5075 N N . LEU B 1 294 ? 8.018 17.240 2.359 1.00 43.99 294 LEU B N 1
ATOM 5076 C CA . LEU B 1 294 ? 7.883 15.838 2.757 1.00 46.27 294 LEU B CA 1
ATOM 5077 C C . LEU B 1 294 ? 6.611 15.229 2.186 1.00 49.68 294 LEU B C 1
ATOM 5078 O O . LEU B 1 294 ? 5.617 15.921 1.983 1.00 68.11 294 LEU B O 1
ATOM 5083 N N . PRO B 1 295 ? 6.643 13.926 1.908 1.00 46.07 295 PRO B N 1
ATOM 5084 C CA . PRO B 1 295 ? 5.421 13.233 1.502 1.00 50.36 295 PRO B CA 1
ATOM 5085 C C . PRO B 1 295 ? 4.367 13.297 2.595 1.00 56.82 295 PRO B C 1
ATOM 5086 O O . PRO B 1 295 ? 4.701 13.157 3.767 1.00 51.18 295 PRO B O 1
ATOM 5090 N N . GLN B 1 296 ? 3.109 13.497 2.217 1.00 63.56 296 GLN B N 1
ATOM 5091 C CA . GLN B 1 296 ? 2.041 13.580 3.203 1.00 62.14 296 GLN B CA 1
ATOM 5092 C C . GLN B 1 296 ? 2.018 12.358 4.122 1.00 60.49 296 GLN B C 1
ATOM 5093 O O . GLN B 1 296 ? 1.575 12.442 5.265 1.00 71.31 296 GLN B O 1
ATOM 5099 N N . GLN B 1 297 ? 2.496 11.226 3.624 1.00 46.65 297 GLN B N 1
ATOM 5100 C CA . GLN B 1 297 ? 2.596 10.023 4.444 1.00 55.52 297 GLN B CA 1
ATOM 5101 C C . GLN B 1 297 ? 3.722 10.171 5.470 1.00 62.39 297 GLN B C 1
ATOM 5102 O O . GLN B 1 297 ? 3.620 9.679 6.596 1.00 59.46 297 GLN B O 1
ATOM 5108 N N . GLU B 1 298 ? 4.805 10.838 5.076 1.00 44.04 298 GLU B N 1
ATOM 5109 C CA . GLU B 1 298 ? 5.932 10.983 5.969 1.00 41.96 298 GLU B CA 1
ATOM 5110 C C . GLU B 1 298 ? 5.526 11.872 7.132 1.00 42.42 298 GLU B C 1
ATOM 5111 O O . GLU B 1 298 ? 5.744 11.513 8.277 1.00 40.79 298 GLU B O 1
ATOM 5117 N N . ARG B 1 299 ? 4.911 13.014 6.849 1.00 41.04 299 ARG B N 1
ATOM 5118 C CA . ARG B 1 299 ? 4.456 13.870 7.931 1.00 41.34 299 ARG B CA 1
ATOM 5119 C C . ARG B 1 299 ? 3.531 13.102 8.850 1.00 44.74 299 ARG B C 1
ATOM 5120 O O . ARG B 1 299 ? 3.686 13.150 10.064 1.00 63.80 299 ARG B O 1
ATOM 5128 N N . ASP B 1 300 ? 2.573 12.389 8.273 1.00 54.78 300 ASP B N 1
ATOM 5129 C CA . ASP B 1 300 ? 1.575 11.667 9.061 1.00 53.19 300 ASP B CA 1
ATOM 5130 C C . ASP B 1 300 ? 2.213 10.739 10.085 1.00 57.35 300 ASP B C 1
ATOM 5131 O O . ASP B 1 300 ? 1.714 10.587 11.193 1.0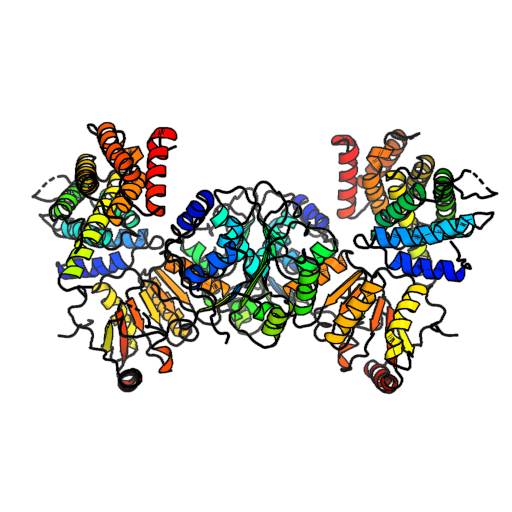0 62.19 300 ASP B O 1
ATOM 5136 N N . THR B 1 301 ? 3.307 10.097 9.700 1.00 57.39 301 THR B N 1
ATOM 5137 C CA . THR B 1 301 ? 4.012 9.197 10.597 1.00 44.23 301 THR B CA 1
ATOM 5138 C C . THR B 1 301 ? 4.746 9.974 11.680 1.00 62.81 301 THR B C 1
ATOM 5139 O O . THR B 1 301 ? 4.714 9.590 12.848 1.00 62.05 301 THR B O 1
ATOM 5143 N N . ILE B 1 302 ? 5.419 11.057 11.289 1.00 68.80 302 ILE B N 1
ATOM 5144 C CA . ILE B 1 302 ? 6.149 11.891 12.239 1.00 57.22 302 ILE B CA 1
ATOM 5145 C C . ILE B 1 302 ? 5.211 12.395 13.344 1.00 58.18 302 ILE B C 1
ATOM 5146 O O . ILE B 1 302 ? 5.544 12.325 14.527 1.00 64.02 302 ILE B O 1
ATOM 5151 N N . MET B 1 303 ? 4.048 12.903 12.942 1.00 51.63 303 MET B N 1
ATOM 5152 C CA . MET B 1 303 ? 3.061 13.455 13.874 1.00 61.21 303 MET B CA 1
ATOM 5153 C C . MET B 1 303 ? 2.483 12.386 14.798 1.00 65.53 303 MET B C 1
ATOM 5154 O O . MET B 1 303 ? 2.317 12.609 15.999 1.00 59.54 303 MET B O 1
ATOM 5159 N N . LYS B 1 304 ? 2.188 11.226 14.231 1.00 39.60 304 LYS B N 1
ATOM 5160 C CA . LYS B 1 304 ? 1.648 10.107 14.988 1.00 46.35 304 LYS B CA 1
ATOM 5161 C C . LYS B 1 304 ? 2.630 9.585 16.025 1.00 49.20 304 LYS B C 1
ATOM 5162 O O . LYS B 1 304 ? 2.266 9.379 17.177 1.00 64.21 304 LYS B O 1
ATOM 5168 N N . GLU B 1 305 ? 3.871 9.358 15.610 1.00 61.06 305 GLU B N 1
ATOM 5169 C CA . GLU B 1 305 ? 4.918 8.900 16.526 1.00 66.34 305 GLU B CA 1
ATOM 5170 C C . GLU B 1 305 ? 5.257 9.923 17.631 1.00 80.15 305 GLU B C 1
ATOM 5171 O O . GLU B 1 305 ? 5.645 9.548 18.739 1.00 85.38 305 GLU B O 1
ATOM 5177 N N . PHE B 1 306 ? 5.123 11.210 17.319 1.00 64.15 306 PHE B N 1
ATOM 5178 C CA . PHE B 1 306 ? 5.350 12.270 18.290 1.00 55.52 306 PHE B CA 1
ATOM 5179 C C . PHE B 1 306 ? 4.181 12.359 19.280 1.00 66.66 306 PHE B C 1
ATOM 5180 O O . PHE B 1 306 ? 4.378 12.498 20.506 1.00 45.20 306 PHE B O 1
ATOM 5188 N N . ARG B 1 307 ? 2.966 12.276 18.749 1.00 59.10 307 ARG B N 1
ATOM 5189 C CA . ARG B 1 307 ? 1.767 12.315 19.586 1.00 65.67 307 ARG B CA 1
ATOM 5190 C C . ARG B 1 307 ? 1.667 11.080 20.481 1.00 59.18 307 ARG B C 1
ATOM 5191 O O . ARG B 1 307 ? 0.879 11.060 21.414 1.00 67.27 307 ARG B O 1
ATOM 5199 N N . SER B 1 308 ? 2.488 10.071 20.202 1.00 56.68 308 SER B N 1
ATOM 5200 C CA . SER B 1 308 ? 2.546 8.861 21.015 1.00 50.61 308 SER B CA 1
ATOM 5201 C C . SER B 1 308 ? 3.729 8.852 22.001 1.00 64.21 308 SER B C 1
ATOM 5202 O O . SER B 1 308 ? 3.892 7.905 22.775 1.00 54.86 308 SER B O 1
ATOM 5205 N N . GLY B 1 309 ? 4.563 9.888 21.967 1.00 55.13 309 GLY B N 1
ATOM 5206 C CA . GLY B 1 309 ? 5.585 10.054 22.985 1.00 44.57 309 GLY B CA 1
ATOM 5207 C C . GLY B 1 309 ? 7.007 9.635 22.658 1.00 56.90 309 GLY B C 1
ATOM 5208 O O . GLY B 1 309 ? 7.866 9.643 23.543 1.00 68.70 309 GLY B O 1
ATOM 5209 N N . SER B 1 310 ? 7.273 9.284 21.402 1.00 62.09 310 SER B N 1
ATOM 5210 C CA . SER B 1 310 ? 8.622 8.881 21.001 1.00 65.33 310 SER B CA 1
ATOM 5211 C C . SER B 1 310 ? 9.596 10.055 21.143 1.00 66.53 310 SER B C 1
ATOM 5212 O O . SER B 1 310 ? 10.625 9.945 21.810 1.00 70.12 310 SER B O 1
ATOM 5215 N N . SER B 1 311 ? 9.257 11.176 20.515 1.00 55.24 311 SER B N 1
ATOM 5216 C CA . SER B 1 311 ? 10.010 12.408 20.668 1.00 47.54 311 SER B CA 1
ATOM 5217 C C . SER B 1 311 ? 9.272 13.311 21.650 1.00 60.95 311 SER B C 1
ATOM 5218 O O . SER B 1 311 ? 8.136 13.020 22.011 1.00 56.71 311 SER B O 1
ATOM 5221 N N . ARG B 1 312 ? 9.923 14.384 22.100 1.00 48.08 312 ARG B N 1
ATOM 5222 C CA . ARG B 1 312 ? 9.305 15.304 23.044 1.00 42.19 312 ARG B CA 1
ATOM 5223 C C . ARG B 1 312 ? 9.273 16.737 22.505 1.00 42.86 312 ARG B C 1
ATOM 5224 O O . ARG B 1 312 ? 8.688 17.622 23.127 1.00 49.20 312 ARG B O 1
ATOM 5232 N N . ILE B 1 313 ? 9.898 16.957 21.351 1.00 38.72 313 ILE B N 1
ATOM 5233 C CA . ILE B 1 313 ? 9.765 18.225 20.640 1.00 42.23 313 ILE B CA 1
ATOM 5234 C C . ILE B 1 313 ? 9.452 18.003 19.173 1.00 48.01 313 ILE B C 1
ATOM 5235 O O . ILE B 1 313 ? 10.083 17.185 18.501 1.00 48.70 313 ILE B O 1
ATOM 5240 N N . LEU B 1 314 ? 8.480 18.741 18.665 1.00 42.66 314 LEU B N 1
ATOM 5241 C CA . LEU B 1 314 ? 8.210 18.712 17.244 1.00 40.49 314 LEU B CA 1
ATOM 5242 C C . LEU B 1 314 ? 8.445 20.093 16.692 1.00 43.60 314 LEU B C 1
ATOM 5243 O O . LEU B 1 314 ? 7.830 21.049 17.160 1.00 61.25 314 LEU B O 1
ATOM 5248 N N . ILE B 1 315 ? 9.321 20.194 15.695 1.00 45.63 315 ILE B N 1
ATOM 5249 C CA . ILE B 1 315 ? 9.592 21.454 15.006 1.00 39.08 315 ILE B CA 1
ATOM 5250 C C . ILE B 1 315 ? 8.903 21.439 13.654 1.00 39.17 315 ILE B C 1
ATOM 5251 O O . ILE B 1 315 ? 8.966 20.445 12.940 1.00 50.06 315 ILE B O 1
ATOM 5256 N N . SER B 1 316 ? 8.231 22.530 13.302 1.00 48.89 316 SER B N 1
ATOM 5257 C CA . SER B 1 316 ? 7.471 22.579 12.050 1.00 40.83 316 SER B CA 1
ATOM 5258 C C . SER B 1 316 ? 7.500 23.945 11.388 1.00 42.73 316 SER B C 1
ATOM 5259 O O . SER B 1 316 ? 7.565 24.965 12.065 1.00 59.98 316 SER B O 1
ATOM 5262 N N . THR B 1 317 ? 7.447 23.960 10.061 1.00 52.70 317 THR B N 1
ATOM 5263 C CA . THR B 1 317 ? 7.205 25.196 9.331 1.00 53.54 317 THR B CA 1
ATOM 5264 C C . THR B 1 317 ? 5.731 25.483 9.313 1.00 64.03 317 THR B C 1
ATOM 5265 O O . THR B 1 317 ? 4.916 24.745 9.866 1.00 58.03 317 THR B O 1
ATOM 5269 N N . ASP B 1 318 ? 5.404 26.540 8.589 1.00 77.43 318 ASP B N 1
ATOM 5270 C CA . ASP B 1 318 ? 4.107 27.165 8.677 1.00 73.27 318 ASP B CA 1
ATOM 5271 C C . ASP B 1 318 ? 3.179 26.698 7.577 1.00 79.65 318 ASP B C 1
ATOM 5272 O O . ASP B 1 318 ? 1.998 26.494 7.818 1.00 89.66 318 ASP B O 1
ATOM 5277 N N . LEU B 1 319 ? 3.707 26.544 6.367 1.00 97.62 319 LEU B N 1
ATOM 5278 C CA . LEU B 1 319 ? 2.888 26.115 5.236 1.00 123.06 319 LEU B CA 1
ATOM 5279 C C . LEU B 1 319 ? 1.947 24.993 5.672 1.00 134.70 319 LEU B C 1
ATOM 5280 O O . LEU B 1 319 ? 0.833 24.859 5.157 1.00 145.70 319 LEU B O 1
ATOM 5285 N N . LEU B 1 320 ? 2.404 24.197 6.634 1.00 133.85 320 LEU B N 1
ATOM 5286 C CA . LEU B 1 320 ? 1.587 23.144 7.220 1.00 112.94 320 LEU B CA 1
ATOM 5287 C C . LEU B 1 320 ? 1.361 23.367 8.712 1.00 128.17 320 LEU B C 1
ATOM 5288 O O . LEU B 1 320 ? 1.509 22.452 9.521 1.00 139.87 320 LEU B O 1
ATOM 5293 N N . ALA B 1 321 ? 1.026 24.599 9.071 1.00 121.96 321 ALA B N 1
ATOM 5294 C CA . ALA B 1 321 ? 0.455 24.893 10.373 1.00 122.54 321 ALA B CA 1
ATOM 5295 C C . ALA B 1 321 ? -1.050 24.650 10.256 1.00 147.38 321 ALA B C 1
ATOM 5296 O O . ALA B 1 321 ? -1.789 24.759 11.236 1.00 149.89 321 ALA B O 1
ATOM 5298 N N . ARG B 1 322 ? -1.488 24.321 9.039 1.00 160.46 322 ARG B N 1
ATOM 5299 C CA . ARG B 1 322 ? -2.907 24.168 8.718 1.00 166.45 322 ARG B CA 1
ATOM 5300 C C . ARG B 1 322 ? -3.417 22.735 8.864 1.00 156.54 322 ARG B C 1
ATOM 5301 O O . ARG B 1 322 ? -4.518 22.509 9.368 1.00 153.07 322 ARG B O 1
ATOM 5309 N N . GLY B 1 323 ? -2.624 21.773 8.406 1.00 147.05 323 GLY B N 1
ATOM 5310 C CA . GLY B 1 323 ? -3.004 20.377 8.508 1.00 147.19 323 GLY B CA 1
ATOM 5311 C C . GLY B 1 323 ? -2.617 19.794 9.852 1.00 143.91 323 GLY B C 1
ATOM 5312 O O . GLY B 1 323 ? -2.904 18.634 10.147 1.00 143.26 323 GLY B O 1
ATOM 5313 N N . ILE B 1 324 ? -1.972 20.612 10.676 1.00 144.81 324 ILE B N 1
ATOM 5314 C CA . ILE B 1 324 ? -1.421 20.146 11.944 1.00 152.50 324 ILE B CA 1
ATOM 5315 C C . ILE B 1 324 ? -2.492 19.991 13.021 1.00 156.71 324 ILE B C 1
ATOM 5316 O O . ILE B 1 324 ? -3.520 20.665 12.991 1.00 160.35 324 ILE B O 1
ATOM 5321 N N . ASP B 1 325 ? -2.238 19.095 13.969 1.00 158.83 325 ASP B N 1
ATOM 5322 C CA . ASP B 1 325 ? -3.201 18.781 15.017 1.00 160.46 325 ASP B CA 1
ATOM 5323 C C . ASP B 1 325 ? -2.704 19.228 16.394 1.00 159.45 325 ASP B C 1
ATOM 5324 O O . ASP B 1 325 ? -1.857 18.572 17.003 1.00 152.62 325 ASP B O 1
ATOM 5329 N N . VAL B 1 326 ? -3.239 20.347 16.880 1.00 160.94 326 VAL B N 1
ATOM 5330 C CA . VAL B 1 326 ? -2.851 20.890 18.181 1.00 152.88 326 VAL B CA 1
ATOM 5331 C C . VAL B 1 326 ? -3.480 20.115 19.340 1.00 147.06 326 VAL B C 1
ATOM 5332 O O . VAL B 1 326 ? -4.438 20.575 19.967 1.00 134.12 326 VAL B O 1
ATOM 5336 N N . GLN B 1 327 ? -2.927 18.938 19.620 1.00 152.18 327 GLN B N 1
ATOM 5337 C CA . GLN B 1 327 ? -3.430 18.088 20.692 1.00 155.72 327 GLN B CA 1
ATOM 5338 C C . GLN B 1 327 ? -3.253 18.741 22.057 1.00 149.40 327 GLN B C 1
ATOM 5339 O O . GLN B 1 327 ? -3.247 19.965 22.181 1.00 142.94 327 GLN B O 1
ATOM 5345 N N . GLN B 1 328 ? -3.109 17.909 23.082 1.00 149.57 328 GLN B N 1
ATOM 5346 C CA . GLN B 1 328 ? -2.948 18.400 24.441 1.00 150.42 328 GLN B CA 1
ATOM 5347 C C . GLN B 1 328 ? -1.561 18.984 24.670 1.00 142.38 328 GLN B C 1
ATOM 5348 O O . GLN B 1 328 ? -1.150 19.171 25.814 1.00 159.05 328 GLN B O 1
ATOM 5354 N N . VAL B 1 329 ? -0.830 19.264 23.595 1.00 115.11 329 VAL B N 1
ATOM 5355 C CA . VAL B 1 329 ? 0.484 19.872 23.753 1.00 102.22 329 VAL B CA 1
ATOM 5356 C C . VAL B 1 329 ? 0.334 21.173 24.537 1.00 95.71 329 VAL B C 1
ATOM 5357 O O . VAL B 1 329 ? -0.281 22.132 24.065 1.00 92.84 329 VAL B O 1
ATOM 5361 N N . SER B 1 330 ? 0.885 21.181 25.745 1.00 81.38 330 SER B N 1
ATOM 5362 C CA . SER B 1 330 ? 0.828 22.338 26.627 1.00 82.25 330 SER B CA 1
ATOM 5363 C C . SER B 1 330 ? 1.505 23.554 26.014 1.00 65.52 330 SER B C 1
ATOM 5364 O O . SER B 1 330 ? 0.944 24.645 26.014 1.00 68.46 330 SER B O 1
ATOM 5367 N N . LEU B 1 331 ? 2.705 23.345 25.474 1.00 51.46 331 LEU B N 1
ATOM 5368 C CA . LEU B 1 331 ? 3.612 24.433 25.110 1.00 63.05 331 LEU B CA 1
ATOM 5369 C C . LEU B 1 331 ? 3.887 24.601 23.609 1.00 54.85 331 LEU B C 1
ATOM 5370 O O . LEU B 1 331 ? 4.272 23.656 22.914 1.00 47.29 331 LEU B O 1
ATOM 5375 N N . VAL B 1 332 ? 3.705 25.825 23.125 1.00 54.97 332 VAL B N 1
ATOM 5376 C CA . VAL B 1 332 ? 4.007 26.161 21.735 1.00 53.45 332 VAL B CA 1
ATOM 5377 C C . VAL B 1 332 ? 4.923 27.370 21.651 1.00 44.48 332 VAL B C 1
ATOM 5378 O O . VAL B 1 332 ? 4.610 28.434 22.179 1.00 63.17 332 VAL B O 1
ATOM 5382 N N . ILE B 1 333 ? 6.046 27.206 20.962 1.00 43.75 333 ILE B N 1
ATOM 5383 C CA . ILE B 1 333 ? 7.049 28.256 20.873 1.00 54.16 333 ILE B CA 1
ATOM 5384 C C . ILE B 1 333 ? 7.211 28.750 19.450 1.00 62.14 333 ILE B C 1
ATOM 5385 O O . ILE B 1 333 ? 7.680 28.026 18.576 1.00 83.67 333 ILE B O 1
ATOM 5390 N N . ASN B 1 334 ? 6.823 29.992 19.218 1.00 49.22 334 ASN B N 1
ATOM 5391 C CA . ASN B 1 334 ? 7.119 30.621 17.954 1.00 53.03 334 ASN B CA 1
ATOM 5392 C C . ASN B 1 334 ? 8.564 31.115 17.924 1.00 68.76 334 ASN B C 1
ATOM 5393 O O . ASN B 1 334 ? 8.848 32.259 18.256 1.00 81.64 334 ASN B O 1
ATOM 5398 N N . TYR B 1 335 ? 9.471 30.230 17.531 1.00 51.39 335 TYR B N 1
ATOM 5399 C CA . TYR B 1 335 ? 10.886 30.547 17.443 1.00 42.71 335 TYR B CA 1
ATOM 5400 C C . TYR B 1 335 ? 11.094 31.617 16.376 1.00 47.48 335 TYR B C 1
ATOM 5401 O O . TYR B 1 335 ? 11.893 32.529 16.529 1.00 64.81 335 TYR B O 1
ATOM 5410 N N . ASP B 1 336 ? 10.360 31.506 15.282 1.00 59.83 336 ASP B N 1
ATOM 5411 C CA . ASP B 1 336 ? 10.329 32.573 14.294 1.00 54.38 336 ASP B CA 1
ATOM 5412 C C . ASP B 1 336 ? 8.974 33.206 14.446 1.00 46.83 336 ASP B C 1
ATOM 5413 O O . ASP B 1 336 ? 8.038 32.540 14.843 1.00 60.73 336 ASP B O 1
ATOM 5418 N N . LEU B 1 337 ? 8.867 34.492 14.154 1.00 59.95 337 LEU B N 1
ATOM 5419 C CA . LEU B 1 337 ? 7.576 35.158 14.186 1.00 78.11 337 LEU B CA 1
ATOM 5420 C C . LEU B 1 337 ? 6.985 35.103 12.775 1.00 86.06 337 LEU B C 1
ATOM 5421 O O . LEU B 1 337 ? 7.669 35.408 11.794 1.00 77.72 337 LEU B O 1
ATOM 5426 N N . PRO B 1 338 ? 5.707 34.705 12.675 1.00 88.72 338 PRO B N 1
ATOM 5427 C CA . PRO B 1 338 ? 5.002 34.448 11.413 1.00 84.56 338 PRO B CA 1
ATOM 5428 C C . PRO B 1 338 ? 5.077 35.615 10.425 1.00 88.13 338 PRO B C 1
ATOM 5429 O O . PRO B 1 338 ? 4.495 36.671 10.682 1.00 94.67 338 PRO B O 1
ATOM 5433 N N . ALA B 1 339 ? 5.769 35.418 9.306 1.00 81.49 339 ALA B N 1
ATOM 5434 C CA . ALA B 1 339 ? 5.849 36.439 8.266 1.00 86.82 339 ALA B CA 1
ATOM 5435 C C . ALA B 1 339 ? 4.458 36.893 7.842 1.00 102.78 339 ALA B C 1
ATOM 5436 O O . ALA B 1 339 ? 4.234 38.076 7.578 1.00 112.13 339 ALA B O 1
ATOM 5438 N N . ASN B 1 340 ? 3.528 35.946 7.773 1.00 109.67 340 ASN B N 1
ATOM 5439 C CA . ASN B 1 340 ? 2.135 36.264 7.485 1.00 112.05 340 ASN B CA 1
ATOM 5440 C C . ASN B 1 340 ? 1.305 36.302 8.758 1.00 101.64 340 ASN B C 1
ATOM 5441 O O . ASN B 1 340 ? 1.214 35.312 9.481 1.00 82.49 340 ASN B O 1
ATOM 5446 N N . LYS B 1 341 ? 0.701 37.456 9.016 1.00 107.00 341 LYS B N 1
ATOM 5447 C CA . LYS B 1 341 ? -0.115 37.672 10.201 1.00 103.14 341 LYS B CA 1
ATOM 5448 C C . LYS B 1 341 ? -1.133 36.554 10.366 1.00 86.76 341 LYS B C 1
ATOM 5449 O O . LYS B 1 341 ? -1.413 36.110 11.472 1.00 68.26 341 LYS B O 1
ATOM 5455 N N . GLU B 1 342 ? -1.665 36.088 9.244 1.00 103.31 342 GLU B N 1
ATOM 5456 C CA . GLU B 1 342 ? -2.773 35.136 9.230 1.00 109.16 342 GLU B CA 1
ATOM 5457 C C . GLU B 1 342 ? -2.522 33.789 9.927 1.00 107.30 342 GLU B C 1
ATOM 5458 O O . GLU B 1 342 ? -3.467 33.154 10.394 1.00 114.07 342 GLU B O 1
ATOM 5464 N N . ASN B 1 343 ? -1.265 33.354 9.992 1.00 83.02 343 ASN B N 1
ATOM 5465 C CA . ASN B 1 343 ? -0.933 32.007 10.469 1.00 73.56 343 ASN B CA 1
ATOM 5466 C C . ASN B 1 343 ? -0.586 31.890 11.953 1.00 79.91 343 ASN B C 1
ATOM 5467 O O . ASN B 1 343 ? -0.181 30.818 12.417 1.00 66.35 343 ASN B O 1
ATOM 5472 N N . TYR B 1 344 ? -0.719 32.988 12.691 1.00 63.59 344 TYR B N 1
ATOM 5473 C CA . TYR B 1 344 ? -0.517 32.952 14.127 1.00 54.22 344 TYR B CA 1
ATOM 5474 C C . TYR B 1 344 ? -1.660 32.193 14.826 1.00 67.00 344 TYR B C 1
ATOM 5475 O O . TYR B 1 344 ? -1.433 31.474 15.801 1.00 71.84 344 TYR B O 1
ATOM 5484 N N . ILE B 1 345 ? -2.878 32.331 14.305 1.00 72.27 345 ILE B N 1
ATOM 5485 C CA . ILE B 1 345 ? -4.027 31.561 14.798 1.00 84.87 345 ILE B CA 1
ATOM 5486 C C . ILE B 1 345 ? -3.910 30.075 14.506 1.00 77.62 345 ILE B C 1
ATOM 5487 O O . ILE B 1 345 ? -4.462 29.256 15.243 1.00 61.83 345 ILE B O 1
ATOM 5492 N N . HIS B 1 346 ? -3.232 29.734 13.410 1.00 51.98 346 HIS B N 1
ATOM 5493 C CA . HIS B 1 346 ? -3.128 28.337 12.988 1.00 58.72 346 HIS B CA 1
ATOM 5494 C C . HIS B 1 346 ? -2.040 27.621 13.754 1.00 66.24 346 HIS B C 1
ATOM 5495 O O . HIS B 1 346 ? -2.026 26.392 13.833 1.00 60.88 346 HIS B O 1
ATOM 5502 N N . ARG B 1 347 ? -1.131 28.404 14.324 1.00 66.77 347 ARG B N 1
ATOM 5503 C CA . ARG B 1 347 ? -0.063 27.857 15.138 1.00 50.12 347 ARG B CA 1
ATOM 5504 C C . ARG B 1 347 ? -0.518 27.625 16.569 1.00 65.10 347 ARG B C 1
ATOM 5505 O O . ARG B 1 347 ? -0.213 26.589 17.159 1.00 61.58 347 ARG B O 1
ATOM 5513 N N . ILE B 1 348 ? -1.247 28.591 17.123 1.00 74.00 348 ILE B N 1
ATOM 5514 C CA . ILE B 1 348 ? -1.584 28.559 18.547 1.00 82.75 348 ILE B CA 1
ATOM 5515 C C . ILE B 1 348 ? -3.072 28.815 18.854 1.00 73.00 348 ILE B C 1
ATOM 5516 O O . ILE B 1 348 ? -3.408 29.642 19.699 1.00 88.98 348 ILE B O 1
ATOM 5521 N N . GLY B 1 349 ? -3.962 28.093 18.179 1.00 58.89 349 GLY B N 1
ATOM 5522 C CA . GLY B 1 349 ? -5.395 28.268 18.376 1.00 58.64 349 GLY B CA 1
ATOM 5523 C C . GLY B 1 349 ? -6.067 27.029 18.943 1.00 67.37 349 GLY B C 1
ATOM 5524 O O . GLY B 1 349 ? -5.596 25.912 18.739 1.00 68.45 349 GLY B O 1
ATOM 5525 N N . ARG B 1 350 ? -7.163 27.232 19.668 1.00 71.97 350 ARG B N 1
ATOM 5526 C CA . ARG B 1 350 ? -7.943 26.132 20.219 1.00 75.18 350 ARG B CA 1
ATOM 5527 C C . ARG B 1 350 ? -9.165 25.844 19.331 1.00 74.53 350 ARG B C 1
ATOM 5528 O O . ARG B 1 350 ? -9.989 24.974 19.631 1.00 74.33 350 ARG B O 1
ATOM 5530 N N . LYS B 1 357 ? -6.752 25.074 26.179 1.00 59.31 357 LYS B N 1
ATOM 5531 C CA . LYS B 1 357 ? -5.844 25.769 27.107 1.00 103.08 357 LYS B CA 1
ATOM 5532 C C . LYS B 1 357 ? -4.400 25.266 27.008 1.00 102.64 357 LYS B C 1
ATOM 5533 O O . LYS B 1 357 ? -4.157 24.071 26.828 1.00 105.65 357 LYS B O 1
ATOM 5535 N N . GLY B 1 358 ? -3.448 26.185 27.133 1.00 85.78 358 GLY B N 1
ATOM 5536 C CA . GLY B 1 358 ? -2.039 25.853 27.040 1.00 77.15 358 GLY B CA 1
ATOM 5537 C C . GLY B 1 358 ? -1.179 27.091 27.187 1.00 82.08 358 GLY B C 1
ATOM 5538 O O . GLY B 1 358 ? -1.521 27.992 27.946 1.00 108.05 358 GLY B O 1
ATOM 5539 N N . VAL B 1 359 ? -0.064 27.142 26.464 1.00 58.24 359 VAL B N 1
ATOM 5540 C CA . VAL B 1 359 ? 0.851 28.272 26.557 1.00 54.26 359 VAL B CA 1
ATOM 5541 C C . VAL B 1 359 ? 1.569 28.532 25.239 1.00 65.57 359 VAL B C 1
ATOM 5542 O O . VAL B 1 359 ? 2.127 27.617 24.638 1.00 66.33 359 VAL B O 1
ATOM 5546 N N . ALA B 1 360 ? 1.552 29.784 24.797 1.00 66.08 360 ALA B N 1
ATOM 5547 C CA . ALA B 1 360 ? 2.260 30.180 23.587 1.00 69.52 360 ALA B CA 1
ATOM 5548 C C . ALA B 1 360 ? 3.340 31.193 23.954 1.00 58.52 360 ALA B C 1
ATOM 5549 O O . ALA B 1 360 ? 3.038 32.199 24.589 1.00 55.17 360 ALA B O 1
ATOM 5551 N N . ILE B 1 361 ? 4.589 30.916 23.568 1.00 48.32 361 ILE B N 1
ATOM 5552 C CA . ILE B 1 361 ? 5.729 31.781 23.883 1.00 54.19 361 ILE B CA 1
ATOM 5553 C C . ILE B 1 361 ? 6.443 32.195 22.616 1.00 61.23 361 ILE B C 1
ATOM 5554 O O . ILE B 1 361 ? 7.028 31.355 21.940 1.00 70.68 361 ILE B O 1
ATOM 5559 N N . ASN B 1 362 ? 6.409 33.486 22.302 1.00 64.43 362 ASN B N 1
ATOM 5560 C CA . ASN B 1 362 ? 6.988 33.983 21.062 1.00 66.60 362 ASN B CA 1
ATOM 5561 C C . ASN B 1 362 ? 8.383 34.565 21.257 1.00 83.22 362 ASN B C 1
ATOM 5562 O O . ASN B 1 362 ? 8.651 35.243 22.249 1.00 79.54 362 ASN B O 1
ATOM 5567 N N . PHE B 1 363 ? 9.266 34.290 20.299 1.00 67.47 363 PHE B N 1
ATOM 5568 C CA . PHE B 1 363 ? 10.582 34.901 20.270 1.00 51.17 363 PHE B CA 1
ATOM 5569 C C . PHE B 1 363 ? 10.567 36.143 19.378 1.00 73.00 363 PHE B C 1
ATOM 5570 O O . PHE B 1 363 ? 10.262 36.075 18.182 1.00 57.14 363 PHE B O 1
ATOM 5578 N N . VAL B 1 364 ? 10.885 37.282 19.985 1.00 82.95 364 VAL B N 1
ATOM 5579 C CA . VAL B 1 364 ? 10.877 38.564 19.296 1.00 92.44 364 VAL B CA 1
ATOM 5580 C C . VAL B 1 364 ? 12.252 39.219 19.376 1.00 87.02 364 VAL B C 1
ATOM 5581 O O . VAL B 1 364 ? 12.830 39.334 20.460 1.00 70.46 364 VAL B O 1
ATOM 5585 N N . THR B 1 365 ? 12.779 39.629 18.226 1.00 76.97 365 THR B N 1
ATOM 5586 C CA . THR B 1 365 ? 14.015 40.394 18.191 1.00 70.56 365 THR B CA 1
ATOM 5587 C C . THR B 1 365 ? 13.655 41.857 18.029 1.00 83.60 365 THR B C 1
ATOM 5588 O O . THR B 1 365 ? 12.478 42.196 17.891 1.00 84.98 365 THR B O 1
ATOM 5592 N N . ASN B 1 366 ? 14.669 42.717 18.044 1.00 84.95 366 ASN B N 1
ATOM 5593 C CA . ASN B 1 366 ? 14.453 44.153 17.914 1.00 89.21 366 ASN B CA 1
ATOM 5594 C C . ASN B 1 366 ? 13.662 44.522 16.662 1.00 83.24 366 ASN B C 1
ATOM 5595 O O . ASN B 1 366 ? 12.802 45.395 16.704 1.00 87.40 366 ASN B O 1
ATOM 5600 N N . GLU B 1 367 ? 13.944 43.852 15.553 1.00 84.39 367 GLU B N 1
ATOM 5601 C CA . GLU B 1 367 ? 13.188 44.096 14.330 1.00 110.43 367 GLU B CA 1
ATOM 5602 C C . GLU B 1 367 ? 11.795 43.435 14.345 1.00 117.24 367 GLU B C 1
ATOM 5603 O O . GLU B 1 367 ? 10.907 43.831 13.587 1.00 115.45 367 GLU B O 1
ATOM 5609 N N . ASP B 1 368 ? 11.607 42.442 15.212 1.00 115.88 368 ASP B N 1
ATOM 5610 C CA . ASP B 1 368 ? 10.335 41.723 15.307 1.00 102.04 368 ASP B CA 1
ATOM 5611 C C . ASP B 1 368 ? 9.257 42.517 16.041 1.00 99.18 368 ASP B C 1
ATOM 5612 O O . ASP B 1 368 ? 8.080 42.163 16.002 1.00 101.40 368 ASP B O 1
ATOM 5617 N N . VAL B 1 369 ? 9.664 43.586 16.713 1.00 76.26 369 VAL B N 1
ATOM 5618 C CA . VAL B 1 369 ? 8.770 44.329 17.601 1.00 87.53 369 VAL B CA 1
ATOM 5619 C C . VAL B 1 369 ? 7.564 44.930 16.875 1.00 101.11 369 VAL B C 1
ATOM 5620 O O . VAL B 1 369 ? 6.430 44.811 17.339 1.00 100.19 369 VAL B O 1
ATOM 5624 N N . GLY B 1 370 ? 7.812 45.577 15.740 1.00 109.75 370 GLY B N 1
ATOM 5625 C CA . GLY B 1 370 ? 6.739 46.149 14.947 1.00 112.76 370 GLY B CA 1
ATOM 5626 C C . GLY B 1 370 ? 5.864 45.059 14.363 1.00 119.59 370 GLY B C 1
ATOM 5627 O O . GLY B 1 370 ? 4.665 45.249 14.151 1.00 113.53 370 GLY B O 1
ATOM 5628 N N . ALA B 1 371 ? 6.478 43.909 14.102 1.00 126.78 371 ALA B N 1
ATOM 5629 C CA . ALA B 1 371 ? 5.763 42.739 13.606 1.00 120.67 371 ALA B CA 1
ATOM 5630 C C . ALA B 1 371 ? 4.859 42.158 14.688 1.00 105.25 371 ALA B C 1
ATOM 5631 O O . ALA B 1 371 ? 3.767 41.671 14.407 1.00 109.31 371 ALA B O 1
ATOM 5633 N N . MET B 1 372 ? 5.321 42.216 15.931 1.00 91.63 372 MET B N 1
ATOM 5634 C CA . MET B 1 372 ? 4.551 41.693 17.048 1.00 82.04 372 MET B CA 1
ATOM 5635 C C . MET B 1 372 ? 3.474 42.676 17.487 1.00 86.04 372 MET B C 1
ATOM 5636 O O . MET B 1 372 ? 2.595 42.334 18.274 1.00 80.93 372 MET B O 1
ATOM 5641 N N . ARG B 1 373 ? 3.557 43.906 16.993 1.00 96.14 373 ARG B N 1
ATOM 5642 C CA . ARG B 1 373 ? 2.492 44.875 17.209 1.00 110.39 373 ARG B CA 1
ATOM 5643 C C . ARG B 1 373 ? 1.339 44.574 16.240 1.00 111.33 373 ARG B C 1
ATOM 5644 O O . ARG B 1 373 ? 0.164 44.814 16.543 1.00 103.10 373 ARG B O 1
ATOM 5652 N N . GLU B 1 374 ? 1.687 44.044 15.070 1.00 98.78 374 GLU B N 1
ATOM 5653 C CA . GLU B 1 374 ? 0.693 43.627 14.092 1.00 103.99 374 GLU B CA 1
ATOM 5654 C C . GLU B 1 374 ? -0.200 42.544 14.678 1.00 107.55 374 GLU B C 1
ATOM 5655 O O . GLU B 1 374 ? -1.427 42.647 14.637 1.00 110.05 374 GLU B O 1
ATOM 5661 N N . LEU B 1 375 ? 0.424 41.498 15.213 1.00 111.19 375 LEU B N 1
ATOM 5662 C CA . LEU B 1 375 ? -0.311 40.416 15.859 1.00 108.56 375 LEU B CA 1
ATOM 5663 C C . LEU B 1 375 ? -1.104 40.982 17.028 1.00 108.00 375 LEU B C 1
ATOM 5664 O O . LEU B 1 375 ? -2.230 40.569 17.301 1.00 109.46 375 LEU B O 1
ATOM 5669 N N . GLU B 1 376 ? -0.494 41.938 17.714 1.00 119.21 376 GLU B N 1
ATOM 5670 C CA . GLU B 1 376 ? -1.108 42.598 18.853 1.00 125.87 376 GLU B CA 1
ATOM 5671 C C . GLU B 1 376 ? -2.510 43.072 18.498 1.00 109.40 376 GLU B C 1
ATOM 5672 O O . GLU B 1 376 ? -3.467 42.829 19.235 1.00 112.62 376 GLU B O 1
ATOM 5678 N N . LYS B 1 377 ? -2.621 43.730 17.350 1.00 97.26 377 LYS B N 1
ATOM 5679 C CA . LYS B 1 377 ? -3.853 44.414 16.971 1.00 95.48 377 LYS B CA 1
ATOM 5680 C C . LYS B 1 377 ? -4.702 43.635 15.965 1.00 98.94 377 LYS B C 1
ATOM 5681 O O . LYS B 1 377 ? -5.887 43.931 15.788 1.00 88.27 377 LYS B O 1
ATOM 5687 N N . PHE B 1 378 ? -4.101 42.643 15.309 1.00 88.06 378 PHE B N 1
ATOM 5688 C CA . PHE B 1 378 ? -4.828 41.835 14.338 1.00 79.04 378 PHE B CA 1
ATOM 5689 C C . PHE B 1 378 ? -5.883 40.964 15.022 1.00 91.01 378 PHE B C 1
ATOM 5690 O O . PHE B 1 378 ? -6.990 40.794 14.506 1.00 85.44 378 PHE B O 1
ATOM 5698 N N . TYR B 1 379 ? -5.531 40.421 16.187 1.00 98.98 379 TYR B N 1
ATOM 5699 C CA . TYR B 1 379 ? -6.446 39.593 16.976 1.00 97.60 379 TYR B CA 1
ATOM 5700 C C . TYR B 1 379 ? -7.025 40.368 18.147 1.00 105.22 379 TYR B C 1
ATOM 5701 O O . TYR B 1 379 ? -7.832 39.832 18.908 1.00 103.74 379 TYR B O 1
ATOM 5710 N N . SER B 1 380 ? -6.614 41.625 18.291 1.00 110.21 380 SER B N 1
ATOM 5711 C CA . SER B 1 380 ? -6.946 42.387 19.485 1.00 120.43 380 SER B CA 1
ATOM 5712 C C . SER B 1 380 ? -6.738 41.477 20.686 1.00 110.67 380 SER B C 1
ATOM 5713 O O . SER B 1 380 ? -7.653 41.230 21.473 1.00 108.12 380 SER B O 1
ATOM 5716 N N . THR B 1 381 ? -5.522 40.956 20.795 1.00 105.94 381 THR B N 1
ATOM 5717 C CA . THR B 1 381 ? -5.172 40.021 21.853 1.00 109.41 381 THR B CA 1
ATOM 5718 C C . THR B 1 381 ? -3.986 40.571 22.662 1.00 113.43 381 THR B C 1
ATOM 5719 O O . THR B 1 381 ? -3.268 41.462 22.201 1.00 102.77 381 THR B O 1
ATOM 5723 N N . GLN B 1 382 ? -3.799 40.056 23.872 1.00 116.17 382 GLN B N 1
ATOM 5724 C CA . GLN B 1 382 ? -2.736 40.539 24.744 1.00 125.95 382 GLN B CA 1
ATOM 5725 C C . GLN B 1 382 ? -1.676 39.462 24.978 1.00 117.33 382 GLN B C 1
ATOM 5726 O O . GLN B 1 382 ? -1.994 38.301 25.254 1.00 111.46 382 GLN B O 1
ATOM 5732 N N . ILE B 1 383 ? -0.414 39.866 24.865 1.00 108.25 383 ILE B N 1
ATOM 5733 C CA . ILE B 1 383 ? 0.723 38.956 24.982 1.00 94.12 383 ILE B CA 1
ATOM 5734 C C . ILE B 1 383 ? 1.757 39.509 25.968 1.00 89.13 383 ILE B C 1
ATOM 5735 O O . ILE B 1 383 ? 2.739 40.128 25.569 1.00 90.55 383 ILE B O 1
ATOM 5740 N N . GLU B 1 384 ? 1.527 39.290 27.257 1.00 82.96 384 GLU B N 1
ATOM 5741 C CA . GLU B 1 384 ? 2.419 39.821 28.280 1.00 88.09 384 GLU B CA 1
ATOM 5742 C C . GLU B 1 384 ? 3.801 39.202 28.194 1.00 78.04 384 GLU B C 1
ATOM 5743 O O . GLU B 1 384 ? 3.951 38.066 27.763 1.00 76.31 384 GLU B O 1
ATOM 5749 N N . GLU B 1 385 ? 4.811 39.962 28.604 1.00 75.98 385 GLU B N 1
ATOM 5750 C CA . GLU B 1 385 ? 6.174 39.461 28.606 1.00 67.14 385 GLU B CA 1
ATOM 5751 C C . GLU B 1 385 ? 6.307 38.320 29.609 1.00 69.60 385 GLU B C 1
ATOM 5752 O O . GLU B 1 385 ? 5.661 38.317 30.659 1.00 60.93 385 GLU B O 1
ATOM 5758 N N . LEU B 1 386 ? 7.130 37.340 29.258 1.00 60.51 386 LEU B N 1
ATOM 5759 C CA . LEU B 1 386 ? 7.311 36.147 30.072 1.00 67.78 386 LEU B CA 1
ATOM 5760 C C . LEU B 1 386 ? 7.793 36.501 31.487 1.00 73.78 386 LEU B C 1
ATOM 5761 O O . LEU B 1 386 ? 8.875 37.067 31.660 1.00 68.94 386 LEU B O 1
ATOM 5766 N N . PRO B 1 387 ? 6.966 36.187 32.499 1.00 65.03 387 PRO B N 1
ATOM 5767 C CA . PRO B 1 387 ? 7.241 36.419 33.918 1.00 58.89 387 PRO B CA 1
ATOM 5768 C C . PRO B 1 387 ? 8.266 35.445 34.476 1.00 79.93 387 PRO B C 1
ATOM 5769 O O . PRO B 1 387 ? 8.262 34.285 34.075 1.00 81.05 387 PRO B O 1
ATOM 5773 N N . SER B 1 388 ? 9.117 35.899 35.396 1.00 79.99 388 SER B N 1
ATOM 5774 C CA . SER B 1 388 ? 10.049 34.996 36.065 1.00 87.84 388 SER B CA 1
ATOM 5775 C C . SER B 1 388 ? 9.285 33.891 36.797 1.00 94.13 388 SER B C 1
ATOM 5776 O O . SER B 1 388 ? 9.828 32.820 37.079 1.00 79.85 388 SER B O 1
ATOM 5779 N N . ASP B 1 389 ? 8.018 34.161 37.099 1.00 106.99 389 ASP B N 1
ATOM 5780 C CA . ASP B 1 389 ? 7.145 33.160 37.694 1.00 117.78 389 ASP B CA 1
ATOM 5781 C C . ASP B 1 389 ? 6.324 32.453 36.618 1.00 120.63 389 ASP B C 1
ATOM 5782 O O . ASP B 1 389 ? 5.271 32.938 36.203 1.00 130.05 389 ASP B O 1
ATOM 5787 N N . ILE B 1 390 ? 6.819 31.304 36.172 1.00 113.99 390 ILE B N 1
ATOM 5788 C CA . ILE B 1 390 ? 6.152 30.526 35.138 1.00 111.03 390 ILE B CA 1
ATOM 5789 C C . ILE B 1 390 ? 6.185 29.047 35.467 1.00 105.33 390 ILE B C 1
ATOM 5790 O O . ILE B 1 390 ? 5.225 28.328 35.195 1.00 108.21 390 ILE B O 1
ATOM 5795 N N . ALA B 1 391 ? 7.301 28.595 36.038 1.00 97.97 391 ALA B N 1
ATOM 5796 C CA . ALA B 1 391 ? 7.450 27.202 36.445 1.00 99.34 391 ALA B CA 1
ATOM 5797 C C . ALA B 1 391 ? 6.192 26.750 37.173 1.00 115.30 391 ALA B C 1
ATOM 5798 O O . ALA B 1 391 ? 5.880 25.560 37.231 1.00 114.07 391 ALA B O 1
ATOM 5800 N N . THR B 1 392 ? 5.471 27.721 37.721 1.00 68.43 392 THR B N 1
ATOM 5801 C CA . THR B 1 392 ? 4.175 27.483 38.335 1.00 93.54 392 THR B CA 1
ATOM 5802 C C . THR B 1 392 ? 3.044 27.466 37.291 1.00 113.15 392 THR B C 1
ATOM 5803 O O . THR B 1 392 ? 2.375 26.443 37.110 1.00 117.64 392 THR B O 1
ATOM 5807 N N . LEU B 1 393 ? 2.836 28.589 36.602 1.00 108.01 393 LEU B N 1
ATOM 5808 C CA . LEU B 1 393 ? 1.779 28.662 35.593 1.00 97.05 393 LEU B CA 1
ATOM 5809 C C . LEU B 1 393 ? 2.023 27.616 34.503 1.00 107.91 393 LEU B C 1
ATOM 5810 O O . LEU B 1 393 ? 3.102 27.019 34.417 1.00 100.10 393 LEU B O 1
ATOM 5815 N N . ASN C 2 7 ? -8.770 -3.407 -54.969 1.00 136.99 577 ASN E N 1
ATOM 5816 C CA . ASN C 2 7 ? -9.192 -4.405 -53.988 1.00 137.27 577 ASN E CA 1
ATOM 5817 C C . ASN C 2 7 ? -9.189 -3.858 -52.568 1.00 129.57 577 ASN E C 1
ATOM 5818 O O . ASN C 2 7 ? -8.175 -3.909 -51.873 1.00 130.83 577 ASN E O 1
ATOM 5823 N N . ARG C 2 8 ? -10.337 -3.345 -52.141 1.00 119.92 578 ARG E N 1
ATOM 5824 C CA . ARG C 2 8 ? -10.452 -2.689 -50.847 1.00 98.97 578 ARG E CA 1
ATOM 5825 C C . ARG C 2 8 ? -11.507 -3.352 -49.969 1.00 112.78 578 ARG E C 1
ATOM 5826 O O . ARG C 2 8 ? -12.581 -3.719 -50.442 1.00 121.22 578 ARG E O 1
ATOM 5834 N N . TRP C 2 9 ? -11.186 -3.511 -48.688 1.00 114.95 579 TRP E N 1
ATOM 5835 C CA . TRP C 2 9 ? -12.113 -4.102 -47.733 1.00 101.88 579 TRP E CA 1
ATOM 5836 C C . TRP C 2 9 ? -13.345 -3.222 -47.595 1.00 91.60 579 TRP E C 1
ATOM 5837 O O . TRP C 2 9 ? -13.238 -1.998 -47.514 1.00 58.46 579 TRP E O 1
ATOM 5848 N N . VAL C 2 10 ? -14.516 -3.848 -47.571 1.00 97.29 580 VAL E N 1
ATOM 5849 C CA . VAL C 2 10 ? -15.773 -3.105 -47.526 1.00 114.83 580 VAL E CA 1
ATOM 5850 C C . VAL C 2 10 ? -16.673 -3.588 -46.389 1.00 114.78 580 VAL E C 1
ATOM 5851 O O . VAL C 2 10 ? -16.930 -4.788 -46.255 1.00 127.40 580 VAL E O 1
ATOM 5855 N N . PRO C 2 11 ? -17.145 -2.644 -45.560 1.00 89.86 581 PRO E N 1
ATOM 5856 C CA . PRO C 2 11 ? -17.998 -2.904 -44.391 1.00 89.55 581 PRO E CA 1
ATOM 5857 C C . PRO C 2 11 ? -19.292 -3.674 -44.715 1.00 99.38 581 PRO E C 1
ATOM 5858 O O . PRO C 2 11 ? -19.269 -4.907 -44.832 1.00 90.90 581 PRO E O 1
ATOM 5862 N N . LYS C 2 12 ? -20.402 -2.944 -44.832 1.00 100.70 582 LYS E N 1
ATOM 5863 C CA . LYS C 2 12 ? -21.720 -3.532 -45.074 1.00 94.65 582 LYS E CA 1
ATOM 5864 C C . LYS C 2 12 ? -22.757 -2.448 -45.397 1.00 94.57 582 LYS E C 1
ATOM 5865 O O . LYS C 2 12 ? -23.191 -2.302 -46.546 1.00 78.18 582 LYS E O 1
ATOM 5867 N N . THR C 2 28 ? -35.268 -21.337 -37.139 1.00 133.11 598 THR E N 1
ATOM 5868 C CA . THR C 2 28 ? -35.706 -20.409 -38.175 1.00 138.45 598 THR E CA 1
ATOM 5869 C C . THR C 2 28 ? -34.577 -19.483 -38.644 1.00 130.83 598 THR E C 1
ATOM 5870 O O . THR C 2 28 ? -34.754 -18.266 -38.715 1.00 125.06 598 THR E O 1
ATOM 5874 N N . GLU C 2 29 ? -33.420 -20.065 -38.959 1.00 126.61 599 GLU E N 1
ATOM 5875 C CA . GLU C 2 29 ? -32.307 -19.313 -39.547 1.00 128.92 599 GLU E CA 1
ATOM 5876 C C . GLU C 2 29 ? -31.179 -20.200 -40.082 1.00 134.14 599 GLU E C 1
ATOM 5877 O O . GLU C 2 29 ? -30.759 -21.153 -39.428 1.00 146.22 599 GLU E O 1
ATOM 5883 N N . LEU C 2 30 ? -30.682 -19.860 -41.268 1.00 124.58 600 LEU E N 1
ATOM 5884 C CA . LEU C 2 30 ? -29.661 -20.649 -41.953 1.00 113.23 600 LEU E CA 1
ATOM 5885 C C . LEU C 2 30 ? -28.471 -19.772 -42.329 1.00 124.06 600 LEU E C 1
ATOM 5886 O O . LEU C 2 30 ? -28.629 -18.575 -42.571 1.00 143.42 600 LEU E O 1
ATOM 5891 N N . LEU C 2 31 ? -27.285 -20.372 -42.398 1.00 102.65 601 LEU E N 1
ATOM 5892 C CA . LEU C 2 31 ? -26.073 -19.624 -42.717 1.00 78.72 601 LEU E CA 1
ATOM 5893 C C . LEU C 2 31 ? -25.166 -20.343 -43.703 1.00 70.03 601 LEU E C 1
ATOM 5894 O O . LEU C 2 31 ? -24.760 -21.479 -43.470 1.00 70.87 601 LEU E O 1
ATOM 5899 N N . ASP C 2 32 ? -24.827 -19.665 -44.793 1.00 74.58 602 ASP E N 1
ATOM 5900 C CA . ASP C 2 32 ? -23.840 -20.185 -45.739 1.00 80.60 602 ASP E CA 1
ATOM 5901 C C . ASP C 2 32 ? -22.434 -20.157 -45.135 1.00 71.02 602 ASP E C 1
ATOM 5902 O O . ASP C 2 32 ? -22.207 -19.474 -44.142 1.00 100.54 602 ASP E O 1
ATOM 5907 N N . LYS C 2 33 ? -21.506 -20.907 -45.729 1.00 64.62 603 LYS E N 1
ATOM 5908 C CA . LYS C 2 33 ? -20.112 -20.966 -45.275 1.00 65.32 603 LYS E CA 1
ATOM 5909 C C . LYS C 2 33 ? -19.593 -19.640 -44.733 1.00 73.65 603 LYS E C 1
ATOM 5910 O O . LYS C 2 33 ? -19.210 -19.552 -43.570 1.00 80.47 603 LYS E O 1
ATOM 5916 N N . ASP C 2 34 ? -19.575 -18.621 -45.589 1.00 75.20 604 ASP E N 1
ATOM 5917 C CA . ASP C 2 34 ? -19.080 -17.291 -45.234 1.00 55.90 604 ASP E CA 1
ATOM 5918 C C . ASP C 2 34 ? -19.749 -16.734 -43.989 1.00 69.58 604 ASP E C 1
ATOM 5919 O O . ASP C 2 34 ? -19.073 -16.333 -43.046 1.00 92.60 604 ASP E O 1
ATOM 5924 N N . GLU C 2 35 ? -21.077 -16.697 -43.989 1.00 74.05 605 GLU E N 1
ATOM 5925 C CA . GLU C 2 35 ? -21.825 -16.195 -42.840 1.00 84.61 605 GLU E CA 1
ATOM 5926 C C . GLU C 2 35 ? -21.507 -16.955 -41.553 1.00 74.16 605 GLU E C 1
ATOM 5927 O O . GLU C 2 35 ? -21.659 -16.412 -40.452 1.00 65.46 605 GLU E O 1
ATOM 5933 N N . VAL C 2 36 ? -21.068 -18.209 -41.701 1.00 56.47 606 VAL E N 1
ATOM 5934 C CA . VAL C 2 36 ? -20.699 -19.046 -40.557 1.00 59.69 606 VAL E CA 1
ATOM 5935 C C . VAL C 2 36 ? -19.226 -18.892 -40.149 1.00 65.71 606 VAL E C 1
ATOM 5936 O O . VAL C 2 36 ? -18.858 -19.220 -39.027 1.00 67.06 606 VAL E O 1
ATOM 5940 N N . GLU C 2 37 ? -18.384 -18.410 -41.058 1.00 65.14 607 GLU E N 1
ATOM 5941 C CA . GLU C 2 37 ? -16.998 -18.131 -40.709 1.00 65.90 607 GLU E CA 1
ATOM 5942 C C . GLU C 2 37 ? -16.885 -16.738 -40.092 1.00 69.61 607 GLU E C 1
ATOM 5943 O O . GLU C 2 37 ? -15.995 -16.473 -39.280 1.00 70.60 607 GLU E O 1
ATOM 5949 N N . ARG C 2 38 ? -17.801 -15.856 -40.475 1.00 57.17 608 ARG E N 1
ATOM 5950 C CA . ARG C 2 38 ? -17.756 -14.490 -39.989 1.00 48.58 608 ARG E CA 1
ATOM 5951 C C . ARG C 2 38 ? -18.317 -14.434 -38.581 1.00 57.18 608 ARG E C 1
ATOM 5952 O O . ARG C 2 38 ? -17.680 -13.889 -37.684 1.00 84.95 608 ARG E O 1
ATOM 5960 N N . LYS C 2 39 ? -19.486 -15.020 -38.364 1.00 57.70 609 LYS E N 1
ATOM 5961 C CA . LYS C 2 39 ? -20.046 -15.037 -37.021 1.00 46.59 609 LYS E CA 1
ATOM 5962 C C . LYS C 2 39 ? -19.138 -15.768 -36.071 1.00 60.71 609 LYS E C 1
ATOM 5963 O O . LYS C 2 39 ? -19.068 -15.420 -34.891 1.00 75.37 609 LYS E O 1
ATOM 5969 N N . MET C 2 40 ? -18.427 -16.770 -36.581 1.00 52.02 610 MET E N 1
ATOM 5970 C CA . MET C 2 40 ? -17.521 -17.547 -35.742 1.00 53.47 610 MET E CA 1
ATOM 5971 C C . MET C 2 40 ? -16.233 -16.798 -35.412 1.00 67.03 610 MET E C 1
ATOM 5972 O O . MET C 2 40 ? -15.741 -16.895 -34.292 1.00 80.57 610 MET E O 1
ATOM 5977 N N . LYS C 2 41 ? -15.681 -16.067 -36.378 1.00 63.86 611 LYS E N 1
ATOM 5978 C CA . LYS C 2 41 ? -14.547 -15.192 -36.089 1.00 47.28 611 LYS E CA 1
ATOM 5979 C C . LYS C 2 41 ? -14.939 -14.240 -34.979 1.00 48.44 611 LYS E C 1
ATOM 5980 O O . LYS C 2 41 ? -14.216 -14.058 -34.000 1.00 62.29 611 LYS E O 1
ATOM 5986 N N . SER C 2 42 ? -16.098 -13.625 -35.148 1.00 51.44 612 SER E N 1
ATOM 5987 C CA . SER C 2 42 ? -16.584 -12.644 -34.195 1.00 40.23 612 SER E CA 1
ATOM 5988 C C . SER C 2 42 ? -16.798 -13.288 -32.835 1.00 52.62 612 SER E C 1
ATOM 5989 O O . SER C 2 42 ? -16.429 -12.724 -31.811 1.00 70.18 612 SER E O 1
ATOM 5992 N N . LEU C 2 43 ? -17.376 -14.478 -32.815 1.00 41.60 613 LEU E N 1
ATOM 5993 C CA . LEU C 2 43 ? -17.625 -15.127 -31.545 1.00 39.50 613 LEU E CA 1
ATOM 5994 C C . LEU C 2 43 ? -16.353 -15.666 -30.883 1.00 49.65 613 LEU E C 1
ATOM 5995 O O . LEU C 2 43 ? -16.257 -15.694 -29.662 1.00 56.15 613 LEU E O 1
ATOM 6000 N N . LEU C 2 44 ? -15.374 -16.075 -31.675 1.00 43.54 614 LEU E N 1
ATOM 6001 C CA . LEU C 2 44 ? -14.139 -16.596 -31.106 1.00 37.84 614 LEU E CA 1
ATOM 6002 C C . LEU C 2 44 ? -13.215 -15.465 -30.608 1.00 53.31 614 LEU E C 1
ATOM 6003 O O . LEU C 2 44 ? -12.452 -15.653 -29.661 1.00 48.34 614 LEU E O 1
ATOM 6008 N N . ASN C 2 45 ? -13.306 -14.300 -31.246 1.00 57.40 615 ASN E N 1
ATOM 6009 C CA . ASN C 2 45 ? -12.543 -13.119 -30.847 1.00 47.91 615 ASN E CA 1
ATOM 6010 C C . ASN C 2 45 ? -13.069 -12.528 -29.548 1.00 64.48 615 ASN E C 1
ATOM 6011 O O . ASN C 2 45 ? -12.349 -11.830 -28.844 1.00 67.99 615 ASN E O 1
ATOM 6016 N N . LYS C 2 46 ? -14.334 -12.802 -29.246 1.00 64.72 616 LYS E N 1
ATOM 6017 C CA . LYS C 2 46 ? -14.999 -12.248 -28.068 1.00 52.87 616 LYS E CA 1
ATOM 6018 C C . LYS C 2 46 ? -14.919 -13.183 -26.870 1.00 51.73 616 LYS E C 1
ATOM 6019 O O . LYS C 2 46 ? -15.290 -12.807 -25.760 1.00 68.97 616 LYS E O 1
ATOM 6025 N N . LEU C 2 47 ? -14.458 -14.405 -27.097 1.00 58.63 617 LEU E N 1
ATOM 6026 C CA . LEU C 2 47 ? -14.429 -15.399 -26.033 1.00 55.73 617 LEU E CA 1
ATOM 6027 C C . LEU C 2 47 ? -13.457 -15.010 -24.928 1.00 59.50 617 LEU E C 1
ATOM 6028 O O . LEU C 2 47 ? -12.241 -15.030 -25.116 1.00 65.98 617 LEU E O 1
ATOM 6033 N N . THR C 2 48 ? -14.002 -14.642 -23.776 1.00 68.60 618 THR E N 1
ATOM 6034 C CA . THR C 2 48 ? -13.188 -14.439 -22.584 1.00 57.05 618 THR E CA 1
ATOM 6035 C C . THR C 2 48 ? -13.798 -15.213 -21.429 1.00 55.19 618 THR E C 1
ATOM 6036 O O . THR C 2 48 ? -14.886 -15.777 -21.542 1.00 61.90 618 THR E O 1
ATOM 6040 N N . LEU C 2 49 ? -13.098 -15.240 -20.311 1.00 72.63 619 LEU E N 1
ATOM 6041 C CA . LEU C 2 49 ? -13.621 -15.925 -19.151 1.00 71.36 619 LEU E CA 1
ATOM 6042 C C . LEU C 2 49 ? -14.902 -15.234 -18.702 1.00 65.35 619 LEU E C 1
ATOM 6043 O O . LEU C 2 49 ? -15.913 -15.880 -18.438 1.00 62.95 619 LEU E O 1
ATOM 6048 N N . GLU C 2 50 ? -14.853 -13.914 -18.624 1.00 56.24 620 GLU E N 1
ATOM 6049 C CA . GLU C 2 50 ? -16.008 -13.134 -18.209 1.00 55.43 620 GLU E CA 1
ATOM 6050 C C . GLU C 2 50 ? -17.242 -13.438 -19.076 1.00 71.97 620 GLU E C 1
ATOM 6051 O O . GLU C 2 50 ? -18.287 -13.823 -18.552 1.00 86.94 620 GLU E O 1
ATOM 6057 N N . MET C 2 51 ? -17.110 -13.280 -20.395 1.00 66.30 621 MET E N 1
ATOM 6058 C CA . MET C 2 51 ? -18.238 -13.411 -21.323 1.00 54.82 621 MET E CA 1
ATOM 6059 C C . MET C 2 51 ? -18.449 -14.834 -21.848 1.00 58.16 621 MET E C 1
ATOM 6060 O O . MET C 2 51 ? -19.031 -15.037 -22.913 1.00 65.23 621 MET E O 1
ATOM 6065 N N . PHE C 2 52 ? -17.997 -15.818 -21.094 1.00 38.13 622 PHE E N 1
ATOM 6066 C CA . PHE C 2 52 ? -17.923 -17.168 -21.611 1.00 39.20 622 PHE E CA 1
ATOM 6067 C C . PHE C 2 52 ? -19.283 -17.803 -21.850 1.00 68.64 622 PHE E C 1
ATOM 6068 O O . PHE C 2 52 ? -19.580 -18.245 -22.960 1.00 84.01 622 PHE E O 1
ATOM 6076 N N . ASP C 2 53 ? -20.105 -17.880 -20.811 1.00 72.75 623 ASP E N 1
ATOM 6077 C CA . ASP C 2 53 ? -21.385 -18.563 -20.948 1.00 81.51 623 ASP E CA 1
ATOM 6078 C C . ASP C 2 53 ? -22.249 -17.919 -22.029 1.00 75.30 623 ASP E C 1
ATOM 6079 O O . ASP C 2 53 ? -22.880 -18.615 -22.826 1.00 71.68 623 ASP E O 1
ATOM 6084 N N . ALA C 2 54 ? -22.257 -16.591 -22.066 1.00 57.95 624 ALA E N 1
ATOM 6085 C CA . ALA C 2 54 ? -22.975 -15.874 -23.107 1.00 50.48 624 ALA E CA 1
ATOM 6086 C C . ALA C 2 54 ? -22.472 -16.242 -24.502 1.00 60.28 624 ALA E C 1
ATOM 6087 O O . ALA C 2 54 ? -23.264 -16.413 -25.430 1.00 73.96 624 ALA E O 1
ATOM 6089 N N . ILE C 2 55 ? -21.156 -16.366 -24.653 1.00 59.16 625 ILE E N 1
ATOM 6090 C CA . ILE C 2 55 ? -20.576 -16.541 -25.984 1.00 60.01 625 ILE E CA 1
ATOM 6091 C C . ILE C 2 55 ? -20.366 -18.005 -26.406 1.00 55.30 625 ILE E C 1
ATOM 6092 O O . ILE C 2 55 ? -20.392 -18.336 -27.595 1.00 51.42 625 ILE E O 1
ATOM 6097 N N . SER C 2 56 ? -20.185 -18.889 -25.440 1.00 43.02 626 SER E N 1
ATOM 6098 C CA . SER C 2 56 ? -20.208 -20.300 -25.761 1.00 52.04 626 SER E CA 1
ATOM 6099 C C . SER C 2 56 ? -21.662 -20.757 -26.019 1.00 71.85 626 SER E C 1
ATOM 6100 O O . SER C 2 56 ? -21.905 -21.822 -26.595 1.00 67.62 626 SER E O 1
ATOM 6103 N N . SER C 2 57 ? -22.629 -19.939 -25.609 1.00 93.61 627 SER E N 1
ATOM 6104 C CA . SER C 2 57 ? -24.029 -20.247 -25.878 1.00 97.32 627 SER E CA 1
ATOM 6105 C C . SER C 2 57 ? -24.348 -19.859 -27.309 1.00 84.35 627 SER E C 1
ATOM 6106 O O . SER C 2 57 ? -25.110 -20.538 -28.001 1.00 90.87 627 SER E O 1
ATOM 6109 N N . GLU C 2 58 ? -23.766 -18.757 -27.759 1.00 59.81 628 GLU E N 1
ATOM 6110 C CA . GLU C 2 58 ? -24.008 -18.323 -29.124 1.00 58.07 628 GLU E CA 1
ATOM 6111 C C . GLU C 2 58 ? -23.284 -19.200 -30.142 1.00 62.54 628 GLU E C 1
ATOM 6112 O O . GLU C 2 58 ? -23.814 -19.483 -31.213 1.00 82.18 628 GLU E O 1
ATOM 6118 N N . ILE C 2 59 ? -22.085 -19.653 -29.805 1.00 62.63 629 ILE E N 1
ATOM 6119 C CA . ILE C 2 59 ? -21.358 -20.573 -30.673 1.00 54.09 629 ILE E CA 1
ATOM 6120 C C . ILE C 2 59 ? -22.073 -21.930 -30.768 1.00 62.90 629 ILE E C 1
ATOM 6121 O O . ILE C 2 59 ? -21.924 -22.661 -31.749 1.00 61.58 629 ILE E O 1
ATOM 6126 N N . LEU C 2 60 ? -22.860 -22.261 -29.750 1.00 62.68 630 LEU E N 1
ATOM 6127 C CA . LEU C 2 60 ? -23.580 -23.530 -29.736 1.00 59.60 630 LEU E CA 1
ATOM 6128 C C . LEU C 2 60 ? -24.881 -23.462 -30.564 1.00 74.03 630 LEU E C 1
ATOM 6129 O O . LEU C 2 60 ? -25.376 -24.486 -31.041 1.00 64.79 630 LEU E O 1
ATOM 6134 N N . ALA C 2 61 ? -25.426 -22.257 -30.734 1.00 64.55 631 ALA E N 1
ATOM 6135 C CA . ALA C 2 61 ? -26.603 -22.063 -31.577 1.00 58.54 631 ALA E CA 1
ATOM 6136 C C . ALA C 2 61 ? -26.199 -22.149 -33.036 1.00 78.81 631 ALA E C 1
ATOM 6137 O O . ALA C 2 61 ? -26.996 -22.532 -33.895 1.00 94.98 631 ALA E O 1
ATOM 6139 N N . ILE C 2 62 ? -24.959 -21.769 -33.317 1.00 74.24 632 ILE E N 1
ATOM 6140 C CA . ILE C 2 62 ? -24.433 -21.872 -34.668 1.00 61.95 632 ILE E CA 1
ATOM 6141 C C . ILE C 2 62 ? -24.141 -23.335 -34.949 1.00 59.12 632 ILE E C 1
ATOM 6142 O O . ILE C 2 62 ? -24.422 -23.831 -36.038 1.00 62.52 632 ILE E O 1
ATOM 6147 N N . ALA C 2 63 ? -23.602 -24.038 -33.955 1.00 54.33 633 ALA E N 1
ATOM 6148 C CA . ALA C 2 63 ? -23.339 -25.464 -34.124 1.00 54.14 633 ALA E CA 1
ATOM 6149 C C . ALA C 2 63 ? -24.649 -26.212 -34.335 1.00 51.06 633 ALA E C 1
ATOM 6150 O O . ALA C 2 63 ? -24.738 -27.092 -35.183 1.00 52.18 633 ALA E O 1
ATOM 6152 N N . ASN C 2 64 ? -25.656 -25.837 -33.556 1.00 53.43 634 ASN E N 1
ATOM 6153 C CA . ASN C 2 64 ? -26.944 -26.504 -33.569 1.00 58.36 634 ASN E CA 1
ATOM 6154 C C . ASN C 2 64 ? -27.712 -26.391 -34.894 1.00 68.78 634 ASN E C 1
ATOM 6155 O O . ASN C 2 64 ? -28.617 -27.179 -35.149 1.00 64.55 634 ASN E O 1
ATOM 6160 N N . ILE C 2 65 ? -27.342 -25.421 -35.728 1.00 62.20 635 ILE E N 1
ATOM 6161 C CA . ILE C 2 65 ? -27.941 -25.260 -37.047 1.00 56.68 635 ILE E CA 1
ATOM 6162 C C . ILE C 2 65 ? -28.005 -26.589 -37.806 1.00 84.75 635 ILE E C 1
ATOM 6163 O O . ILE C 2 65 ? -28.829 -26.766 -38.709 1.00 87.65 635 ILE E O 1
ATOM 6168 N N . SER C 2 66 ? -27.146 -27.525 -37.413 1.00 81.37 636 SER E N 1
ATOM 6169 C CA . SER C 2 66 ? -27.007 -28.800 -38.111 1.00 72.37 636 SER E CA 1
ATOM 6170 C C . SER C 2 66 ? -28.208 -29.759 -37.997 1.00 74.65 636 SER E C 1
ATOM 6171 O O . SER C 2 66 ? -28.196 -30.827 -38.607 1.00 65.96 636 SER E O 1
ATOM 6174 N N . VAL C 2 67 ? -29.234 -29.392 -37.226 1.00 78.14 637 VAL E N 1
ATOM 6175 C CA . VAL C 2 67 ? -30.456 -30.202 -37.172 1.00 76.44 637 VAL E CA 1
ATOM 6176 C C . VAL C 2 67 ? -31.119 -30.199 -38.545 1.00 58.55 637 VAL E C 1
ATOM 6177 O O . VAL C 2 67 ? -31.766 -31.164 -38.932 1.00 63.72 637 VAL E O 1
ATOM 6181 N N . TRP C 2 68 ? -30.927 -29.094 -39.260 1.00 55.38 638 TRP E N 1
ATOM 6182 C CA . TRP C 2 68 ? -31.495 -28.850 -40.574 1.00 58.90 638 TRP E CA 1
ATOM 6183 C C . TRP C 2 68 ? -30.540 -29.261 -41.689 1.00 67.46 638 TRP E C 1
ATOM 6184 O O . TRP C 2 68 ? -30.611 -28.737 -42.804 1.00 63.18 638 TRP E O 1
ATOM 6195 N N . GLU C 2 69 ? -29.642 -30.191 -41.391 1.00 62.51 639 GLU E N 1
ATOM 6196 C CA . GLU C 2 69 ? -28.685 -30.654 -42.391 1.00 52.94 639 GLU E CA 1
ATOM 6197 C C . GLU C 2 69 ? -28.570 -32.169 -42.351 1.00 54.68 639 GLU E C 1
ATOM 6198 O O . GLU C 2 69 ? -29.124 -32.836 -41.467 1.00 57.36 639 GLU E O 1
ATOM 6204 N N . THR C 2 70 ? -27.802 -32.705 -43.287 1.00 47.48 640 THR E N 1
ATOM 6205 C CA . THR C 2 70 ? -27.799 -34.134 -43.524 1.00 58.06 640 THR E CA 1
ATOM 6206 C C . THR C 2 70 ? -26.421 -34.719 -43.288 1.00 58.60 640 THR E C 1
ATOM 6207 O O . THR C 2 70 ? -26.274 -35.881 -42.914 1.00 79.97 640 THR E O 1
ATOM 6211 N N . ASN C 2 71 ? -25.406 -33.891 -43.480 1.00 68.34 641 ASN E N 1
ATOM 6212 C CA . ASN C 2 71 ? -24.032 -34.334 -43.299 1.00 63.46 641 ASN E CA 1
ATOM 6213 C C . ASN C 2 71 ? -23.251 -33.508 -42.297 1.00 58.54 641 ASN E C 1
ATOM 6214 O O . ASN C 2 71 ? -22.031 -33.397 -42.414 1.00 64.60 641 ASN E O 1
ATOM 6219 N N . GLY C 2 72 ? -23.961 -32.939 -41.319 1.00 45.72 642 GLY E N 1
ATOM 6220 C CA . GLY C 2 72 ? -23.354 -32.161 -40.241 1.00 62.32 642 GLY E CA 1
ATOM 6221 C C . GLY C 2 72 ? -22.324 -31.111 -40.643 1.00 69.07 642 GLY E C 1
ATOM 6222 O O . GLY C 2 72 ? -21.404 -30.805 -39.884 1.00 71.44 642 GLY E O 1
ATOM 6223 N N . GLU C 2 73 ? -22.492 -30.537 -41.828 1.00 61.94 643 GLU E N 1
ATOM 6224 C CA . GLU C 2 73 ? -21.455 -29.699 -42.430 1.00 59.74 643 GLU E CA 1
ATOM 6225 C C . GLU C 2 73 ? -21.083 -28.420 -41.664 1.00 55.29 643 GLU E C 1
ATOM 6226 O O . GLU C 2 73 ? -19.939 -27.985 -41.730 1.00 58.43 643 GLU E O 1
ATOM 6232 N N . THR C 2 74 ? -22.052 -27.826 -40.971 1.00 43.90 644 THR E N 1
ATOM 6233 C CA . THR C 2 74 ? -21.891 -26.550 -40.279 1.00 39.29 644 THR E CA 1
ATOM 6234 C C . THR C 2 74 ? -21.222 -26.751 -38.922 1.00 55.09 644 THR E C 1
ATOM 6235 O O . THR C 2 74 ? -20.387 -25.959 -38.502 1.00 57.82 644 THR E O 1
ATOM 6239 N N . LEU C 2 75 ? -21.607 -27.827 -38.250 1.00 66.61 645 LEU E N 1
ATOM 6240 C CA . LEU C 2 75 ? -20.978 -28.236 -37.009 1.00 59.06 645 LEU E CA 1
ATOM 6241 C C . LEU C 2 75 ? -19.541 -28.702 -37.242 1.00 49.27 645 LEU E C 1
ATOM 6242 O O . LEU C 2 75 ? -18.658 -28.400 -36.453 1.00 47.61 645 LEU E O 1
ATOM 6247 N N . LYS C 2 76 ? -19.299 -29.450 -38.314 1.00 61.46 646 LYS E N 1
ATOM 6248 C CA . LYS C 2 76 ? -17.925 -29.808 -38.666 1.00 52.52 646 LYS E CA 1
ATOM 6249 C C . LYS C 2 76 ? -17.141 -28.520 -38.822 1.00 59.44 646 LYS E C 1
ATOM 6250 O O . LYS C 2 76 ? -15.955 -28.451 -38.485 1.00 64.12 646 LYS E O 1
ATOM 6256 N N . ALA C 2 77 ? -17.819 -27.502 -39.351 1.00 36.30 647 ALA E N 1
ATOM 6257 C CA . ALA C 2 77 ? -17.160 -26.276 -39.749 1.00 47.02 647 ALA E CA 1
ATOM 6258 C C . ALA C 2 77 ? -16.792 -25.446 -38.505 1.00 52.37 647 ALA E C 1
ATOM 6259 O O . ALA C 2 77 ? -15.728 -24.827 -38.435 1.00 64.96 647 ALA E O 1
ATOM 6261 N N . VAL C 2 78 ? -17.686 -25.477 -37.526 1.00 53.22 648 VAL E N 1
ATOM 6262 C CA . VAL C 2 78 ? -17.499 -24.849 -36.233 1.00 43.73 648 VAL E CA 1
ATOM 6263 C C . VAL C 2 78 ? -16.366 -25.489 -35.433 1.00 53.22 648 VAL E C 1
ATOM 6264 O O . VAL C 2 78 ? -15.520 -24.780 -34.901 1.00 66.29 648 VAL E O 1
ATOM 6268 N N . ILE C 2 79 ? -16.343 -26.818 -35.347 1.00 51.89 649 ILE E N 1
ATOM 6269 C CA . ILE C 2 79 ? -15.222 -27.504 -34.693 1.00 53.56 649 ILE E CA 1
ATOM 6270 C C . ILE C 2 79 ? -13.902 -27.099 -35.343 1.00 42.52 649 ILE E C 1
ATOM 6271 O O . ILE C 2 79 ? -12.917 -26.838 -34.667 1.00 67.93 649 ILE E O 1
ATOM 6276 N N . GLU C 2 80 ? -13.881 -27.061 -36.666 1.00 51.99 650 GLU E N 1
ATOM 6277 C CA . GLU C 2 80 ? -12.639 -26.848 -37.388 1.00 46.99 650 GLU E CA 1
ATOM 6278 C C . GLU C 2 80 ? -12.096 -25.454 -37.113 1.00 66.86 650 GLU E C 1
ATOM 6279 O O . GLU C 2 80 ? -10.882 -25.225 -37.107 1.00 72.76 650 GLU E O 1
ATOM 6285 N N . GLN C 2 81 ? -13.013 -24.525 -36.882 1.00 50.84 651 GLN E N 1
ATOM 6286 C CA . GLN C 2 81 ? -12.648 -23.146 -36.628 1.00 50.94 651 GLN E CA 1
ATOM 6287 C C . GLN C 2 81 ? -12.176 -22.938 -35.194 1.00 54.92 651 GLN E C 1
ATOM 6288 O O . GLN C 2 81 ? -11.356 -22.059 -34.931 1.00 56.07 651 GLN E O 1
ATOM 6294 N N . ILE C 2 82 ? -12.711 -23.732 -34.271 1.00 49.04 652 ILE E N 1
ATOM 6295 C CA . ILE C 2 82 ? -12.299 -23.652 -32.879 1.00 49.67 652 ILE E CA 1
ATOM 6296 C C . ILE C 2 82 ? -10.876 -24.155 -32.761 1.00 49.66 652 ILE E C 1
ATOM 6297 O O . ILE C 2 82 ? -10.086 -23.615 -31.991 1.00 55.91 652 ILE E O 1
ATOM 6302 N N . PHE C 2 83 ? -10.550 -25.182 -33.538 1.00 39.15 653 PHE E N 1
ATOM 6303 C CA . PHE C 2 83 ? -9.182 -25.696 -33.578 1.00 46.81 653 PHE E CA 1
ATOM 6304 C C . PHE C 2 83 ? -8.211 -24.692 -34.176 1.00 53.45 653 PHE E C 1
ATOM 6305 O O . PHE C 2 83 ? -7.117 -24.486 -33.651 1.00 71.39 653 PHE E O 1
ATOM 6313 N N . LEU C 2 84 ? -8.602 -24.070 -35.280 1.00 51.31 654 LEU E N 1
ATOM 6314 C CA . LEU C 2 84 ? -7.750 -23.060 -35.894 1.00 49.74 654 LEU E CA 1
ATOM 6315 C C . LEU C 2 84 ? -7.484 -21.915 -34.902 1.00 46.59 654 LEU E C 1
ATOM 6316 O O . LEU C 2 84 ? -6.355 -21.444 -34.784 1.00 64.03 654 LEU E O 1
ATOM 6321 N N . LYS C 2 85 ? -8.519 -21.488 -34.182 1.00 35.88 655 LYS E N 1
ATOM 6322 C CA . LYS C 2 85 ? -8.382 -20.471 -33.145 1.00 31.02 655 LYS E CA 1
ATOM 6323 C C . LYS C 2 85 ? -7.486 -20.958 -32.017 1.00 46.69 655 LYS E C 1
ATOM 6324 O O . LYS C 2 85 ? -6.562 -20.265 -31.613 1.00 51.16 655 LYS E O 1
ATOM 6330 N N . ALA C 2 86 ? -7.766 -22.152 -31.511 1.00 41.50 656 ALA E N 1
ATOM 6331 C CA . ALA C 2 86 ? -7.025 -22.685 -30.377 1.00 41.27 656 ALA E CA 1
ATOM 6332 C C . ALA C 2 86 ? -5.532 -22.807 -30.676 1.00 41.64 656 ALA E C 1
ATOM 6333 O O . ALA C 2 86 ? -4.697 -22.525 -29.819 1.00 52.45 656 ALA E O 1
ATOM 6335 N N . CYS C 2 87 ? -5.217 -23.229 -31.896 1.00 42.04 657 CYS E N 1
ATOM 6336 C CA . CYS C 2 87 ? -3.841 -23.450 -32.337 1.00 43.60 657 CYS E CA 1
ATOM 6337 C C . CYS C 2 87 ? -3.036 -22.157 -32.514 1.00 60.27 657 CYS E C 1
ATOM 6338 O O . CYS C 2 87 ? -1.807 -22.194 -32.487 1.00 71.38 657 CYS E O 1
ATOM 6341 N N . ASP C 2 88 ? -3.720 -21.026 -32.707 1.00 44.82 658 ASP E N 1
ATOM 6342 C CA . ASP C 2 88 ? -3.049 -19.732 -32.904 1.00 52.01 658 ASP E CA 1
ATOM 6343 C C . ASP C 2 88 ? -3.056 -18.852 -31.650 1.00 53.34 658 ASP E C 1
ATOM 6344 O O . ASP C 2 88 ? -2.374 -17.826 -31.590 1.00 48.73 658 ASP E O 1
ATOM 6349 N N . GLU C 2 89 ? -3.858 -19.241 -30.669 1.00 45.75 659 GLU E N 1
ATOM 6350 C CA . GLU C 2 89 ? -4.030 -18.466 -29.453 1.00 55.27 659 GLU E CA 1
ATOM 6351 C C . GLU C 2 89 ? -3.872 -19.376 -28.244 1.00 59.12 659 GLU E C 1
ATOM 6352 O O . GLU C 2 89 ? -4.775 -19.478 -27.421 1.00 63.01 659 GLU E O 1
ATOM 6358 N N . PRO C 2 90 ? -2.696 -20.020 -28.138 1.00 62.70 660 PRO E N 1
ATOM 6359 C CA . PRO C 2 90 ? -2.322 -20.998 -27.113 1.00 50.56 660 PRO E CA 1
ATOM 6360 C C . PRO C 2 90 ? -2.649 -20.516 -25.718 1.00 52.09 660 PRO E C 1
ATOM 6361 O O . PRO C 2 90 ? -3.015 -21.322 -24.865 1.00 72.00 660 PRO E O 1
ATOM 6365 N N . HIS C 2 91 ? -2.499 -19.217 -25.487 1.00 43.84 661 HIS E N 1
ATOM 6366 C CA . HIS C 2 91 ? -2.758 -18.654 -24.174 1.00 56.44 661 HIS E CA 1
ATOM 6367 C C . HIS C 2 91 ? -4.188 -18.939 -23.732 1.00 61.98 661 HIS E C 1
ATOM 6368 O O . HIS C 2 91 ? -4.486 -18.955 -22.539 1.00 56.02 661 HIS E O 1
ATOM 6375 N N . TRP C 2 92 ? -5.073 -19.169 -24.697 1.00 62.28 662 TRP E N 1
ATOM 6376 C CA . TRP C 2 92 ? -6.455 -19.500 -24.380 1.00 47.85 662 TRP E CA 1
ATOM 6377 C C . TRP C 2 92 ? -6.876 -20.942 -24.739 1.00 53.89 662 TRP E C 1
ATOM 6378 O O . TRP C 2 92 ? -8.043 -21.292 -24.596 1.00 65.13 662 TRP E O 1
ATOM 6389 N N . SER C 2 93 ? -5.927 -21.773 -25.177 1.00 48.14 663 SER E N 1
ATOM 6390 C CA . SER C 2 93 ? -6.198 -23.180 -25.492 1.00 47.46 663 SER E CA 1
ATOM 6391 C C . SER C 2 93 ? -7.196 -23.868 -24.556 1.00 56.91 663 SER E C 1
ATOM 6392 O O . SER C 2 93 ? -7.971 -24.716 -25.003 1.00 71.42 663 SER E O 1
ATOM 6395 N N . SER C 2 94 ? -7.185 -23.511 -23.275 1.00 26.93 664 SER E N 1
ATOM 6396 C CA . SER C 2 94 ? -7.892 -24.294 -22.258 1.00 49.97 664 SER E CA 1
ATOM 6397 C C . SER C 2 94 ? -9.325 -23.816 -22.111 1.00 40.88 664 SER E C 1
ATOM 6398 O O . SER C 2 94 ? -10.223 -24.568 -21.725 1.00 52.33 664 SER E O 1
ATOM 6401 N N . MET C 2 95 ? -9.516 -22.547 -22.424 1.00 33.52 665 MET E N 1
ATOM 6402 C CA . MET C 2 95 ? -10.832 -21.923 -22.491 1.00 43.02 665 MET E CA 1
ATOM 6403 C C . MET C 2 95 ? -11.554 -22.393 -23.762 1.00 49.91 665 MET E C 1
ATOM 6404 O O . MET C 2 95 ? -12.753 -22.653 -23.754 1.00 55.76 665 MET E O 1
ATOM 6409 N N . TYR C 2 96 ? -10.808 -22.514 -24.854 1.00 52.33 666 TYR E N 1
ATOM 6410 C CA . TYR C 2 96 ? -11.352 -23.066 -26.082 1.00 49.52 666 TYR E CA 1
ATOM 6411 C C . TYR C 2 96 ? -11.671 -24.531 -25.873 1.00 53.14 666 TYR E C 1
ATOM 6412 O O . TYR C 2 96 ? -12.670 -25.043 -26.380 1.00 55.90 666 TYR E O 1
ATOM 6421 N N . ALA C 2 97 ? -10.809 -25.197 -25.114 1.00 48.01 667 ALA E N 1
ATOM 6422 C CA . ALA C 2 97 ? -11.006 -26.591 -24.778 1.00 38.26 667 ALA E CA 1
ATOM 6423 C C . ALA C 2 97 ? -12.284 -26.748 -23.953 1.00 45.69 667 ALA E C 1
ATOM 6424 O O . ALA C 2 97 ? -12.960 -27.765 -24.040 1.00 54.45 667 ALA E O 1
ATOM 6426 N N . GLN C 2 98 ? -12.634 -25.723 -23.180 1.00 35.41 668 GLN E N 1
ATOM 6427 C CA . GLN C 2 98 ? -13.882 -25.750 -22.441 1.00 43.51 668 GLN E CA 1
ATOM 6428 C C . GLN C 2 98 ? -15.075 -25.530 -23.364 1.00 61.41 668 GLN E C 1
ATOM 6429 O O . GLN C 2 98 ? -16.139 -26.128 -23.179 1.00 60.94 668 GLN E O 1
ATOM 6435 N N . LEU C 2 99 ? -14.894 -24.655 -24.349 1.00 58.39 669 LEU E N 1
ATOM 6436 C CA . LEU C 2 99 ? -15.933 -24.363 -25.317 1.00 51.02 669 LEU E CA 1
ATOM 6437 C C . LEU C 2 99 ? -16.378 -25.651 -25.986 1.00 54.72 669 LEU E C 1
ATOM 6438 O O . LEU C 2 99 ? -17.554 -25.858 -26.220 1.00 52.13 669 LEU E O 1
ATOM 6443 N N . CYS C 2 100 ? -15.417 -26.516 -26.276 1.00 52.54 670 CYS E N 1
ATOM 6444 C CA . CYS C 2 100 ? -15.699 -27.784 -26.915 1.00 46.49 670 CYS E CA 1
ATOM 6445 C C . CYS C 2 100 ? -16.499 -28.679 -25.980 1.00 54.09 670 CYS E C 1
ATOM 6446 O O . CYS C 2 100 ? -17.507 -29.251 -26.379 1.00 77.50 670 CYS E O 1
ATOM 6449 N N . GLY C 2 101 ? -16.047 -28.807 -24.742 1.00 44.26 671 GLY E N 1
ATOM 6450 C CA . GLY C 2 101 ? -16.809 -29.519 -23.742 1.00 46.86 671 GLY E CA 1
ATOM 6451 C C . GLY C 2 101 ? -18.237 -29.003 -23.630 1.00 62.20 671 GLY E C 1
ATOM 6452 O O . GLY C 2 101 ? -19.142 -29.771 -23.304 1.00 70.28 671 GLY E O 1
ATOM 6453 N N . LYS C 2 102 ? -18.457 -27.715 -23.892 1.00 45.69 672 LYS E N 1
ATOM 6454 C CA . LYS C 2 102 ? -19.822 -27.192 -23.854 1.00 49.99 672 LYS E CA 1
ATOM 6455 C C . LYS C 2 102 ? -20.652 -27.661 -25.054 1.00 63.23 672 LYS E C 1
ATOM 6456 O O . LYS C 2 102 ? -21.857 -27.877 -24.955 1.00 58.67 672 LYS E O 1
ATOM 6462 N N . VAL C 2 103 ? -19.992 -27.792 -26.196 1.00 45.11 673 VAL E N 1
ATOM 6463 C CA . VAL C 2 103 ? -20.650 -28.209 -27.405 1.00 47.76 673 VAL E CA 1
ATOM 6464 C C . VAL C 2 103 ? -20.988 -29.696 -27.340 1.00 57.05 673 VAL E C 1
ATOM 6465 O O . VAL C 2 103 ? -22.061 -30.113 -27.764 1.00 78.75 673 VAL E O 1
ATOM 6469 N N . VAL C 2 104 ? -20.072 -30.486 -26.795 1.00 55.81 674 VAL E N 1
ATOM 6470 C CA . VAL C 2 104 ? -20.288 -31.911 -26.619 1.00 51.41 674 VAL E CA 1
ATOM 6471 C C . VAL C 2 104 ? -21.435 -32.176 -25.663 1.00 62.28 674 VAL E C 1
ATOM 6472 O O . VAL C 2 104 ? -22.239 -33.076 -25.887 1.00 92.48 674 VAL E O 1
ATOM 6476 N N . LYS C 2 105 ? -21.510 -31.383 -24.603 1.00 60.61 675 LYS E N 1
ATOM 6477 C CA . LYS C 2 105 ? -22.477 -31.604 -23.536 1.00 73.66 675 LYS E CA 1
ATOM 6478 C C . LYS C 2 105 ? -23.864 -31.115 -23.926 1.00 78.68 675 LYS E C 1
ATOM 6479 O O . LYS C 2 105 ? -24.865 -31.762 -23.624 1.00 78.94 675 LYS E O 1
ATOM 6485 N N . GLU C 2 106 ? -23.914 -29.977 -24.612 1.00 66.56 676 GLU E N 1
ATOM 6486 C CA . GLU C 2 106 ? -25.169 -29.273 -24.831 1.00 57.73 676 GLU E CA 1
ATOM 6487 C C . GLU C 2 106 ? -25.663 -29.302 -26.280 1.00 71.37 676 GLU E C 1
ATOM 6488 O O . GLU C 2 106 ? -26.658 -28.661 -26.622 1.00 82.81 676 GLU E O 1
ATOM 6494 N N . LEU C 2 107 ? -24.981 -30.051 -27.133 1.00 67.40 677 LEU E N 1
ATOM 6495 C CA . LEU C 2 107 ? -25.448 -30.182 -28.500 1.00 76.29 677 LEU E CA 1
ATOM 6496 C C . LEU C 2 107 ? -26.834 -30.791 -28.491 1.00 94.85 677 LEU E C 1
ATOM 6497 O O . LEU C 2 107 ? -27.142 -31.643 -27.658 1.00 93.34 677 LEU E O 1
ATOM 6502 N N . ASN C 2 108 ? -27.665 -30.337 -29.422 1.00 102.01 678 ASN E N 1
ATOM 6503 C CA . ASN C 2 108 ? -28.987 -30.897 -29.627 1.00 82.77 678 ASN E CA 1
ATOM 6504 C C . ASN C 2 108 ? -28.836 -32.354 -30.033 1.00 85.28 678 ASN E C 1
ATOM 6505 O O . ASN C 2 108 ? -28.150 -32.650 -31.006 1.00 102.50 678 ASN E O 1
ATOM 6510 N N . PRO C 2 109 ? -29.459 -33.277 -29.279 1.00 83.81 679 PRO E N 1
ATOM 6511 C CA . PRO C 2 109 ? -29.339 -34.718 -29.564 1.00 69.23 679 PRO E CA 1
ATOM 6512 C C . PRO C 2 109 ? -30.057 -35.144 -30.857 1.00 85.10 679 PRO E C 1
ATOM 6513 O O . PRO C 2 109 ? -29.736 -36.200 -31.414 1.00 84.56 679 PRO E O 1
ATOM 6517 N N . ASP C 2 110 ? -31.011 -34.341 -31.328 1.00 86.33 680 ASP E N 1
ATOM 6518 C CA . ASP C 2 110 ? -31.774 -34.682 -32.532 1.00 96.72 680 ASP E CA 1
ATOM 6519 C C . ASP C 2 110 ? -30.899 -34.694 -33.791 1.00 88.29 680 ASP E C 1
ATOM 6520 O O . ASP C 2 110 ? -31.351 -35.105 -34.866 1.00 73.26 680 ASP E O 1
ATOM 6525 N N . ILE C 2 111 ? -29.651 -34.247 -33.650 1.00 76.44 681 ILE E N 1
ATOM 6526 C CA . ILE C 2 111 ? -28.774 -34.012 -34.798 1.00 63.63 681 ILE E CA 1
ATOM 6527 C C . ILE C 2 111 ? -28.089 -35.274 -35.336 1.00 75.22 681 ILE E C 1
ATOM 6528 O O . ILE C 2 111 ? -27.556 -36.083 -34.575 1.00 81.04 681 ILE E O 1
ATOM 6533 N N . THR C 2 112 ? -28.112 -35.421 -36.661 1.00 83.53 682 THR E N 1
ATOM 6534 C CA . THR C 2 112 ? -27.651 -36.634 -37.334 1.00 79.91 682 THR E CA 1
ATOM 6535 C C . THR C 2 112 ? -26.727 -36.299 -38.493 1.00 76.22 682 THR E C 1
ATOM 6536 O O . THR C 2 112 ? -26.899 -35.279 -39.164 1.00 88.22 682 THR E O 1
ATOM 6540 N N . ASP C 2 113 ? -25.761 -37.177 -38.738 1.00 66.79 683 ASP E N 1
ATOM 6541 C CA . ASP C 2 113 ? -24.789 -36.972 -39.804 1.00 70.79 683 ASP E CA 1
ATOM 6542 C C . ASP C 2 113 ? -24.628 -38.286 -40.539 1.00 89.05 683 ASP E C 1
ATOM 6543 O O . ASP C 2 113 ? -24.188 -39.275 -39.947 1.00 99.80 683 ASP E O 1
ATOM 6548 N N . GLU C 2 114 ? -24.987 -38.293 -41.823 1.00 81.73 684 G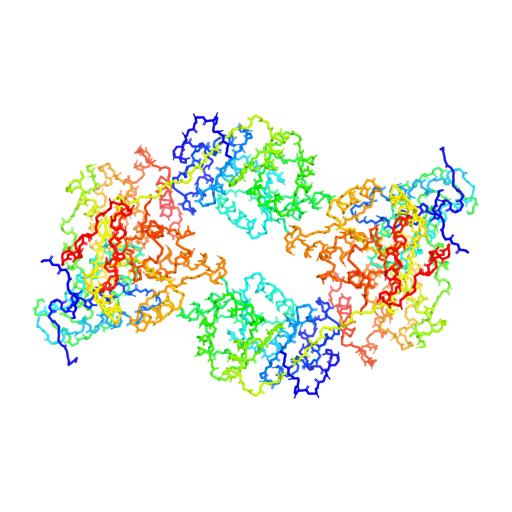LU E N 1
ATOM 6549 C CA . GLU C 2 114 ? -25.020 -39.522 -42.610 1.00 76.95 684 GLU E CA 1
ATOM 6550 C C . GLU C 2 114 ? -23.674 -40.248 -42.659 1.00 76.58 684 GLU E C 1
ATOM 6551 O O . GLU C 2 114 ? -23.607 -41.437 -42.975 1.00 83.07 684 GLU E O 1
ATOM 6553 N N . THR C 2 115 ? -22.601 -39.536 -42.337 1.00 81.89 685 THR E N 1
ATOM 6554 C CA . THR C 2 115 ? -21.266 -40.123 -42.387 1.00 74.32 685 THR E CA 1
ATOM 6555 C C . THR C 2 115 ? -20.760 -40.559 -41.008 1.00 62.66 685 THR E C 1
ATOM 6556 O O . THR C 2 115 ? -21.514 -41.101 -40.186 1.00 65.11 685 THR E O 1
ATOM 6560 N N . LYS C 2 119 ? -24.237 -42.405 -34.461 1.00 92.71 689 LYS E N 1
ATOM 6561 C CA . LYS C 2 119 ? -23.607 -41.460 -33.539 1.00 109.17 689 LYS E CA 1
ATOM 6562 C C . LYS C 2 119 ? -24.298 -40.098 -33.558 1.00 95.60 689 LYS E C 1
ATOM 6563 O O . LYS C 2 119 ? -24.331 -39.424 -34.589 1.00 91.08 689 LYS E O 1
ATOM 6569 N N . THR C 2 120 ? -24.847 -39.700 -32.411 1.00 73.27 690 THR E N 1
ATOM 6570 C CA . THR C 2 120 ? -25.640 -38.479 -32.321 1.00 71.64 690 THR E CA 1
ATOM 6571 C C . THR C 2 120 ? -25.425 -37.773 -30.992 1.00 77.46 690 THR E C 1
ATOM 6572 O O . THR C 2 120 ? -24.946 -38.371 -30.032 1.00 90.82 690 THR E O 1
ATOM 6576 N N . GLY C 2 121 ? -25.795 -36.498 -30.941 1.00 82.86 691 GLY E N 1
ATOM 6577 C CA . GLY C 2 121 ? -25.584 -35.691 -29.752 1.00 92.85 691 GLY E CA 1
ATOM 6578 C C . GLY C 2 121 ? -24.116 -35.545 -29.397 1.00 82.00 691 GLY E C 1
ATOM 6579 O O . GLY C 2 121 ? -23.314 -35.109 -30.224 1.00 80.20 691 GLY E O 1
ATOM 6580 N N . PRO C 2 122 ? -23.760 -35.911 -28.158 1.00 87.01 692 PRO E N 1
ATOM 6581 C CA . PRO C 2 122 ? -22.389 -35.866 -27.629 1.00 86.34 692 PRO E CA 1
ATOM 6582 C C . PRO C 2 122 ? -21.426 -36.831 -28.322 1.00 72.60 692 PRO E C 1
ATOM 6583 O O . PRO C 2 122 ? -20.316 -36.434 -28.653 1.00 70.31 692 PRO E O 1
ATOM 6587 N N . LYS C 2 123 ? -21.833 -38.077 -28.537 1.00 71.05 693 LYS E N 1
ATOM 6588 C CA . LYS C 2 123 ? -20.922 -39.057 -29.120 1.00 64.22 693 LYS E CA 1
ATOM 6589 C C . LYS C 2 123 ? -20.570 -38.672 -30.554 1.00 66.44 693 LYS E C 1
ATOM 6590 O O . LYS C 2 123 ? -19.559 -39.111 -31.105 1.00 58.21 693 LYS E O 1
ATOM 6596 N N . LEU C 2 124 ? -21.399 -37.825 -31.149 1.00 71.74 694 LEU E N 1
ATOM 6597 C CA . LEU C 2 124 ? -21.127 -37.312 -32.484 1.00 69.59 694 LEU E CA 1
ATOM 6598 C C . LEU C 2 124 ? -20.020 -36.269 -32.450 1.00 68.15 694 LEU E C 1
ATOM 6599 O O . LEU C 2 124 ? -19.069 -36.340 -33.227 1.00 75.14 694 LEU E O 1
ATOM 6604 N N . VAL C 2 125 ? -20.150 -35.301 -31.543 1.00 58.16 695 VAL E N 1
ATOM 6605 C CA . VAL C 2 125 ? -19.176 -34.234 -31.417 1.00 41.64 695 VAL E CA 1
ATOM 6606 C C . VAL C 2 125 ? -17.825 -34.783 -30.977 1.00 64.58 695 VAL E C 1
ATOM 6607 O O . VAL C 2 125 ? -16.781 -34.299 -31.414 1.00 59.69 695 VAL E O 1
ATOM 6611 N N . LEU C 2 126 ? -17.851 -35.786 -30.102 1.00 65.64 696 LEU E N 1
ATOM 6612 C CA . LEU C 2 126 ? -16.631 -36.411 -29.603 1.00 55.70 696 LEU E CA 1
ATOM 6613 C C . LEU C 2 126 ? -15.850 -36.987 -30.763 1.00 64.27 696 LEU E C 1
ATOM 6614 O O . LEU C 2 126 ? -14.632 -36.809 -30.859 1.00 64.61 696 LEU E O 1
ATOM 6619 N N . HIS C 2 127 ? -16.561 -37.678 -31.652 1.00 61.57 697 HIS E N 1
ATOM 6620 C CA . HIS C 2 127 ? -15.940 -38.217 -32.846 1.00 54.96 697 HIS E CA 1
ATOM 6621 C C . HIS C 2 127 ? -15.444 -37.113 -33.774 1.00 45.09 697 HIS E C 1
ATOM 6622 O O . HIS C 2 127 ? -14.396 -37.250 -34.402 1.00 52.70 697 HIS E O 1
ATOM 6629 N N . TYR C 2 128 ? -16.198 -36.023 -33.864 1.00 48.51 698 TYR E N 1
ATOM 6630 C CA . TYR C 2 128 ? -15.751 -34.850 -34.611 1.00 53.07 698 TYR E CA 1
ATOM 6631 C C . TYR C 2 128 ? -14.409 -34.289 -34.089 1.00 63.50 698 TYR E C 1
ATOM 6632 O O . TYR C 2 128 ? -13.499 -33.991 -34.875 1.00 58.91 698 TYR E O 1
ATOM 6641 N N . LEU C 2 129 ? -14.286 -34.146 -32.768 1.00 45.39 699 LEU E N 1
ATOM 6642 C CA . LEU C 2 129 ? -13.044 -33.649 -32.174 1.00 51.99 699 LEU E CA 1
ATOM 6643 C C . LEU C 2 129 ? -11.841 -34.500 -32.588 1.00 53.13 699 LEU E C 1
ATOM 6644 O O . LEU C 2 129 ? -10.837 -33.982 -33.077 1.00 46.62 699 LEU E O 1
ATOM 6649 N N . VAL C 2 130 ? -11.941 -35.806 -32.386 1.00 43.74 700 VAL E N 1
ATOM 6650 C CA . VAL C 2 130 ? -10.860 -36.706 -32.774 1.00 61.67 700 VAL E CA 1
ATOM 6651 C C . VAL C 2 130 ? -10.504 -36.558 -34.254 1.00 63.39 700 VAL E C 1
ATOM 6652 O O . VAL C 2 130 ? -9.346 -36.324 -34.597 1.00 69.63 700 VAL E O 1
ATOM 6656 N N . ALA C 2 131 ? -11.506 -36.686 -35.119 1.00 52.83 701 ALA E N 1
ATOM 6657 C CA . ALA C 2 131 ? -11.307 -36.633 -36.571 1.00 61.34 701 ALA E CA 1
ATOM 6658 C C . ALA C 2 131 ? -10.580 -35.367 -36.976 1.00 55.37 701 ALA E C 1
ATOM 6659 O O . ALA C 2 131 ? -9.764 -35.371 -37.900 1.00 51.19 701 ALA E O 1
ATOM 6661 N N . ARG C 2 132 ? -10.883 -34.281 -36.278 1.00 57.29 702 ARG E N 1
ATOM 6662 C CA . ARG C 2 132 ? -10.245 -33.005 -36.560 1.00 43.49 702 ARG E CA 1
ATOM 6663 C C . ARG C 2 132 ? -8.824 -32.869 -35.993 1.00 48.37 702 ARG E C 1
ATOM 6664 O O . ARG C 2 132 ? -8.044 -32.078 -36.522 1.00 56.77 702 ARG E O 1
ATOM 6672 N N . CYS C 2 133 ? -8.466 -33.619 -34.947 1.00 39.53 703 CYS E N 1
ATOM 6673 C CA . CYS C 2 133 ? -7.072 -33.521 -34.458 1.00 55.10 703 CYS E CA 1
ATOM 6674 C C . CYS C 2 133 ? -6.214 -34.277 -35.440 1.00 61.98 703 CYS E C 1
ATOM 6675 O O . CYS C 2 133 ? -5.131 -33.833 -35.804 1.00 62.48 703 CYS E O 1
ATOM 6678 N N . HIS C 2 134 ? -6.722 -35.433 -35.855 1.00 58.56 704 HIS E N 1
ATOM 6679 C CA . HIS C 2 134 ? -6.060 -36.279 -36.842 1.00 53.04 704 HIS E CA 1
ATOM 6680 C C . HIS C 2 134 ? -5.799 -35.510 -38.118 1.00 49.64 704 HIS E C 1
ATOM 6681 O O . HIS C 2 134 ? -4.708 -35.563 -38.680 1.00 58.60 704 HIS E O 1
ATOM 6688 N N . ALA C 2 135 ? -6.802 -34.779 -38.571 1.00 44.08 705 ALA E N 1
ATOM 6689 C CA . ALA C 2 135 ? -6.626 -33.958 -39.759 1.00 57.41 705 ALA E CA 1
ATOM 6690 C C . ALA C 2 135 ? -5.524 -32.928 -39.541 1.00 57.74 705 ALA E C 1
ATOM 6691 O O . ALA C 2 135 ? -4.557 -32.866 -40.301 1.00 65.61 705 ALA E O 1
ATOM 6693 N N . GLU C 2 136 ? -5.666 -32.125 -38.492 1.00 62.02 706 GLU E N 1
ATOM 6694 C CA . GLU C 2 136 ? -4.699 -31.070 -38.226 1.00 65.87 706 GLU E CA 1
ATOM 6695 C C . GLU C 2 136 ? -3.327 -31.656 -37.886 1.00 61.73 706 GLU E C 1
ATOM 6696 O O . GLU C 2 136 ? -2.297 -31.084 -38.232 1.00 60.21 706 GLU E O 1
ATOM 6702 N N . PHE C 2 137 ? -3.317 -32.809 -37.231 1.00 62.28 707 PHE E N 1
ATOM 6703 C CA . PHE C 2 137 ? -2.067 -33.446 -36.841 1.00 67.82 707 PHE E CA 1
ATOM 6704 C C . PHE C 2 137 ? -1.313 -33.922 -38.070 1.00 65.58 707 PHE E C 1
ATOM 6705 O O . PHE C 2 137 ? -0.122 -33.661 -38.219 1.00 68.97 707 PHE E O 1
ATOM 6713 N N . ASP C 2 138 ? -2.021 -34.615 -38.956 1.00 66.10 708 ASP E N 1
ATOM 6714 C CA . ASP C 2 138 ? -1.403 -35.224 -40.135 1.00 73.07 708 ASP E CA 1
ATOM 6715 C C . ASP C 2 138 ? -0.642 -34.226 -41.013 1.00 74.37 708 ASP E C 1
ATOM 6716 O O . ASP C 2 138 ? 0.409 -34.559 -41.560 1.00 91.86 708 ASP E O 1
ATOM 6721 N N . LYS C 2 139 ? -1.168 -33.008 -41.139 1.00 63.21 709 LYS E N 1
ATOM 6722 C CA . LYS C 2 139 ? -0.456 -31.930 -41.834 1.00 76.54 709 LYS E CA 1
ATOM 6723 C C . LYS C 2 139 ? 1.012 -31.843 -41.413 1.00 87.19 709 LYS E C 1
ATOM 6724 O O . LYS C 2 139 ? 1.896 -31.646 -42.249 1.00 87.38 709 LYS E O 1
ATOM 6730 N N . GLY C 2 140 ? 1.264 -31.970 -40.112 1.00 84.71 710 GLY E N 1
ATOM 6731 C CA . GLY C 2 140 ? 2.622 -32.044 -39.597 1.00 77.26 710 GLY E CA 1
ATOM 6732 C C . GLY C 2 140 ? 3.369 -30.725 -39.539 1.00 58.68 710 GLY E C 1
ATOM 6733 O O . GLY C 2 140 ? 2.791 -29.656 -39.736 1.00 58.41 710 GLY E O 1
ATOM 6734 N N . TRP C 2 141 ? 4.665 -30.807 -39.257 1.00 64.79 711 TRP E N 1
ATOM 6735 C CA . TRP C 2 141 ? 5.510 -29.624 -39.113 1.00 57.85 711 TRP E CA 1
ATOM 6736 C C . TRP C 2 141 ? 6.949 -30.054 -38.817 1.00 64.05 711 TRP E C 1
ATOM 6737 O O . TRP C 2 141 ? 7.189 -31.223 -38.510 1.00 59.53 711 TRP E O 1
ATOM 6748 N N . THR C 2 142 ? 7.905 -29.130 -38.936 1.00 69.57 712 THR E N 1
ATOM 6749 C CA . THR C 2 142 ? 9.302 -29.446 -38.618 1.00 82.33 712 THR E CA 1
ATOM 6750 C C . THR C 2 142 ? 9.778 -28.726 -37.357 1.00 71.58 712 THR E C 1
ATOM 6751 O O . THR C 2 142 ? 9.392 -27.585 -37.099 1.00 67.48 712 THR E O 1
ATOM 6755 N N . ASP C 2 143 ? 10.614 -29.399 -36.572 1.00 73.59 713 ASP E N 1
ATOM 6756 C CA . ASP C 2 143 ? 11.158 -28.794 -35.362 1.00 94.78 713 ASP E CA 1
ATOM 6757 C C . ASP C 2 143 ? 12.279 -27.796 -35.665 1.00 94.10 713 ASP E C 1
ATOM 6758 O O . ASP C 2 143 ? 12.286 -26.682 -35.138 1.00 89.96 713 ASP E O 1
ATOM 6763 N N . LYS C 2 144 ? 13.223 -28.203 -36.509 1.00 80.54 714 LYS E N 1
ATOM 6764 C CA . LYS C 2 144 ? 14.364 -27.358 -36.829 1.00 82.42 714 LYS E CA 1
ATOM 6765 C C . LYS C 2 144 ? 14.006 -26.313 -37.864 1.00 84.20 714 LYS E C 1
ATOM 6766 O O . LYS C 2 144 ? 13.518 -26.641 -38.946 1.00 89.15 714 LYS E O 1
ATOM 6772 N N . LEU C 2 145 ? 14.248 -25.052 -37.527 1.00 83.92 715 LEU E N 1
ATOM 6773 C CA . LEU C 2 145 ? 13.944 -23.953 -38.434 1.00 96.39 715 LEU E CA 1
ATOM 6774 C C . LEU C 2 145 ? 15.219 -23.440 -39.099 1.00 96.76 715 LEU E C 1
ATOM 6775 O O . LEU C 2 145 ? 16.294 -23.479 -38.497 1.00 88.15 715 LEU E O 1
ATOM 6777 N N . PRO C 2 146 ? 15.103 -22.963 -40.339 1.00 81.26 716 PRO E N 1
ATOM 6778 C CA . PRO C 2 146 ? 16.244 -22.367 -41.034 1.00 74.70 716 PRO E CA 1
ATOM 6779 C C . PRO C 2 146 ? 16.639 -21.046 -40.387 1.00 87.13 716 PRO E C 1
ATOM 6780 O O . PRO C 2 146 ? 17.027 -21.010 -39.217 1.00 83.29 716 PRO E O 1
ATOM 6782 N N . MET C 2 159 ? 14.084 -13.064 -40.016 1.00 151.13 729 MET E N 1
ATOM 6783 C CA . MET C 2 159 ? 12.973 -12.872 -40.941 1.00 151.86 729 MET E CA 1
ATOM 6784 C C . MET C 2 159 ? 13.378 -13.188 -42.378 1.00 139.68 729 MET E C 1
ATOM 6785 O O . MET C 2 159 ? 14.326 -12.607 -42.910 1.00 138.54 729 MET E O 1
ATOM 6787 N N . SER C 2 160 ? 12.651 -14.107 -43.003 1.00 118.11 730 SER E N 1
ATOM 6788 C CA . SER C 2 160 ? 12.965 -14.529 -44.360 1.00 109.66 730 SER E CA 1
ATOM 6789 C C . SER C 2 160 ? 11.685 -14.797 -45.162 1.00 117.26 730 SER E C 1
ATOM 6790 O O . SER C 2 160 ? 10.575 -14.597 -44.656 1.00 119.41 730 SER E O 1
ATOM 6793 N N . GLU C 2 161 ? 11.845 -15.254 -46.404 1.00 105.69 731 GLU E N 1
ATOM 6794 C CA . GLU C 2 161 ? 10.718 -15.405 -47.333 1.00 127.37 731 GLU E CA 1
ATOM 6795 C C . GLU C 2 161 ? 9.637 -16.381 -46.848 1.00 131.30 731 GLU E C 1
ATOM 6796 O O . GLU C 2 161 ? 8.706 -15.987 -46.144 1.00 130.62 731 GLU E O 1
ATOM 6798 N N . GLU C 2 162 ? 9.758 -17.648 -47.246 1.00 119.44 732 GLU E N 1
ATOM 6799 C CA . GLU C 2 162 ? 8.860 -18.702 -46.778 1.00 87.89 732 GLU E CA 1
ATOM 6800 C C . GLU C 2 162 ? 9.197 -19.083 -45.343 1.00 113.52 732 GLU E C 1
ATOM 6801 O O . GLU C 2 162 ? 8.664 -20.055 -44.810 1.00 130.96 732 GLU E O 1
ATOM 6803 N N . TYR C 2 163 ? 10.093 -18.323 -44.727 1.00 111.02 733 TYR E N 1
ATOM 6804 C CA . TYR C 2 163 ? 10.530 -18.607 -43.368 1.00 119.61 733 TYR E CA 1
ATOM 6805 C C . TYR C 2 163 ? 9.473 -18.248 -42.321 1.00 127.63 733 TYR E C 1
ATOM 6806 O O . TYR C 2 163 ? 9.438 -18.835 -41.239 1.00 130.81 733 TYR E O 1
ATOM 6815 N N . TYR C 2 164 ? 8.626 -17.273 -42.637 1.00 121.71 734 TYR E N 1
ATOM 6816 C CA . TYR C 2 164 ? 7.544 -16.891 -41.737 1.00 97.28 734 TYR E CA 1
ATOM 6817 C C . TYR C 2 164 ? 6.505 -17.999 -41.706 1.00 93.06 734 TYR E C 1
ATOM 6818 O O . TYR C 2 164 ? 5.979 -18.342 -40.646 1.00 86.50 734 TYR E O 1
ATOM 6820 N N . ALA C 2 165 ? 6.235 -18.561 -42.883 1.00 93.90 735 ALA E N 1
ATOM 6821 C CA . ALA C 2 165 ? 5.242 -19.618 -43.052 1.00 94.14 735 ALA E CA 1
ATOM 6822 C C . ALA C 2 165 ? 5.580 -20.891 -42.274 1.00 98.19 735 ALA E C 1
ATOM 6823 O O . ALA C 2 165 ? 4.685 -21.660 -41.905 1.00 88.88 735 ALA E O 1
ATOM 6825 N N . ALA C 2 166 ? 6.871 -21.106 -42.025 1.00 98.82 736 ALA E N 1
ATOM 6826 C CA . ALA C 2 166 ? 7.338 -22.314 -41.347 1.00 95.95 736 ALA E CA 1
ATOM 6827 C C . ALA C 2 166 ? 7.582 -22.115 -39.841 1.00 90.24 736 ALA E C 1
ATOM 6828 O O . ALA C 2 166 ? 7.662 -23.083 -39.079 1.00 73.96 736 ALA E O 1
ATOM 6830 N N . ALA C 2 167 ? 7.708 -20.863 -39.414 1.00 86.24 737 ALA E N 1
ATOM 6831 C CA . ALA C 2 167 ? 7.717 -20.563 -37.993 1.00 78.78 737 ALA E CA 1
ATOM 6832 C C . ALA C 2 167 ? 6.284 -20.668 -37.487 1.00 77.03 737 ALA E C 1
ATOM 6833 O O . ALA C 2 167 ? 6.032 -21.047 -36.350 1.00 69.88 737 ALA E O 1
ATOM 6835 N N . SER C 2 168 ? 5.344 -20.325 -38.358 1.00 82.00 738 SER E N 1
ATOM 6836 C CA . SER C 2 168 ? 3.925 -20.432 -38.047 1.00 89.88 738 SER E CA 1
ATOM 6837 C C . SER C 2 168 ? 3.439 -21.886 -38.102 1.00 75.47 738 SER E C 1
ATOM 6838 O O . SER C 2 168 ? 2.534 -22.281 -37.367 1.00 71.36 738 SER E O 1
ATOM 6841 N N . ALA C 2 169 ? 4.051 -22.671 -38.980 1.00 41.56 739 ALA E N 1
ATOM 6842 C CA . ALA C 2 169 ? 3.805 -24.097 -39.034 1.00 43.02 739 ALA E CA 1
ATOM 6843 C C . ALA C 2 169 ? 4.157 -24.816 -37.734 1.00 55.57 739 ALA E C 1
ATOM 6844 O O . ALA C 2 169 ? 3.434 -25.714 -37.292 1.00 66.06 739 ALA E O 1
ATOM 6846 N N . LYS C 2 170 ? 5.276 -24.440 -37.132 1.00 59.08 740 LYS E N 1
ATOM 6847 C CA . LYS C 2 170 ? 5.711 -25.085 -35.903 1.00 57.39 740 LYS E CA 1
ATOM 6848 C C . LYS C 2 170 ? 4.878 -24.517 -34.774 1.00 49.88 740 LYS E C 1
ATOM 6849 O O . LYS C 2 170 ? 4.305 -25.246 -33.970 1.00 56.56 740 LYS E O 1
ATOM 6855 N N . ARG C 2 171 ? 4.789 -23.201 -34.734 1.00 54.56 741 ARG E N 1
ATOM 6856 C CA . ARG C 2 171 ? 4.022 -22.545 -33.698 1.00 61.87 741 ARG E CA 1
ATOM 6857 C C . ARG C 2 171 ? 2.626 -23.187 -33.624 1.00 62.37 741 ARG E C 1
ATOM 6858 O O . ARG C 2 171 ? 2.171 -23.599 -32.553 1.00 54.14 741 ARG E O 1
ATOM 6866 N N . ARG C 2 172 ? 1.973 -23.314 -34.775 1.00 60.62 742 ARG E N 1
ATOM 6867 C CA . ARG C 2 172 ? 0.609 -23.839 -34.835 1.00 60.89 742 ARG E CA 1
ATOM 6868 C C . ARG C 2 172 ? 0.533 -25.323 -34.500 1.00 58.36 742 ARG E C 1
ATOM 6869 O O . ARG C 2 172 ? -0.395 -25.764 -33.836 1.00 63.91 742 ARG E O 1
ATOM 6877 N N . GLY C 2 173 ? 1.507 -26.095 -34.959 1.00 52.29 743 GLY E N 1
ATOM 6878 C CA . GLY C 2 173 ? 1.585 -27.489 -34.564 1.00 35.83 743 GLY E CA 1
ATOM 6879 C C . GLY C 2 173 ? 1.689 -27.634 -33.054 1.00 55.52 743 GLY E C 1
ATOM 6880 O O . GLY C 2 173 ? 0.913 -28.368 -32.444 1.00 54.32 743 GLY E O 1
ATOM 6881 N N . LEU C 2 174 ? 2.649 -26.929 -32.454 1.00 42.84 744 LEU E N 1
ATOM 6882 C CA . LEU C 2 174 ? 2.851 -26.960 -31.006 1.00 46.28 744 LEU E CA 1
ATOM 6883 C C . LEU C 2 174 ? 1.651 -26.402 -30.245 1.00 36.34 744 LEU E C 1
ATOM 6884 O O . LEU C 2 174 ? 1.344 -26.854 -29.159 1.00 50.76 744 LEU E O 1
ATOM 6889 N N . GLY C 2 175 ? 0.985 -25.406 -30.814 1.00 29.10 745 GLY E N 1
ATOM 6890 C CA . GLY C 2 175 ? -0.239 -24.907 -30.231 1.00 27.63 745 GLY E CA 1
ATOM 6891 C C . GLY C 2 175 ? -1.292 -26.009 -30.196 1.00 33.51 745 GLY E C 1
ATOM 6892 O O . GLY C 2 175 ? -2.108 -26.075 -29.277 1.00 51.36 745 GLY E O 1
ATOM 6893 N N . LEU C 2 176 ? -1.267 -26.880 -31.199 1.00 33.32 746 LEU E N 1
ATOM 6894 C CA . LEU C 2 176 ? -2.206 -27.992 -31.251 1.00 55.81 746 LEU E CA 1
ATOM 6895 C C . LEU C 2 176 ? -1.923 -29.075 -30.214 1.00 53.19 746 LEU E C 1
ATOM 6896 O O . LEU C 2 176 ? -2.841 -29.510 -29.524 1.00 50.98 746 LEU E O 1
ATOM 6901 N N . VAL C 2 177 ? -0.667 -29.510 -30.100 1.00 56.03 747 VAL E N 1
ATOM 6902 C CA . VAL C 2 177 ? -0.311 -30.517 -29.097 1.00 53.16 747 VAL E CA 1
ATOM 6903 C C . VAL C 2 177 ? -0.783 -30.018 -27.752 1.00 46.83 747 VAL E C 1
ATOM 6904 O O . VAL C 2 177 ? -1.248 -30.783 -26.903 1.00 50.35 747 VAL E O 1
ATOM 6908 N N . ARG C 2 178 ? -0.684 -28.709 -27.579 1.00 26.92 748 ARG E N 1
ATOM 6909 C CA . ARG C 2 178 ? -1.093 -28.076 -26.350 1.00 26.88 748 ARG E CA 1
ATOM 6910 C C . ARG C 2 178 ? -2.585 -28.204 -26.165 1.00 38.60 748 ARG E C 1
ATOM 6911 O O . ARG C 2 178 ? -3.064 -28.503 -25.071 1.00 52.91 748 ARG E O 1
ATOM 6919 N N . PHE C 2 179 ? -3.305 -27.971 -27.256 1.00 50.87 749 PHE E N 1
ATOM 6920 C CA . PHE C 2 179 ? -4.754 -28.015 -27.275 1.00 40.97 749 PHE E CA 1
ATOM 6921 C C . PHE C 2 179 ? -5.276 -29.435 -27.086 1.00 32.84 749 PHE E C 1
ATOM 6922 O O . PHE C 2 179 ? -6.260 -29.651 -26.381 1.00 39.91 749 PHE E O 1
ATOM 6930 N N . ILE C 2 180 ? -4.600 -30.392 -27.708 1.00 30.01 750 ILE E N 1
ATOM 6931 C CA . ILE C 2 180 ? -4.865 -31.794 -27.453 1.00 43.40 750 ILE E CA 1
ATOM 6932 C C . ILE C 2 180 ? -4.841 -32.053 -25.954 1.00 52.14 750 ILE E C 1
ATOM 6933 O O . ILE C 2 180 ? -5.720 -32.749 -25.422 1.00 49.63 750 ILE E O 1
ATOM 6938 N N . GLY C 2 181 ? -3.814 -31.508 -25.286 1.00 38.84 751 GLY E N 1
ATOM 6939 C CA . GLY C 2 181 ? -3.570 -31.766 -23.876 1.00 39.91 751 GLY E CA 1
ATOM 6940 C C . GLY C 2 181 ? -4.698 -31.264 -22.995 1.00 37.23 751 GLY E C 1
ATOM 6941 O O . GLY C 2 181 ? -5.009 -31.848 -21.969 1.00 43.59 751 GLY E O 1
ATOM 6942 N N . PHE C 2 182 ? -5.312 -30.168 -23.411 1.00 40.28 752 PHE E N 1
ATOM 6943 C CA . PHE C 2 182 ? -6.473 -29.614 -22.728 1.00 40.74 752 PHE E CA 1
ATOM 6944 C C . PHE C 2 182 ? -7.803 -30.308 -23.052 1.00 44.15 752 PHE E C 1
ATOM 6945 O O . PHE C 2 182 ? -8.741 -30.246 -22.271 1.00 67.89 752 PHE E O 1
ATOM 6953 N N . LEU C 2 183 ? -7.881 -30.967 -24.200 1.00 44.10 753 LEU E N 1
ATOM 6954 C CA . LEU C 2 183 ? -9.058 -31.741 -24.555 1.00 39.19 753 LEU E CA 1
ATOM 6955 C C . LEU C 2 183 ? -9.008 -33.089 -23.849 1.00 42.90 753 LEU E C 1
ATOM 6956 O O . LEU C 2 183 ? -9.995 -33.562 -23.305 1.00 40.59 753 LEU E O 1
ATOM 6961 N N . TYR C 2 184 ? -7.837 -33.707 -23.884 1.00 44.20 754 TYR E N 1
ATOM 6962 C CA . TYR C 2 184 ? -7.615 -34.973 -23.216 1.00 53.01 754 TYR E CA 1
ATOM 6963 C C . TYR C 2 184 ? -7.964 -34.853 -21.740 1.00 50.02 754 TYR E C 1
ATOM 6964 O O . TYR C 2 184 ? -8.601 -35.733 -21.174 1.00 49.70 754 TYR E O 1
ATOM 6973 N N . ARG C 2 185 ? -7.560 -33.742 -21.133 1.00 42.58 755 ARG E N 1
ATOM 6974 C CA . ARG C 2 185 ? -7.745 -33.536 -19.704 1.00 48.04 755 ARG E CA 1
ATOM 6975 C C . ARG C 2 185 ? -9.212 -33.430 -19.283 1.00 56.42 755 ARG E C 1
ATOM 6976 O O . ARG C 2 185 ? -9.567 -33.765 -18.157 1.00 68.06 755 ARG E O 1
ATOM 6984 N N . LEU C 2 186 ? -10.060 -32.949 -20.184 1.00 60.31 756 LEU E N 1
ATOM 6985 C CA . LEU C 2 186 ? -11.497 -32.905 -19.935 1.00 51.38 756 LEU E CA 1
ATOM 6986 C C . LEU C 2 186 ? -12.175 -34.178 -20.430 1.00 55.99 756 LEU E C 1
ATOM 6987 O O . LEU C 2 186 ? -13.395 -34.260 -20.443 1.00 66.90 756 LEU E O 1
ATOM 6992 N N . ASN C 2 187 ? -11.379 -35.161 -20.845 1.00 48.23 757 ASN E N 1
ATOM 6993 C CA . ASN C 2 187 ? -11.903 -36.426 -21.354 1.00 60.24 757 ASN E CA 1
ATOM 6994 C C . ASN C 2 187 ? -12.748 -36.231 -22.622 1.00 72.55 757 ASN E C 1
ATOM 6995 O O . ASN C 2 187 ? -13.779 -36.885 -22.816 1.00 59.11 757 ASN E O 1
ATOM 7000 N N . LEU C 2 188 ? -12.298 -35.309 -23.469 1.00 56.66 758 LEU E N 1
ATOM 7001 C CA . LEU C 2 188 ? -12.882 -35.094 -24.778 1.00 47.77 758 LEU E CA 1
ATOM 7002 C C . LEU C 2 188 ? -12.046 -35.784 -25.868 1.00 60.31 758 LEU E C 1
ATOM 7003 O O . LEU C 2 188 ? -12.327 -35.663 -27.063 1.00 73.04 758 LEU E O 1
ATOM 7008 N N . LEU C 2 189 ? -11.026 -36.518 -25.439 1.00 56.59 759 LEU E N 1
ATOM 7009 C CA . LEU C 2 189 ? -10.202 -37.327 -26.330 1.00 41.20 759 LEU E CA 1
ATOM 7010 C C . LEU C 2 189 ? -9.710 -38.554 -25.577 1.00 58.51 759 LEU E C 1
ATOM 7011 O O . LEU C 2 189 ? -9.556 -38.525 -24.354 1.00 59.45 759 LEU E O 1
ATOM 7016 N N . THR C 2 190 ? -9.455 -39.626 -26.318 1.00 67.45 760 THR E N 1
ATOM 7017 C CA . THR C 2 190 ? -8.942 -40.858 -25.742 1.00 82.17 760 THR E CA 1
ATOM 7018 C C . THR C 2 190 ? -7.421 -40.813 -25.738 1.00 83.44 760 THR E C 1
ATOM 7019 O O . THR C 2 190 ? -6.818 -39.907 -26.317 1.00 73.33 760 THR E O 1
ATOM 7023 N N . GLY C 2 191 ? -6.807 -41.799 -25.090 1.00 85.51 761 GLY E N 1
ATOM 7024 C CA . GLY C 2 191 ? -5.363 -41.878 -25.007 1.00 82.59 761 GLY E CA 1
ATOM 7025 C C . GLY C 2 191 ? -4.689 -42.084 -26.349 1.00 90.70 761 GLY E C 1
ATOM 7026 O O . GLY C 2 191 ? -3.546 -41.675 -26.530 1.00 91.87 761 GLY E O 1
ATOM 7027 N N . LYS C 2 192 ? -5.384 -42.714 -27.295 1.00 95.49 762 LYS E N 1
ATOM 7028 C CA . LYS C 2 192 ? -4.765 -43.067 -28.570 1.00 92.40 762 LYS E CA 1
ATOM 7029 C C . LYS C 2 192 ? -4.201 -41.838 -29.268 1.00 81.84 762 LYS E C 1
ATOM 7030 O O . LYS C 2 192 ? -3.182 -41.920 -29.952 1.00 89.35 762 LYS E O 1
ATOM 7036 N N . MET C 2 193 ? -4.856 -40.697 -29.082 1.00 70.37 763 MET E N 1
ATOM 7037 C CA . MET C 2 193 ? -4.395 -39.457 -29.701 1.00 63.06 763 MET E CA 1
ATOM 7038 C C . MET C 2 193 ? -3.293 -38.790 -28.865 1.00 72.55 763 MET E C 1
ATOM 7039 O O . MET C 2 193 ? -2.464 -38.043 -29.389 1.00 54.46 763 MET E O 1
ATOM 7044 N N . MET C 2 194 ? -3.291 -39.073 -27.565 1.00 67.50 764 MET E N 1
ATOM 7045 C CA . MET C 2 194 ? -2.250 -38.598 -26.666 1.00 55.40 764 MET E CA 1
ATOM 7046 C C . MET C 2 194 ? -0.959 -39.410 -26.866 1.00 59.67 764 MET E C 1
ATOM 7047 O O . MET C 2 194 ? 0.143 -38.908 -26.648 1.00 50.36 764 MET E O 1
ATOM 7052 N N . PHE C 2 195 ? -1.096 -40.664 -27.296 1.00 54.69 765 PHE E N 1
ATOM 7053 C CA . PHE C 2 195 ? 0.072 -41.485 -27.600 1.00 46.67 765 PHE E CA 1
ATOM 7054 C C . PHE C 2 195 ? 0.712 -40.963 -28.864 1.00 55.35 765 PHE E C 1
ATOM 7055 O O . PHE C 2 195 ? 1.933 -40.932 -28.994 1.00 65.86 765 PHE E O 1
ATOM 7063 N N . GLU C 2 196 ? -0.127 -40.552 -29.804 1.00 56.80 766 GLU E N 1
ATOM 7064 C CA . GLU C 2 196 ? 0.360 -40.164 -31.109 1.00 60.26 766 GLU E CA 1
ATOM 7065 C C . GLU C 2 196 ? 1.066 -38.848 -30.924 1.00 41.22 766 GLU E C 1
ATOM 7066 O O . GLU C 2 196 ? 2.042 -38.550 -31.600 1.00 66.34 766 GLU E O 1
ATOM 7072 N N . CYS C 2 197 ? 0.575 -38.081 -29.962 1.00 59.58 767 CYS E N 1
ATOM 7073 C CA . CYS C 2 197 ? 1.148 -36.783 -29.611 1.00 68.36 767 CYS E CA 1
ATOM 7074 C C . CYS C 2 197 ? 2.538 -36.895 -28.984 1.00 61.22 767 CYS E C 1
ATOM 7075 O O . CYS C 2 197 ? 3.507 -36.334 -29.504 1.00 45.66 767 CYS E O 1
ATOM 7078 N N . PHE C 2 198 ? 2.629 -37.623 -27.873 1.00 49.35 768 PHE E N 1
ATOM 7079 C CA . PHE C 2 198 ? 3.919 -37.919 -27.255 1.00 49.16 768 PHE E CA 1
ATOM 7080 C C . PHE C 2 198 ? 4.852 -38.613 -28.238 1.00 56.89 768 PHE E C 1
ATOM 7081 O O . PHE C 2 198 ? 6.055 -38.382 -28.237 1.00 69.57 768 PHE E O 1
ATOM 7089 N N . ARG C 2 199 ? 4.279 -39.461 -29.082 1.00 65.94 769 ARG E N 1
ATOM 7090 C CA . ARG C 2 199 ? 5.017 -40.170 -30.114 1.00 70.26 769 ARG E CA 1
ATOM 7091 C C . ARG C 2 199 ? 5.733 -39.187 -31.041 1.00 69.45 769 ARG E C 1
ATOM 7092 O O . ARG C 2 199 ? 6.889 -39.381 -31.400 1.00 73.20 769 ARG E O 1
ATOM 7100 N N . ARG C 2 200 ? 5.035 -38.123 -31.416 1.00 66.94 770 ARG E N 1
ATOM 7101 C CA . ARG C 2 200 ? 5.578 -37.107 -32.309 1.00 61.06 770 ARG E CA 1
ATOM 7102 C C . ARG C 2 200 ? 6.644 -36.269 -31.631 1.00 71.19 770 ARG E C 1
ATOM 7103 O O . ARG C 2 200 ? 7.657 -35.937 -32.247 1.00 57.96 770 ARG E O 1
ATOM 7111 N N . LEU C 2 201 ? 6.398 -35.927 -30.364 1.00 80.67 771 LEU E N 1
ATOM 7112 C CA . LEU C 2 201 ? 7.310 -35.099 -29.562 1.00 61.96 771 LEU E CA 1
ATOM 7113 C C . LEU C 2 201 ? 8.588 -35.845 -29.214 1.00 61.74 771 LEU E C 1
ATOM 7114 O O . LEU C 2 201 ? 9.671 -35.277 -29.264 1.00 71.24 771 LEU E O 1
ATOM 7119 N N . MET C 2 202 ? 8.457 -37.119 -28.859 1.00 55.55 772 MET E N 1
ATOM 7120 C CA . MET C 2 202 ? 9.618 -37.952 -28.588 1.00 55.78 772 MET E CA 1
ATOM 7121 C C . MET C 2 202 ? 10.526 -38.050 -29.810 1.00 60.48 772 MET E C 1
ATOM 7122 O O . MET C 2 202 ? 11.740 -38.150 -29.690 1.00 86.37 772 MET E O 1
ATOM 7127 N N . LYS C 2 203 ? 9.930 -38.013 -30.989 1.00 67.86 773 LYS E N 1
ATOM 7128 C CA . LYS C 2 203 ? 10.693 -38.088 -32.224 1.00 72.88 773 LYS E CA 1
ATOM 7129 C C . LYS C 2 203 ? 11.628 -36.878 -32.334 1.00 57.71 773 LYS E C 1
ATOM 7130 O O . LYS C 2 203 ? 12.790 -37.019 -32.690 1.00 68.33 773 LYS E O 1
ATOM 7136 N N . ASP C 2 204 ? 11.115 -35.694 -32.010 1.00 55.91 774 ASP E N 1
ATOM 7137 C CA . ASP C 2 204 ? 11.897 -34.467 -32.092 1.00 55.79 774 ASP E CA 1
ATOM 7138 C C . ASP C 2 204 ? 12.842 -34.323 -30.895 1.00 65.72 774 ASP E C 1
ATOM 7139 O O . ASP C 2 204 ? 13.823 -33.573 -30.939 1.00 65.36 774 ASP E O 1
ATOM 7144 N N . LEU C 2 205 ? 12.543 -35.054 -29.829 1.00 63.44 775 LEU E N 1
ATOM 7145 C CA . LEU C 2 205 ? 13.353 -35.026 -28.625 1.00 73.33 775 LEU E CA 1
ATOM 7146 C C . LEU C 2 205 ? 14.672 -35.780 -28.789 1.00 87.10 775 LEU E C 1
ATOM 7147 O O . LEU C 2 205 ? 15.638 -35.520 -28.065 1.00 103.26 775 LEU E O 1
ATOM 7152 N N . THR C 2 206 ? 14.719 -36.710 -29.734 1.00 75.30 776 THR E N 1
ATOM 7153 C CA . THR C 2 206 ? 15.944 -37.467 -29.964 1.00 81.99 776 THR E CA 1
ATOM 7154 C C . THR C 2 206 ? 16.815 -36.881 -31.077 1.00 81.68 776 THR E C 1
ATOM 7155 O O . THR C 2 206 ? 17.994 -37.208 -31.167 1.00 97.55 776 THR E O 1
ATOM 7159 N N . ASP C 2 207 ? 16.246 -36.002 -31.900 1.00 72.71 777 ASP E N 1
ATOM 7160 C CA . ASP C 2 207 ? 16.997 -35.340 -32.973 1.00 79.21 777 ASP E CA 1
ATOM 7161 C C . ASP C 2 207 ? 17.290 -33.862 -32.674 1.00 87.93 777 ASP E C 1
ATOM 7162 O O . ASP C 2 207 ? 16.786 -32.972 -33.363 1.00 87.07 777 ASP E O 1
ATOM 7167 N N . SER C 2 208 ? 18.111 -33.609 -31.656 1.00 93.97 778 SER E N 1
ATOM 7168 C CA . SER C 2 208 ? 18.503 -32.247 -31.278 1.00 84.45 778 SER E CA 1
ATOM 7169 C C . SER C 2 208 ? 17.299 -31.316 -31.154 1.00 82.18 778 SER E C 1
ATOM 7170 O O . SER C 2 208 ? 16.973 -30.580 -32.087 1.00 80.82 778 SER E O 1
ATOM 7173 N N . PRO C 2 209 ? 16.648 -31.339 -29.982 1.00 81.22 779 PRO E N 1
ATOM 7174 C CA . PRO C 2 209 ? 15.366 -30.672 -29.721 1.00 69.52 779 PRO E CA 1
ATOM 7175 C C . PRO C 2 209 ? 15.528 -29.172 -29.541 1.00 73.71 779 PRO E C 1
ATOM 7176 O O . PRO C 2 209 ? 16.465 -28.740 -28.877 1.00 74.20 779 PRO E O 1
ATOM 7180 N N . SER C 2 210 ? 14.624 -28.394 -30.127 1.00 64.12 780 SER E N 1
ATOM 7181 C CA . SER C 2 210 ? 14.647 -26.950 -29.961 1.00 55.84 780 SER E CA 1
ATOM 7182 C C . SER C 2 210 ? 14.025 -26.602 -28.616 1.00 68.28 780 SER E C 1
ATOM 7183 O O . SER C 2 210 ? 13.390 -27.440 -27.986 1.00 82.13 780 SER E O 1
ATOM 7186 N N . GLU C 2 211 ? 14.207 -25.371 -28.165 1.00 63.39 781 GLU E N 1
ATOM 7187 C CA . GLU C 2 211 ? 13.705 -25.006 -26.851 1.00 63.36 781 GLU E CA 1
ATOM 7188 C C . GLU C 2 211 ? 12.178 -24.867 -26.794 1.00 54.74 781 GLU E C 1
ATOM 7189 O O . GLU C 2 211 ? 11.569 -25.122 -25.759 1.00 49.31 781 GLU E O 1
ATOM 7195 N N . GLU C 2 212 ? 11.560 -24.486 -27.905 1.00 49.74 782 GLU E N 1
ATOM 7196 C CA . GLU C 2 212 ? 10.104 -24.436 -27.978 1.00 47.94 782 GLU E CA 1
ATOM 7197 C C . GLU C 2 212 ? 9.477 -25.827 -27.824 1.00 49.34 782 GLU E C 1
ATOM 7198 O O . GLU C 2 212 ? 8.445 -25.983 -27.178 1.00 53.08 782 GLU E O 1
ATOM 7204 N N . THR C 2 213 ? 10.109 -26.835 -28.416 1.00 47.72 783 THR E N 1
ATOM 7205 C CA . THR C 2 213 ? 9.614 -28.203 -28.326 1.00 44.95 783 THR E CA 1
ATOM 7206 C C . THR C 2 213 ? 9.678 -28.737 -26.900 1.00 53.41 783 THR E C 1
ATOM 7207 O O . THR C 2 213 ? 8.704 -29.297 -26.396 1.00 46.10 783 THR E O 1
ATOM 7211 N N . LEU C 2 214 ? 10.832 -28.549 -26.264 1.00 63.26 784 LEU E N 1
ATOM 7212 C CA . LEU C 2 214 ? 11.056 -28.929 -24.869 1.00 50.99 784 LEU E CA 1
ATOM 7213 C C . LEU C 2 214 ? 10.092 -28.220 -23.932 1.00 45.63 784 LEU E C 1
ATOM 7214 O O . LEU C 2 214 ? 9.563 -28.812 -22.999 1.00 46.86 784 LEU E O 1
ATOM 7219 N N . GLU C 2 215 ? 9.915 -26.931 -24.171 1.00 50.33 785 GLU E N 1
ATOM 7220 C CA . GLU C 2 215 ? 8.919 -26.132 -23.482 1.00 59.73 785 GLU E CA 1
ATOM 7221 C C . GLU C 2 215 ? 7.565 -26.823 -23.586 1.00 56.01 785 GLU E C 1
ATOM 7222 O O . GLU C 2 215 ? 6.841 -26.962 -22.606 1.00 63.76 785 GLU E O 1
ATOM 7228 N N . SER C 2 216 ? 7.239 -27.248 -24.802 1.00 52.92 786 SER E N 1
ATOM 7229 C CA . SER C 2 216 ? 5.955 -27.845 -25.121 1.00 40.90 786 SER E CA 1
ATOM 7230 C C . SER C 2 216 ? 5.720 -29.136 -24.348 1.00 46.55 786 SER E C 1
ATOM 7231 O O . SER C 2 216 ? 4.639 -29.336 -23.799 1.00 45.59 786 SER E O 1
ATOM 7234 N N . VAL C 2 217 ? 6.736 -30.000 -24.310 1.00 34.38 787 VAL E N 1
ATOM 7235 C CA . VAL C 2 217 ? 6.663 -31.283 -23.617 1.00 44.36 787 VAL E CA 1
ATOM 7236 C C . VAL C 2 217 ? 6.417 -31.124 -22.127 1.00 53.61 787 VAL E C 1
ATOM 7237 O O . VAL C 2 217 ? 5.556 -31.800 -21.563 1.00 57.02 787 VAL E O 1
ATOM 7241 N N . VAL C 2 218 ? 7.187 -30.239 -21.495 1.00 46.24 788 VAL E N 1
ATOM 7242 C CA . VAL C 2 218 ? 7.039 -29.952 -20.074 1.00 40.26 788 VAL E CA 1
ATOM 7243 C C . VAL C 2 218 ? 5.621 -29.512 -19.773 1.00 41.20 788 VAL E C 1
ATOM 7244 O O . VAL C 2 218 ? 4.946 -30.107 -18.934 1.00 53.46 788 VAL E O 1
ATOM 7248 N N . GLU C 2 219 ? 5.160 -28.481 -20.468 1.00 42.90 789 GLU E N 1
ATOM 7249 C CA . GLU C 2 219 ? 3.806 -27.992 -20.261 1.00 43.04 789 GLU E CA 1
ATOM 7250 C C . GLU C 2 219 ? 2.758 -29.084 -20.445 1.00 43.57 789 GLU E C 1
ATOM 7251 O O . GLU C 2 219 ? 1.787 -29.139 -19.689 1.00 51.59 789 GLU E O 1
ATOM 7257 N N . LEU C 2 220 ? 2.961 -29.958 -21.434 1.00 29.80 790 LEU E N 1
ATOM 7258 C CA . LEU C 2 220 ? 2.058 -31.080 -21.653 1.00 24.86 790 LEU E CA 1
ATOM 7259 C C . LEU C 2 220 ? 2.105 -32.081 -20.500 1.00 41.69 790 LEU E C 1
ATOM 7260 O O . LEU C 2 220 ? 1.086 -32.456 -19.941 1.00 44.18 790 LEU E O 1
ATOM 7265 N N . LEU C 2 221 ? 3.303 -32.497 -20.126 1.00 42.09 791 LEU E N 1
ATOM 7266 C CA . LEU C 2 221 ? 3.465 -33.351 -18.964 1.00 46.55 791 LEU E CA 1
ATOM 7267 C C . LEU C 2 221 ? 2.919 -32.733 -17.666 1.00 53.54 791 LEU E C 1
ATOM 7268 O O . LEU C 2 221 ? 2.443 -33.442 -16.780 1.00 51.58 791 LEU E O 1
ATOM 7273 N N . ASN C 2 222 ? 2.992 -31.416 -17.535 1.00 31.47 792 ASN E N 1
ATOM 7274 C CA . ASN C 2 222 ? 2.409 -30.794 -16.358 1.00 46.82 792 ASN E CA 1
ATOM 7275 C C . ASN C 2 222 ? 0.889 -30.806 -16.398 1.00 50.66 792 ASN E C 1
ATOM 7276 O O . ASN C 2 222 ? 0.235 -31.000 -15.381 1.00 54.12 792 ASN E O 1
ATOM 7281 N N . THR C 2 223 ? 0.336 -30.620 -17.589 1.00 62.85 793 THR E N 1
ATOM 7282 C CA . THR C 2 223 ? -1.104 -30.630 -17.782 1.00 50.30 793 THR E CA 1
ATOM 7283 C C . THR C 2 223 ? -1.733 -32.026 -17.676 1.00 48.53 793 THR E C 1
ATOM 7284 O O . THR C 2 223 ? -2.802 -32.185 -17.102 1.00 55.75 793 THR E O 1
ATOM 7288 N N . VAL C 2 224 ? -1.046 -33.037 -18.188 1.00 44.42 794 VAL E N 1
ATOM 7289 C CA . VAL C 2 224 ? -1.689 -34.296 -18.541 1.00 46.06 794 VAL E CA 1
ATOM 7290 C C . VAL C 2 224 ? -0.896 -35.522 -18.093 1.00 55.98 794 VAL E C 1
ATOM 7291 O O . VAL C 2 224 ? -1.369 -36.649 -18.210 1.00 58.28 794 VAL E O 1
ATOM 7295 N N . GLY C 2 225 ? 0.306 -35.291 -17.571 1.00 59.12 795 GLY E N 1
ATOM 7296 C CA . GLY C 2 225 ? 1.216 -36.365 -17.195 1.00 36.84 795 GLY E CA 1
ATOM 7297 C C . GLY C 2 225 ? 0.680 -37.351 -16.166 1.00 41.96 795 GLY E C 1
ATOM 7298 O O . GLY C 2 225 ? 0.823 -38.554 -16.333 1.00 35.00 795 GLY E O 1
ATOM 7299 N N . GLU C 2 226 ? 0.073 -36.849 -15.094 1.00 41.76 796 GLU E N 1
ATOM 7300 C CA . GLU C 2 226 ? -0.506 -37.721 -14.082 1.00 44.84 796 GLU E CA 1
ATOM 7301 C C . GLU C 2 226 ? -1.609 -38.593 -14.660 1.00 49.65 796 GLU E C 1
ATOM 7302 O O . GLU C 2 226 ? -1.563 -39.806 -14.547 1.00 55.16 796 GLU E O 1
ATOM 7308 N N . GLN C 2 227 ? -2.602 -37.955 -15.273 1.00 55.82 797 GLN E N 1
ATOM 7309 C CA . GLN C 2 227 ? -3.734 -38.649 -15.864 1.00 45.45 797 GLN E CA 1
ATOM 7310 C C . GLN C 2 227 ? -3.309 -39.705 -16.884 1.00 46.97 797 GLN E C 1
ATOM 7311 O O . GLN C 2 227 ? -3.827 -40.817 -16.886 1.00 66.35 797 GLN E O 1
ATOM 7317 N N . PHE C 2 228 ? -2.343 -39.352 -17.725 1.00 56.39 798 PHE E N 1
ATOM 7318 C CA . PHE C 2 228 ? -1.816 -40.255 -18.748 1.00 51.42 798 PHE E CA 1
ATOM 7319 C C . PHE C 2 228 ? -1.122 -41.471 -18.170 1.00 60.69 798 PHE E C 1
ATOM 7320 O O . PHE C 2 228 ? -0.969 -42.485 -18.843 1.00 54.28 798 PHE E O 1
ATOM 7328 N N . GLU C 2 229 ? -0.681 -41.352 -16.926 1.00 80.27 799 GLU E N 1
ATOM 7329 C CA . GLU C 2 229 ? 0.037 -42.425 -16.264 1.00 84.59 799 GLU E CA 1
ATOM 7330 C C . GLU C 2 229 ? -0.678 -43.746 -16.495 1.00 86.48 799 GLU E C 1
ATOM 7331 O O . GLU C 2 229 ? -0.055 -44.760 -16.802 1.00 95.32 799 GLU E O 1
ATOM 7337 N N . THR C 2 230 ? -1.997 -43.713 -16.369 1.00 77.23 800 THR E N 1
ATOM 7338 C CA . THR C 2 230 ? -2.806 -44.913 -16.456 1.00 89.00 800 THR E CA 1
ATOM 7339 C C . THR C 2 230 ? -3.770 -44.860 -17.639 1.00 94.26 800 THR E C 1
ATOM 7340 O O . THR C 2 230 ? -4.891 -44.382 -17.504 1.00 116.26 800 THR E O 1
ATOM 7344 N N . ASP C 2 231 ? -3.336 -45.358 -18.792 1.00 56.05 801 ASP E N 1
ATOM 7345 C CA . ASP C 2 231 ? -4.149 -45.271 -19.998 1.00 80.08 801 ASP E CA 1
ATOM 7346 C C . ASP C 2 231 ? -3.560 -46.150 -21.097 1.00 98.12 801 ASP E C 1
ATOM 7347 O O . ASP C 2 231 ? -2.366 -46.085 -21.377 1.00 101.72 801 ASP E O 1
ATOM 7352 N N . SER C 2 232 ? -4.403 -46.984 -21.703 1.00 106.95 802 SER E N 1
ATOM 7353 C CA . SER C 2 232 ? -3.954 -47.931 -22.714 1.00 104.26 802 SER E CA 1
ATOM 7354 C C . SER C 2 232 ? -4.422 -47.520 -24.108 1.00 99.03 802 SER E C 1
ATOM 7355 O O . SER C 2 232 ? -3.656 -47.575 -25.073 1.00 91.81 802 SER E O 1
ATOM 7357 N N . GLU C 2 241 ? 0.640 -49.775 -20.817 1.00 53.37 811 GLU E N 1
ATOM 7358 C CA . GLU C 2 241 ? 1.064 -49.045 -22.008 1.00 72.75 811 GLU E CA 1
ATOM 7359 C C . GLU C 2 241 ? 1.537 -47.614 -21.694 1.00 70.54 811 GLU E C 1
ATOM 7360 O O . GLU C 2 241 ? 2.543 -47.155 -22.225 1.00 81.35 811 GLU E O 1
ATOM 7362 N N . GLY C 2 242 ? 0.815 -46.917 -20.828 1.00 62.16 812 GLY E N 1
ATOM 7363 C CA . GLY C 2 242 ? 0.950 -45.471 -20.713 1.00 66.15 812 GLY E CA 1
ATOM 7364 C C . GLY C 2 242 ? 2.032 -44.996 -19.765 1.00 85.49 812 GLY E C 1
ATOM 7365 O O . GLY C 2 242 ? 2.707 -43.998 -20.005 1.00 75.15 812 GLY E O 1
ATOM 7366 N N . SER C 2 243 ? 2.183 -45.717 -18.665 1.00 100.49 813 SER E N 1
ATOM 7367 C CA . SER C 2 243 ? 3.278 -45.493 -17.747 1.00 83.57 813 SER E CA 1
ATOM 7368 C C . SER C 2 243 ? 4.580 -45.854 -18.454 1.00 78.50 813 SER E C 1
ATOM 7369 O O . SER C 2 243 ? 5.620 -45.251 -18.210 1.00 79.04 813 SER E O 1
ATOM 7371 N N . GLN C 2 244 ? 4.506 -46.841 -19.341 1.00 79.14 814 GLN E N 1
ATOM 7372 C CA . GLN C 2 244 ? 5.677 -47.333 -20.058 1.00 92.77 814 GLN E CA 1
ATOM 7373 C C . GLN C 2 244 ? 6.154 -46.369 -21.137 1.00 79.59 814 GLN E C 1
ATOM 7374 O O . GLN C 2 244 ? 7.312 -46.410 -21.539 1.00 84.48 814 GLN E O 1
ATOM 7380 N N . LEU C 2 245 ? 5.255 -45.524 -21.626 1.00 66.94 815 LEU E N 1
ATOM 7381 C CA . LEU C 2 245 ? 5.623 -44.537 -22.632 1.00 71.31 815 LEU E CA 1
ATOM 7382 C C . LEU C 2 245 ? 6.322 -43.360 -21.958 1.00 67.79 815 LEU E C 1
ATOM 7383 O O . LEU C 2 245 ? 7.276 -42.796 -22.493 1.00 61.28 815 LEU E O 1
ATOM 7388 N N . LEU C 2 246 ? 5.834 -42.993 -20.777 1.00 68.64 816 LEU E N 1
ATOM 7389 C CA . LEU C 2 246 ? 6.478 -41.972 -19.963 1.00 55.57 816 LEU E CA 1
ATOM 7390 C C . LEU C 2 246 ? 7.871 -42.429 -19.537 1.00 55.75 816 LEU E C 1
ATOM 7391 O O . LEU C 2 246 ? 8.803 -41.633 -19.492 1.00 59.62 816 LEU E O 1
ATOM 7396 N N . ASP C 2 247 ? 8.014 -43.715 -19.248 1.00 58.29 817 ASP E N 1
ATOM 7397 C CA . ASP C 2 247 ? 9.325 -44.278 -18.948 1.00 77.40 817 ASP E CA 1
ATOM 7398 C C . ASP C 2 247 ? 10.330 -43.941 -20.055 1.00 67.22 817 ASP E C 1
ATOM 7399 O O . ASP C 2 247 ? 11.379 -43.372 -19.788 1.00 70.53 817 ASP E O 1
ATOM 7404 N N . SER C 2 248 ? 9.994 -44.279 -21.296 1.00 67.72 818 SER E N 1
ATOM 7405 C CA . SER C 2 248 ? 10.836 -43.976 -22.452 1.00 64.42 818 SER E CA 1
ATOM 7406 C C . SER C 2 248 ? 11.104 -42.482 -22.566 1.00 83.28 818 SER E C 1
ATOM 7407 O O . SER C 2 248 ? 12.237 -42.054 -22.787 1.00 87.90 818 SER E O 1
ATOM 7410 N N . LEU C 2 249 ? 10.042 -41.698 -22.431 1.00 65.34 819 LEU E N 1
ATOM 7411 C CA . LEU C 2 249 ? 10.107 -40.255 -22.613 1.00 67.14 819 LEU E CA 1
ATOM 7412 C C . LEU C 2 249 ? 11.016 -39.558 -21.587 1.00 69.32 819 LEU E C 1
ATOM 7413 O O . LEU C 2 249 ? 11.795 -38.666 -21.929 1.00 68.98 819 LEU E O 1
ATOM 7418 N N . PHE C 2 250 ? 10.907 -39.968 -20.329 1.00 57.99 820 PHE E N 1
ATOM 7419 C CA . PHE C 2 250 ? 11.736 -39.418 -19.271 1.00 57.88 820 PHE E CA 1
ATOM 7420 C C . PHE C 2 250 ? 13.196 -39.858 -19.399 1.00 65.88 820 PHE E C 1
ATOM 7421 O O . PHE C 2 250 ? 14.103 -39.172 -18.939 1.00 74.01 820 PHE E O 1
ATOM 7429 N N . GLY C 2 251 ? 13.424 -40.988 -20.051 1.00 53.06 821 GLY E N 1
ATOM 7430 C CA . GLY C 2 251 ? 14.774 -41.418 -20.340 1.00 55.52 821 GLY E CA 1
ATOM 7431 C C . GLY C 2 251 ? 15.426 -40.598 -21.439 1.00 60.62 821 GLY E C 1
ATOM 7432 O O . GLY C 2 251 ? 16.642 -40.530 -21.533 1.00 87.49 821 GLY E O 1
ATOM 7433 N N . ILE C 2 252 ? 14.612 -39.980 -22.281 1.00 56.99 822 ILE E N 1
ATOM 7434 C CA . ILE C 2 252 ? 15.115 -39.150 -23.365 1.00 60.56 822 ILE E CA 1
ATOM 7435 C C . ILE C 2 252 ? 15.458 -37.802 -22.796 1.00 61.54 822 ILE E C 1
ATOM 7436 O O . ILE C 2 252 ? 16.353 -37.117 -23.288 1.00 79.73 822 ILE E O 1
ATOM 7441 N N . LEU C 2 253 ? 14.726 -37.430 -21.751 1.00 67.01 823 LEU E N 1
ATOM 7442 C CA . LEU C 2 253 ? 14.895 -36.145 -21.095 1.00 61.71 823 LEU E CA 1
ATOM 7443 C C . LEU C 2 253 ? 16.075 -36.167 -20.129 1.00 64.49 823 LEU E C 1
ATOM 7444 O O . LEU C 2 253 ? 16.795 -35.186 -20.010 1.00 73.25 823 LEU E O 1
ATOM 7449 N N . ASP C 2 254 ? 16.267 -37.280 -19.431 1.00 61.71 824 ASP E N 1
ATOM 7450 C CA . ASP C 2 254 ? 17.441 -37.431 -18.582 1.00 67.12 824 ASP E CA 1
ATOM 7451 C C . ASP C 2 254 ? 18.694 -37.313 -19.438 1.00 69.98 824 ASP E C 1
ATOM 7452 O O . ASP C 2 254 ? 19.667 -36.673 -19.050 1.00 70.66 824 ASP E O 1
ATOM 7457 N N . ASN C 2 255 ? 18.653 -37.932 -20.609 1.00 75.17 825 ASN E N 1
ATOM 7458 C CA . ASN C 2 255 ? 19.732 -37.833 -21.574 1.00 78.74 825 ASN E CA 1
ATOM 7459 C C . ASN C 2 255 ? 19.949 -36.384 -21.952 1.00 76.68 825 ASN E C 1
ATOM 7460 O O . ASN C 2 255 ? 21.056 -35.866 -21.837 1.00 85.62 825 ASN E O 1
ATOM 7465 N N . ILE C 2 256 ? 18.879 -35.729 -22.389 1.00 56.10 826 ILE E N 1
ATOM 7466 C CA . ILE C 2 256 ? 18.953 -34.333 -22.803 1.00 53.68 826 ILE E CA 1
ATOM 7467 C C . ILE C 2 256 ? 19.558 -33.432 -21.737 1.00 59.54 826 ILE E C 1
ATOM 7468 O O . ILE C 2 256 ? 20.366 -32.556 -22.038 1.00 76.30 826 ILE E O 1
ATOM 7473 N N . ILE C 2 257 ? 19.162 -33.646 -20.491 1.00 77.51 827 ILE E N 1
ATOM 7474 C CA . ILE C 2 257 ? 19.706 -32.879 -19.381 1.00 78.45 827 ILE E CA 1
ATOM 7475 C C . ILE C 2 257 ? 21.188 -33.188 -19.228 1.00 90.63 827 ILE E C 1
ATOM 7476 O O . ILE C 2 257 ? 22.010 -32.283 -19.116 1.00 105.75 827 ILE E O 1
ATOM 7481 N N . GLN C 2 258 ? 21.517 -34.475 -19.239 1.00 93.37 828 GLN E N 1
ATOM 7482 C CA . GLN C 2 258 ? 22.866 -34.934 -18.940 1.00 104.49 828 GLN E CA 1
ATOM 7483 C C . GLN C 2 258 ? 23.806 -34.918 -20.141 1.00 106.23 828 GLN E C 1
ATOM 7484 O O . GLN C 2 258 ? 24.852 -35.555 -20.094 1.00 125.04 828 GLN E O 1
ATOM 7490 N N . THR C 2 259 ? 23.442 -34.230 -21.221 1.00 77.38 829 THR E N 1
ATOM 7491 C CA . THR C 2 259 ? 24.332 -34.146 -22.386 1.00 62.26 829 THR E CA 1
ATOM 7492 C C . THR C 2 259 ? 24.133 -32.882 -23.211 1.00 80.33 829 THR E C 1
ATOM 7493 O O . THR C 2 259 ? 25.076 -32.123 -23.428 1.00 93.78 829 THR E O 1
ATOM 7497 N N . ALA C 2 260 ? 22.912 -32.666 -23.687 1.00 90.89 830 ALA E N 1
ATOM 7498 C CA . ALA C 2 260 ? 22.622 -31.528 -24.553 1.00 89.54 830 ALA E CA 1
ATOM 7499 C C . ALA C 2 260 ? 22.972 -30.200 -23.894 1.00 86.10 830 ALA E C 1
ATOM 7500 O O . ALA C 2 260 ? 23.026 -30.096 -22.669 1.00 79.77 830 ALA E O 1
ATOM 7502 N N . LYS C 2 261 ? 23.216 -29.189 -24.719 1.00 91.75 831 LYS E 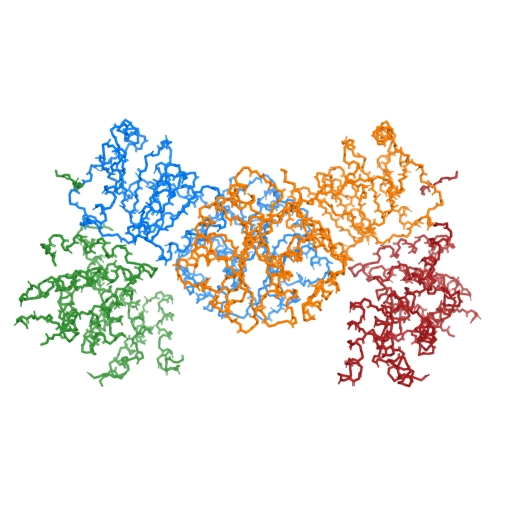N 1
ATOM 7503 C CA . LYS C 2 261 ? 23.542 -27.861 -24.218 1.00 99.21 831 LYS E CA 1
ATOM 7504 C C . LYS C 2 261 ? 22.318 -26.955 -24.310 1.00 100.39 831 LYS E C 1
ATOM 7505 O O . LYS C 2 261 ? 22.000 -26.426 -25.374 1.00 105.50 831 LYS E O 1
ATOM 7511 N N . ILE C 2 262 ? 21.637 -26.792 -23.180 1.00 87.63 832 ILE E N 1
ATOM 7512 C CA . ILE C 2 262 ? 20.392 -26.037 -23.110 1.00 64.09 832 ILE E CA 1
ATOM 7513 C C . ILE C 2 262 ? 20.463 -24.932 -22.048 1.00 58.35 832 ILE E C 1
ATOM 7514 O O . ILE C 2 262 ? 21.217 -25.020 -21.084 1.00 59.16 832 ILE E O 1
ATOM 7519 N N . SER C 2 263 ? 19.662 -23.893 -22.234 1.00 44.88 833 SER E N 1
ATOM 7520 C CA . SER C 2 263 ? 19.582 -22.804 -21.285 1.00 43.73 833 SER E CA 1
ATOM 7521 C C . SER C 2 263 ? 19.283 -23.352 -19.901 1.00 57.64 833 SER E C 1
ATOM 7522 O O . SER C 2 263 ? 18.601 -24.356 -19.759 1.00 52.09 833 SER E O 1
ATOM 7525 N N . SER C 2 264 ? 19.811 -22.690 -18.881 1.00 68.17 834 SER E N 1
ATOM 7526 C CA . SER C 2 264 ? 19.574 -23.090 -17.507 1.00 65.19 834 SER E CA 1
ATOM 7527 C C . SER C 2 264 ? 18.085 -23.155 -17.234 1.00 54.84 834 SER E C 1
ATOM 7528 O O . SER C 2 264 ? 17.627 -24.016 -16.498 1.00 59.99 834 SER E O 1
ATOM 7531 N N . ARG C 2 265 ? 17.340 -22.220 -17.814 1.00 53.88 835 ARG E N 1
ATOM 7532 C CA . ARG C 2 265 ? 15.910 -22.093 -17.562 1.00 48.07 835 ARG E CA 1
ATOM 7533 C C . ARG C 2 265 ? 15.191 -23.393 -17.914 1.00 69.11 835 ARG E C 1
ATOM 7534 O O . ARG C 2 265 ? 14.369 -23.879 -17.136 1.00 70.59 835 ARG E O 1
ATOM 7542 N N . ILE C 2 266 ? 15.518 -23.948 -19.086 1.00 67.29 836 ILE E N 1
ATOM 7543 C CA . ILE C 2 266 ? 14.913 -25.187 -19.571 1.00 53.96 836 ILE E CA 1
ATOM 7544 C C . ILE C 2 266 ? 15.426 -26.390 -18.795 1.00 60.51 836 ILE E C 1
ATOM 7545 O O . ILE C 2 266 ? 14.682 -27.335 -18.539 1.00 83.61 836 ILE E O 1
ATOM 7550 N N . LYS C 2 267 ? 16.705 -26.361 -18.436 1.00 53.27 837 LYS E N 1
ATOM 7551 C CA . LYS C 2 267 ? 17.312 -27.434 -17.658 1.00 46.48 837 LYS E CA 1
ATOM 7552 C C . LYS C 2 267 ? 16.639 -27.531 -16.302 1.00 43.05 837 LYS E C 1
ATOM 7553 O O . LYS C 2 267 ? 16.532 -28.611 -15.738 1.00 53.61 837 LYS E O 1
ATOM 7559 N N . PHE C 2 268 ? 16.182 -26.392 -15.788 1.00 40.91 838 PHE E N 1
ATOM 7560 C CA . PHE C 2 268 ? 15.477 -26.364 -14.518 1.00 57.23 838 PHE E CA 1
ATOM 7561 C C . PHE C 2 268 ? 14.082 -26.941 -14.664 1.00 47.53 838 PHE E C 1
ATOM 7562 O O . PHE C 2 268 ? 13.595 -27.595 -13.756 1.00 51.26 838 PHE E O 1
ATOM 7570 N N . LYS C 2 269 ? 13.436 -26.678 -15.798 1.00 52.61 839 LYS E N 1
ATOM 7571 C CA . LYS C 2 269 ? 12.100 -27.220 -16.075 1.00 56.29 839 LYS E CA 1
ATOM 7572 C C . LYS C 2 269 ? 12.111 -28.745 -16.170 1.00 50.10 839 LYS E C 1
ATOM 7573 O O . LYS C 2 269 ? 11.266 -29.417 -15.589 1.00 54.77 839 LYS E O 1
ATOM 7579 N N . LEU C 2 270 ? 13.086 -29.277 -16.897 1.00 34.32 840 LEU E N 1
ATOM 7580 C CA . LEU C 2 270 ? 13.243 -30.710 -17.047 1.00 32.63 840 LEU E CA 1
ATOM 7581 C C . LEU C 2 270 ? 13.531 -31.425 -15.733 1.00 46.93 840 LEU E C 1
ATOM 7582 O O . LEU C 2 270 ? 12.996 -32.488 -15.465 1.00 53.40 840 LEU E O 1
ATOM 7587 N N . ILE C 2 271 ? 14.403 -30.847 -14.920 1.00 72.47 841 ILE E N 1
ATOM 7588 C CA . ILE C 2 271 ? 14.770 -31.452 -13.649 1.00 65.93 841 ILE E CA 1
ATOM 7589 C C . ILE C 2 271 ? 13.566 -31.463 -12.704 1.00 62.05 841 ILE E C 1
ATOM 7590 O O . ILE C 2 271 ? 13.433 -32.341 -11.847 1.00 53.98 841 ILE E O 1
ATOM 7595 N N . ASP C 2 272 ? 12.666 -30.509 -12.905 1.00 52.62 842 ASP E N 1
ATOM 7596 C CA . ASP C 2 272 ? 11.476 -30.393 -12.071 1.00 50.29 842 ASP E CA 1
ATOM 7597 C C . ASP C 2 272 ? 10.308 -31.326 -12.406 1.00 64.08 842 ASP E C 1
ATOM 7598 O O . ASP C 2 272 ? 9.642 -31.780 -11.481 1.00 68.73 842 ASP E O 1
ATOM 7603 N N . ILE C 2 273 ? 10.044 -31.619 -13.690 1.00 46.63 843 ILE E N 1
ATOM 7604 C CA . ILE C 2 273 ? 9.058 -32.680 -13.991 1.00 78.34 843 ILE E CA 1
ATOM 7605 C C . ILE C 2 273 ? 9.600 -34.058 -13.650 1.00 69.71 843 ILE E C 1
ATOM 7606 O O . ILE C 2 273 ? 8.842 -34.932 -13.250 1.00 61.77 843 ILE E O 1
ATOM 7611 N N . LYS C 2 274 ? 10.911 -34.231 -13.805 1.00 61.95 844 LYS E N 1
ATOM 7612 C CA . LYS C 2 274 ? 11.576 -35.488 -13.478 1.00 54.36 844 LYS E CA 1
ATOM 7613 C C . LYS C 2 274 ? 11.425 -35.813 -11.995 1.00 45.44 844 LYS E C 1
ATOM 7614 O O . LYS C 2 274 ? 11.205 -36.955 -11.631 1.00 73.12 844 LYS E O 1
ATOM 7620 N N . GLU C 2 275 ? 11.512 -34.798 -11.146 1.00 42.77 845 GLU E N 1
ATOM 7621 C CA . GLU C 2 275 ? 11.355 -34.997 -9.712 1.00 66.12 845 GLU E CA 1
ATOM 7622 C C . GLU C 2 275 ? 9.889 -35.098 -9.371 1.00 66.14 845 GLU E C 1
ATOM 7623 O O . GLU C 2 275 ? 9.507 -35.827 -8.462 1.00 73.03 845 GLU E O 1
ATOM 7629 N N . LEU C 2 276 ? 9.069 -34.351 -10.101 1.00 52.58 846 LEU E N 1
ATOM 7630 C CA . LEU C 2 276 ? 7.632 -34.370 -9.879 1.00 54.36 846 LEU E CA 1
ATOM 7631 C C . LEU C 2 276 ? 7.012 -35.733 -10.189 1.00 57.81 846 LEU E C 1
ATOM 7632 O O . LEU C 2 276 ? 6.154 -36.192 -9.457 1.00 41.40 846 LEU E O 1
ATOM 7637 N N . ARG C 2 277 ? 7.448 -36.378 -11.267 1.00 45.29 847 ARG E N 1
ATOM 7638 C CA . ARG C 2 277 ? 6.903 -37.673 -11.635 1.00 51.17 847 ARG E CA 1
ATOM 7639 C C . ARG C 2 277 ? 7.536 -38.789 -10.813 1.00 65.81 847 ARG E C 1
ATOM 7640 O O . ARG C 2 277 ? 6.845 -39.660 -10.305 1.00 78.79 847 ARG E O 1
ATOM 7648 N N . HIS C 2 278 ? 8.850 -38.738 -10.660 1.00 68.30 848 HIS E N 1
ATOM 7649 C CA . HIS C 2 278 ? 9.582 -39.818 -10.021 1.00 59.59 848 HIS E CA 1
ATOM 7650 C C . HIS C 2 278 ? 9.576 -39.785 -8.487 1.00 72.69 848 HIS E C 1
ATOM 7651 O O . HIS C 2 278 ? 9.298 -40.794 -7.848 1.00 79.41 848 HIS E O 1
ATOM 7658 N N . ASP C 2 279 ? 9.876 -38.630 -7.900 1.00 55.93 849 ASP E N 1
ATOM 7659 C CA . ASP C 2 279 ? 10.046 -38.532 -6.454 1.00 69.89 849 ASP E CA 1
ATOM 7660 C C . ASP C 2 279 ? 8.779 -38.117 -5.723 1.00 78.47 849 ASP E C 1
ATOM 7661 O O . ASP C 2 279 ? 8.444 -38.685 -4.693 1.00 72.39 849 ASP E O 1
ATOM 7666 N N . LYS C 2 280 ? 8.095 -37.107 -6.246 1.00 79.47 850 LYS E N 1
ATOM 7667 C CA . LYS C 2 280 ? 6.926 -36.541 -5.582 1.00 74.50 850 LYS E CA 1
ATOM 7668 C C . LYS C 2 280 ? 5.641 -37.248 -6.015 1.00 83.85 850 LYS E C 1
ATOM 7669 O O . LYS C 2 280 ? 4.593 -37.105 -5.391 1.00 98.76 850 LYS E O 1
ATOM 7675 N N . ASN C 2 281 ? 5.746 -38.018 -7.091 1.00 79.79 851 ASN E N 1
ATOM 7676 C CA . ASN C 2 281 ? 4.633 -38.767 -7.659 1.00 75.99 851 ASN E CA 1
ATOM 7677 C C . ASN C 2 281 ? 3.411 -37.925 -8.037 1.00 79.75 851 ASN E C 1
ATOM 7678 O O . ASN C 2 281 ? 2.273 -38.376 -7.901 1.00 86.95 851 ASN E O 1
ATOM 7683 N N . TRP C 2 282 ? 3.659 -36.716 -8.534 1.00 69.89 852 TRP E N 1
ATOM 7684 C CA . TRP C 2 282 ? 2.608 -35.801 -8.995 1.00 68.93 852 TRP E CA 1
ATOM 7685 C C . TRP C 2 282 ? 1.849 -35.166 -7.831 1.00 74.47 852 TRP E C 1
ATOM 7686 O O . TRP C 2 282 ? 0.890 -34.423 -8.035 1.00 70.32 852 TRP E O 1
ATOM 7697 N N . ASN C 2 283 ? 2.283 -35.461 -6.611 1.00 75.14 853 ASN E N 1
ATOM 7698 C CA . ASN C 2 283 ? 1.649 -34.905 -5.418 1.00 69.70 853 ASN E CA 1
ATOM 7699 C C . ASN C 2 283 ? 2.530 -33.832 -4.779 1.00 64.69 853 ASN E C 1
ATOM 7700 O O . ASN C 2 283 ? 3.007 -32.923 -5.466 1.00 65.51 853 ASN E O 1
ATOM 7702 N N . ASN D 2 7 ? 9.996 42.499 37.073 1.00 109.08 577 ASN F N 1
ATOM 7703 C CA . ASN D 2 7 ? 9.643 41.168 37.556 1.00 104.73 577 ASN F CA 1
ATOM 7704 C C . ASN D 2 7 ? 9.349 40.217 36.395 1.00 116.45 577 ASN F C 1
ATOM 7705 O O . ASN D 2 7 ? 8.262 39.639 36.310 1.00 131.47 577 ASN F O 1
ATOM 7707 N N . ARG D 2 8 ? 10.331 40.049 35.514 1.00 108.24 578 ARG F N 1
ATOM 7708 C CA . ARG D 2 8 ? 10.168 39.248 34.304 1.00 96.39 578 ARG F CA 1
ATOM 7709 C C . ARG D 2 8 ? 11.309 38.242 34.098 1.00 101.11 578 ARG F C 1
ATOM 7710 O O . ARG D 2 8 ? 12.410 38.417 34.619 1.00 105.76 578 ARG F O 1
ATOM 7718 N N . TRP D 2 9 ? 11.037 37.193 33.326 1.00 100.62 579 TRP F N 1
ATOM 7719 C CA . TRP D 2 9 ? 12.022 36.142 33.055 1.00 87.74 579 TRP F CA 1
ATOM 7720 C C . TRP D 2 9 ? 13.213 36.633 32.235 1.00 75.68 579 TRP F C 1
ATOM 7721 O O . TRP D 2 9 ? 13.042 37.253 31.182 1.00 60.26 579 TRP F O 1
ATOM 7732 N N . VAL D 2 10 ? 14.415 36.325 32.721 1.00 75.14 580 VAL F N 1
ATOM 7733 C CA . VAL D 2 10 ? 15.663 36.729 32.076 1.00 68.01 580 VAL F CA 1
ATOM 7734 C C . VAL D 2 10 ? 16.601 35.538 31.842 1.00 82.64 580 VAL F C 1
ATOM 7735 O O . VAL D 2 10 ? 16.887 34.770 32.763 1.00 91.47 580 VAL F O 1
ATOM 7739 N N . PRO D 2 11 ? 17.096 35.389 30.605 1.00 87.90 581 PRO F N 1
ATOM 7740 C CA . PRO D 2 11 ? 18.035 34.318 30.252 1.00 93.43 581 PRO F CA 1
ATOM 7741 C C . PRO D 2 11 ? 19.391 34.519 30.914 1.00 102.76 581 PRO F C 1
ATOM 7742 O O . PRO D 2 11 ? 19.689 35.624 31.362 1.00 111.73 581 PRO F O 1
ATOM 7746 N N . LYS D 2 12 ? 20.203 33.467 30.955 1.00 110.29 582 LYS F N 1
ATOM 7747 C CA . LYS D 2 12 ? 21.564 33.560 31.479 1.00 117.59 582 LYS F CA 1
ATOM 7748 C C . LYS D 2 12 ? 22.508 34.214 30.469 1.00 115.50 582 LYS F C 1
ATOM 7749 O O . LYS D 2 12 ? 22.687 35.435 30.463 1.00 109.77 582 LYS F O 1
ATOM 7751 N N . LYS D 2 27 ? 35.006 14.570 40.923 1.00 138.33 597 LYS F N 1
ATOM 7752 C CA . LYS D 2 27 ? 33.874 15.250 40.304 1.00 144.36 597 LYS F CA 1
ATOM 7753 C C . LYS D 2 27 ? 34.291 16.639 39.859 1.00 142.20 597 LYS F C 1
ATOM 7754 O O . LYS D 2 27 ? 33.720 17.209 38.926 1.00 138.89 597 LYS F O 1
ATOM 7756 N N . THR D 2 28 ? 35.305 17.162 40.537 1.00 137.10 598 THR F N 1
ATOM 7757 C CA . THR D 2 28 ? 35.756 18.535 40.352 1.00 138.67 598 THR F CA 1
ATOM 7758 C C . THR D 2 28 ? 34.637 19.464 39.871 1.00 130.40 598 THR F C 1
ATOM 7759 O O . THR D 2 28 ? 34.826 20.229 38.926 1.00 124.77 598 THR F O 1
ATOM 7763 N N . GLU D 2 29 ? 33.475 19.386 40.523 1.00 125.64 599 GLU F N 1
ATOM 7764 C CA . GLU D 2 29 ? 32.367 20.308 40.249 1.00 128.84 599 GLU F CA 1
ATOM 7765 C C . GLU D 2 29 ? 31.234 20.233 41.273 1.00 132.69 599 GLU F C 1
ATOM 7766 O O . GLU D 2 29 ? 30.808 19.151 41.664 1.00 145.82 599 GLU F O 1
ATOM 7772 N N . LEU D 2 30 ? 30.741 21.397 41.682 1.00 122.58 600 LEU F N 1
ATOM 7773 C CA . LEU D 2 30 ? 29.721 21.505 42.718 1.00 111.42 600 LEU F CA 1
ATOM 7774 C C . LEU D 2 30 ? 28.544 22.336 42.220 1.00 123.53 600 LEU F C 1
ATOM 7775 O O . LEU D 2 30 ? 28.720 23.238 41.401 1.00 143.27 600 LEU F O 1
ATOM 7780 N N . LEU D 2 31 ? 27.349 22.048 42.730 1.00 103.15 601 LEU F N 1
ATOM 7781 C CA . LEU D 2 31 ? 26.147 22.757 42.306 1.00 73.26 601 LEU F CA 1
ATOM 7782 C C . LEU D 2 31 ? 25.245 23.151 43.460 1.00 65.71 601 LEU F C 1
ATOM 7783 O O . LEU D 2 31 ? 24.825 22.300 44.243 1.00 66.80 601 LEU F O 1
ATOM 7788 N N . ASP D 2 32 ? 24.924 24.436 43.547 1.00 65.38 602 ASP F N 1
ATOM 7789 C CA . ASP D 2 32 ? 23.941 24.908 44.526 1.00 78.81 602 ASP F CA 1
ATOM 7790 C C . ASP D 2 32 ? 22.523 24.452 44.149 1.00 67.75 602 ASP F C 1
ATOM 7791 O O . ASP D 2 32 ? 22.289 24.056 43.010 1.00 102.32 602 ASP F O 1
ATOM 7796 N N . LYS D 2 33 ? 21.595 24.495 45.105 1.00 55.02 603 LYS F N 1
ATOM 7797 C CA . LYS D 2 33 ? 20.200 24.131 44.881 1.00 65.19 603 LYS F CA 1
ATOM 7798 C C . LYS D 2 33 ? 19.689 24.482 43.483 1.00 75.99 603 LYS F C 1
ATOM 7799 O O . LYS D 2 33 ? 19.294 23.601 42.718 1.00 81.86 603 LYS F O 1
ATOM 7805 N N . ASP D 2 34 ? 19.690 25.774 43.167 1.00 76.04 604 ASP F N 1
ATOM 7806 C CA . ASP D 2 34 ? 19.215 26.267 41.878 1.00 58.59 604 ASP F CA 1
ATOM 7807 C C . ASP D 2 34 ? 19.883 25.563 40.710 1.00 70.66 604 ASP F C 1
ATOM 7808 O O . ASP D 2 34 ? 19.209 25.056 39.814 1.00 92.03 604 ASP F O 1
ATOM 7813 N N . GLU D 2 35 ? 21.211 25.550 40.709 1.00 77.82 605 GLU F N 1
ATOM 7814 C CA . GLU D 2 35 ? 21.956 24.928 39.620 1.00 88.05 605 GLU F CA 1
ATOM 7815 C C . GLU D 2 35 ? 21.616 23.452 39.472 1.00 70.53 605 GLU F C 1
ATOM 7816 O O . GLU D 2 35 ? 21.790 22.881 38.399 1.00 65.43 605 GLU F O 1
ATOM 7822 N N . VAL D 2 36 ? 21.130 22.848 40.555 1.00 51.04 606 VAL F N 1
ATOM 7823 C CA . VAL D 2 36 ? 20.761 21.429 40.555 1.00 57.22 606 VAL F CA 1
ATOM 7824 C C . VAL D 2 36 ? 19.297 21.207 40.184 1.00 61.31 606 VAL F C 1
ATOM 7825 O O . VAL D 2 36 ? 18.925 20.125 39.757 1.00 68.34 606 VAL F O 1
ATOM 7829 N N . GLU D 2 37 ? 18.463 22.227 40.344 1.00 61.90 607 GLU F N 1
ATOM 7830 C CA . GLU D 2 37 ? 17.083 22.131 39.889 1.00 63.30 607 GLU F CA 1
ATOM 7831 C C . GLU D 2 37 ? 16.982 22.456 38.403 1.00 69.59 607 GLU F C 1
ATOM 7832 O O . GLU D 2 37 ? 16.097 21.953 37.707 1.00 73.11 607 GLU F O 1
ATOM 7838 N N . ARG D 2 38 ? 17.897 23.290 37.919 1.00 53.80 608 ARG F N 1
ATOM 7839 C CA . ARG D 2 38 ? 17.871 23.688 36.526 1.00 43.22 608 ARG F CA 1
ATOM 7840 C C . ARG D 2 38 ? 18.428 22.570 35.655 1.00 58.23 608 ARG F C 1
ATOM 7841 O O . ARG D 2 38 ? 17.796 22.163 34.684 1.00 78.41 608 ARG F O 1
ATOM 7849 N N . LYS D 2 39 ? 19.592 22.045 36.014 1.00 55.94 609 LYS F N 1
ATOM 7850 C CA . LYS D 2 39 ? 20.139 20.942 35.246 1.00 52.57 609 LYS F CA 1
ATOM 7851 C C . LYS D 2 39 ? 19.203 19.755 35.263 1.00 62.29 609 LYS F C 1
ATOM 7852 O O . LYS D 2 39 ? 19.130 19.010 34.282 1.00 73.70 609 LYS F O 1
ATOM 7858 N N . MET D 2 40 ? 18.484 19.584 36.370 1.00 50.87 610 MET F N 1
ATOM 7859 C CA . MET D 2 40 ? 17.575 18.451 36.503 1.00 55.15 610 MET F CA 1
ATOM 7860 C C . MET D 2 40 ? 16.287 18.629 35.713 1.00 64.44 610 MET F C 1
ATOM 7861 O O . MET D 2 40 ? 15.774 17.666 35.150 1.00 76.63 610 MET F O 1
ATOM 7866 N N . LYS D 2 41 ? 15.758 19.850 35.679 1.00 62.40 611 LYS F N 1
ATOM 7867 C CA . LYS D 2 41 ? 14.631 20.146 34.797 1.00 45.59 611 LYS F CA 1
ATOM 7868 C C . LYS D 2 41 ? 15.017 19.800 33.374 1.00 42.70 611 LYS F C 1
ATOM 7869 O O . LYS D 2 41 ? 14.292 19.104 32.670 1.00 65.36 611 LYS F O 1
ATOM 7875 N N . SER D 2 42 ? 16.177 20.285 32.963 1.00 46.51 612 SER F N 1
ATOM 7876 C CA . SER D 2 42 ? 16.654 20.086 31.613 1.00 37.90 612 SER F CA 1
ATOM 7877 C C . SER D 2 42 ? 16.879 18.604 31.345 1.00 48.16 612 SER F C 1
ATOM 7878 O O . SER D 2 42 ? 16.524 18.104 30.281 1.00 65.93 612 SER F O 1
ATOM 7881 N N . LEU D 2 43 ? 17.430 17.888 32.314 1.00 34.34 613 LEU F N 1
ATOM 7882 C CA . LEU D 2 43 ? 17.662 16.464 32.104 1.00 44.41 613 LEU F CA 1
ATOM 7883 C C . LEU D 2 43 ? 16.367 15.629 32.120 1.00 49.31 613 LEU F C 1
ATOM 7884 O O . LEU D 2 43 ? 16.234 14.640 31.402 1.00 53.50 613 LEU F O 1
ATOM 7889 N N . LEU D 2 44 ? 15.397 16.041 32.913 1.00 42.05 614 LEU F N 1
ATOM 7890 C CA . LEU D 2 44 ? 14.161 15.286 32.993 1.00 40.63 614 LEU F CA 1
ATOM 7891 C C . LEU D 2 44 ? 13.253 15.574 31.790 1.00 53.66 614 LEU F C 1
ATOM 7892 O O . LEU D 2 44 ? 12.479 14.718 31.365 1.00 48.42 614 LEU F O 1
ATOM 7897 N N . ASN D 2 45 ? 13.365 16.780 31.242 1.00 57.53 615 ASN F N 1
ATOM 7898 C CA . ASN D 2 45 ? 12.635 17.168 30.040 1.00 48.77 615 ASN F CA 1
ATOM 7899 C C . ASN D 2 45 ? 13.152 16.445 28.793 1.00 63.56 615 ASN F C 1
ATOM 7900 O O . ASN D 2 45 ? 12.430 16.308 27.805 1.00 62.30 615 ASN F O 1
ATOM 7905 N N . LYS D 2 46 ? 14.404 15.995 28.852 1.00 60.26 616 LYS F N 1
ATOM 7906 C CA . LYS D 2 46 ? 15.070 15.361 27.717 1.00 49.75 616 LYS F CA 1
ATOM 7907 C C . LYS D 2 46 ? 14.963 13.848 27.757 1.00 52.10 616 LYS F C 1
ATOM 7908 O O . LYS D 2 46 ? 15.323 13.166 26.798 1.00 68.29 616 LYS F O 1
ATOM 7914 N N . LEU D 2 47 ? 14.472 13.322 28.872 1.00 59.93 617 LEU F N 1
ATOM 7915 C CA . LEU D 2 47 ? 14.438 11.881 29.051 1.00 55.83 617 LEU F CA 1
ATOM 7916 C C . LEU D 2 47 ? 13.471 11.232 28.083 1.00 58.29 617 LEU F C 1
ATOM 7917 O O . LEU D 2 47 ? 12.258 11.405 28.203 1.00 61.75 617 LEU F O 1
ATOM 7922 N N . THR D 2 48 ? 14.017 10.497 27.120 1.00 68.59 618 THR F N 1
ATOM 7923 C CA . THR D 2 48 ? 13.213 9.665 26.230 1.00 55.98 618 THR F CA 1
ATOM 7924 C C . THR D 2 48 ? 13.811 8.277 26.179 1.00 51.53 618 THR F C 1
ATOM 7925 O O . THR D 2 48 ? 14.899 8.044 26.690 1.00 60.65 618 THR F O 1
ATOM 7929 N N . LEU D 2 49 ? 13.092 7.349 25.569 1.00 71.97 619 LEU F N 1
ATOM 7930 C CA . LEU D 2 49 ? 13.597 6.001 25.446 1.00 68.72 619 LEU F CA 1
ATOM 7931 C C . LEU D 2 49 ? 14.882 6.035 24.627 1.00 65.83 619 LEU F C 1
ATOM 7932 O O . LEU D 2 49 ? 15.885 5.421 24.988 1.00 59.10 619 LEU F O 1
ATOM 7937 N N . GLU D 2 50 ? 14.844 6.764 23.518 1.00 61.02 620 GLU F N 1
ATOM 7938 C CA . GLU D 2 50 ? 16.000 6.883 22.639 1.00 60.23 620 GLU F CA 1
ATOM 7939 C C . GLU D 2 50 ? 17.236 7.362 23.387 1.00 63.16 620 GLU F C 1
ATOM 7940 O O . GLU D 2 50 ? 18.258 6.689 23.384 1.00 83.20 620 GLU F O 1
ATOM 7946 N N . MET D 2 51 ? 17.122 8.520 24.033 1.00 60.88 621 MET F N 1
ATOM 7947 C CA . MET D 2 51 ? 18.247 9.183 24.698 1.00 52.19 621 MET F CA 1
ATOM 7948 C C . MET D 2 51 ? 18.441 8.784 26.154 1.00 52.14 621 MET F C 1
ATOM 7949 O O . MET D 2 51 ? 19.022 9.535 26.923 1.00 60.90 621 MET F O 1
ATOM 7954 N N . PHE D 2 52 ? 17.969 7.600 26.523 1.00 37.94 622 PHE F N 1
ATOM 7955 C CA . PHE D 2 52 ? 17.878 7.210 27.915 1.00 42.50 622 PHE F CA 1
ATOM 7956 C C . PHE D 2 52 ? 19.231 7.011 28.593 1.00 68.19 622 PHE F C 1
ATOM 7957 O O . PHE D 2 52 ? 19.520 7.654 29.598 1.00 77.81 622 PHE F O 1
ATOM 7965 N N . ASP D 2 53 ? 20.050 6.113 28.058 1.00 74.25 623 ASP F N 1
ATOM 7966 C CA . ASP D 2 53 ? 21.335 5.818 28.682 1.00 80.31 623 ASP F CA 1
ATOM 7967 C C . ASP D 2 53 ? 22.208 7.064 28.793 1.00 75.15 623 ASP F C 1
ATOM 7968 O O . ASP D 2 53 ? 22.852 7.294 29.820 1.00 69.81 623 ASP F O 1
ATOM 7973 N N . ALA D 2 54 ? 22.206 7.880 27.747 1.00 53.80 624 ALA F N 1
ATOM 7974 C CA . ALA D 2 54 ? 22.957 9.121 27.769 1.00 48.92 624 ALA F CA 1
ATOM 7975 C C . ALA D 2 54 ? 22.471 10.063 28.863 1.00 54.89 624 ALA F C 1
ATOM 7976 O O . ALA D 2 54 ? 23.266 10.712 29.527 1.00 72.69 624 ALA F O 1
ATOM 7978 N N . ILE D 2 55 ? 21.163 10.125 29.062 1.00 58.03 625 ILE F N 1
ATOM 7979 C CA . ILE D 2 55 ? 20.590 11.103 29.984 1.00 56.18 625 ILE F CA 1
ATOM 7980 C C . ILE D 2 55 ? 20.366 10.588 31.412 1.00 50.42 625 ILE F C 1
ATOM 7981 O O . ILE D 2 55 ? 20.379 11.362 32.356 1.00 48.58 625 ILE F O 1
ATOM 7986 N N . SER D 2 56 ? 20.185 9.285 31.574 1.00 44.49 626 SER F N 1
ATOM 7987 C CA . SER D 2 56 ? 20.191 8.713 32.907 1.00 51.29 626 SER F CA 1
ATOM 7988 C C . SER D 2 56 ? 21.632 8.628 33.426 1.00 67.29 626 SER F C 1
ATOM 7989 O O . SER D 2 56 ? 21.863 8.452 34.615 1.00 62.80 626 SER F O 1
ATOM 7992 N N . SER D 2 57 ? 22.603 8.767 32.531 1.00 91.34 627 SER F N 1
ATOM 7993 C CA . SER D 2 57 ? 23.997 8.785 32.950 1.00 96.97 627 SER F CA 1
ATOM 7994 C C . SER D 2 57 ? 24.333 10.171 33.469 1.00 82.39 627 SER F C 1
ATOM 7995 O O . SER D 2 57 ? 25.085 10.322 34.429 1.00 89.09 627 SER F O 1
ATOM 7998 N N . GLU D 2 58 ? 23.773 11.189 32.834 1.00 57.68 628 GLU F N 1
ATOM 7999 C CA . GLU D 2 58 ? 24.024 12.547 33.278 1.00 58.16 628 GLU F CA 1
ATOM 8000 C C . GLU D 2 58 ? 23.297 12.868 34.582 1.00 65.82 628 GLU F C 1
ATOM 8001 O O . GLU D 2 58 ? 23.835 13.562 35.443 1.00 79.50 628 GLU F O 1
ATOM 8007 N N . ILE D 2 59 ? 22.084 12.347 34.737 1.00 58.61 629 ILE F N 1
ATOM 8008 C CA . ILE D 2 59 ? 21.358 12.515 35.987 1.00 53.82 629 ILE F CA 1
ATOM 8009 C C . ILE D 2 59 ? 22.064 11.792 37.149 1.00 60.82 629 ILE F C 1
ATOM 8010 O O . ILE D 2 59 ? 21.902 12.155 38.306 1.00 59.33 629 ILE F O 1
ATOM 8015 N N . LEU D 2 60 ? 22.855 10.774 36.831 1.00 61.03 630 LEU F N 1
ATOM 8016 C CA . LEU D 2 60 ? 23.538 9.998 37.855 1.00 58.54 630 LEU F CA 1
ATOM 8017 C C . LEU D 2 60 ? 24.839 10.684 38.296 1.00 75.23 630 LEU F C 1
ATOM 8018 O O . LEU D 2 60 ? 25.314 10.467 39.409 1.00 69.03 630 LEU F O 1
ATOM 8023 N N . ALA D 2 61 ? 25.401 11.521 37.426 1.00 66.78 631 ALA F N 1
ATOM 8024 C CA . ALA D 2 61 ? 26.579 12.309 37.772 1.00 58.05 631 ALA F CA 1
ATOM 8025 C C . ALA D 2 61 ? 26.184 13.449 38.694 1.00 77.82 631 ALA F C 1
ATOM 8026 O O . ALA D 2 61 ? 26.984 13.915 39.506 1.00 96.68 631 ALA F O 1
ATOM 8028 N N . ILE D 2 62 ? 24.948 13.905 38.554 1.00 73.09 632 ILE F N 1
ATOM 8029 C CA . ILE D 2 62 ? 24.423 14.944 39.423 1.00 60.32 632 ILE F CA 1
ATOM 8030 C C . ILE D 2 62 ? 24.106 14.323 40.770 1.00 57.94 632 ILE F C 1
ATOM 8031 O O . ILE D 2 62 ? 24.379 14.912 41.817 1.00 58.09 632 ILE F O 1
ATOM 8036 N N . ALA D 2 63 ? 23.554 13.117 40.754 1.00 52.96 633 ALA F N 1
ATOM 8037 C CA . ALA D 2 63 ? 23.291 12.414 42.008 1.00 51.45 633 ALA F CA 1
ATOM 8038 C C . ALA D 2 63 ? 24.602 12.122 42.736 1.00 51.09 633 ALA F C 1
ATOM 8039 O O . ALA D 2 63 ? 24.690 12.246 43.948 1.00 55.15 633 ALA F O 1
ATOM 8041 N N . ASN D 2 64 ? 25.615 11.733 41.971 1.00 57.77 634 ASN F N 1
ATOM 8042 C CA . ASN D 2 64 ? 26.901 11.329 42.518 1.00 61.36 634 ASN F CA 1
ATOM 8043 C C . ASN D 2 64 ? 27.674 12.457 43.218 1.00 70.52 634 ASN F C 1
ATOM 8044 O O . ASN D 2 64 ? 28.579 12.192 43.996 1.00 65.17 634 ASN F O 1
ATOM 8049 N N . ILE D 2 65 ? 27.309 13.706 42.939 1.00 67.19 635 ILE F N 1
ATOM 8050 C CA . ILE D 2 65 ? 27.938 14.858 43.578 1.00 52.33 635 ILE F CA 1
ATOM 8051 C C . ILE D 2 65 ? 27.980 14.687 45.093 1.00 82.73 635 ILE F C 1
ATOM 8052 O O . ILE D 2 65 ? 28.799 15.306 45.779 1.00 87.44 635 ILE F O 1
ATOM 8057 N N . SER D 2 66 ? 27.108 13.824 45.610 1.00 79.90 636 SER F N 1
ATOM 8058 C CA . SER D 2 66 ? 26.955 13.653 47.052 1.00 73.88 636 SER F CA 1
ATOM 8059 C C . SER D 2 66 ? 28.148 12.995 47.782 1.00 81.44 636 SER F C 1
ATOM 8060 O O . SER D 2 66 ? 28.135 12.883 49.015 1.00 73.44 636 SER F O 1
ATOM 8063 N N . VAL D 2 67 ? 29.169 12.560 47.036 1.00 82.96 637 VAL F N 1
ATOM 8064 C CA . VAL D 2 67 ? 30.377 12.017 47.665 1.00 74.45 637 VAL F CA 1
ATOM 8065 C C . VAL D 2 67 ? 31.034 13.123 48.466 1.00 54.63 637 VAL F C 1
ATOM 8066 O O . VAL D 2 67 ? 31.664 12.867 49.482 1.00 72.44 637 VAL F O 1
ATOM 8070 N N . TRP D 2 68 ? 30.868 14.350 47.982 1.00 53.81 638 TRP F N 1
ATOM 8071 C CA . TRP D 2 68 ? 31.451 15.553 48.564 1.00 59.80 638 TRP F CA 1
ATOM 8072 C C . TRP D 2 68 ? 30.507 16.232 49.559 1.00 68.56 638 TRP F C 1
ATOM 8073 O O . TRP D 2 68 ? 30.599 17.440 49.792 1.00 67.63 638 TRP F O 1
ATOM 8084 N N . GLU D 2 69 ? 29.598 15.460 50.142 1.00 65.88 639 GLU F N 1
ATOM 8085 C CA . GLU D 2 69 ? 28.637 16.010 51.093 1.00 49.48 639 GLU F CA 1
ATOM 8086 C C . GLU D 2 69 ? 28.507 15.084 52.295 1.00 53.62 639 GLU F C 1
ATOM 8087 O O . GLU D 2 69 ? 29.072 13.986 52.333 1.00 56.96 639 GLU F O 1
ATOM 8093 N N . THR D 2 70 ? 27.721 15.513 53.266 1.00 48.62 640 THR F N 1
ATOM 8094 C CA . THR D 2 70 ? 27.727 14.870 54.557 1.00 54.03 640 THR F CA 1
ATOM 8095 C C . THR D 2 70 ? 26.335 14.378 54.884 1.00 62.32 640 THR F C 1
ATOM 8096 O O . THR D 2 70 ? 26.161 13.399 55.606 1.00 83.16 640 THR F O 1
ATOM 8100 N N . ASN D 2 71 ? 25.339 15.049 54.325 1.00 66.50 641 ASN F N 1
ATOM 8101 C CA . ASN D 2 71 ? 23.955 14.659 54.549 1.00 65.32 641 ASN F CA 1
ATOM 8102 C C . ASN D 2 71 ? 23.166 14.310 53.288 1.00 60.54 641 ASN F C 1
ATOM 8103 O O . ASN D 2 71 ? 21.940 14.427 53.277 1.00 64.54 641 ASN F O 1
ATOM 8108 N N . GLY D 2 72 ? 23.878 13.878 52.246 1.00 43.93 642 GLY F N 1
ATOM 8109 C CA . GLY D 2 72 ? 23.268 13.443 50.999 1.00 60.51 642 GLY F CA 1
ATOM 8110 C C . GLY D 2 72 ? 22.262 14.407 50.383 1.00 71.66 642 GLY F C 1
ATOM 8111 O O . GLY D 2 72 ? 21.341 13.991 49.678 1.00 72.06 642 GLY F O 1
ATOM 8112 N N . GLU D 2 73 ? 22.449 15.701 50.622 1.00 59.16 643 GLU F N 1
ATOM 8113 C CA . GLU D 2 73 ? 21.430 16.692 50.293 1.00 55.90 643 GLU F CA 1
ATOM 8114 C C . GLU D 2 73 ? 21.068 16.838 48.798 1.00 55.89 643 GLU F C 1
ATOM 8115 O O . GLU D 2 73 ? 19.939 17.204 48.477 1.00 58.73 643 GLU F O 1
ATOM 8121 N N . THR D 2 74 ? 22.030 16.573 47.913 1.00 44.21 644 THR F N 1
ATOM 8122 C CA . THR D 2 74 ? 21.892 16.771 46.470 1.00 39.61 644 THR F CA 1
ATOM 8123 C C . THR D 2 74 ? 21.223 15.563 45.823 1.00 55.97 644 THR F C 1
ATOM 8124 O O . THR D 2 74 ? 20.407 15.694 44.911 1.00 61.91 644 THR F O 1
ATOM 8128 N N . LEU D 2 75 ? 21.589 14.387 46.308 1.00 64.43 645 LEU F N 1
ATOM 8129 C CA . LEU D 2 75 ? 20.935 13.148 45.927 1.00 58.85 645 LEU F CA 1
ATOM 8130 C C . LEU D 2 75 ? 19.493 13.085 46.426 1.00 52.11 645 LEU F C 1
ATOM 8131 O O . LEU D 2 75 ? 18.618 12.642 45.698 1.00 47.09 645 LEU F O 1
ATOM 8136 N N . LYS D 2 76 ? 19.240 13.516 47.660 1.00 56.72 646 LYS F N 1
ATOM 8137 C CA . LYS D 2 76 ? 17.860 13.611 48.140 1.00 52.03 646 LYS F CA 1
ATOM 8138 C C . LYS D 2 76 ? 17.093 14.511 47.187 1.00 60.55 646 LYS F C 1
ATOM 8139 O O . LYS D 2 76 ? 15.912 14.287 46.909 1.00 61.66 646 LYS F O 1
ATOM 8145 N N . ALA D 2 77 ? 17.778 15.543 46.699 1.00 40.54 647 ALA F N 1
ATOM 8146 C CA . ALA D 2 77 ? 17.131 16.575 45.918 1.00 44.76 647 ALA F CA 1
ATOM 8147 C C . ALA D 2 77 ? 16.773 16.041 44.519 1.00 51.24 647 ALA F C 1
ATOM 8148 O O . ALA D 2 77 ? 15.721 16.358 43.957 1.00 67.25 647 ALA F O 1
ATOM 8150 N N . VAL D 2 78 ? 17.661 15.207 43.992 1.00 48.21 648 VAL F N 1
ATOM 8151 C CA . VAL D 2 78 ? 17.490 14.535 42.719 1.00 45.28 648 VAL F CA 1
ATOM 8152 C C . VAL D 2 78 ? 16.330 13.537 42.738 1.00 53.99 648 VAL F C 1
ATOM 8153 O O . VAL D 2 78 ? 15.483 13.558 41.853 1.00 66.49 648 VAL F O 1
ATOM 8157 N N . ILE D 2 79 ? 16.293 12.664 43.739 1.00 55.68 649 ILE F N 1
ATOM 8158 C CA . ILE D 2 79 ? 15.153 11.772 43.922 1.00 52.90 649 ILE F CA 1
ATOM 8159 C C . ILE D 2 79 ? 13.839 12.541 43.970 1.00 37.30 649 ILE F C 1
ATOM 8160 O O . ILE D 2 79 ? 12.851 12.130 43.386 1.00 67.31 649 ILE F O 1
ATOM 8165 N N . GLU D 2 80 ? 13.823 13.647 44.698 1.00 54.21 650 GLU F N 1
ATOM 8166 C CA . GLU D 2 80 ? 12.588 14.370 44.961 1.00 45.50 650 GLU F CA 1
ATOM 8167 C C . GLU D 2 80 ? 12.064 14.959 43.666 1.00 66.07 650 GLU F C 1
ATOM 8168 O O . GLU D 2 80 ? 10.858 15.097 43.464 1.00 69.33 650 GLU F O 1
ATOM 8174 N N . GLN D 2 81 ? 12.993 15.305 42.787 1.00 51.93 651 GLN F N 1
ATOM 8175 C CA . GLN D 2 81 ? 12.654 15.928 41.530 1.00 49.07 651 GLN F CA 1
ATOM 8176 C C . GLN D 2 81 ? 12.182 14.894 40.505 1.00 55.71 651 GLN F C 1
ATOM 8177 O O . GLN D 2 81 ? 11.387 15.208 39.615 1.00 55.47 651 GLN F O 1
ATOM 8183 N N . ILE D 2 82 ? 12.692 13.672 40.619 1.00 46.99 652 ILE F N 1
ATOM 8184 C CA . ILE D 2 82 ? 12.276 12.597 39.738 1.00 45.06 652 ILE F CA 1
ATOM 8185 C C . ILE D 2 82 ? 10.850 12.216 40.066 1.00 51.03 652 ILE F C 1
ATOM 8186 O O . ILE D 2 82 ? 10.061 11.916 39.175 1.00 51.44 652 ILE F O 1
ATOM 8191 N N . PHE D 2 83 ? 10.513 12.253 41.350 1.00 41.70 653 PHE F N 1
ATOM 8192 C CA . PHE D 2 83 ? 9.140 11.999 41.766 1.00 45.60 653 PHE F CA 1
ATOM 8193 C C . PHE D 2 83 ? 8.191 13.089 41.296 1.00 52.24 653 PHE F C 1
ATOM 8194 O O . PHE D 2 83 ? 7.097 12.802 40.826 1.00 70.56 653 PHE F O 1
ATOM 8202 N N . LEU D 2 84 ? 8.600 14.343 41.439 1.00 46.90 654 LEU F N 1
ATOM 8203 C CA . LEU D 2 84 ? 7.754 15.439 41.001 1.00 52.56 654 LEU F CA 1
ATOM 8204 C C . LEU D 2 84 ? 7.472 15.312 39.496 1.00 50.68 654 LEU F C 1
ATOM 8205 O O . LEU D 2 84 ? 6.350 15.532 39.047 1.00 56.80 654 LEU F O 1
ATOM 8210 N N . LYS D 2 85 ? 8.499 14.937 38.739 1.00 42.15 655 LYS F N 1
ATOM 8211 C CA . LYS D 2 85 ? 8.380 14.721 37.310 1.00 31.47 655 LYS F CA 1
ATOM 8212 C C . LYS D 2 85 ? 7.466 13.543 37.022 1.00 47.81 655 LYS F C 1
ATOM 8213 O O . LYS D 2 85 ? 6.559 13.643 36.203 1.00 49.40 655 LYS F O 1
ATOM 8219 N N . ALA D 2 86 ? 7.711 12.429 37.700 1.00 42.55 656 ALA F N 1
ATOM 8220 C CA . ALA D 2 86 ? 6.975 11.206 37.442 1.00 34.31 656 ALA F CA 1
ATOM 8221 C C . ALA D 2 86 ? 5.488 11.385 37.717 1.00 42.01 656 ALA F C 1
ATOM 8222 O O . ALA D 2 86 ? 4.649 10.864 36.981 1.00 56.11 656 ALA F O 1
ATOM 8224 N N . CYS D 2 87 ? 5.173 12.118 38.779 1.00 39.14 657 CYS F N 1
ATOM 8225 C CA . CYS D 2 87 ? 3.796 12.376 39.205 1.00 41.27 657 CYS F CA 1
ATOM 8226 C C . CYS D 2 87 ? 3.002 13.279 38.243 1.00 62.34 657 CYS F C 1
ATOM 8227 O O . CYS D 2 87 ? 1.770 13.229 38.230 1.00 68.06 657 CYS F O 1
ATOM 8230 N N . ASP D 2 88 ? 3.701 14.100 37.452 1.00 46.72 658 ASP F N 1
ATOM 8231 C CA . ASP D 2 88 ? 3.048 15.035 36.524 1.00 53.31 658 ASP F CA 1
ATOM 8232 C C . ASP D 2 88 ? 3.070 14.524 35.079 1.00 54.38 658 ASP F C 1
ATOM 8233 O O . ASP D 2 88 ? 2.396 15.074 34.213 1.00 53.16 658 ASP F O 1
ATOM 8238 N N . GLU D 2 89 ? 3.867 13.493 34.823 1.00 40.54 659 GLU F N 1
ATOM 8239 C CA . GLU D 2 89 ? 4.040 12.972 33.487 1.00 50.42 659 GLU F CA 1
ATOM 8240 C C . GLU D 2 89 ? 3.858 11.471 33.498 1.00 55.26 659 GLU F C 1
ATOM 8241 O O . GLU D 2 89 ? 4.741 10.737 33.068 1.00 61.44 659 GLU F O 1
ATOM 8247 N N . PRO D 2 90 ? 2.684 11.019 33.967 1.00 57.75 660 PRO F N 1
ATOM 8248 C CA . PRO D 2 90 ? 2.296 9.618 34.159 1.00 50.30 660 PRO F CA 1
ATOM 8249 C C . PRO D 2 90 ? 2.618 8.757 32.957 1.00 52.21 660 PRO F C 1
ATOM 8250 O O . PRO D 2 90 ? 2.984 7.596 33.131 1.00 71.58 660 PRO F O 1
ATOM 8254 N N . HIS D 2 91 ? 2.468 9.316 31.758 1.00 45.90 661 HIS F N 1
ATOM 8255 C CA . HIS D 2 91 ? 2.733 8.581 30.533 1.00 56.26 661 HIS F CA 1
ATOM 8256 C C . HIS D 2 91 ? 4.161 8.046 30.529 1.00 61.26 661 HIS F C 1
ATOM 8257 O O . HIS D 2 91 ? 4.455 7.050 29.880 1.00 53.20 661 HIS F O 1
ATOM 8264 N N . TRP D 2 92 ? 5.048 8.704 31.268 1.00 61.44 662 TRP F N 1
ATOM 8265 C CA . TRP D 2 92 ? 6.423 8.239 31.365 1.00 47.15 662 TRP F CA 1
ATOM 8266 C C . TRP D 2 92 ? 6.822 7.657 32.728 1.00 52.66 662 TRP F C 1
ATOM 8267 O O . TRP D 2 92 ? 7.984 7.312 32.926 1.00 64.43 662 TRP F O 1
ATOM 8278 N N . SER D 2 93 ? 5.862 7.524 33.647 1.00 49.79 663 SER F N 1
ATOM 8279 C CA . SER D 2 93 ? 6.118 6.948 34.980 1.00 49.01 663 SER F CA 1
ATOM 8280 C C . SER D 2 93 ? 7.112 5.787 34.996 1.00 54.40 663 SER F C 1
ATOM 8281 O O . SER D 2 93 ? 7.887 5.643 35.938 1.00 73.51 663 SER F O 1
ATOM 8284 N N . SER D 2 94 ? 7.093 4.961 33.958 1.00 29.22 664 SER F N 1
ATOM 8285 C CA . SER D 2 94 ? 7.795 3.680 34.004 1.00 50.24 664 SER F CA 1
ATOM 8286 C C . SER D 2 94 ? 9.231 3.835 33.525 1.00 46.20 664 SER F C 1
ATOM 8287 O O . SER D 2 94 ? 10.131 3.080 33.908 1.00 59.10 664 SER F O 1
ATOM 8290 N N . MET D 2 95 ? 9.431 4.827 32.675 1.00 30.34 665 MET F N 1
ATOM 8291 C CA . MET D 2 95 ? 10.755 5.220 32.225 1.00 40.01 665 MET F CA 1
ATOM 8292 C C . MET D 2 95 ? 11.491 5.955 33.357 1.00 53.13 665 MET F C 1
ATOM 8293 O O . MET D 2 95 ? 12.694 5.786 33.558 1.00 54.75 665 MET F O 1
ATOM 8298 N N . TYR D 2 96 ? 10.753 6.777 34.094 1.00 53.22 666 TYR F N 1
ATOM 8299 C CA . TYR D 2 96 ? 11.293 7.443 35.261 1.00 48.95 666 TYR F CA 1
ATOM 8300 C C . TYR D 2 96 ? 11.582 6.398 36.330 1.00 55.97 666 TYR F C 1
ATOM 8301 O O . TYR D 2 96 ? 12.591 6.468 37.035 1.00 57.87 666 TYR F O 1
ATOM 8310 N N . ALA D 2 97 ? 10.689 5.420 36.442 1.00 52.67 667 ALA F N 1
ATOM 8311 C CA . ALA D 2 97 ? 10.894 4.326 37.375 1.00 44.67 667 ALA F CA 1
ATOM 8312 C C . ALA D 2 97 ? 12.171 3.565 37.026 1.00 48.06 667 ALA F C 1
ATOM 8313 O O . ALA D 2 97 ? 12.839 3.027 37.899 1.00 62.14 667 ALA F O 1
ATOM 8315 N N . GLN D 2 98 ? 12.525 3.543 35.750 1.00 43.30 668 GLN F N 1
ATOM 8316 C CA . GLN D 2 98 ? 13.762 2.899 35.334 1.00 51.46 668 GLN F CA 1
ATOM 8317 C C . GLN D 2 98 ? 14.968 3.752 35.696 1.00 55.69 668 GLN F C 1
ATOM 8318 O O . GLN D 2 98 ? 16.016 3.232 36.046 1.00 56.63 668 GLN F O 1
ATOM 8324 N N . LEU D 2 99 ? 14.809 5.065 35.583 1.00 55.27 669 LEU F N 1
ATOM 8325 C CA . LEU D 2 99 ? 15.865 6.006 35.907 1.00 52.30 669 LEU F CA 1
ATOM 8326 C C . LEU D 2 99 ? 16.292 5.780 37.347 1.00 58.07 669 LEU F C 1
ATOM 8327 O O . LEU D 2 99 ? 17.474 5.827 37.674 1.00 54.95 669 LEU F O 1
ATOM 8332 N N . CYS D 2 100 ? 15.309 5.522 38.204 1.00 57.84 670 CYS F N 1
ATOM 8333 C CA . CYS D 2 100 ? 15.564 5.287 39.617 1.00 50.60 670 CYS F CA 1
ATOM 8334 C C . CYS D 2 100 ? 16.353 3.999 39.803 1.00 55.98 670 CYS F C 1
ATOM 8335 O O . CYS D 2 100 ? 17.361 3.977 40.498 1.00 77.30 670 CYS F O 1
ATOM 8338 N N . GLY D 2 101 ? 15.903 2.929 39.166 1.00 52.91 671 GLY F N 1
ATOM 8339 C CA . GLY D 2 101 ? 16.659 1.692 39.130 1.00 44.55 671 GLY F CA 1
ATOM 8340 C C . GLY D 2 101 ? 18.102 1.906 38.685 1.00 60.64 671 GLY F C 1
ATOM 8341 O O . GLY D 2 101 ? 19.001 1.179 39.107 1.00 65.47 671 GLY F O 1
ATOM 8342 N N . LYS D 2 102 ? 18.344 2.896 37.833 1.00 47.78 672 LYS F N 1
ATOM 8343 C CA . LYS D 2 102 ? 19.704 3.121 37.368 1.00 47.56 672 LYS F CA 1
ATOM 8344 C C . LYS D 2 102 ? 20.535 3.818 38.454 1.00 64.59 672 LYS F C 1
ATOM 8345 O O . LYS D 2 102 ? 21.746 3.605 38.592 1.00 55.56 672 LYS F O 1
ATOM 8351 N N . VAL D 2 103 ? 19.874 4.671 39.218 1.00 48.33 673 VAL F N 1
ATOM 8352 C CA . VAL D 2 103 ? 20.546 5.399 40.272 1.00 50.97 673 VAL F CA 1
ATOM 8353 C C . VAL D 2 103 ? 20.865 4.466 41.437 1.00 56.65 673 VAL F C 1
ATOM 8354 O O . VAL D 2 103 ? 21.930 4.558 42.039 1.00 79.04 673 VAL F O 1
ATOM 8358 N N . VAL D 2 104 ? 19.942 3.558 41.738 1.00 56.34 674 VAL F N 1
ATOM 8359 C CA . VAL D 2 104 ? 20.126 2.584 42.803 1.00 48.50 674 VAL F CA 1
ATOM 8360 C C . VAL D 2 104 ? 21.244 1.624 42.477 1.00 59.55 674 VAL F C 1
ATOM 8361 O O . VAL D 2 104 ? 22.020 1.250 43.350 1.00 93.43 674 VAL F O 1
ATOM 8365 N N . LYS D 2 105 ? 21.334 1.244 41.211 1.00 62.77 675 LYS F N 1
ATOM 8366 C CA . LYS D 2 105 ? 22.297 0.246 40.762 1.00 76.33 675 LYS F CA 1
ATOM 8367 C C . LYS D 2 105 ? 23.688 0.836 40.585 1.00 79.50 675 LYS F C 1
ATOM 8368 O O . LYS D 2 105 ? 24.685 0.206 40.929 1.00 85.70 675 LYS F O 1
ATOM 8374 N N . GLU D 2 106 ? 23.752 2.051 40.058 1.00 65.94 676 GLU F N 1
ATOM 8375 C CA . GLU D 2 106 ? 25.024 2.620 39.634 1.00 58.61 676 GLU F CA 1
ATOM 8376 C C . GLU D 2 106 ? 25.526 3.770 40.508 1.00 71.12 676 GLU F C 1
ATOM 8377 O O . GLU D 2 106 ? 26.533 4.405 40.189 1.00 83.49 676 GLU F O 1
ATOM 8383 N N . LEU D 2 107 ? 24.836 4.038 41.611 1.00 65.68 677 LEU F N 1
ATOM 8384 C CA . LEU D 2 107 ? 25.309 5.063 42.523 1.00 77.83 677 LEU F CA 1
ATOM 8385 C C . LEU D 2 107 ? 26.693 4.685 43.026 1.00 94.10 677 LEU F C 1
ATOM 8386 O O . LEU D 2 107 ? 26.994 3.510 43.229 1.00 89.74 677 LEU F O 1
ATOM 8391 N N . ASN D 2 108 ? 27.530 5.698 43.213 1.00 103.39 678 ASN F N 1
ATOM 8392 C CA . ASN D 2 108 ? 28.848 5.525 43.793 1.00 84.67 678 ASN F CA 1
ATOM 8393 C C . ASN D 2 108 ? 28.694 5.012 45.218 1.00 84.82 678 ASN F C 1
ATOM 8394 O O . ASN D 2 108 ? 28.015 5.641 46.027 1.00 102.69 678 ASN F O 1
ATOM 8399 N N . PRO D 2 109 ? 29.304 3.853 45.527 1.00 81.57 679 PRO F N 1
ATOM 8400 C CA . PRO D 2 109 ? 29.172 3.235 46.855 1.00 71.49 679 PRO F CA 1
ATOM 8401 C C . PRO D 2 109 ? 29.886 4.017 47.959 1.00 85.03 679 PRO F C 1
ATOM 8402 O O . PRO D 2 109 ? 29.553 3.848 49.136 1.00 90.68 679 PRO F O 1
ATOM 8406 N N . ASP D 2 110 ? 30.852 4.857 47.592 1.00 87.93 680 ASP F N 1
ATOM 8407 C CA . ASP D 2 110 ? 31.612 5.627 48.580 1.00 95.36 680 ASP F CA 1
ATOM 8408 C C . ASP D 2 110 ? 30.749 6.648 49.324 1.00 84.81 680 ASP F C 1
ATOM 8409 O O . ASP D 2 110 ? 31.213 7.282 50.273 1.00 75.13 680 ASP F O 1
ATOM 8414 N N . ILE D 2 111 ? 29.500 6.796 48.891 1.00 71.24 681 ILE F N 1
ATOM 8415 C CA . ILE D 2 111 ? 28.637 7.882 49.353 1.00 65.20 681 ILE F CA 1
ATOM 8416 C C . ILE D 2 111 ? 27.936 7.599 50.684 1.00 77.52 681 ILE F C 1
ATOM 8417 O O . ILE D 2 111 ? 27.386 6.517 50.900 1.00 84.39 681 ILE F O 1
ATOM 8422 N N . THR D 2 112 ? 27.958 8.595 51.567 1.00 83.00 682 THR F N 1
ATOM 8423 C CA . THR D 2 112 ? 27.490 8.436 52.939 1.00 82.02 682 THR F CA 1
ATOM 8424 C C . THR D 2 112 ? 26.580 9.580 53.347 1.00 75.97 682 THR F C 1
ATOM 8425 O O . THR D 2 112 ? 26.771 10.720 52.917 1.00 84.55 682 THR F O 1
ATOM 8429 N N . ASP D 2 113 ? 25.609 9.273 54.202 1.00 66.39 683 ASP F N 1
ATOM 8430 C CA . ASP D 2 113 ? 24.645 10.260 54.664 1.00 66.63 683 ASP F CA 1
ATOM 8431 C C . ASP D 2 113 ? 24.467 10.073 56.154 1.00 88.46 683 ASP F C 1
ATOM 8432 O O . ASP D 2 113 ? 24.017 9.013 56.599 1.00 96.83 683 ASP F O 1
ATOM 8437 N N . GLU D 2 114 ? 24.826 11.104 56.921 1.00 88.67 684 GLU F N 1
ATOM 8438 C CA . GLU D 2 114 ? 24.867 11.021 58.381 1.00 78.31 684 GLU F CA 1
ATOM 8439 C C . GLU D 2 114 ? 23.512 10.663 58.994 1.00 78.84 684 GLU F C 1
ATOM 8440 O O . GLU D 2 114 ? 23.435 10.242 60.155 1.00 83.81 684 GLU F O 1
ATOM 8442 N N . THR D 2 115 ? 22.447 10.823 58.214 1.00 82.61 685 THR F N 1
ATOM 8443 C CA . THR D 2 115 ? 21.104 10.543 58.708 1.00 71.64 685 THR F CA 1
ATOM 8444 C C . THR D 2 115 ? 20.585 9.171 58.261 1.00 64.57 685 THR F C 1
ATOM 8445 O O . THR D 2 115 ? 21.325 8.178 58.234 1.00 62.60 685 THR F O 1
ATOM 8449 N N . LYS D 2 119 ? 23.996 2.745 55.922 1.00 95.21 689 LYS F N 1
ATOM 8450 C CA . LYS D 2 119 ? 23.372 2.571 54.614 1.00 108.77 689 LYS F CA 1
ATOM 8451 C C . LYS D 2 119 ? 24.090 3.382 53.537 1.00 94.80 689 LYS F C 1
ATOM 8452 O O . LYS D 2 119 ? 24.164 4.608 53.616 1.00 88.75 689 LYS F O 1
ATOM 8458 N N . THR D 2 120 ? 24.625 2.682 52.538 1.00 72.25 690 THR F N 1
ATOM 8459 C CA . THR D 2 120 ? 25.440 3.304 51.497 1.00 70.12 690 THR F CA 1
ATOM 8460 C C . THR D 2 120 ? 25.227 2.633 50.147 1.00 81.59 690 THR F C 1
ATOM 8461 O O . THR D 2 120 ? 24.752 1.498 50.075 1.00 89.25 690 THR F O 1
ATOM 8465 N N . GLY D 2 121 ? 25.592 3.341 49.080 1.00 86.89 691 GLY F N 1
ATOM 8466 C CA . GLY D 2 121 ? 25.392 2.850 47.730 1.00 91.35 691 GLY F CA 1
ATOM 8467 C C . GLY D 2 121 ? 23.926 2.660 47.402 1.00 80.32 691 GLY F C 1
ATOM 8468 O O . GLY D 2 121 ? 23.135 3.593 47.527 1.00 82.03 691 GLY F O 1
ATOM 8469 N N . PRO D 2 122 ? 23.560 1.443 46.980 1.00 84.02 692 PRO F N 1
ATOM 8470 C CA . PRO D 2 122 ? 22.187 1.063 46.618 1.00 87.09 692 PRO F CA 1
ATOM 8471 C C . PRO D 2 122 ? 21.213 1.062 47.795 1.00 75.24 692 PRO F C 1
ATOM 8472 O O . PRO D 2 122 ? 20.093 1.552 47.647 1.00 72.02 692 PRO F O 1
ATOM 8476 N N . LYS D 2 123 ? 21.616 0.514 48.937 1.00 68.53 693 LYS F N 1
ATOM 8477 C CA . LYS D 2 123 ? 20.696 0.415 50.062 1.00 59.58 693 LYS F CA 1
ATOM 8478 C C . LYS D 2 123 ? 20.349 1.801 50.589 1.00 66.58 693 LYS F C 1
ATOM 8479 O O . LYS D 2 123 ? 19.338 1.986 51.269 1.00 56.81 693 LYS F O 1
ATOM 8485 N N . LEU D 2 124 ? 21.183 2.778 50.246 1.00 74.11 694 LEU F N 1
ATOM 8486 C CA . LEU D 2 124 ? 20.930 4.165 50.618 1.00 73.92 694 LEU F CA 1
ATOM 8487 C C . LEU D 2 124 ? 19.833 4.763 49.744 1.00 62.25 694 LEU F C 1
ATOM 8488 O O . LEU D 2 124 ? 18.880 5.353 50.244 1.00 72.48 694 LEU F O 1
ATOM 8493 N N . VAL D 2 125 ? 19.972 4.598 48.434 1.00 57.74 695 VAL F N 1
ATOM 8494 C CA . VAL D 2 125 ? 19.008 5.136 47.486 1.00 49.48 695 VAL F CA 1
ATOM 8495 C C . VAL D 2 125 ? 17.650 4.463 47.642 1.00 69.15 695 VAL F C 1
ATOM 8496 O O . VAL D 2 125 ? 16.609 5.091 47.447 1.00 65.25 695 VAL F O 1
ATOM 8500 N N . LEU D 2 126 ? 17.670 3.174 47.967 1.00 67.01 696 LEU F N 1
ATOM 8501 C CA . LEU D 2 126 ? 16.445 2.418 48.176 1.00 60.02 696 LEU F CA 1
ATOM 8502 C C . LEU D 2 126 ? 15.652 3.035 49.309 1.00 66.10 696 LEU F C 1
ATOM 8503 O O . LEU D 2 126 ? 14.441 3.246 49.189 1.00 68.57 696 LEU F O 1
ATOM 8508 N N . HIS D 2 127 ? 16.346 3.328 50.406 1.00 59.95 697 HIS F N 1
ATOM 8509 C CA . HIS D 2 127 ? 15.723 3.988 51.541 1.00 57.48 697 HIS F CA 1
ATOM 8510 C C . HIS D 2 127 ? 15.253 5.403 51.193 1.00 49.27 697 HIS F C 1
ATOM 8511 O O . HIS D 2 127 ? 14.212 5.852 51.663 1.00 57.15 697 HIS F O 1
ATOM 8518 N N . TYR D 2 128 ? 16.035 6.113 50.388 1.00 56.07 698 TYR F N 1
ATOM 8519 C CA . TYR D 2 128 ? 15.614 7.412 49.864 1.00 59.14 698 TYR F CA 1
ATOM 8520 C C . TYR D 2 128 ? 14.281 7.342 49.089 1.00 62.07 698 TYR F C 1
ATOM 8521 O O . TYR D 2 128 ? 13.404 8.181 49.298 1.00 57.99 698 TYR F O 1
ATOM 8530 N N . LEU D 2 129 ? 14.142 6.350 48.206 1.00 45.31 699 LEU F N 1
ATOM 8531 C CA . LEU D 2 129 ? 12.903 6.170 47.439 1.00 51.65 699 LEU F CA 1
ATOM 8532 C C . LEU D 2 129 ? 11.693 6.029 48.360 1.00 52.36 699 LEU F C 1
ATOM 8533 O O . LEU D 2 129 ? 10.714 6.768 48.232 1.00 45.38 699 LEU F O 1
ATOM 8538 N N . VAL D 2 130 ? 11.763 5.077 49.289 1.00 49.84 700 VAL F N 1
ATOM 8539 C CA . VAL D 2 130 ? 10.675 4.881 50.241 1.00 62.03 700 VAL F CA 1
ATOM 8540 C C . VAL D 2 130 ? 10.333 6.178 50.974 1.00 67.15 700 VAL F C 1
ATOM 8541 O O . VAL D 2 130 ? 9.185 6.618 50.947 1.00 67.63 700 VAL F O 1
ATOM 8545 N N . ALA D 2 131 ? 11.337 6.784 51.614 1.00 55.25 701 ALA F N 1
ATOM 8546 C CA . ALA D 2 131 ? 11.151 8.003 52.407 1.00 61.75 701 ALA F CA 1
ATOM 8547 C C . ALA D 2 131 ? 10.430 9.077 51.609 1.00 54.29 701 ALA F C 1
ATOM 8548 O O . ALA D 2 131 ? 9.594 9.807 52.134 1.00 50.12 701 ALA F O 1
ATOM 8550 N N . ARG D 2 132 ? 10.767 9.170 50.333 1.00 57.34 702 ARG F N 1
ATOM 8551 C CA . ARG D 2 132 ? 10.140 10.143 49.458 1.00 45.85 702 ARG F CA 1
ATOM 8552 C C . ARG D 2 132 ? 8.708 9.774 49.000 1.00 50.39 702 ARG F C 1
ATOM 8553 O O . ARG D 2 132 ? 7.945 10.669 48.655 1.00 57.66 702 ARG F O 1
ATOM 8561 N N . CYS D 2 133 ? 8.331 8.492 48.981 1.00 41.87 703 CYS F N 1
ATOM 8562 C CA . CYS D 2 133 ? 6.938 8.171 48.619 1.00 54.93 703 CYS F CA 1
ATOM 8563 C C . CYS D 2 133 ? 6.085 8.542 49.798 1.00 64.83 703 CYS F C 1
ATOM 8564 O O . CYS D 2 133 ? 5.007 9.108 49.643 1.00 70.87 703 CYS F O 1
ATOM 8567 N N . HIS D 2 134 ? 6.582 8.193 50.980 1.00 53.75 704 HIS F N 1
ATOM 8568 C CA . HIS D 2 134 ? 5.902 8.472 52.221 1.00 49.45 704 HIS F CA 1
ATOM 8569 C C . HIS D 2 134 ? 5.651 9.960 52.338 1.00 56.16 704 HIS F C 1
ATOM 8570 O O . HIS D 2 134 ? 4.560 10.389 52.713 1.00 67.48 704 HIS F O 1
ATOM 8577 N N . ALA D 2 135 ? 6.662 10.752 52.004 1.00 48.90 705 ALA F N 1
ATOM 8578 C CA . ALA D 2 135 ? 6.522 12.200 52.069 1.00 57.47 705 ALA F CA 1
ATOM 8579 C C . ALA D 2 135 ? 5.438 12.654 51.107 1.00 53.51 705 ALA F C 1
ATOM 8580 O O . ALA D 2 135 ? 4.488 13.332 51.495 1.00 68.97 705 ALA F O 1
ATOM 8582 N N . GLU D 2 136 ? 5.572 12.263 49.849 1.00 61.11 706 GLU F N 1
ATOM 8583 C CA . GLU D 2 136 ? 4.622 12.679 48.829 1.00 69.42 706 GLU F CA 1
ATOM 8584 C C . GLU D 2 136 ? 3.236 12.077 49.071 1.00 64.40 706 GLU F C 1
ATOM 8585 O O . GLU D 2 136 ? 2.217 12.699 48.778 1.00 56.05 706 GLU F O 1
ATOM 8591 N N . PHE D 2 137 ? 3.206 10.872 49.625 1.00 65.01 707 PHE F N 1
ATOM 8592 C CA . PHE D 2 137 ? 1.948 10.206 49.918 1.00 67.61 707 PHE F CA 1
ATOM 8593 C C . PHE D 2 137 ? 1.206 10.942 51.026 1.00 66.86 707 PHE F C 1
ATOM 8594 O O . PHE D 2 137 ? 0.018 11.243 50.893 1.00 70.94 707 PHE F O 1
ATOM 8602 N N . ASP D 2 138 ? 1.915 11.240 52.111 1.00 63.68 708 ASP F N 1
ATOM 8603 C CA . ASP D 2 138 ? 1.303 11.848 53.294 1.00 71.64 708 ASP F CA 1
ATOM 8604 C C . ASP D 2 138 ? 0.558 13.157 53.003 1.00 75.79 708 ASP F C 1
ATOM 8605 O O . ASP D 2 138 ? -0.495 13.415 53.589 1.00 97.22 708 ASP F O 1
ATOM 8610 N N . LYS D 2 139 ? 1.101 13.979 52.107 1.00 63.08 709 LYS F N 1
ATOM 8611 C CA . LYS D 2 139 ? 0.386 15.169 51.619 1.00 77.41 709 LYS F CA 1
ATOM 8612 C C . LYS D 2 139 ? -1.088 14.891 51.281 1.00 87.30 709 LYS F C 1
ATOM 8613 O O . LYS D 2 139 ? -1.967 15.699 51.592 1.00 88.67 709 LYS F O 1
ATOM 8619 N N . GLY D 2 140 ? -1.345 13.762 50.624 1.00 82.19 710 GLY F N 1
ATOM 8620 C CA . GLY D 2 140 ? -2.704 13.311 50.368 1.00 76.86 710 GLY F CA 1
ATOM 8621 C C . GLY D 2 140 ? -3.441 14.056 49.270 1.00 60.19 710 GLY F C 1
ATOM 8622 O O . GLY D 2 140 ? -2.858 14.823 48.499 1.00 55.01 710 GLY F O 1
ATOM 8623 N N . TRP D 2 141 ? -4.742 13.819 49.195 1.00 65.73 711 TRP F N 1
ATOM 8624 C CA . TRP D 2 141 ? -5.569 14.386 48.130 1.00 58.81 711 TRP F CA 1
ATOM 8625 C C . TRP D 2 141 ? -7.011 13.908 48.283 1.00 63.83 711 TRP F C 1
ATOM 8626 O O . TRP D 2 141 ? -7.271 12.982 49.052 1.00 62.99 711 TRP F O 1
ATOM 8637 N N . THR D 2 142 ? -7.953 14.554 47.591 1.00 67.67 712 THR F N 1
ATOM 8638 C CA . THR D 2 142 ? -9.359 14.129 47.664 1.00 84.09 712 THR F CA 1
ATOM 8639 C C . THR D 2 142 ? -9.843 13.546 46.341 1.00 70.73 712 THR F C 1
ATOM 8640 O O . THR D 2 142 ? -9.478 14.026 45.272 1.00 67.94 712 THR F O 1
ATOM 8644 N N . ASP D 2 143 ? -10.675 12.513 46.421 1.00 75.98 713 ASP F N 1
ATOM 8645 C CA . ASP D 2 143 ? -11.223 11.896 45.221 1.00 94.43 713 ASP F CA 1
ATOM 8646 C C . ASP D 2 143 ? -12.333 12.739 44.584 1.00 96.75 713 ASP F C 1
ATOM 8647 O O . ASP D 2 143 ? -12.336 12.949 43.366 1.00 91.44 713 ASP F O 1
ATOM 8652 N N . LYS D 2 144 ? -13.270 13.213 45.403 1.00 83.90 714 LYS F N 1
ATOM 8653 C CA . LYS D 2 144 ? -14.409 13.968 44.894 1.00 82.74 714 LYS F CA 1
ATOM 8654 C C . LYS D 2 144 ? -14.033 15.418 44.660 1.00 85.34 714 LYS F C 1
ATOM 8655 O O . LYS D 2 144 ? -13.550 16.096 45.564 1.00 90.10 714 LYS F O 1
ATOM 8661 N N . LEU D 2 145 ? -14.258 15.889 43.439 1.00 84.66 715 LEU F N 1
ATOM 8662 C CA . LEU D 2 145 ? -13.935 17.262 43.084 1.00 95.06 715 LEU F CA 1
ATOM 8663 C C . LEU D 2 145 ? -15.199 18.112 43.056 1.00 95.58 715 LEU F C 1
ATOM 8664 O O . LEU D 2 145 ? -16.276 17.611 42.723 1.00 83.87 715 LEU F O 1
ATOM 8666 N N . PRO D 2 146 ? -15.072 19.392 43.406 1.00 81.62 716 PRO F N 1
ATOM 8667 C CA . PRO D 2 146 ? -16.201 20.317 43.319 1.00 76.93 716 PRO F CA 1
ATOM 8668 C C . PRO D 2 146 ? -16.575 20.581 41.859 1.00 86.52 716 PRO F C 1
ATOM 8669 O O . PRO D 2 146 ? -17.019 19.678 41.144 1.00 78.50 716 PRO F O 1
ATOM 8671 N N . SER D 2 160 ? -14.089 28.168 39.607 1.00 70.16 730 SER F N 1
ATOM 8672 C CA . SER D 2 160 ? -12.881 27.625 38.997 1.00 76.53 730 SER F CA 1
ATOM 8673 C C . SER D 2 160 ? -11.615 28.294 39.539 1.00 100.76 730 SER F C 1
ATOM 8674 O O . SER D 2 160 ? -10.593 28.371 38.850 1.00 108.63 730 SER F O 1
ATOM 8676 N N . GLU D 2 161 ? -11.688 28.769 40.776 1.00 102.17 731 GLU F N 1
ATOM 8677 C CA . GLU D 2 161 ? -10.555 29.444 41.407 1.00 126.60 731 GLU F CA 1
ATOM 8678 C C . GLU D 2 161 ? -9.487 28.467 41.914 1.00 130.80 731 GLU F C 1
ATOM 8679 O O . GLU D 2 161 ? -8.560 28.113 41.183 1.00 130.02 731 GLU F O 1
ATOM 8681 N N . GLU D 2 162 ? -9.619 28.049 43.172 1.00 120.05 732 GLU F N 1
ATOM 8682 C CA . GLU D 2 162 ? -8.737 27.043 43.762 1.00 89.56 732 GLU F CA 1
ATOM 8683 C C . GLU D 2 162 ? -9.091 25.654 43.239 1.00 112.97 732 GLU F C 1
ATOM 8684 O O . GLU D 2 162 ? -8.567 24.649 43.719 1.00 130.49 732 GLU F O 1
ATOM 8686 N N . TYR D 2 163 ? -9.985 25.606 42.257 1.00 113.52 733 TYR F N 1
ATOM 8687 C CA . TYR D 2 163 ? -10.429 24.344 41.672 1.00 120.69 733 TYR F CA 1
ATOM 8688 C C . TYR D 2 163 ? -9.372 23.695 40.768 1.00 126.98 733 TYR F C 1
ATOM 8689 O O . TYR D 2 163 ? -9.348 22.474 40.607 1.00 131.82 733 TYR F O 1
ATOM 8698 N N . TYR D 2 164 ? -8.513 24.513 40.167 1.00 119.38 734 TYR F N 1
ATOM 8699 C CA . TYR D 2 164 ? -7.424 23.997 39.346 1.00 97.78 734 TYR F CA 1
ATOM 8700 C C . TYR D 2 164 ? -6.400 23.307 40.236 1.00 91.56 734 TYR F C 1
ATOM 8701 O O . TYR D 2 164 ? -5.881 22.242 39.903 1.00 87.56 734 TYR F O 1
ATOM 8703 N N . ALA D 2 165 ? -6.134 23.926 41.381 1.00 94.96 735 ALA F N 1
ATOM 8704 C CA . ALA D 2 165 ? -5.157 23.429 42.344 1.00 95.23 735 ALA F CA 1
ATOM 8705 C C . ALA D 2 165 ? -5.521 22.056 42.908 1.00 97.49 735 ALA F C 1
ATOM 8706 O O . ALA D 2 165 ? -4.644 21.296 43.322 1.00 93.16 735 ALA F O 1
ATOM 8708 N N . ALA D 2 166 ? -6.814 21.743 42.917 1.00 97.45 736 ALA F N 1
ATOM 8709 C CA . ALA D 2 166 ? -7.303 20.496 43.504 1.00 95.18 736 ALA F CA 1
ATOM 8710 C C . ALA D 2 166 ? -7.552 19.397 42.469 1.00 88.13 736 ALA F C 1
ATOM 8711 O O . ALA D 2 166 ? -7.661 18.222 42.816 1.00 76.42 736 ALA F O 1
ATOM 8713 N N . ALA D 2 167 ? -7.650 19.779 41.202 1.00 84.27 737 ALA F N 1
ATOM 8714 C CA . ALA D 2 167 ? -7.678 18.801 40.132 1.00 79.74 737 ALA F CA 1
ATOM 8715 C C . ALA D 2 167 ? -6.250 18.305 39.924 1.00 82.01 737 ALA F C 1
ATOM 8716 O O . ALA D 2 167 ? -6.020 17.152 39.548 1.00 74.36 737 ALA F O 1
ATOM 8718 N N . SER D 2 168 ? -5.294 19.195 40.181 1.00 81.85 738 SER F N 1
ATOM 8719 C CA . SER D 2 168 ? -3.880 18.875 40.066 1.00 87.51 738 SER F CA 1
ATOM 8720 C C . SER D 2 168 ? -3.419 18.058 41.269 1.00 73.31 738 SER F C 1
ATOM 8721 O O . SER D 2 168 ? -2.524 17.220 41.159 1.00 72.23 738 SER F O 1
ATOM 8724 N N . ALA D 2 169 ? -4.042 18.305 42.412 1.00 43.10 739 ALA F N 1
ATOM 8725 C CA . ALA D 2 169 ? -3.786 17.525 43.617 1.00 45.12 739 ALA F CA 1
ATOM 8726 C C . ALA D 2 169 ? -4.174 16.059 43.457 1.00 56.15 739 ALA F C 1
ATOM 8727 O O . ALA D 2 169 ? -3.480 15.169 43.940 1.00 68.38 739 ALA F O 1
ATOM 8729 N N . LYS D 2 170 ? -5.291 15.810 42.787 1.00 62.04 740 LYS F N 1
ATOM 8730 C CA . LYS D 2 170 ? -5.744 14.443 42.564 1.00 58.60 740 LYS F CA 1
ATOM 8731 C C . LYS D 2 170 ? -4.916 13.844 41.448 1.00 49.85 740 LYS F C 1
ATOM 8732 O O . LYS D 2 170 ? -4.375 12.748 41.566 1.00 56.92 740 LYS F O 1
ATOM 8738 N N . ARG D 2 171 ? -4.807 14.584 40.360 1.00 56.50 741 ARG F N 1
ATOM 8739 C CA . ARG D 2 171 ? -4.023 14.139 39.226 1.00 62.11 741 ARG F CA 1
ATOM 8740 C C . ARG D 2 171 ? -2.638 13.688 39.708 1.00 62.37 741 ARG F C 1
ATOM 8741 O O . ARG D 2 171 ? -2.182 12.584 39.394 1.00 56.92 741 ARG F O 1
ATOM 8749 N N . ARG D 2 172 ? -1.991 14.531 40.506 1.00 61.55 742 ARG F N 1
ATOM 8750 C CA . ARG D 2 172 ? -0.632 14.247 40.972 1.00 61.12 742 ARG F CA 1
ATOM 8751 C C . ARG D 2 172 ? -0.575 13.104 41.979 1.00 55.89 742 ARG F C 1
ATOM 8752 O O . ARG D 2 172 ? 0.335 12.279 41.934 1.00 61.26 742 ARG F O 1
ATOM 8760 N N . GLY D 2 173 ? -1.547 13.050 42.882 1.00 48.58 743 GLY F N 1
ATOM 8761 C CA . GLY D 2 173 ? -1.683 11.907 43.766 1.00 37.14 743 GLY F CA 1
ATOM 8762 C C . GLY D 2 173 ? -1.781 10.613 42.977 1.00 57.60 743 GLY F C 1
ATOM 8763 O O . GLY D 2 173 ? -1.017 9.679 43.211 1.00 62.09 743 GLY F O 1
ATOM 8764 N N . LEU D 2 174 ? -2.717 10.561 42.027 1.00 41.44 744 LEU F N 1
ATOM 8765 C CA . LEU D 2 174 ? -2.929 9.361 41.226 1.00 49.68 744 LEU F CA 1
ATOM 8766 C C . LEU D 2 174 ? -1.735 9.047 40.342 1.00 43.65 744 LEU F C 1
ATOM 8767 O O . LEU D 2 174 ? -1.432 7.886 40.092 1.00 55.20 744 LEU F O 1
ATOM 8772 N N . GLY D 2 175 ? -1.051 10.082 39.872 1.00 36.00 745 GLY F N 1
ATOM 8773 C CA . GLY D 2 175 ? 0.176 9.873 39.133 1.00 35.48 745 GLY F CA 1
ATOM 8774 C C . GLY D 2 175 ? 1.198 9.169 40.005 1.00 36.15 745 GLY F C 1
ATOM 8775 O O . GLY D 2 175 ? 1.983 8.349 39.530 1.00 59.74 745 GLY F O 1
ATOM 8776 N N . LEU D 2 176 ? 1.200 9.503 41.289 1.00 36.47 746 LEU F N 1
ATOM 8777 C CA . LEU D 2 176 ? 2.124 8.880 42.234 1.00 58.22 746 LEU F CA 1
ATOM 8778 C C . LEU D 2 176 ? 1.813 7.410 42.499 1.00 55.67 746 LEU F C 1
ATOM 8779 O O . LEU D 2 176 ? 2.722 6.589 42.451 1.00 56.02 746 LEU F O 1
ATOM 8784 N N . VAL D 2 177 ? 0.550 7.075 42.776 1.00 54.19 747 VAL F N 1
ATOM 8785 C CA . VAL D 2 177 ? 0.189 5.677 43.022 1.00 51.75 747 VAL F CA 1
ATOM 8786 C C . VAL D 2 177 ? 0.642 4.855 41.828 1.00 50.43 747 VAL F C 1
ATOM 8787 O O . VAL D 2 177 ? 1.062 3.700 41.950 1.00 58.71 747 VAL F O 1
ATOM 8791 N N . ARG D 2 178 ? 0.566 5.474 40.664 1.00 40.09 748 ARG F N 1
ATOM 8792 C CA . ARG D 2 178 ? 0.968 4.832 39.428 1.00 40.15 748 ARG F CA 1
ATOM 8793 C C . ARG D 2 178 ? 2.459 4.589 39.416 1.00 46.60 748 ARG F C 1
ATOM 8794 O O . ARG D 2 178 ? 2.932 3.538 38.988 1.00 47.99 748 ARG F O 1
ATOM 8802 N N . PHE D 2 179 ? 3.189 5.595 39.890 1.00 57.16 749 PHE F N 1
ATOM 8803 C CA . PHE D 2 179 ? 4.641 5.578 39.921 1.00 42.71 749 PHE F CA 1
ATOM 8804 C C . PHE D 2 179 ? 5.135 4.585 40.959 1.00 40.88 749 PHE F C 1
ATOM 8805 O O . PHE D 2 179 ? 6.118 3.877 40.728 1.00 52.81 749 PHE F O 1
ATOM 8813 N N . ILE D 2 180 ? 4.454 4.534 42.101 1.00 45.00 750 ILE F N 1
ATOM 8814 C CA . ILE D 2 180 ? 4.722 3.515 43.115 1.00 47.09 750 ILE F CA 1
ATOM 8815 C C . ILE D 2 180 ? 4.671 2.140 42.463 1.00 56.74 750 ILE F C 1
ATOM 8816 O O . ILE D 2 180 ? 5.536 1.293 42.699 1.00 57.46 750 ILE F O 1
ATOM 8821 N N . GLY D 2 181 ? 3.630 1.918 41.660 1.00 44.58 751 GLY F N 1
ATOM 8822 C CA . GLY D 2 181 ? 3.405 0.635 41.026 1.00 46.07 751 GLY F CA 1
ATOM 8823 C C . GLY D 2 181 ? 4.548 0.219 40.127 1.00 46.30 751 GLY F C 1
ATOM 8824 O O . GLY D 2 181 ? 4.867 -0.963 40.034 1.00 51.82 751 GLY F O 1
ATOM 8825 N N . PHE D 2 182 ? 5.169 1.196 39.468 1.00 52.08 752 PHE F N 1
ATOM 8826 C CA . PHE D 2 182 ? 6.313 0.948 38.587 1.00 44.90 752 PHE F CA 1
ATOM 8827 C C . PHE D 2 182 ? 7.638 0.783 39.340 1.00 50.40 752 PHE F C 1
ATOM 8828 O O . PHE D 2 182 ? 8.565 0.162 38.837 1.00 71.02 752 PHE F O 1
ATOM 8836 N N . LEU D 2 183 ? 7.721 1.332 40.546 1.00 46.24 753 LEU F N 1
ATOM 8837 C CA . LEU D 2 183 ? 8.892 1.146 41.398 1.00 46.33 753 LEU F CA 1
ATOM 8838 C C . LEU D 2 183 ? 8.817 -0.208 42.081 1.00 48.68 753 LEU F C 1
ATOM 8839 O O . LEU D 2 183 ? 9.807 -0.948 42.164 1.00 50.23 753 LEU F O 1
ATOM 8844 N N . TYR D 2 184 ? 7.636 -0.518 42.601 1.00 49.09 754 TYR F N 1
ATOM 8845 C CA . TYR D 2 184 ? 7.396 -1.808 43.230 1.00 51.97 754 TYR F CA 1
ATOM 8846 C C . TYR D 2 184 ? 7.705 -2.947 42.257 1.00 55.73 754 TYR F C 1
ATOM 8847 O O . TYR D 2 184 ? 8.282 -3.963 42.635 1.00 62.30 754 TYR F O 1
ATOM 8856 N N . ARG D 2 185 ? 7.328 -2.766 40.996 1.00 51.95 755 ARG F N 1
ATOM 8857 C CA . ARG D 2 185 ? 7.504 -3.810 39.988 1.00 58.40 755 ARG F CA 1
ATOM 8858 C C . ARG D 2 185 ? 8.973 -4.126 39.676 1.00 63.18 755 ARG F C 1
ATOM 8859 O O . ARG D 2 185 ? 9.302 -5.252 39.289 1.00 68.34 755 ARG F O 1
ATOM 8867 N N . LEU D 2 186 ? 9.843 -3.127 39.821 1.00 61.85 756 LEU F N 1
ATOM 8868 C CA . LEU D 2 186 ? 11.281 -3.322 39.636 1.00 55.97 756 LEU F CA 1
ATOM 8869 C C . LEU D 2 186 ? 11.945 -3.684 40.971 1.00 64.18 756 LEU F C 1
ATOM 8870 O O . LEU D 2 186 ? 13.166 -3.745 41.064 1.00 72.00 756 LEU F O 1
ATOM 8875 N N . ASN D 2 187 ? 11.136 -3.906 42.001 1.00 58.14 757 ASN F N 1
ATOM 8876 C CA . ASN D 2 187 ? 11.646 -4.229 43.328 1.00 61.87 757 ASN F CA 1
ATOM 8877 C C . ASN D 2 187 ? 12.505 -3.097 43.915 1.00 76.34 757 ASN F C 1
ATOM 8878 O O . ASN D 2 187 ? 13.530 -3.342 44.566 1.00 64.77 757 ASN F O 1
ATOM 8883 N N . LEU D 2 188 ? 12.083 -1.860 43.661 1.00 61.20 758 LEU F N 1
ATOM 8884 C CA . LEU D 2 188 ? 12.699 -0.690 44.277 1.00 53.15 758 LEU F CA 1
ATOM 8885 C C . LEU D 2 188 ? 11.861 -0.213 45.470 1.00 62.64 758 LEU F C 1
ATOM 8886 O O . LEU D 2 188 ? 12.140 0.830 46.065 1.00 73.07 758 LEU F O 1
ATOM 8891 N N . LEU D 2 189 ? 10.823 -0.976 45.796 1.00 60.45 759 LEU F N 1
ATOM 8892 C CA . LEU D 2 189 ? 9.972 -0.701 46.947 1.00 52.70 759 LEU F CA 1
ATOM 8893 C C . LEU D 2 189 ? 9.474 -2.021 47.513 1.00 66.16 759 LEU F C 1
ATOM 8894 O O . LEU D 2 189 ? 9.332 -3.010 46.782 1.00 64.68 759 LEU F O 1
ATOM 8899 N N . THR D 2 190 ? 9.207 -2.030 48.815 1.00 71.38 760 THR F N 1
ATOM 8900 C CA . THR D 2 190 ? 8.662 -3.210 49.474 1.00 84.76 760 THR F CA 1
ATOM 8901 C C . THR D 2 190 ? 7.140 -3.177 49.421 1.00 82.69 760 THR F C 1
ATOM 8902 O O . THR D 2 190 ? 6.544 -2.180 49.006 1.00 73.93 760 THR F O 1
ATOM 8906 N N . GLY D 2 191 ? 6.515 -4.264 49.856 1.00 87.79 761 GLY F N 1
ATOM 8907 C CA . GLY D 2 191 ? 5.067 -4.361 49.851 1.00 86.56 761 GLY F CA 1
ATOM 8908 C C . GLY D 2 191 ? 4.390 -3.386 50.796 1.00 91.98 761 GLY F C 1
ATOM 8909 O O . GLY D 2 191 ? 3.252 -2.984 50.559 1.00 87.98 761 GLY F O 1
ATOM 8910 N N . LYS D 2 192 ? 5.084 -3.000 51.867 1.00 96.81 762 LYS F N 1
ATOM 8911 C CA . LYS D 2 192 ? 4.471 -2.161 52.896 1.00 95.21 762 LYS F CA 1
ATOM 8912 C C . LYS D 2 192 ? 3.918 -0.869 52.297 1.00 85.29 762 LYS F C 1
ATOM 8913 O O . LYS D 2 192 ? 2.900 -0.348 52.752 1.00 90.96 762 LYS F O 1
ATOM 8919 N N . MET D 2 193 ? 4.580 -0.362 51.264 1.00 75.91 763 MET F N 1
ATOM 8920 C CA . MET D 2 193 ? 4.145 0.876 50.628 1.00 64.77 763 MET F CA 1
ATOM 8921 C C . MET D 2 193 ? 3.060 0.601 49.573 1.00 75.04 763 MET F C 1
ATOM 8922 O O . MET D 2 193 ? 2.248 1.476 49.237 1.00 55.68 763 MET F O 1
ATOM 8927 N N . MET D 2 194 ? 3.048 -0.626 49.063 1.00 68.71 764 MET F N 1
ATOM 8928 C CA . MET D 2 194 ? 2.007 -1.067 48.147 1.00 58.71 764 MET F CA 1
ATOM 8929 C C . MET D 2 194 ? 0.699 -1.360 48.901 1.00 59.04 764 MET F C 1
ATOM 8930 O O . MET D 2 194 ? -0.393 -1.190 48.362 1.00 58.69 764 MET F O 1
ATOM 8935 N N . PHE D 2 195 ? 0.815 -1.786 50.153 1.00 57.09 765 PHE F N 1
ATOM 8936 C CA . PHE D 2 195 ? -0.357 -1.973 51.005 1.00 58.66 765 PHE F CA 1
ATOM 8937 C C . PHE D 2 195 ? -0.976 -0.622 51.311 1.00 58.21 765 PHE F C 1
ATOM 8938 O O . PHE D 2 195 ? -2.201 -0.473 51.350 1.00 66.65 765 PHE F O 1
ATOM 8946 N N . GLU D 2 196 ? -0.120 0.364 51.536 1.00 55.46 766 GLU F N 1
ATOM 8947 C CA . GLU D 2 196 ? -0.592 1.656 51.991 1.00 65.19 766 GLU F CA 1
ATOM 8948 C C . GLU D 2 196 ? -1.287 2.287 50.815 1.00 55.16 766 GLU F C 1
ATOM 8949 O O . GLU D 2 196 ? -2.249 3.036 50.961 1.00 75.68 766 GLU F O 1
ATOM 8955 N N . CYS D 2 197 ? -0.800 1.936 49.633 1.00 64.33 767 CYS F N 1
ATOM 8956 C CA . CYS D 2 197 ? -1.349 2.432 48.379 1.00 72.83 767 CYS F CA 1
ATOM 8957 C C . CYS D 2 197 ? -2.745 1.874 48.104 1.00 66.34 767 CYS F C 1
ATOM 8958 O O . CYS D 2 197 ? -3.704 2.633 47.941 1.00 57.46 767 CYS F O 1
ATOM 8961 N N . PHE D 2 198 ? -2.850 0.549 48.042 1.00 53.61 768 PHE F N 1
ATOM 8962 C CA . PHE D 2 198 ? -4.147 -0.101 47.897 1.00 54.27 768 PHE F CA 1
ATOM 8963 C C . PHE D 2 198 ? -5.077 0.316 49.032 1.00 60.02 768 PHE F C 1
ATOM 8964 O O . PHE D 2 198 ? -6.278 0.480 48.834 1.00 73.73 768 PHE F O 1
ATOM 8972 N N . ARG D 2 199 ? -4.503 0.496 50.218 1.00 61.62 769 ARG F N 1
ATOM 8973 C CA . ARG D 2 199 ? -5.246 0.902 51.400 1.00 73.02 769 ARG F CA 1
ATOM 8974 C C . ARG D 2 199 ? -5.946 2.236 51.150 1.00 71.27 769 ARG F C 1
ATOM 8975 O O . ARG D 2 199 ? -7.096 2.428 51.536 1.00 75.81 769 ARG F O 1
ATOM 8983 N N . ARG D 2 200 ? -5.241 3.149 50.489 1.00 68.42 770 ARG F N 1
ATOM 8984 C CA . ARG D 2 200 ? -5.763 4.480 50.190 1.00 62.22 770 ARG F CA 1
ATOM 8985 C C . ARG D 2 200 ? -6.816 4.440 49.082 1.00 75.58 770 ARG F C 1
ATOM 8986 O O . ARG D 2 200 ? -7.826 5.145 49.148 1.00 64.59 770 ARG F O 1
ATOM 8994 N N . LEU D 2 201 ? -6.560 3.620 48.062 1.00 79.45 771 LEU F N 1
ATOM 8995 C CA . LEU D 2 201 ? -7.471 3.452 46.931 1.00 63.14 771 LEU F CA 1
ATOM 8996 C C . LEU D 2 201 ? -8.767 2.755 47.330 1.00 63.56 771 LEU F C 1
ATOM 8997 O O . LEU D 2 201 ? -9.845 3.148 46.888 1.00 70.51 771 LEU F O 1
ATOM 9002 N N . MET D 2 202 ? -8.654 1.720 48.159 1.00 55.15 772 MET F N 1
ATOM 9003 C CA . MET D 2 202 ? -9.828 1.031 48.680 1.00 60.87 772 MET F CA 1
ATOM 9004 C C . MET D 2 202 ? -10.732 1.981 49.465 1.00 63.96 772 MET F C 1
ATOM 9005 O O . MET D 2 202 ? -11.953 1.839 49.464 1.00 87.81 772 MET F O 1
ATOM 9010 N N . LYS D 2 203 ? -10.127 2.954 50.131 1.00 65.79 773 LYS F N 1
ATOM 9011 C CA . LYS D 2 203 ? -10.881 3.919 50.918 1.00 71.43 773 LYS F CA 1
ATOM 9012 C C . LYS D 2 203 ? -11.798 4.739 50.016 1.00 58.55 773 LYS F C 1
ATOM 9013 O O . LYS D 2 203 ? -12.959 4.956 50.339 1.00 73.05 773 LYS F O 1
ATOM 9019 N N . ASP D 2 204 ? -11.278 5.177 48.874 1.00 61.87 774 ASP F N 1
ATOM 9020 C CA . ASP D 2 204 ? -12.064 5.944 47.895 1.00 64.35 774 ASP F CA 1
ATOM 9021 C C . ASP D 2 204 ? -13.010 5.058 47.067 1.00 66.88 774 ASP F C 1
ATOM 9022 O O . ASP D 2 204 ? -13.967 5.542 46.462 1.00 64.34 774 ASP F O 1
ATOM 9027 N N . LEU D 2 205 ? -12.737 3.759 47.056 1.00 63.89 775 LEU F N 1
ATOM 9028 C CA . LEU D 2 205 ? -13.548 2.804 46.321 1.00 73.79 775 LEU F CA 1
ATOM 9029 C C . LEU D 2 205 ? -14.877 2.513 47.012 1.00 88.67 775 LEU F C 1
ATOM 9030 O O . LEU D 2 205 ? -15.841 2.074 46.376 1.00 101.24 775 LEU F O 1
ATOM 9035 N N . THR D 2 206 ? -14.930 2.752 48.316 1.00 79.31 776 THR F N 1
ATOM 9036 C CA . THR D 2 206 ? -16.158 2.506 49.062 1.00 83.76 776 THR F CA 1
ATOM 9037 C C . THR D 2 206 ? -17.020 3.761 49.225 1.00 85.24 776 THR F C 1
ATOM 9038 O O . THR D 2 206 ? -18.198 3.658 49.548 1.00 100.31 776 THR F O 1
ATOM 9042 N N . ASP D 2 207 ? -16.437 4.935 48.989 1.00 75.95 777 ASP F N 1
ATOM 9043 C CA . ASP D 2 207 ? -17.170 6.201 49.095 1.00 78.81 777 ASP F CA 1
ATOM 9044 C C . ASP D 2 207 ? -17.442 6.821 47.718 1.00 90.28 777 ASP F C 1
ATOM 9045 O O . ASP D 2 207 ? -16.920 7.893 47.399 1.00 88.77 777 ASP F O 1
ATOM 9050 N N . SER D 2 208 ? -18.268 6.154 46.912 1.00 97.17 778 SER F N 1
ATOM 9051 C CA . SER D 2 208 ? -18.640 6.654 45.586 1.00 82.77 778 SER F CA 1
ATOM 9052 C C . SER D 2 208 ? -17.419 7.087 44.768 1.00 84.03 778 SER F C 1
ATOM 9053 O O . SER D 2 208 ? -17.068 8.269 44.726 1.00 80.01 778 SER F O 1
ATOM 9056 N N . PRO D 2 209 ? -16.780 6.117 44.098 1.00 82.34 779 PRO F N 1
ATOM 9057 C CA . PRO D 2 209 ? -15.493 6.278 43.415 1.00 65.18 779 PRO F CA 1
ATOM 9058 C C . PRO D 2 209 ? -15.636 7.018 42.098 1.00 78.15 779 PRO F C 1
ATOM 9059 O O . PRO D 2 209 ? -16.570 6.737 41.341 1.00 76.73 779 PRO F O 1
ATOM 9063 N N . SER D 2 210 ? -14.718 7.943 41.822 1.00 69.40 780 SER F N 1
ATOM 9064 C CA . SER D 2 210 ? -14.727 8.655 40.553 1.00 56.89 780 SER F CA 1
ATOM 9065 C C . SER D 2 210 ? -14.109 7.768 39.480 1.00 69.99 780 SER F C 1
ATOM 9066 O O . SER D 2 210 ? -13.482 6.758 39.796 1.00 83.26 780 SER F O 1
ATOM 9069 N N . GLU D 2 211 ? -14.288 8.125 38.213 1.00 62.92 781 GLU F N 1
ATOM 9070 C CA . GLU D 2 211 ? -13.793 7.265 37.150 1.00 59.20 781 GLU F CA 1
ATOM 9071 C C . GLU D 2 211 ? -12.271 7.278 37.010 1.00 56.23 781 GLU F C 1
ATOM 9072 O O . GLU D 2 211 ? -11.675 6.287 36.598 1.00 49.27 781 GLU F O 1
ATOM 9078 N N . GLU D 2 212 ? -11.638 8.383 37.389 1.00 55.07 782 GLU F N 1
ATOM 9079 C CA . GLU D 2 212 ? -10.183 8.452 37.370 1.00 50.57 782 GLU F CA 1
ATOM 9080 C C . GLU D 2 212 ? -9.567 7.493 38.396 1.00 50.83 782 GLU F C 1
ATOM 9081 O O . GLU D 2 212 ? -8.558 6.838 38.123 1.00 55.28 782 GLU F O 1
ATOM 9087 N N . THR D 2 213 ? -10.181 7.411 39.573 1.00 53.29 783 THR F N 1
ATOM 9088 C CA . THR D 2 213 ? -9.706 6.517 40.630 1.00 48.00 783 THR F CA 1
ATOM 9089 C C . THR D 2 213 ? -9.805 5.047 40.207 1.00 58.82 783 THR F C 1
ATOM 9090 O O . THR D 2 213 ? -8.849 4.281 40.346 1.00 54.84 783 THR F O 1
ATOM 9094 N N . LEU D 2 214 ? -10.967 4.672 39.681 1.00 65.38 784 LEU F N 1
ATOM 9095 C CA . LEU D 2 214 ? -11.208 3.329 39.160 1.00 55.38 784 LEU F CA 1
ATOM 9096 C C . LEU D 2 214 ? -10.244 2.966 38.042 1.00 54.30 784 LEU F C 1
ATOM 9097 O O . LEU D 2 214 ? -9.743 1.842 37.961 1.00 56.66 784 LEU F O 1
ATOM 9102 N N . GLU D 2 215 ? -10.031 3.927 37.157 1.00 56.65 785 GLU F N 1
ATOM 9103 C CA . GLU D 2 215 ? -9.039 3.817 36.103 1.00 62.02 785 GLU F CA 1
ATOM 9104 C C . GLU D 2 215 ? -7.692 3.475 36.721 1.00 60.63 785 GLU F C 1
ATOM 9105 O O . GLU D 2 215 ? -6.988 2.573 36.254 1.00 68.27 785 GLU F O 1
ATOM 9111 N N . SER D 2 216 ? -7.350 4.216 37.777 1.00 55.92 786 SER F N 1
ATOM 9112 C CA . SER D 2 216 ? -6.077 4.088 38.461 1.00 43.14 786 SER F CA 1
ATOM 9113 C C . SER D 2 216 ? -5.890 2.697 39.044 1.00 50.07 786 SER F C 1
ATOM 9114 O O . SER D 2 216 ? -4.832 2.094 38.869 1.00 55.36 786 SER F O 1
ATOM 9117 N N . VAL D 2 217 ? -6.920 2.186 39.722 1.00 46.53 787 VAL F N 1
ATOM 9118 C CA . VAL D 2 217 ? -6.846 0.876 40.374 1.00 51.43 787 VAL F CA 1
ATOM 9119 C C . VAL D 2 217 ? -6.601 -0.254 39.374 1.00 57.02 787 VAL F C 1
ATOM 9120 O O . VAL D 2 217 ? -5.744 -1.117 39.587 1.00 63.29 787 VAL F O 1
ATOM 9124 N N . VAL D 2 218 ? -7.366 -0.249 38.292 1.00 49.25 788 VAL F N 1
ATOM 9125 C CA . VAL D 2 218 ? -7.216 -1.238 37.229 1.00 50.06 788 VAL F CA 1
ATOM 9126 C C . VAL D 2 218 ? -5.797 -1.240 36.681 1.00 52.98 788 VAL F C 1
ATOM 9127 O O . VAL D 2 218 ? -5.133 -2.274 36.666 1.00 58.50 788 VAL F O 1
ATOM 9131 N N . GLU D 2 219 ? -5.331 -0.077 36.236 1.00 54.11 789 GLU F N 1
ATOM 9132 C CA . GLU D 2 219 ? -3.960 0.035 35.753 1.00 51.59 789 GLU F CA 1
ATOM 9133 C C . GLU D 2 219 ? -2.939 -0.472 36.777 1.00 49.33 789 GLU F C 1
ATOM 9134 O O . GLU D 2 219 ? -1.955 -1.113 36.407 1.00 62.45 789 GLU F O 1
ATOM 9140 N N . LEU D 2 220 ? -3.176 -0.204 38.057 1.00 47.07 790 LEU F N 1
ATOM 9141 C CA . LEU D 2 220 ? -2.257 -0.661 39.085 1.00 47.91 790 LEU F CA 1
ATOM 9142 C C . LEU D 2 220 ? -2.304 -2.173 39.235 1.00 51.21 790 LEU F C 1
ATOM 9143 O O . LEU D 2 220 ? -1.277 -2.846 39.262 1.00 59.37 790 LEU F O 1
ATOM 9148 N N . LEU D 2 221 ? -3.513 -2.711 39.320 1.00 51.62 791 LEU F N 1
ATOM 9149 C CA . LEU D 2 221 ? -3.690 -4.154 39.369 1.00 54.12 791 LEU F CA 1
ATOM 9150 C C . LEU D 2 221 ? -3.160 -4.849 38.112 1.00 58.38 791 LEU F C 1
ATOM 9151 O O . LEU D 2 221 ? -2.750 -6.011 38.162 1.00 63.40 791 LEU F O 1
ATOM 9156 N N . ASN D 2 222 ? -3.158 -4.154 36.981 1.00 52.82 792 ASN F N 1
ATOM 9157 C CA . ASN D 2 222 ? -2.623 -4.783 35.783 1.00 60.27 792 ASN F CA 1
ATOM 9158 C C . ASN D 2 222 ? -1.105 -4.778 35.821 1.00 61.68 792 ASN F C 1
ATOM 9159 O O . ASN D 2 222 ? -0.453 -5.742 35.410 1.00 62.89 792 ASN F O 1
ATOM 9164 N N . THR D 2 223 ? -0.550 -3.697 36.354 1.00 67.18 793 THR F N 1
ATOM 9165 C CA . THR D 2 223 ? 0.895 -3.571 36.483 1.00 57.09 793 THR F CA 1
ATOM 9166 C C . THR D 2 223 ? 1.483 -4.490 37.561 1.00 58.09 793 THR F C 1
ATOM 9167 O O . THR D 2 223 ? 2.506 -5.141 37.332 1.00 65.44 793 THR F O 1
ATOM 9171 N N . VAL D 2 224 ? 0.844 -4.544 38.732 1.00 53.48 794 VAL F N 1
ATOM 9172 C CA . VAL D 2 224 ? 1.466 -5.200 39.889 1.00 55.17 794 VAL F CA 1
ATOM 9173 C C . VAL D 2 224 ? 0.612 -6.221 40.613 1.00 63.89 794 VAL F C 1
ATOM 9174 O O . VAL D 2 224 ? 1.038 -6.764 41.638 1.00 64.17 794 VAL F O 1
ATOM 9178 N N . GLY D 2 225 ? -0.583 -6.477 40.090 1.00 68.65 795 GLY F N 1
ATOM 9179 C CA . GLY D 2 225 ? -1.520 -7.389 40.730 1.00 60.22 795 GLY F CA 1
ATOM 9180 C C . GLY D 2 225 ? -0.983 -8.790 40.974 1.00 63.10 795 GLY F C 1
ATOM 9181 O O . GLY D 2 225 ? -1.152 -9.340 42.063 1.00 64.99 795 GLY F O 1
ATOM 9182 N N . GLU D 2 226 ? -0.346 -9.374 39.956 1.00 63.64 796 GLU F N 1
ATOM 9183 C CA . GLU D 2 226 ? 0.184 -10.736 40.072 1.00 66.61 796 GLU F CA 1
ATOM 9184 C C . GLU D 2 226 ? 1.275 -10.786 41.127 1.00 67.26 796 GLU F C 1
ATOM 9185 O O . GLU D 2 226 ? 1.195 -11.555 42.078 1.00 69.60 796 GLU F O 1
ATOM 9191 N N . GLN D 2 227 ? 2.290 -9.947 40.951 1.00 68.05 797 GLN F N 1
ATOM 9192 C CA . GLN D 2 227 ? 3.425 -9.885 41.873 1.00 65.74 797 GLN F CA 1
ATOM 9193 C C . GLN D 2 227 ? 2.987 -9.669 43.318 1.00 66.16 797 GLN F C 1
ATOM 9194 O O . GLN D 2 227 ? 3.485 -10.334 44.228 1.00 78.66 797 GLN F O 1
ATOM 9200 N N . PHE D 2 228 ? 2.052 -8.743 43.521 1.00 68.54 798 PHE F N 1
ATOM 9201 C CA . PHE D 2 228 ? 1.522 -8.430 44.854 1.00 64.67 798 PHE F CA 1
ATOM 9202 C C . PHE D 2 228 ? 0.794 -9.610 45.484 1.00 71.65 798 PHE F C 1
ATOM 9203 O O . PHE D 2 228 ? 0.636 -9.671 46.702 1.00 68.98 798 PHE F O 1
ATOM 9211 N N . GLU D 2 229 ? 0.338 -10.536 44.645 1.00 85.64 799 GLU F N 1
ATOM 9212 C CA . GLU D 2 229 ? -0.385 -11.705 45.125 1.00 88.54 799 GLU F CA 1
ATOM 9213 C C . GLU D 2 229 ? 0.308 -12.296 46.346 1.00 89.96 799 GLU F C 1
ATOM 9214 O O . GLU D 2 229 ? -0.338 -12.636 47.336 1.00 100.95 799 GLU F O 1
ATOM 9220 N N . THR D 2 230 ? 1.632 -12.390 46.275 1.00 81.18 800 THR F N 1
ATOM 9221 C CA . THR D 2 230 ? 2.418 -13.042 47.313 1.00 86.24 800 THR F CA 1
ATOM 9222 C C . THR D 2 230 ? 3.399 -12.073 47.956 1.00 101.76 800 THR F C 1
ATOM 9223 O O . THR D 2 230 ? 4.529 -11.919 47.487 1.00 118.02 800 THR F O 1
ATOM 9227 N N . ASP D 2 231 ? 2.973 -11.422 49.034 1.00 74.89 801 ASP F N 1
ATOM 9228 C CA . ASP D 2 231 ? 3.793 -10.399 49.668 1.00 82.59 801 ASP F CA 1
ATOM 9229 C C . ASP D 2 231 ? 3.194 -10.018 51.019 1.00 100.46 801 ASP F C 1
ATOM 9230 O O . ASP D 2 231 ? 1.998 -9.739 51.124 1.00 98.94 801 ASP F O 1
ATOM 9235 N N . SER D 2 232 ? 4.032 -10.027 52.052 1.00 109.76 802 SER F N 1
ATOM 9236 C CA . SER D 2 232 ? 3.581 -9.753 53.410 1.00 106.18 802 SER F CA 1
ATOM 9237 C C . SER D 2 232 ? 4.067 -8.388 53.902 1.00 100.33 802 SER F C 1
ATOM 9238 O O . SER D 2 232 ? 3.311 -7.630 54.512 1.00 93.55 802 SER F O 1
ATOM 9240 N N . GLY D 2 242 ? -1.308 -10.650 51.489 1.00 76.58 812 GLY F N 1
ATOM 9241 C CA . GLY D 2 242 ? -1.330 -9.864 50.263 1.00 73.43 812 GLY F CA 1
ATOM 9242 C C . GLY D 2 242 ? -2.400 -10.347 49.309 1.00 91.52 812 GLY F C 1
ATOM 9243 O O . GLY D 2 242 ? -3.060 -9.560 48.632 1.00 92.02 812 GLY F O 1
ATOM 9244 N N . SER D 2 243 ? -2.561 -11.663 49.247 1.00 101.19 813 SER F N 1
ATOM 9245 C CA . SER D 2 243 ? -3.655 -12.265 48.504 1.00 90.83 813 SER F CA 1
ATOM 9246 C C . SER D 2 243 ? -4.968 -11.875 49.173 1.00 87.69 813 SER F C 1
ATOM 9247 O O . SER D 2 243 ? -5.993 -11.678 48.506 1.00 91.98 813 SER F O 1
ATOM 9249 N N . GLN D 2 244 ? -4.917 -11.759 50.497 1.00 84.80 814 GLN F N 1
ATOM 9250 C CA . GLN D 2 244 ? -6.086 -11.438 51.311 1.00 96.26 814 GLN F CA 1
ATOM 9251 C C . GLN D 2 244 ? -6.516 -9.981 51.181 1.00 84.43 814 GLN F C 1
ATOM 9252 O O . GLN D 2 244 ? -7.659 -9.639 51.478 1.00 91.46 814 GLN F O 1
ATOM 9258 N N . LEU D 2 245 ? -5.599 -9.117 50.768 1.00 74.40 815 LEU F N 1
ATOM 9259 C CA . LEU D 2 245 ? -5.954 -7.719 50.551 1.00 76.29 815 LEU F CA 1
ATOM 9260 C C . LEU D 2 245 ? -6.670 -7.563 49.207 1.00 72.96 815 LEU F C 1
ATOM 9261 O O . LEU D 2 245 ? -7.612 -6.776 49.066 1.00 69.04 815 LEU F O 1
ATOM 9266 N N . LEU D 2 246 ? -6.205 -8.326 48.223 1.00 73.84 816 LEU F N 1
ATOM 9267 C CA . LEU D 2 246 ? -6.825 -8.358 46.915 1.00 69.37 816 LEU F CA 1
ATOM 9268 C C . LEU D 2 246 ? -8.223 -8.972 47.022 1.00 71.67 816 LEU F C 1
ATOM 9269 O O . LEU D 2 246 ? -9.157 -8.546 46.349 1.00 70.80 816 LEU F O 1
ATOM 9274 N N . ASP D 2 247 ? -8.368 -9.970 47.881 1.00 74.77 817 ASP F N 1
ATOM 9275 C CA . ASP D 2 247 ? -9.697 -10.507 48.173 1.00 87.55 817 ASP F CA 1
ATOM 9276 C C . ASP D 2 247 ? -10.694 -9.391 48.534 1.00 76.87 817 ASP F C 1
ATOM 9277 O O . ASP D 2 247 ? -11.720 -9.229 47.871 1.00 75.97 817 ASP F O 1
ATOM 9282 N N . SER D 2 248 ? -10.384 -8.628 49.582 1.00 76.05 818 SER F N 1
ATOM 9283 C CA . SER D 2 248 ? -11.199 -7.476 49.982 1.00 74.44 818 SER F CA 1
ATOM 9284 C C . SER D 2 248 ? -11.448 -6.522 48.813 1.00 90.07 818 SER F C 1
ATOM 9285 O O . SER D 2 248 ? -12.583 -6.110 48.571 1.00 92.31 818 SER F O 1
ATOM 9288 N N . LEU D 2 249 ? -10.370 -6.168 48.110 1.00 75.38 819 LEU F N 1
ATOM 9289 C CA . LEU D 2 249 ? -10.410 -5.171 47.041 1.00 73.73 819 LEU F CA 1
ATOM 9290 C C . LEU D 2 249 ? -11.327 -5.585 45.880 1.00 72.89 819 LEU F C 1
ATOM 9291 O O . LEU D 2 249 ? -12.118 -4.783 45.381 1.00 76.24 819 LEU F O 1
ATOM 9296 N N . PHE D 2 250 ? -11.213 -6.839 45.460 1.00 68.27 820 PHE F N 1
ATOM 9297 C CA . PHE D 2 250 ? -12.041 -7.366 44.389 1.00 68.98 820 PHE F CA 1
ATOM 9298 C C . PHE D 2 250 ? -13.498 -7.498 44.813 1.00 73.28 820 PHE F C 1
ATOM 9299 O O . PHE D 2 250 ? -14.406 -7.478 43.972 1.00 78.91 820 PHE F O 1
ATOM 9307 N N . GLY D 2 251 ? -13.722 -7.605 46.118 1.00 72.80 821 GLY F N 1
ATOM 9308 C CA . GLY D 2 251 ? -15.070 -7.623 46.657 1.00 74.87 821 GLY F CA 1
ATOM 9309 C C . GLY D 2 251 ? -15.713 -6.245 46.629 1.00 73.03 821 GLY F C 1
ATOM 9310 O O . GLY D 2 251 ? -16.936 -6.108 46.628 1.00 94.70 821 GLY F O 1
ATOM 9311 N N . ILE D 2 252 ? -14.882 -5.217 46.598 1.00 70.22 822 ILE F N 1
ATOM 9312 C CA . ILE D 2 252 ? -15.377 -3.853 46.558 1.00 68.44 822 ILE F CA 1
ATOM 9313 C C . ILE D 2 252 ? -15.704 -3.504 45.129 1.00 66.77 822 ILE F C 1
ATOM 9314 O O . ILE D 2 252 ? -16.587 -2.688 44.863 1.00 85.41 822 ILE F O 1
ATOM 9319 N N . LEU D 2 253 ? -14.971 -4.132 44.214 1.00 72.28 823 LEU F N 1
ATOM 9320 C CA . LEU D 2 253 ? -15.141 -3.920 42.780 1.00 71.55 823 LEU F CA 1
ATOM 9321 C C . LEU D 2 253 ? -16.338 -4.711 42.218 1.00 71.53 823 LEU F C 1
ATOM 9322 O O . LEU D 2 253 ? -17.044 -4.235 41.328 1.00 75.21 823 LEU F O 1
ATOM 9327 N N . ASP D 2 254 ? -16.552 -5.924 42.723 1.00 69.51 824 ASP F N 1
ATOM 9328 C CA . ASP D 2 254 ? -17.736 -6.687 42.336 1.00 71.93 824 ASP F CA 1
ATOM 9329 C C . ASP D 2 254 ? -18.982 -5.906 42.740 1.00 74.97 824 ASP F C 1
ATOM 9330 O O . ASP D 2 254 ? -19.953 -5.824 41.990 1.00 72.98 824 ASP F O 1
ATOM 9335 N N . ASN D 2 255 ? -18.933 -5.324 43.934 1.00 81.55 825 ASN F N 1
ATOM 9336 C CA . ASN D 2 255 ? -20.001 -4.458 44.411 1.00 85.40 825 ASN F CA 1
ATOM 9337 C C . ASN D 2 255 ? -20.209 -3.293 43.456 1.00 80.70 825 ASN F C 1
ATOM 9338 O O . ASN D 2 255 ? -21.318 -3.059 42.976 1.00 83.28 825 ASN F O 1
ATOM 9343 N N . ILE D 2 256 ? -19.128 -2.569 43.185 1.00 67.77 826 ILE F N 1
ATOM 9344 C CA . ILE D 2 256 ? -19.175 -1.413 42.303 1.00 65.34 826 ILE F CA 1
ATOM 9345 C C . ILE D 2 256 ? -19.780 -1.746 40.945 1.00 65.45 826 ILE F C 1
ATOM 9346 O O . ILE D 2 256 ? -20.578 -0.980 40.413 1.00 80.01 826 ILE F O 1
ATOM 9351 N N . ILE D 2 257 ? -19.400 -2.889 40.386 1.00 79.12 827 ILE F N 1
ATOM 9352 C CA . ILE D 2 257 ? -19.941 -3.325 39.108 1.00 77.42 827 ILE F CA 1
ATOM 9353 C C . ILE D 2 257 ? -21.426 -3.615 39.263 1.00 91.31 827 ILE F C 1
ATOM 9354 O O . ILE D 2 257 ? -22.241 -3.145 38.478 1.00 107.03 827 ILE F O 1
ATOM 9359 N N . GLN D 2 258 ? -21.769 -4.381 40.294 1.00 97.46 828 GLN F N 1
ATOM 9360 C CA . GLN D 2 258 ? -23.128 -4.886 40.473 1.00 106.51 828 GLN F CA 1
ATOM 9361 C C . GLN D 2 258 ? -24.053 -3.885 41.144 1.00 109.71 828 GLN F C 1
ATOM 9362 O O . GLN D 2 258 ? -25.082 -4.266 41.702 1.00 125.85 828 GLN F O 1
ATOM 9368 N N . THR D 2 259 ? -23.702 -2.610 41.089 1.00 98.60 829 THR F N 1
ATOM 9369 C CA . THR D 2 259 ? -24.492 -1.616 41.792 1.00 106.05 829 THR F CA 1
ATOM 9370 C C . THR D 2 259 ? -24.288 -0.242 41.193 1.00 99.18 829 THR F C 1
ATOM 9371 O O . THR D 2 259 ? -25.164 0.282 40.511 1.00 101.64 829 THR F O 1
ATOM 9373 N N . ALA D 2 260 ? -23.121 0.331 41.456 1.00 90.56 830 ALA F N 1
ATOM 9374 C CA . ALA D 2 260 ? -22.808 1.685 41.028 1.00 87.55 830 ALA F CA 1
ATOM 9375 C C . ALA D 2 260 ? -23.140 1.921 39.566 1.00 89.82 830 ALA F C 1
ATOM 9376 O O . ALA D 2 260 ? -23.196 0.984 38.767 1.00 86.81 830 ALA F O 1
ATOM 9378 N N . LYS D 2 261 ? -23.366 3.185 39.224 1.00 92.79 831 LYS F N 1
ATOM 9379 C CA . LYS D 2 261 ? -23.680 3.560 37.856 1.00 96.19 831 LYS F CA 1
ATOM 9380 C C . LYS D 2 261 ? -22.442 4.159 37.194 1.00 101.89 831 LYS F C 1
ATOM 9381 O O . LYS D 2 261 ? -22.114 5.331 37.396 1.00 104.53 831 LYS F O 1
ATOM 9387 N N . ILE D 2 262 ? -21.759 3.331 36.407 1.00 92.13 832 ILE F N 1
ATOM 9388 C CA . ILE D 2 262 ? -20.510 3.707 35.758 1.00 64.35 832 ILE F CA 1
ATOM 9389 C C . ILE D 2 262 ? -20.586 3.499 34.241 1.00 62.70 832 ILE F C 1
ATOM 9390 O O . ILE D 2 262 ? -21.370 2.683 33.745 1.00 63.73 832 ILE F O 1
ATOM 9395 N N . SER D 2 263 ? -19.770 4.247 33.513 1.00 53.67 833 SER F N 1
ATOM 9396 C CA . SER D 2 263 ? -19.674 4.108 32.081 1.00 53.12 833 SER F CA 1
ATOM 9397 C C . SER D 2 263 ? -19.377 2.666 31.706 1.00 60.28 833 SER F C 1
ATOM 9398 O O . SER D 2 263 ? -18.681 1.968 32.429 1.00 57.61 833 SER F O 1
ATOM 9401 N N . SER D 2 264 ? -19.920 2.229 30.574 1.00 70.82 834 SER F N 1
ATOM 9402 C CA . SER D 2 264 ? -19.678 0.883 30.075 1.00 70.29 834 SER F CA 1
ATOM 9403 C C . SER D 2 264 ? -18.184 0.611 29.973 1.00 57.96 834 SER F C 1
ATOM 9404 O O . SER D 2 264 ? -17.726 -0.498 30.222 1.00 60.48 834 SER F O 1
ATOM 9407 N N . ARG D 2 265 ? -17.430 1.628 29.584 1.00 54.43 835 ARG F N 1
ATOM 9408 C CA . ARG D 2 265 ? -16.004 1.467 29.333 1.00 51.34 835 ARG F CA 1
ATOM 9409 C C . ARG D 2 265 ? -15.300 0.986 30.592 1.00 70.46 835 ARG F C 1
ATOM 9410 O O . ARG D 2 265 ? -14.489 0.059 30.534 1.00 71.05 835 ARG F O 1
ATOM 9418 N N . ILE D 2 266 ? -15.617 1.624 31.722 1.00 68.11 836 ILE F N 1
ATOM 9419 C CA . ILE D 2 266 ? -15.030 1.274 33.014 1.00 56.35 836 ILE F CA 1
ATOM 9420 C C . ILE D 2 266 ? -15.571 -0.059 33.531 1.00 65.98 836 ILE F C 1
ATOM 9421 O O . ILE D 2 266 ? -14.841 -0.832 34.152 1.00 86.00 836 ILE F O 1
ATOM 9426 N N . LYS D 2 267 ? -16.856 -0.315 33.280 1.00 55.16 837 LYS F N 1
ATOM 9427 C CA . LYS D 2 267 ? -17.485 -1.572 33.678 1.00 57.71 837 LYS F CA 1
ATOM 9428 C C . LYS D 2 267 ? -16.829 -2.733 32.955 1.00 58.34 837 LYS F C 1
ATOM 9429 O O . LYS D 2 267 ? -16.756 -3.836 33.470 1.00 69.32 837 LYS F O 1
ATOM 9435 N N . PHE D 2 268 ? -16.336 -2.476 31.760 1.00 57.02 838 PHE F N 1
ATOM 9436 C CA . PHE D 2 268 ? -15.655 -3.514 31.006 1.00 61.23 838 PHE F CA 1
ATOM 9437 C C . PHE D 2 268 ? -14.261 -3.753 31.566 1.00 56.89 838 PHE F C 1
ATOM 9438 O O . PHE D 2 268 ? -13.777 -4.886 31.570 1.00 58.27 838 PHE F O 1
ATOM 9446 N N . LYS D 2 269 ? -13.613 -2.686 32.029 1.00 54.83 839 LYS F N 1
ATOM 9447 C CA . LYS D 2 269 ? -12.285 -2.794 32.646 1.00 58.71 839 LYS F CA 1
ATOM 9448 C C . LYS D 2 269 ? -12.309 -3.617 33.927 1.00 59.96 839 LYS F C 1
ATOM 9449 O O . LYS D 2 269 ? -11.453 -4.480 34.141 1.00 69.22 839 LYS F O 1
ATOM 9455 N N . LEU D 2 270 ? -13.301 -3.348 34.769 1.00 56.56 840 LEU F N 1
ATOM 9456 C CA . LEU D 2 270 ? -13.443 -4.036 36.044 1.00 58.38 840 LEU F CA 1
ATOM 9457 C C . LEU D 2 270 ? -13.748 -5.517 35.850 1.00 61.01 840 LEU F C 1
ATOM 9458 O O . LEU D 2 270 ? -13.200 -6.372 36.540 1.00 62.37 840 LEU F O 1
ATOM 9463 N N . ILE D 2 271 ? -14.633 -5.820 34.907 1.00 76.38 841 ILE F N 1
ATOM 9464 C CA . ILE D 2 271 ? -15.006 -7.206 34.646 1.00 71.24 841 ILE F CA 1
ATOM 9465 C C . ILE D 2 271 ? -13.808 -7.997 34.101 1.00 72.65 841 ILE F C 1
ATOM 9466 O O . ILE D 2 271 ? -13.677 -9.207 34.348 1.00 68.55 841 ILE F O 1
ATOM 9471 N N . ASP D 2 272 ? -12.917 -7.300 33.399 1.00 66.99 842 ASP F N 1
ATOM 9472 C CA . ASP D 2 272 ? -11.712 -7.928 32.856 1.00 62.40 842 ASP F CA 1
ATOM 9473 C C . ASP D 2 272 ? -10.551 -8.205 33.849 1.00 76.41 842 ASP F C 1
ATOM 9474 O O . ASP D 2 272 ? -9.890 -9.234 33.703 1.00 81.71 842 ASP F O 1
ATOM 9479 N N . ILE D 2 273 ? -10.281 -7.334 34.831 1.00 61.05 843 ILE F N 1
ATOM 9480 C CA . ILE D 2 273 ? -9.309 -7.729 35.864 1.00 80.76 843 ILE F CA 1
ATOM 9481 C C . ILE D 2 273 ? -9.877 -8.806 36.786 1.00 80.63 843 ILE F C 1
ATOM 9482 O O . ILE D 2 273 ? -9.139 -9.658 37.291 1.00 77.39 843 ILE F O 1
ATOM 9487 N N . LYS D 2 274 ? -11.189 -8.754 37.003 1.00 73.79 844 LYS F N 1
ATOM 9488 C CA . LYS D 2 274 ? -11.868 -9.737 37.835 1.00 68.43 844 LYS F CA 1
ATOM 9489 C C . LYS D 2 274 ? -11.741 -11.137 37.210 1.00 70.87 844 LYS F C 1
ATOM 9490 O O . LYS D 2 274 ? -11.516 -12.115 37.922 1.00 84.05 844 LYS F O 1
ATOM 9496 N N . GLU D 2 275 ? -11.865 -11.231 35.886 1.00 70.44 845 GLU F N 1
ATOM 9497 C CA . GLU D 2 275 ? -11.694 -12.520 35.211 1.00 72.99 845 GLU F CA 1
ATOM 9498 C C . GLU D 2 275 ? -10.221 -12.889 35.091 1.00 80.22 845 GLU F C 1
ATOM 9499 O O . GLU D 2 275 ? -9.872 -14.079 35.120 1.00 81.91 845 GLU F O 1
ATOM 9505 N N . LEU D 2 276 ? -9.370 -11.869 34.941 1.00 69.72 846 LEU F N 1
ATOM 9506 C CA . LEU D 2 276 ? -7.924 -12.076 34.846 1.00 69.37 846 LEU F CA 1
ATOM 9507 C C . LEU D 2 276 ? -7.337 -12.629 36.134 1.00 70.90 846 LEU F C 1
ATOM 9508 O O . LEU D 2 276 ? -6.495 -13.535 36.102 1.00 72.61 846 LEU F O 1
ATOM 9513 N N . ARG D 2 277 ? -7.787 -12.107 37.269 1.00 70.52 847 ARG F N 1
ATOM 9514 C CA . ARG D 2 277 ? -7.243 -12.568 38.545 1.00 72.00 847 ARG F CA 1
ATOM 9515 C C . ARG D 2 277 ? -7.886 -13.893 38.972 1.00 81.37 847 ARG F C 1
ATOM 9516 O O . ARG D 2 277 ? -7.202 -14.814 39.434 1.00 90.14 847 ARG F O 1
ATOM 9524 N N . HIS D 2 278 ? -9.201 -13.988 38.803 1.00 83.25 848 HIS F N 1
ATOM 9525 C CA . HIS D 2 278 ? -9.951 -15.122 39.333 1.00 80.09 848 HIS F CA 1
ATOM 9526 C C . HIS D 2 278 ? -9.944 -16.344 38.410 1.00 82.95 848 HIS F C 1
ATOM 9527 O O . HIS D 2 278 ? -9.650 -17.453 38.865 1.00 92.69 848 HIS F O 1
ATOM 9534 N N . ASP D 2 279 ? -10.257 -16.145 37.127 1.00 81.40 849 ASP F N 1
ATOM 9535 C CA . ASP D 2 279 ? -10.427 -17.262 36.190 1.00 83.81 849 ASP F CA 1
ATOM 9536 C C . ASP D 2 279 ? -9.166 -17.631 35.404 1.00 94.68 849 ASP F C 1
ATOM 9537 O O . ASP D 2 279 ? -8.857 -18.822 35.243 1.00 89.32 849 ASP F O 1
ATOM 9542 N N . LYS D 2 280 ? -8.476 -16.614 34.878 1.00 88.82 850 LYS F N 1
ATOM 9543 C CA . LYS D 2 280 ? -7.288 -16.823 34.049 1.00 81.92 850 LYS F CA 1
ATOM 9544 C C . LYS D 2 280 ? -6.012 -16.908 34.897 1.00 92.69 850 LYS F C 1
ATOM 9545 O O . LYS D 2 280 ? -4.959 -17.338 34.419 1.00 107.30 850 LYS F O 1
ATOM 9551 N N . ASN D 2 281 ? -6.129 -16.498 36.157 1.00 85.29 851 ASN F N 1
ATOM 9552 C CA . ASN D 2 281 ? -5.013 -16.486 37.101 1.00 83.60 851 ASN F CA 1
ATOM 9553 C C . ASN D 2 281 ? -3.776 -15.697 36.651 1.00 87.93 851 ASN F C 1
ATOM 9554 O O . ASN D 2 281 ? -2.642 -16.068 36.969 1.00 95.30 851 ASN F O 1
ATOM 9559 N N . TRP D 2 282 ? -4.009 -14.604 35.928 1.00 78.27 852 TRP F N 1
ATOM 9560 C CA . TRP D 2 282 ? -2.944 -13.705 35.486 1.00 74.43 852 TR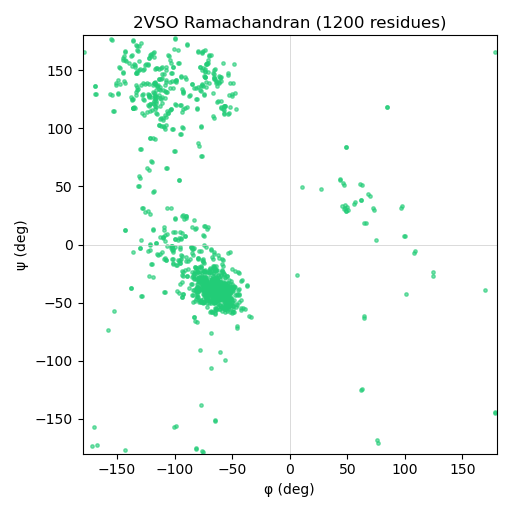P F CA 1
ATOM 9561 C C . TRP D 2 282 ? -2.173 -14.315 34.324 1.00 82.40 852 TRP F C 1
ATOM 9562 O O . TRP D 2 282 ? -1.186 -13.743 33.861 1.00 85.15 852 TRP F O 1
#

InterPro domains:
  IPR000629 ATP-dependent RNA helicase DEAD-box, conserved site [PS00039] (168-176)
  IPR001650 Helicase, C-terminal domain-like [PF00271] (247-355)
  IPR001650 Helicase, C-terminal domain-like [PS51194] (233-394)
  IPR001650 Helicase, C-terminal domain-like [SM00490] (274-355)
  IPR011545 DEAD/DEAH-box helicase domain [PF00270] (47-210)
  IPR014001 Helicase superfamily 1/2, ATP-binding domain [PS51192] (53-222)
  IPR014001 Helicase superfamily 1/2, ATP-binding domain [SM00487] (41-237)
  IPR014014 RNA helicase, DEAD-box type, Q motif [PS51195] (22-50)
  IPR027417 P-loop containing nucleoside triphosphate hydrolase [G3DSA:3.40.50.300] (9-229)
  IPR027417 P-loop containing nucleoside triphosphate hydrolase [G3DSA:3.40.50.300] (230-394)
  IPR027417 P-loop containing nucleoside triphosphate hydrolase [SSF52540] (58-100)
  IPR027417 P-loop containing nucleoside triphosphate hydrolase [SSF52540] (91-374)
  IPR044728 ATP-dependent RNA helicase eIF4A, DEAD-box helicase domain [cd18046] (24-223)